Protein AF-A0AAE3DRM3-F1 (afdb_monomer)

Foldseek 3Di:
DDDDDDDDDDDDDDDDDDDDDDDDDDDDDDDDDDDDDDDDDDDDDDDDDDDDDDDDDDDDDDDDDDDDDDDDDDDDDDDDDDDDDDDDDDDDDDDDDDDDDDDDDDDDDDDDDDDDDDDDDDDDDDDDDDDDDDDDDDDDDDYDDDDDDDDDDDDDDDDDDDDDDDDDDDDDDDDDDPVVVLVVQQVVVLVVLVVVLVVCVVPFDDPVCLVVLVVSLVVLVVCVVVSRHDPVSSCVSNVSSVVSNVVVVVVVVVVPPDCVVVVVVVVVVVVPPVPPPDDDDDDDDDDDDDDPVVVVVVVVVVVVPDPAAQQVVFWDFQFAKDADPQRKIWAWGWHHHVFHQKIKIKTKIKHLDDVVLVQLAFQEEEEEQEEPFVQQQDDFANHGNVVLLLVLVLLLLVVQLVRHQDQARYWYFYWYAFLFIDGLDFIGGRNHPVSSVVSSCSSCPVSCCQRVPVCSVVDLRRHDQLLLSLVVLLVSQVPRPGPAAEYEYEDAAEQFWYDPDRRHTDRQQFQVQPQFADQVVRAHANPGARYELVSLVSSLVSLVVSVVVNYFYAYEHENLAPQFQVVQVVVQVPDDRHGRYRDDDCAGPLGHRRDSCSVQVCRQVSRGPNHYAYDRHSVSSSVSSVVVVVVSSVVSVVVCVQAQKKKWAFDCPPPFDRQKAFDAWQWLVRDGDNQAKFAAADASITWGWDQDPVRNMIITRNNGGYWHWDDDDSRIMTMGMIMTMMGGPLLTDPADAPDKDFRTDWIKHWHWDWDDDPNDTDIDDIDMDTTGTIITGFDFEKAKFAEAAPVRAGDWFWKKKKAFPCVPQQCNVPNSHHDGRDIDMWTQHPRRMTMDTGHGASTKIKMFGPDDDPQWAFQQKIWIWHHHPHDIAIWIAHNVRHTDADPVRHTDGDPSYGYIYGHDDPDPPPDPPVVVVVVVVVVVVVVVVVVVVVVVVVVPPPPDDDDDD

Secondary structure (DSSP, 8-state):
-----------------------------------------------------------------------------------------------------------PPP---------PPP-------------------------------------------------------HHHHHHHHHHHHHHHHHHHHHHHHHH---TTTHHHHHHHHHHHHHHHHTTSS-HHHHHHHHHHHHHHHHHHHHHHHTT--STHHHHHHHTSHHHHHTT-S--------------HHHHHHHHHHHHTT----GGGGGEEE-EEEEE-TTS-EEEEEEEE-SSTTEEEEEEEEEESS-TTHHHHS-SEEEEEEEE-SGGGGSEEBTEEHHHHHHHHHHHHHHHHHHH--SSSSSEEEEEEESSSEEEEEEEEE--SHHHHHHHHHHHHHHHHHHHSSTTTTTSTT-S--HHHHHHHHHHHHHT---SEEEEEEEESS-----EEETTEE--S-BTT-SSSEETTTTEEBBTB-SEEHHHHHHHHHHHHHHHTTT-EEEEEEES-TT--HHHHHHHHHHSSS--SEEBSSSSBTTB-TT-SHHHHHHIIIIISSSEEEEESSHHHHHHHHHHHHHHHHHHHHHTTTTTTEEEEE----TTS--SEEEEEEE-SSS-EESSPB---S-BT----EEEETTTTEEEEEGGGS-EEEES-GGG-EEEEEEEEEEEE-TTSTT--TT-EEESSS--EEEE--EE-SSS--EEPPPEEEE----EEE--EEEEEEEEE-TTS-B--S-EEEEEE-TTT-TTTTTTSS---PPPEEEE--TT-EEEEEEEESSEEEEEEEEEPPTTEEE---EEEEEEETTEEEEEEE-TTS-B-B-TTSPBPPP-SEEEEEEP-PPPS---TTHHHHHHHHHHHHHHHHHHHHHHHHHTTS--S-----

InterPro domains:
  IPR002035 von Willebrand factor, type A [PF13519] (366-493)
  IPR002035 von Willebrand factor, type A [PS50234] (365-628)
  IPR002035 von Willebrand factor, type A [SM00327] (363-595)
  IPR013783 Immunoglobulin-like fold [G3DSA:2.60.40.10] (780-883)
  IPR036465 von Willebrand factor A-like domain superfamily [G3DSA:3.40.50.410] (360-635)
  IPR036465 von Willebrand factor A-like domain superfamily [SSF53300] (362-632)
  IPR041033 SpaA-like, prealbumin fold domain subgroup 1 [PF17802] (782-875)
  IPR049319 Tip pilin GBS104-like, Ig-like domain [PF21426] (673-777)

Nearest PDB structures (foldseek):
  6to1-assembly1_A  TM=3.448E-01  e=4.062E-17  Porphyromonas gingivalis ATCC 33277
  6tnj-assembly1_A  TM=6.275E-01  e=2.218E-09  Porphyromonas gingivalis ATCC 33277
  6m7c-assembly1_A  TM=5.234E-01  e=5.253E-06  Lacticaseibacillus rhamnosus
  1tmx-assembly1_A  TM=4.367E-01  e=1.429E-03  Pimelobacter simplex
  1tmx-assembly1_B  TM=4.392E-01  e=2.488E-03  Pimelobacter simplex

Radius of gyration: 51.1 Å; Cα contacts (8 Å, |Δi|>4): 1518; chains: 1; bounding box: 189×120×124 Å

Structure (mmCIF, N/CA/C/O backbone):
data_AF-A0AAE3DRM3-F1
#
_entry.id   AF-A0AAE3DRM3-F1
#
loop_
_atom_site.group_PDB
_atom_site.id
_atom_site.type_symbol
_atom_site.label_atom_id
_atom_site.label_alt_id
_atom_site.label_comp_id
_atom_site.label_asym_id
_atom_site.label_entity_id
_atom_site.label_seq_id
_atom_site.pdbx_PDB_ins_code
_atom_site.Cartn_x
_atom_site.Cartn_y
_atom_site.Cartn_z
_atom_site.occupancy
_atom_site.B_iso_or_equiv
_atom_site.auth_seq_id
_atom_site.auth_comp_id
_atom_site.auth_asym_id
_atom_site.auth_atom_id
_atom_site.pdbx_PDB_model_num
ATOM 1 N N . MET A 1 1 ? -33.150 66.789 40.476 1.00 30.17 1 MET A N 1
ATOM 2 C CA . MET A 1 1 ? -33.824 67.990 39.914 1.00 30.17 1 MET A CA 1
ATOM 3 C C . MET A 1 1 ? -34.176 67.712 38.444 1.00 30.17 1 MET A C 1
ATOM 5 O O . MET A 1 1 ? -33.484 66.877 37.896 1.00 30.17 1 MET A O 1
ATOM 9 N N . PHE A 1 2 ? -35.211 68.355 37.863 1.00 29.39 2 PHE A N 1
ATOM 10 C CA . PHE A 1 2 ? -35.611 68.429 36.419 1.00 29.39 2 PHE A CA 1
ATOM 11 C C . PHE A 1 2 ? -35.510 67.148 35.521 1.00 29.39 2 PHE A C 1
ATOM 13 O O . PHE A 1 2 ? -34.443 66.590 35.353 1.00 29.39 2 PHE A O 1
ATOM 20 N N . HIS A 1 3 ? -36.606 66.558 34.991 1.00 32.28 3 HIS A N 1
ATOM 21 C CA . HIS A 1 3 ? -37.424 66.948 33.797 1.00 32.28 3 HIS A CA 1
ATOM 22 C C . HIS A 1 3 ? -36.731 66.703 32.428 1.00 32.28 3 HIS A C 1
ATOM 24 O O . HIS A 1 3 ? -35.584 67.090 32.288 1.00 32.28 3 HIS A O 1
ATOM 30 N N . LYS A 1 4 ? -37.346 66.144 31.357 1.00 31.05 4 LYS A N 1
ATOM 31 C CA . LYS A 1 4 ? -38.762 65.909 30.907 1.00 31.05 4 LYS A CA 1
ATOM 32 C C . LYS A 1 4 ? -38.913 64.473 30.305 1.00 31.05 4 LYS A C 1
ATOM 34 O O . LYS A 1 4 ? -37.903 63.913 29.916 1.00 31.05 4 LYS A O 1
ATOM 39 N N . ARG A 1 5 ? -40.057 63.749 30.349 1.00 35.56 5 ARG A N 1
ATOM 40 C CA . ARG A 1 5 ? -41.266 63.728 29.446 1.00 35.56 5 ARG A CA 1
ATOM 41 C C . ARG A 1 5 ? -40.954 63.709 27.934 1.00 35.56 5 ARG A C 1
ATOM 43 O O . ARG A 1 5 ? -40.105 64.488 27.524 1.00 35.56 5 ARG A O 1
ATOM 50 N N . LYS A 1 6 ? -41.648 62.945 27.060 1.00 33.47 6 LYS A N 1
ATOM 51 C CA . LYS A 1 6 ? -43.074 62.458 26.959 1.00 33.47 6 LYS A CA 1
ATOM 52 C C . LYS A 1 6 ? -43.108 61.220 25.989 1.00 33.47 6 LYS A C 1
ATOM 54 O O . LYS A 1 6 ? -42.136 61.101 25.260 1.00 33.47 6 LYS A O 1
ATOM 59 N N . GLU A 1 7 ? -44.083 60.310 25.783 1.00 29.91 7 GLU A N 1
ATOM 60 C CA . GLU A 1 7 ? -45.466 59.962 26.243 1.00 29.91 7 GLU A CA 1
ATOM 61 C C . GLU A 1 7 ? -45.438 58.628 27.076 1.00 29.91 7 GLU A C 1
ATOM 63 O O . GLU A 1 7 ? -44.536 58.561 27.905 1.00 29.91 7 GLU A O 1
ATOM 68 N N . ARG A 1 8 ? -46.312 57.582 27.132 1.00 31.69 8 ARG A N 1
ATOM 69 C CA . ARG A 1 8 ? -47.573 57.064 26.488 1.00 31.69 8 ARG A CA 1
ATOM 70 C C . ARG A 1 8 ? -47.487 56.497 25.043 1.00 31.69 8 ARG A C 1
ATOM 72 O O . ARG A 1 8 ? -46.603 56.909 24.308 1.00 31.69 8 ARG A O 1
ATOM 79 N N . LYS A 1 9 ? -48.363 55.573 24.581 1.00 28.69 9 LYS A N 1
ATOM 80 C CA . LYS A 1 9 ? -49.654 55.041 25.119 1.00 28.69 9 LYS A CA 1
ATOM 81 C C . LYS A 1 9 ? -49.762 53.494 25.178 1.00 28.69 9 LYS A C 1
ATOM 83 O O . LYS A 1 9 ? -49.332 52.830 24.250 1.00 28.69 9 LYS A O 1
ATOM 88 N N . ASP A 1 10 ? -50.422 53.003 26.239 1.00 28.94 10 ASP A N 1
ATOM 89 C CA . ASP A 1 10 ? -51.649 52.157 26.313 1.00 28.94 10 ASP A CA 1
ATOM 90 C C . ASP A 1 10 ? -51.921 51.049 25.242 1.00 28.94 10 ASP A C 1
ATOM 92 O O . ASP A 1 10 ? -51.769 51.300 24.056 1.00 28.94 10 ASP A O 1
ATOM 96 N N . CYS A 1 11 ? -52.471 49.853 25.552 1.00 27.66 11 CYS A N 1
ATOM 97 C CA . CYS A 1 11 ? -53.045 49.356 26.819 1.00 27.66 11 CYS A CA 1
ATOM 98 C C . CYS A 1 11 ? -53.114 47.805 26.966 1.00 27.66 11 CYS A C 1
ATOM 100 O O . CYS A 1 11 ? -52.682 47.051 26.104 1.00 27.66 11 CYS A O 1
ATOM 102 N N . ARG A 1 12 ? -53.663 47.358 28.109 1.00 28.03 12 ARG A N 1
ATOM 103 C CA . ARG A 1 12 ? -53.659 45.995 28.692 1.00 28.03 12 ARG A CA 1
ATOM 104 C C . ARG A 1 12 ? -54.643 44.969 28.086 1.00 28.03 12 ARG A C 1
ATOM 106 O O . ARG A 1 12 ? -55.773 45.327 27.779 1.00 28.03 12 ARG A O 1
ATOM 113 N N . GLY A 1 13 ? -54.286 43.688 28.261 1.00 27.08 13 GLY A N 1
ATOM 114 C CA . GLY A 1 13 ? -55.180 42.600 28.713 1.00 27.08 13 GLY A CA 1
ATOM 115 C C . GLY A 1 13 ? -55.797 41.697 27.630 1.00 27.08 13 GLY A C 1
ATOM 116 O O . GLY A 1 13 ? -56.045 42.158 26.529 1.00 27.08 13 GLY A O 1
ATOM 117 N N . SER A 1 14 ? -56.177 40.431 27.847 1.00 27.02 14 SER A N 1
ATOM 118 C CA . SER A 1 14 ? -55.900 39.367 28.843 1.00 27.02 14 SER A CA 1
ATOM 119 C C . SER A 1 14 ? -57.101 38.399 28.852 1.00 27.02 14 SER A C 1
ATOM 121 O O . SER A 1 14 ? -58.231 38.873 28.914 1.00 27.02 14 SER A O 1
ATOM 123 N N . PHE A 1 15 ? -56.840 37.093 29.008 1.00 25.52 15 PHE A N 1
ATOM 124 C CA . PHE A 1 15 ? -57.751 36.063 29.564 1.00 25.52 15 PHE A CA 1
ATOM 125 C C . PHE A 1 15 ? -58.851 35.386 28.693 1.00 25.52 15 PHE A C 1
ATOM 127 O O . PHE A 1 15 ? -59.611 36.025 27.981 1.00 25.52 15 PHE A O 1
ATOM 134 N N . TRP A 1 16 ? -58.965 34.062 28.934 1.00 24.61 16 TRP A N 1
ATOM 135 C CA . TRP A 1 16 ? -59.969 33.042 28.529 1.00 24.61 16 TRP A CA 1
ATOM 136 C C . TRP A 1 16 ? -60.011 32.620 27.042 1.00 24.61 16 TRP A C 1
ATOM 138 O O . TRP A 1 16 ? -59.824 33.454 26.170 1.00 24.61 16 TRP A O 1
ATOM 148 N N . ARG A 1 17 ? -60.101 31.336 26.625 1.00 27.09 17 ARG A N 1
ATOM 149 C CA . ARG A 1 17 ? -60.686 30.023 27.070 1.00 27.09 17 ARG A CA 1
ATOM 150 C C . ARG A 1 17 ? -62.143 29.739 26.641 1.00 27.09 17 ARG A C 1
ATOM 152 O O . ARG A 1 17 ? -63.040 30.442 27.087 1.00 27.09 17 ARG A O 1
ATOM 159 N N . ARG A 1 18 ? -62.329 28.537 26.041 1.00 28.06 18 ARG A N 1
ATOM 160 C CA . ARG A 1 18 ? -63.576 27.721 25.912 1.00 28.06 18 ARG A CA 1
ATOM 161 C C . ARG A 1 18 ? -64.639 28.258 24.917 1.00 28.06 18 ARG A C 1
ATOM 163 O O . ARG A 1 18 ? -64.668 29.453 24.684 1.00 28.06 18 ARG A O 1
ATOM 170 N N . SER A 1 19 ? -65.546 27.466 24.308 1.00 26.45 19 SER A N 1
ATOM 171 C CA . SER A 1 19 ? -65.759 25.992 24.202 1.00 26.45 19 SER A CA 1
ATOM 172 C C . SER A 1 19 ? -66.910 25.653 23.212 1.00 26.45 19 SER A C 1
ATOM 174 O O . SER A 1 19 ? -67.735 26.528 22.979 1.00 26.45 19 SER A O 1
ATOM 176 N N . LEU A 1 20 ? -67.066 24.360 22.829 1.00 24.08 20 LEU A N 1
ATOM 177 C CA . LEU A 1 20 ? -68.289 23.722 22.244 1.00 24.08 20 LEU A CA 1
ATOM 178 C C . LEU A 1 20 ? -68.690 24.216 20.820 1.00 24.08 20 LEU A C 1
ATOM 180 O O . LEU A 1 20 ? -68.191 25.247 20.390 1.00 24.08 20 LEU A O 1
ATOM 184 N N . SER A 1 21 ? -69.524 23.563 19.985 1.00 25.16 21 SER A N 1
ATOM 185 C CA . SER A 1 21 ? -70.269 22.268 19.950 1.00 25.16 21 SER A CA 1
ATOM 186 C C . SER A 1 21 ? -70.395 21.819 18.458 1.00 25.16 21 SER A C 1
ATOM 188 O O . SER A 1 21 ? -70.189 22.658 17.590 1.00 25.16 21 SER A O 1
ATOM 190 N N . PHE A 1 22 ? -70.560 20.550 18.036 1.00 24.52 22 PHE A N 1
ATOM 191 C CA . PHE A 1 22 ? -71.657 19.556 18.211 1.00 24.52 22 PHE A CA 1
ATOM 192 C C . PHE A 1 22 ? -72.980 19.872 17.444 1.00 24.52 22 PHE A C 1
ATOM 194 O O . PHE A 1 22 ? -73.391 21.026 17.444 1.00 24.52 22 PHE A O 1
ATOM 201 N N . LEU A 1 23 ? -73.664 18.826 16.908 1.00 23.38 23 LEU A N 1
ATOM 202 C CA . LEU A 1 23 ? -74.957 18.782 16.142 1.00 23.38 23 LEU A CA 1
ATOM 203 C C . LEU A 1 23 ? -74.926 19.151 14.620 1.00 23.38 23 LEU A C 1
ATOM 205 O O . LEU A 1 23 ? -74.074 19.935 14.228 1.00 23.38 23 LEU A O 1
ATOM 209 N N . LEU A 1 24 ? -75.838 18.707 13.710 1.00 23.39 24 LEU A N 1
ATOM 210 C CA . LEU A 1 24 ? -76.696 17.485 13.575 1.00 23.39 24 LEU A CA 1
ATOM 211 C C . LEU A 1 24 ? -77.479 17.444 12.205 1.00 23.39 24 LEU A C 1
ATOM 213 O O . LEU A 1 24 ? -77.917 18.489 11.747 1.00 23.39 24 LEU A O 1
ATOM 217 N N . VAL A 1 25 ? -77.812 16.238 11.686 1.00 25.19 25 VAL A N 1
ATOM 218 C CA . VAL A 1 25 ? -79.071 15.846 10.950 1.00 25.19 25 VAL A CA 1
ATOM 219 C C . VAL A 1 25 ? -79.353 16.193 9.443 1.00 25.19 25 VAL A C 1
ATOM 221 O O . VAL A 1 25 ? -79.275 17.332 9.012 1.00 25.19 25 VAL A O 1
ATOM 224 N N . LEU A 1 26 ? -79.769 15.135 8.702 1.00 23.11 26 LEU A N 1
ATOM 225 C CA . LEU A 1 26 ? -80.547 14.944 7.431 1.00 23.11 26 LEU A CA 1
ATOM 226 C C . LEU A 1 26 ? -80.833 16.089 6.411 1.00 23.11 26 LEU A C 1
ATOM 228 O O . LEU A 1 26 ? -81.405 17.104 6.790 1.00 23.11 26 LEU A O 1
ATOM 232 N N . LEU A 1 27 ? -80.791 15.765 5.091 1.00 24.23 27 LEU A N 1
ATOM 233 C CA . LEU A 1 27 ? -82.005 15.475 4.261 1.00 24.23 27 LEU A CA 1
ATOM 234 C C . LEU A 1 27 ? -81.737 14.910 2.828 1.00 24.23 27 LEU A C 1
ATOM 236 O O . LEU A 1 27 ? -80.606 14.591 2.482 1.00 24.23 27 LEU A O 1
ATOM 240 N N . LEU A 1 28 ? -82.815 14.674 2.056 1.00 24.73 28 LEU A N 1
ATOM 241 C CA . LEU A 1 28 ? -82.973 13.710 0.941 1.00 24.73 28 LEU A CA 1
ATOM 242 C C . LEU A 1 28 ? -82.880 14.265 -0.514 1.00 24.73 28 LEU A C 1
ATOM 244 O O . LEU A 1 28 ? -83.545 15.243 -0.828 1.00 24.73 28 LEU A O 1
ATOM 248 N N . VAL A 1 29 ? -82.258 13.463 -1.403 1.00 25.00 29 VAL A N 1
ATOM 249 C CA . VAL A 1 29 ? -82.731 13.018 -2.757 1.00 25.00 29 VAL A CA 1
ATOM 250 C C . VAL A 1 29 ? -82.787 13.973 -3.987 1.00 25.00 29 VAL A C 1
ATOM 252 O O . VAL A 1 29 ? -83.298 15.082 -3.935 1.00 25.00 29 VAL A O 1
ATOM 255 N N . ALA A 1 30 ? -82.414 13.371 -5.139 1.00 26.94 30 ALA A N 1
ATOM 256 C CA . ALA A 1 30 ? -82.604 13.737 -6.565 1.00 26.94 30 ALA A CA 1
ATOM 257 C C . ALA A 1 30 ? -81.666 14.793 -7.211 1.00 26.94 30 ALA A C 1
ATOM 259 O O . ALA A 1 30 ? -81.349 15.806 -6.604 1.00 26.94 30 ALA A O 1
ATOM 260 N N . GLY A 1 31 ? -81.229 14.629 -8.475 1.00 26.55 31 GLY A N 1
ATOM 261 C CA . GLY A 1 31 ? -81.297 13.435 -9.349 1.00 26.55 31 GLY A CA 1
ATOM 262 C C . GLY A 1 31 ? -81.227 13.718 -10.867 1.00 26.55 31 GLY A C 1
ATOM 263 O O . GLY A 1 31 ? -81.693 14.765 -11.300 1.00 26.55 31 GLY A O 1
ATOM 264 N N . CYS A 1 32 ? -80.764 12.725 -11.653 1.00 26.25 32 CYS A N 1
ATOM 265 C CA . CYS A 1 32 ? -80.670 12.699 -13.138 1.00 26.25 32 CYS A CA 1
ATOM 266 C C . CYS A 1 32 ? -79.638 13.672 -13.761 1.00 26.25 32 CYS A C 1
ATOM 268 O O . CYS A 1 32 ? -79.426 14.756 -13.237 1.00 26.25 32 CYS A O 1
ATOM 270 N N . VAL A 1 33 ? -78.949 13.389 -14.877 1.00 27.28 33 VAL A N 1
ATOM 271 C CA . VAL A 1 33 ? -78.782 12.212 -15.784 1.00 27.28 33 VAL A CA 1
ATOM 272 C C . VAL A 1 33 ? -77.310 12.245 -16.287 1.00 27.28 33 VAL A C 1
ATOM 274 O O . VAL A 1 33 ? -76.635 13.237 -16.040 1.00 27.28 33 VAL A O 1
ATOM 277 N N . GLN A 1 34 ? -76.687 11.272 -16.967 1.00 28.47 34 GLN A N 1
ATOM 278 C CA . GLN A 1 34 ? -77.061 10.041 -17.707 1.00 28.47 34 GLN A CA 1
ATOM 279 C C . GLN A 1 34 ? -75.846 9.055 -17.580 1.00 28.47 34 GLN A C 1
ATOM 281 O O . GLN A 1 34 ? -74.880 9.418 -16.919 1.00 28.47 34 GLN A O 1
ATOM 286 N N . VAL A 1 35 ? -75.732 7.823 -18.103 1.00 28.06 35 VAL A N 1
ATOM 287 C CA . VAL A 1 35 ? -76.438 6.986 -19.105 1.00 28.06 35 VAL A CA 1
ATOM 288 C C . VAL A 1 35 ? -76.628 5.565 -18.527 1.00 28.06 35 VAL A C 1
ATOM 290 O O . VAL A 1 35 ? -76.000 5.227 -17.527 1.00 28.06 35 VAL A O 1
ATOM 293 N N . VAL A 1 36 ? -77.489 4.725 -19.120 1.00 29.53 36 VAL A N 1
ATOM 294 C CA . VAL A 1 36 ? -77.817 3.377 -18.611 1.00 29.53 36 VAL A CA 1
ATOM 295 C C . VAL A 1 36 ? -77.888 2.314 -19.717 1.00 29.53 36 VAL A C 1
ATOM 297 O O . VAL A 1 36 ? -78.677 2.468 -20.643 1.00 29.53 36 VAL A O 1
ATOM 300 N N . GLY A 1 37 ? -77.177 1.196 -19.502 1.00 27.73 37 GLY A N 1
ATOM 301 C CA . GLY A 1 37 ? -77.639 -0.184 -19.758 1.00 27.73 37 GLY A CA 1
ATOM 302 C C . GLY A 1 37 ? -77.853 -0.667 -21.209 1.00 27.73 37 GLY A C 1
ATOM 303 O O . GLY A 1 37 ? -77.670 0.075 -22.163 1.00 27.73 37 GLY A O 1
ATOM 304 N N . ASN A 1 38 ? -78.251 -1.929 -21.431 1.00 29.45 38 ASN A N 1
ATOM 305 C CA . ASN A 1 38 ? -78.563 -3.005 -20.469 1.00 29.45 38 ASN A CA 1
ATOM 306 C C . ASN A 1 38 ? -78.582 -4.393 -21.160 1.00 29.45 38 ASN A C 1
ATOM 308 O O . ASN A 1 38 ? -79.165 -4.472 -22.236 1.00 29.45 38 ASN A O 1
ATOM 312 N N . GLN A 1 39 ? -78.070 -5.464 -20.528 1.00 26.58 39 GLN A N 1
ATOM 313 C CA . GLN A 1 39 ? -78.730 -6.789 -20.380 1.00 26.58 39 GLN A CA 1
ATOM 314 C C . GLN A 1 39 ? -77.852 -7.806 -19.609 1.00 26.58 39 GLN A C 1
ATOM 316 O O . GLN A 1 39 ? -76.686 -7.533 -19.337 1.00 26.58 39 GLN A O 1
ATOM 321 N N . ALA A 1 40 ? -78.439 -8.939 -19.195 1.00 28.53 40 ALA A N 1
ATOM 322 C CA . ALA A 1 40 ? -77.851 -9.944 -18.295 1.00 28.53 40 ALA A CA 1
ATOM 323 C C . ALA A 1 40 ? -78.490 -11.340 -18.489 1.00 28.53 40 ALA A C 1
ATOM 325 O O . ALA A 1 40 ? -79.609 -11.387 -18.986 1.00 28.53 40 ALA A O 1
ATOM 326 N N . GLU A 1 41 ? -77.791 -12.410 -18.065 1.00 30.09 41 GLU A N 1
ATOM 327 C CA . GLU A 1 41 ? -78.195 -13.816 -17.757 1.00 30.09 41 GLU A CA 1
ATOM 328 C C . GLU A 1 41 ? -76.887 -14.672 -17.674 1.00 30.09 41 GLU A C 1
ATOM 330 O O . GLU A 1 41 ? -75.872 -14.232 -18.207 1.00 30.09 41 GLU A O 1
ATOM 335 N N . ALA A 1 42 ? -76.762 -15.861 -17.055 1.00 30.02 42 ALA A N 1
ATOM 336 C CA . ALA A 1 42 ? -77.490 -16.520 -15.958 1.00 30.02 42 ALA A CA 1
ATOM 337 C C . ALA A 1 42 ? -76.650 -17.678 -15.330 1.00 30.02 42 ALA A C 1
ATOM 339 O O . ALA A 1 42 ? -75.890 -18.331 -16.029 1.00 30.02 42 ALA A O 1
ATOM 340 N N . ALA A 1 43 ? -76.848 -17.913 -14.023 1.00 29.16 43 ALA A N 1
ATOM 341 C CA . ALA A 1 43 ? -76.657 -19.119 -13.177 1.00 29.16 43 ALA A CA 1
ATOM 342 C C . ALA A 1 43 ? -75.687 -20.304 -13.499 1.00 29.16 43 ALA A C 1
ATOM 344 O O . ALA A 1 43 ? -75.649 -20.846 -14.597 1.00 29.16 43 ALA A O 1
ATOM 345 N N . SER A 1 44 ? -75.181 -20.883 -12.390 1.00 27.56 44 SER A N 1
ATOM 346 C CA . SER A 1 44 ? -74.747 -22.287 -12.134 1.00 27.56 44 SER A CA 1
ATOM 347 C C . SER A 1 44 ? -73.276 -22.721 -12.347 1.00 27.56 44 SER A C 1
ATOM 349 O O . SER A 1 44 ? -72.512 -22.108 -13.081 1.00 27.56 44 SER A O 1
ATOM 351 N N . GLU A 1 45 ? -72.892 -23.743 -11.567 1.00 29.17 45 GLU A N 1
ATOM 352 C CA . GLU A 1 45 ? -71.545 -24.295 -11.281 1.00 29.17 45 GLU A CA 1
ATOM 353 C C . GLU A 1 45 ? -71.306 -25.620 -12.074 1.00 29.17 45 GLU A C 1
ATOM 355 O O . GLU A 1 45 ? -72.223 -26.015 -12.800 1.00 29.17 45 GLU A O 1
ATOM 360 N N . PRO A 1 46 ? -70.220 -26.422 -11.886 1.00 50.09 46 PRO A N 1
ATOM 361 C CA . PRO A 1 46 ? -68.899 -26.207 -11.252 1.00 50.09 46 PRO A CA 1
ATOM 362 C C . PRO A 1 46 ? -67.705 -26.768 -12.106 1.00 50.09 46 PRO A C 1
ATOM 364 O O . PRO A 1 46 ? -67.886 -27.164 -13.250 1.00 50.09 46 PRO A O 1
ATOM 367 N N . LEU A 1 47 ? -66.522 -26.925 -11.476 1.00 23.48 47 LEU A N 1
ATOM 368 C CA . LEU A 1 47 ? -65.454 -27.929 -11.745 1.00 23.48 47 LEU A CA 1
ATOM 369 C C . LEU A 1 47 ? -64.500 -27.837 -12.974 1.00 23.48 47 LEU A C 1
ATOM 371 O O . LEU A 1 47 ? -64.914 -27.839 -14.122 1.00 23.48 47 LEU A O 1
ATOM 375 N N . SER A 1 48 ? -63.207 -28.008 -12.642 1.00 26.69 48 SER A N 1
ATOM 376 C CA . SER A 1 48 ? -62.105 -28.684 -13.373 1.00 26.69 48 SER A CA 1
ATOM 377 C C . SER A 1 48 ? -61.504 -28.119 -14.680 1.00 26.69 48 SER A C 1
ATOM 379 O O . SER A 1 48 ? -62.160 -28.051 -15.708 1.00 26.69 48 SER A O 1
ATOM 381 N N . GLU A 1 49 ? -60.180 -27.889 -14.616 1.00 27.45 49 GLU A N 1
ATOM 382 C CA . GLU A 1 49 ? -59.142 -28.384 -15.553 1.00 27.45 49 GLU A CA 1
ATOM 383 C C . GLU A 1 49 ? -59.226 -28.055 -17.064 1.00 27.45 49 GLU A C 1
ATOM 385 O O . GLU A 1 49 ? -60.077 -28.573 -17.774 1.00 27.45 49 GLU A O 1
ATOM 390 N N . PHE A 1 50 ? -58.239 -27.297 -17.581 1.00 24.89 50 PHE A N 1
ATOM 391 C CA . PHE A 1 50 ? -57.288 -27.750 -18.625 1.00 24.89 50 PHE A CA 1
ATOM 392 C C . PHE A 1 50 ? -56.104 -26.756 -18.790 1.00 24.89 50 PHE A C 1
ATOM 394 O O . PHE A 1 50 ? -56.086 -25.698 -18.163 1.00 24.89 50 PHE A O 1
ATOM 401 N N . GLN A 1 51 ? -55.082 -27.141 -19.567 1.00 38.34 51 GLN A N 1
ATOM 402 C CA . GLN A 1 51 ? -53.741 -26.515 -19.642 1.00 38.34 51 GLN A CA 1
ATOM 403 C C . GLN A 1 51 ? -53.649 -25.285 -20.590 1.00 38.34 51 GLN A C 1
ATOM 405 O O . GLN A 1 51 ? -54.641 -24.916 -21.222 1.00 38.34 51 GLN A O 1
ATOM 410 N N . PRO A 1 52 ? -52.458 -24.657 -20.726 1.00 34.62 52 PRO A N 1
ATOM 411 C CA . PRO A 1 52 ? -51.595 -25.077 -21.843 1.00 34.62 52 PRO A CA 1
ATOM 412 C C . PRO A 1 52 ? -50.137 -25.435 -21.475 1.00 34.62 52 PRO A C 1
ATOM 414 O O . PRO A 1 52 ? -49.666 -25.226 -20.365 1.00 34.62 52 PRO A O 1
ATOM 417 N N . GLU A 1 53 ? -49.485 -26.049 -22.458 1.00 28.28 53 GLU A N 1
ATOM 418 C CA . GLU A 1 53 ? -48.296 -26.911 -22.448 1.00 28.28 53 GLU A CA 1
ATOM 419 C C . GLU A 1 53 ? -46.935 -26.255 -22.125 1.00 28.28 53 GLU A C 1
ATOM 421 O O . GLU A 1 53 ? -46.754 -25.045 -22.253 1.00 28.28 53 GLU A O 1
ATOM 426 N N . THR A 1 54 ? -45.941 -27.107 -21.824 1.00 30.98 54 THR A N 1
ATOM 427 C CA . THR A 1 54 ? -44.515 -26.752 -21.690 1.00 30.98 54 THR A CA 1
ATOM 428 C C . THR A 1 54 ? -43.636 -27.752 -22.455 1.00 30.98 54 THR A C 1
ATOM 430 O O . THR A 1 54 ? -43.679 -28.947 -22.173 1.00 30.98 54 THR A O 1
ATOM 433 N N . GLN A 1 55 ? -42.797 -27.267 -23.374 1.00 31.89 55 GLN A N 1
ATOM 434 C CA . GLN A 1 55 ? -41.677 -27.969 -24.031 1.00 31.89 55 GLN A CA 1
ATOM 435 C C . GLN A 1 55 ? -40.725 -26.904 -24.606 1.00 31.89 55 GLN A C 1
ATOM 437 O O . GLN A 1 55 ? -41.192 -25.836 -24.988 1.00 31.89 55 GLN A O 1
ATOM 442 N N . ALA A 1 56 ? -39.413 -27.101 -24.749 1.00 28.62 56 ALA A N 1
ATOM 443 C CA . ALA A 1 56 ? -38.452 -28.100 -24.246 1.00 28.62 56 ALA A CA 1
ATOM 444 C C . ALA A 1 56 ? -37.064 -27.399 -24.265 1.00 28.62 56 ALA A C 1
ATOM 446 O O . ALA A 1 56 ? -36.943 -26.347 -24.888 1.00 28.62 56 ALA A O 1
ATOM 447 N N . GLY A 1 57 ? -35.967 -27.858 -23.663 1.00 27.92 57 GLY A N 1
ATOM 448 C CA . GLY A 1 57 ? -35.565 -29.069 -22.925 1.00 27.92 57 GLY A CA 1
ATOM 449 C C . GLY A 1 57 ? -34.020 -29.001 -22.807 1.00 27.92 57 GLY A C 1
ATOM 450 O O . GLY A 1 57 ? -33.445 -27.978 -23.164 1.00 27.92 57 GLY A O 1
ATOM 451 N N . MET A 1 58 ? -33.242 -30.007 -22.410 1.00 28.59 58 MET A N 1
ATOM 452 C CA . MET A 1 58 ? -33.449 -31.234 -21.633 1.00 28.59 58 MET A CA 1
ATOM 453 C C . MET A 1 58 ? -32.035 -31.700 -21.224 1.00 28.59 58 MET A C 1
ATOM 455 O O . MET A 1 58 ? -31.158 -31.797 -22.079 1.00 28.59 58 MET A O 1
ATOM 459 N N . GLU A 1 59 ? -31.820 -31.986 -19.945 1.00 36.06 59 GLU A N 1
ATOM 460 C CA . GLU A 1 59 ? -30.552 -32.459 -19.366 1.00 36.06 59 GLU A CA 1
ATOM 461 C C . GLU A 1 59 ? -30.497 -33.999 -19.299 1.00 36.06 59 GLU A C 1
ATOM 463 O O . GLU A 1 59 ? -31.522 -34.633 -19.049 1.00 36.06 59 GLU A O 1
ATOM 468 N N . VAL A 1 60 ? -29.307 -34.595 -19.482 1.00 27.81 60 VAL A N 1
ATOM 469 C CA . VAL A 1 60 ? -28.973 -36.004 -19.163 1.00 27.81 60 VAL A CA 1
ATOM 470 C C . VAL A 1 60 ? -27.445 -36.116 -18.946 1.00 27.81 60 VAL A C 1
ATOM 472 O O . VAL A 1 60 ? -26.720 -35.553 -19.761 1.00 27.81 60 VAL A O 1
ATOM 475 N N . LEU A 1 61 ? -26.848 -36.916 -18.044 1.00 31.48 61 LEU A N 1
ATOM 476 C CA . LEU A 1 61 ? -27.103 -37.344 -16.644 1.00 31.48 61 LEU A CA 1
ATOM 477 C C . LEU A 1 61 ? -25.944 -38.304 -16.217 1.00 31.48 61 LEU A C 1
ATOM 479 O O . LEU A 1 61 ? -25.091 -38.607 -17.049 1.00 31.48 61 LEU A O 1
ATOM 483 N N . LEU A 1 62 ? -26.025 -38.855 -14.988 1.00 27.22 62 LEU A N 1
ATOM 484 C CA . LEU A 1 62 ? -25.203 -39.878 -14.278 1.00 27.22 62 LEU A CA 1
ATOM 485 C C . LEU A 1 62 ? -24.270 -39.248 -13.214 1.00 27.22 62 LEU A C 1
ATOM 487 O O . LEU A 1 62 ? -23.413 -38.452 -13.573 1.00 27.22 62 LEU A O 1
ATOM 491 N N . SER A 1 63 ? -24.459 -39.393 -11.888 1.00 32.16 63 SER A N 1
ATOM 492 C CA . SER A 1 63 ? -24.576 -40.590 -11.004 1.00 32.16 63 SER A CA 1
ATOM 493 C C . SER A 1 63 ? -23.274 -41.418 -10.935 1.00 32.16 63 SER A C 1
ATOM 495 O O . SER A 1 63 ? -22.650 -41.620 -11.967 1.00 32.16 63 SER A O 1
ATOM 497 N N . GLU A 1 64 ? -22.797 -41.914 -9.780 1.00 31.14 64 GLU A N 1
ATOM 498 C CA . GLU A 1 64 ? -23.537 -42.639 -8.723 1.00 31.14 64 GLU A CA 1
ATOM 499 C C . GLU A 1 64 ? -23.063 -42.410 -7.255 1.00 31.14 64 GLU A C 1
ATOM 501 O O . GLU A 1 64 ? -21.885 -42.221 -6.984 1.00 31.14 64 GLU A O 1
ATOM 506 N N . THR A 1 65 ? -24.040 -42.483 -6.336 1.00 30.23 65 THR A N 1
ATOM 507 C CA . THR A 1 65 ? -24.062 -42.921 -4.907 1.00 30.23 65 THR A CA 1
ATOM 508 C C . THR A 1 65 ? -22.821 -42.949 -3.987 1.00 30.23 65 THR A C 1
ATOM 510 O O . THR A 1 65 ? -21.829 -43.617 -4.264 1.00 30.23 65 THR A O 1
ATOM 513 N N . GLU A 1 66 ? -23.017 -42.455 -2.754 1.00 36.28 66 GLU A N 1
ATOM 514 C CA . GLU A 1 66 ? -22.253 -42.831 -1.546 1.00 36.28 66 GLU A CA 1
ATOM 515 C C . GLU A 1 66 ? -22.576 -44.253 -1.029 1.00 36.28 66 GLU A C 1
ATOM 517 O O . GLU A 1 66 ? -23.694 -44.747 -1.200 1.00 36.28 66 GLU A O 1
ATOM 522 N N . LEU A 1 67 ? -21.658 -44.844 -0.247 1.00 25.91 67 LEU A N 1
ATOM 523 C CA . LEU A 1 67 ? -21.999 -45.755 0.858 1.00 25.91 67 LEU A CA 1
ATOM 524 C C . LEU A 1 67 ? -20.914 -45.724 1.956 1.00 25.91 67 LEU A C 1
ATOM 526 O O . LEU A 1 67 ? -19.727 -45.674 1.647 1.00 25.91 67 LEU A O 1
ATOM 530 N N . VAL A 1 68 ? -21.314 -45.800 3.231 1.00 34.78 68 VAL A N 1
ATOM 531 C CA . VAL A 1 68 ? -20.415 -45.758 4.403 1.00 34.78 68 VAL A CA 1
ATOM 532 C C . VAL A 1 68 ? -20.261 -47.140 5.046 1.00 34.78 68 VAL A C 1
ATOM 534 O O . VAL A 1 68 ? -21.263 -47.794 5.334 1.00 34.78 68 VAL A O 1
ATOM 537 N N . THR A 1 69 ? -19.025 -47.535 5.373 1.00 27.53 69 THR A N 1
ATOM 538 C CA . THR A 1 69 ? -18.715 -48.570 6.382 1.00 27.53 69 THR A CA 1
ATOM 539 C C . THR A 1 69 ? -17.405 -48.257 7.106 1.00 27.53 69 THR A C 1
ATOM 541 O O . THR A 1 69 ? -16.376 -48.085 6.457 1.00 27.53 69 THR A O 1
ATOM 544 N N . GLU A 1 70 ? -17.427 -48.248 8.438 1.00 35.62 70 GLU A N 1
ATOM 545 C CA . GLU A 1 70 ? -16.231 -48.184 9.291 1.00 35.62 70 GLU A CA 1
ATOM 546 C C . GLU A 1 70 ? -15.473 -49.525 9.309 1.00 35.62 70 GLU A C 1
ATOM 548 O O . GLU A 1 70 ? -16.095 -50.588 9.240 1.00 35.62 70 GLU A O 1
ATOM 553 N N . THR A 1 71 ? -14.150 -49.503 9.506 1.00 26.72 71 THR A N 1
ATOM 554 C CA . THR A 1 71 ? -13.443 -50.457 10.393 1.00 26.72 71 THR A CA 1
ATOM 555 C C . THR A 1 71 ? -12.008 -50.003 10.683 1.00 26.72 71 THR A C 1
ATOM 557 O O . THR A 1 71 ? -11.353 -49.403 9.836 1.00 26.72 71 THR A O 1
ATOM 560 N N . GLU A 1 72 ? -11.520 -50.299 11.888 1.00 33.16 72 GLU A N 1
ATOM 561 C CA . GLU A 1 72 ? -10.147 -50.022 12.335 1.00 33.16 72 GLU A CA 1
ATOM 562 C C . GLU A 1 72 ? -9.149 -51.083 11.829 1.00 33.16 72 GLU A C 1
ATOM 564 O O . GLU A 1 72 ? -9.477 -52.271 11.811 1.00 33.16 72 GLU A O 1
ATOM 569 N N . SER A 1 73 ? -7.892 -50.694 11.574 1.00 29.58 73 SER A N 1
ATOM 570 C CA . SER A 1 73 ? -6.724 -51.523 11.931 1.00 29.58 73 SER A CA 1
ATOM 571 C C . SER A 1 73 ? -5.416 -50.720 11.938 1.00 29.58 73 SER A C 1
ATOM 573 O O . SER A 1 73 ? -5.196 -49.866 11.085 1.00 29.58 73 SER A O 1
ATOM 575 N N . GLU A 1 74 ? -4.554 -51.034 12.901 1.00 31.16 74 GLU A N 1
ATOM 576 C CA . GLU A 1 74 ? -3.306 -50.342 13.258 1.00 31.16 74 GLU A CA 1
ATOM 577 C C . GLU A 1 74 ? -2.053 -50.969 12.572 1.00 31.16 74 GLU A C 1
ATOM 579 O O . GLU A 1 74 ? -2.171 -51.973 11.872 1.00 31.16 74 GLU A O 1
ATOM 584 N N . ILE A 1 75 ? -0.854 -50.438 12.881 1.00 30.81 75 ILE A N 1
ATOM 585 C CA . ILE A 1 75 ? 0.494 -51.070 12.793 1.00 30.81 75 ILE A CA 1
ATOM 586 C C . ILE A 1 75 ? 1.289 -50.969 11.459 1.00 30.81 75 ILE A C 1
ATOM 588 O O . ILE A 1 75 ? 1.094 -51.766 10.554 1.00 30.81 75 ILE A O 1
ATOM 592 N N . THR A 1 76 ? 2.272 -50.040 11.470 1.00 27.62 76 THR A N 1
ATOM 593 C CA . THR A 1 76 ? 3.716 -50.094 11.049 1.00 27.62 76 THR A CA 1
ATOM 594 C C . THR A 1 76 ? 4.141 -50.737 9.691 1.00 27.62 76 THR A C 1
ATOM 596 O O . THR A 1 76 ? 3.345 -51.354 9.006 1.00 27.62 76 THR A O 1
ATOM 599 N N . THR A 1 77 ? 5.379 -50.627 9.169 1.00 27.83 77 THR A N 1
ATOM 600 C CA . THR A 1 77 ? 6.721 -50.253 9.698 1.00 27.83 77 THR A CA 1
ATOM 601 C C . THR A 1 77 ? 7.664 -49.795 8.550 1.00 27.83 77 THR A C 1
ATOM 603 O O . THR A 1 77 ? 7.394 -50.134 7.406 1.00 27.83 77 THR A O 1
ATOM 606 N N . GLU A 1 78 ? 8.756 -49.077 8.884 1.00 31.28 78 GLU A N 1
ATOM 607 C CA . GLU A 1 78 ? 10.154 -49.103 8.341 1.00 31.28 78 GLU A CA 1
ATOM 608 C C . GLU A 1 78 ? 10.474 -49.518 6.869 1.00 31.28 78 GLU A C 1
ATOM 610 O O . GLU A 1 78 ? 9.897 -50.458 6.336 1.00 31.28 78 GLU A O 1
ATOM 615 N N . ALA A 1 79 ? 11.549 -49.070 6.194 1.00 32.09 79 ALA A N 1
ATOM 616 C CA . ALA A 1 79 ? 12.469 -47.915 6.288 1.00 32.09 79 ALA A CA 1
ATOM 617 C C . ALA A 1 79 ? 13.543 -48.025 5.163 1.00 32.09 79 ALA A C 1
ATOM 619 O O . ALA A 1 79 ? 13.976 -49.137 4.869 1.00 32.09 79 ALA A O 1
ATOM 620 N N . HIS A 1 80 ? 14.045 -46.886 4.645 1.00 28.81 80 HIS A N 1
ATOM 621 C CA . HIS A 1 80 ? 15.288 -46.723 3.835 1.00 28.81 80 HIS A CA 1
ATOM 622 C C . HIS A 1 80 ? 15.407 -47.573 2.520 1.00 28.81 80 HIS A C 1
ATOM 624 O O . HIS A 1 80 ? 14.562 -48.411 2.233 1.00 28.81 80 HIS A O 1
ATOM 630 N N . SER A 1 81 ? 16.352 -47.370 1.584 1.00 30.11 81 SER A N 1
ATOM 631 C CA . SER A 1 81 ? 17.580 -46.546 1.540 1.00 30.11 81 SER A CA 1
ATOM 632 C C . SER A 1 81 ? 17.901 -46.069 0.107 1.00 30.11 81 SER A C 1
ATOM 634 O O . SER A 1 81 ? 17.593 -46.769 -0.856 1.00 30.11 81 SER A O 1
ATOM 636 N N . GLU A 1 82 ? 18.644 -44.967 -0.027 1.00 31.78 82 GLU A N 1
ATOM 637 C CA . GLU A 1 82 ? 19.542 -44.706 -1.177 1.00 31.78 82 GLU A CA 1
ATOM 638 C C . GLU A 1 82 ? 20.963 -45.288 -0.877 1.00 31.78 82 GLU A C 1
ATOM 640 O O . GLU A 1 82 ? 21.085 -46.010 0.122 1.00 31.78 82 GLU A O 1
ATOM 645 N N . PRO A 1 83 ? 22.080 -44.960 -1.584 1.00 53.53 83 PRO A N 1
ATOM 646 C CA . PRO A 1 83 ? 22.279 -44.310 -2.899 1.00 53.53 83 PRO A CA 1
ATOM 647 C C . PRO A 1 83 ? 23.333 -45.048 -3.792 1.00 53.53 83 PRO A C 1
ATOM 649 O O . PRO A 1 83 ? 23.695 -46.192 -3.533 1.00 53.53 83 PRO A O 1
ATOM 652 N N . VAL A 1 84 ? 23.900 -44.324 -4.780 1.00 28.69 84 VAL A N 1
ATOM 653 C CA . VAL A 1 84 ? 25.227 -44.513 -5.435 1.00 28.69 84 VAL A CA 1
ATOM 654 C C . VAL A 1 84 ? 25.342 -45.509 -6.607 1.00 28.69 84 VAL A C 1
ATOM 656 O O . VAL A 1 84 ? 25.365 -46.719 -6.410 1.00 28.69 84 VAL A O 1
ATOM 659 N N . SER A 1 85 ? 25.636 -44.985 -7.813 1.00 29.14 85 SER A N 1
ATOM 660 C CA . SER A 1 85 ? 26.960 -45.147 -8.468 1.00 29.14 85 SER A CA 1
ATOM 661 C C . SER A 1 85 ? 27.087 -44.328 -9.767 1.00 29.14 85 SER A C 1
ATOM 663 O O . SER A 1 85 ? 26.178 -44.314 -10.593 1.00 29.14 85 SER A O 1
ATOM 665 N N . GLU A 1 86 ? 28.233 -43.668 -9.952 1.00 34.22 86 GLU A N 1
ATOM 666 C CA . GLU A 1 86 ? 28.649 -42.998 -11.195 1.00 34.22 86 GLU A CA 1
ATOM 667 C C . GLU A 1 86 ? 29.308 -43.981 -12.184 1.00 34.22 86 GLU A C 1
ATOM 669 O O . GLU A 1 86 ? 29.885 -44.985 -11.767 1.00 34.22 86 GLU A O 1
ATOM 674 N N . SER A 1 87 ? 29.357 -43.634 -13.478 1.00 31.03 87 SER A N 1
ATOM 675 C CA . SER A 1 87 ? 30.492 -44.007 -14.348 1.00 31.03 87 SER A CA 1
ATOM 676 C C . SER A 1 87 ? 30.544 -43.152 -15.622 1.00 31.03 87 SER A C 1
ATOM 678 O O . SER A 1 87 ? 29.554 -43.054 -16.345 1.00 31.03 87 SER A O 1
ATOM 680 N N . GLU A 1 88 ? 31.701 -42.558 -15.919 1.00 35.38 88 GLU A N 1
ATOM 681 C CA . GLU A 1 88 ? 31.964 -41.876 -17.194 1.00 35.38 88 GLU A CA 1
ATOM 682 C C . GLU A 1 88 ? 32.234 -42.871 -18.339 1.00 35.38 88 GLU A C 1
ATOM 684 O O . GLU A 1 88 ? 32.794 -43.948 -18.126 1.00 35.38 88 GLU A O 1
ATOM 689 N N . SER A 1 89 ? 31.979 -42.461 -19.587 1.00 31.14 89 SER A N 1
ATOM 690 C CA . SER A 1 89 ? 32.771 -42.929 -20.737 1.00 31.14 89 SER A CA 1
ATOM 691 C C . SER A 1 89 ? 32.725 -41.933 -21.903 1.00 31.14 89 SER A C 1
ATOM 693 O O . SER A 1 89 ? 31.740 -41.223 -22.087 1.00 31.14 89 SER A O 1
ATOM 695 N N . VAL A 1 90 ? 33.806 -41.869 -22.689 1.00 32.50 90 VAL A N 1
ATOM 696 C CA . VAL A 1 90 ? 34.007 -40.876 -23.761 1.00 32.50 90 VAL A CA 1
ATOM 697 C C . VAL A 1 90 ? 34.321 -41.576 -25.085 1.00 32.50 90 VAL A C 1
ATOM 699 O O . VAL A 1 90 ? 35.348 -42.248 -25.172 1.00 32.50 90 VAL A O 1
ATOM 702 N N . ALA A 1 91 ? 33.507 -41.368 -26.130 1.00 29.33 91 ALA A N 1
ATOM 703 C CA . ALA A 1 91 ? 33.927 -41.533 -27.533 1.00 29.33 91 ALA A CA 1
ATOM 704 C C . ALA A 1 91 ? 32.950 -40.900 -28.552 1.00 29.33 91 ALA A C 1
ATOM 706 O O . ALA A 1 91 ? 31.837 -41.370 -28.759 1.00 29.33 91 ALA A O 1
ATOM 707 N N . ASN A 1 92 ? 33.448 -39.872 -29.238 1.00 31.14 92 ASN A N 1
ATOM 708 C CA . ASN A 1 92 ? 32.917 -39.210 -30.435 1.00 31.14 92 ASN A CA 1
ATOM 709 C C . ASN A 1 92 ? 32.345 -40.137 -31.543 1.00 31.14 92 ASN A C 1
ATOM 711 O O . ASN A 1 92 ? 33.013 -41.091 -31.947 1.00 31.14 92 ASN A O 1
ATOM 715 N N . SER A 1 93 ? 31.208 -39.761 -32.150 1.00 28.62 93 SER A N 1
ATOM 716 C CA . SER A 1 93 ? 30.867 -40.122 -33.539 1.00 28.62 93 SER A CA 1
ATOM 717 C C . SER A 1 93 ? 29.865 -39.136 -34.163 1.00 28.62 93 SER A C 1
ATOM 719 O O . SER A 1 93 ? 28.882 -38.764 -33.528 1.00 28.62 93 SER A O 1
ATOM 721 N N . GLU A 1 94 ? 30.103 -38.731 -35.412 1.00 36.00 94 GLU A N 1
ATOM 722 C CA . GLU A 1 94 ? 29.237 -37.823 -36.175 1.00 36.00 94 GLU A CA 1
ATOM 723 C C . GLU A 1 94 ? 28.094 -38.586 -36.870 1.00 36.00 94 GLU A C 1
ATOM 725 O O . GLU A 1 94 ? 28.358 -39.465 -37.693 1.00 36.00 94 GLU A O 1
ATOM 730 N N . ASN A 1 95 ? 26.834 -38.202 -36.624 1.00 29.84 95 ASN A N 1
ATOM 731 C CA . ASN A 1 95 ? 25.871 -37.897 -37.697 1.00 29.84 95 ASN A CA 1
ATOM 732 C C . ASN A 1 95 ? 24.529 -37.370 -37.166 1.00 29.84 95 ASN A C 1
ATOM 734 O O . ASN A 1 95 ? 24.062 -37.773 -36.104 1.00 29.84 95 ASN A O 1
ATOM 738 N N . LEU A 1 96 ? 23.881 -36.527 -37.974 1.00 34.03 96 LEU A N 1
ATOM 739 C CA . LEU A 1 96 ? 22.464 -36.174 -37.829 1.00 34.03 96 LEU A CA 1
ATOM 740 C C . LEU A 1 96 ? 21.577 -37.393 -38.160 1.00 34.03 96 LEU A C 1
ATOM 742 O O . LEU A 1 96 ? 21.965 -38.250 -38.963 1.00 34.03 96 LEU A O 1
ATOM 746 N N . PRO A 1 97 ? 20.362 -37.451 -37.596 1.00 36.66 97 PRO A N 1
ATOM 747 C CA . PRO A 1 97 ? 19.226 -37.066 -38.436 1.00 36.66 97 PRO A CA 1
ATOM 748 C C . PRO A 1 97 ? 18.274 -36.058 -37.774 1.00 36.66 97 PRO A C 1
ATOM 750 O O . PRO A 1 97 ? 18.352 -35.769 -36.584 1.00 36.66 97 PRO A O 1
ATOM 753 N N . GLU A 1 98 ? 17.372 -35.529 -38.595 1.00 33.94 98 GLU A N 1
ATOM 754 C CA . GLU A 1 98 ? 16.321 -34.575 -38.235 1.00 33.94 98 GLU A CA 1
ATOM 755 C C . GLU A 1 98 ? 15.260 -35.209 -37.313 1.00 33.94 98 GLU A C 1
ATOM 757 O O . GLU A 1 98 ? 14.890 -36.373 -37.488 1.00 33.94 98 GLU A O 1
ATOM 762 N N . THR A 1 99 ? 14.720 -34.426 -36.375 1.00 30.27 99 THR A N 1
ATOM 763 C CA . THR A 1 99 ? 13.515 -34.760 -35.594 1.00 30.27 99 THR A CA 1
ATOM 764 C C . THR A 1 99 ? 12.573 -33.561 -35.550 1.00 30.27 99 THR A C 1
ATOM 766 O O . THR A 1 99 ? 13.022 -32.419 -35.477 1.00 30.27 99 THR A O 1
ATOM 769 N N . GLU A 1 100 ? 11.272 -33.828 -35.624 1.00 29.19 100 GLU A N 1
ATOM 770 C CA . GLU A 1 100 ? 10.227 -32.832 -35.884 1.00 29.19 100 GLU A CA 1
ATOM 771 C C . GLU A 1 100 ? 9.994 -31.878 -34.696 1.00 29.19 100 GLU A C 1
ATOM 773 O O . GLU A 1 100 ? 10.008 -32.288 -33.536 1.00 29.19 100 GLU A O 1
ATOM 778 N N . THR A 1 101 ? 9.748 -30.596 -34.981 1.00 30.53 101 THR A N 1
ATOM 779 C CA . THR A 1 101 ? 9.391 -29.587 -33.974 1.00 30.53 101 THR A CA 1
ATOM 780 C C . THR A 1 101 ? 7.883 -29.571 -33.720 1.00 30.53 101 THR A C 1
ATOM 782 O O . THR A 1 101 ? 7.115 -28.993 -34.494 1.00 30.53 101 THR A O 1
ATOM 785 N N . GLU A 1 102 ? 7.440 -30.162 -32.606 1.00 28.70 102 GLU A N 1
ATOM 786 C CA . GLU A 1 102 ? 6.046 -30.020 -32.171 1.00 28.70 102 GLU A CA 1
ATOM 787 C C . GLU A 1 102 ? 5.699 -28.553 -31.875 1.00 28.70 102 GLU A C 1
ATOM 789 O O . GLU A 1 102 ? 6.440 -27.815 -31.225 1.00 28.70 102 GLU A O 1
ATOM 794 N N . THR A 1 103 ? 4.543 -28.113 -32.376 1.00 28.59 103 THR A N 1
ATOM 795 C CA . THR A 1 103 ? 4.086 -26.723 -32.251 1.00 28.59 103 THR A CA 1
ATOM 796 C C . THR A 1 103 ? 3.232 -26.554 -30.997 1.00 28.59 103 THR A C 1
ATOM 798 O O . THR A 1 103 ? 2.011 -26.717 -31.044 1.00 28.59 103 THR A O 1
ATOM 801 N N . ILE A 1 104 ? 3.860 -26.188 -29.879 1.00 28.97 104 ILE A N 1
ATOM 802 C CA . ILE A 1 104 ? 3.135 -25.791 -28.666 1.00 28.97 104 ILE A CA 1
ATOM 803 C C . ILE A 1 104 ? 2.474 -24.429 -28.918 1.00 28.97 104 ILE A C 1
ATOM 805 O O . ILE A 1 104 ? 3.146 -23.405 -29.017 1.00 28.97 104 ILE A O 1
ATOM 809 N N . ARG A 1 105 ? 1.139 -24.410 -29.012 1.00 30.94 105 ARG A N 1
ATOM 810 C CA . ARG A 1 105 ? 0.360 -23.170 -28.914 1.00 30.94 105 ARG A CA 1
ATOM 811 C C . ARG A 1 105 ? 0.088 -22.875 -27.446 1.00 30.94 105 ARG A C 1
ATOM 813 O O . ARG A 1 105 ? -0.685 -23.600 -26.825 1.00 30.94 105 ARG A O 1
ATOM 820 N N . ALA A 1 106 ? 0.651 -21.790 -26.929 1.00 30.20 106 ALA A N 1
ATOM 821 C CA . ALA A 1 106 ? 0.075 -21.129 -25.768 1.00 30.20 106 ALA A CA 1
ATOM 822 C C . ALA A 1 106 ? -1.166 -20.341 -26.221 1.00 30.20 106 ALA A C 1
ATOM 824 O O . ALA A 1 106 ? -1.101 -19.570 -27.178 1.00 30.20 106 ALA A O 1
ATOM 825 N N . THR A 1 107 ? -2.297 -20.558 -25.554 1.00 27.94 107 THR A N 1
ATOM 826 C CA . THR A 1 107 ? -3.458 -19.661 -25.600 1.00 27.94 107 THR A CA 1
ATOM 827 C C . THR A 1 107 ? -3.563 -18.985 -24.246 1.00 27.94 107 THR A C 1
ATOM 829 O O . THR A 1 107 ? -4.108 -19.571 -23.311 1.00 27.94 107 THR A O 1
ATOM 832 N N . GLU A 1 108 ? -3.019 -17.779 -24.142 1.00 35.69 108 GLU A N 1
ATOM 833 C CA . GLU A 1 108 ? -3.300 -16.882 -23.022 1.00 35.69 108 GLU A CA 1
ATOM 834 C C . GLU A 1 108 ? -4.601 -16.117 -23.298 1.00 35.69 108 GLU A C 1
ATOM 836 O O . GLU A 1 108 ? -5.022 -15.982 -24.450 1.00 35.69 108 GLU A O 1
ATOM 841 N N . ALA A 1 109 ? -5.288 -15.700 -22.235 1.00 28.78 109 ALA A N 1
ATOM 842 C CA . ALA A 1 109 ? -6.610 -15.091 -22.324 1.00 28.78 109 ALA A CA 1
ATOM 843 C C . ALA A 1 109 ? -6.521 -13.560 -22.322 1.00 28.78 109 ALA A C 1
ATOM 845 O O . ALA A 1 109 ? -5.793 -12.983 -21.516 1.00 28.78 109 ALA A O 1
ATOM 846 N N . ASP A 1 110 ? -7.314 -12.909 -23.176 1.00 29.80 110 ASP A N 1
ATOM 847 C CA . ASP A 1 110 ? -7.534 -11.464 -23.117 1.00 29.80 110 ASP A CA 1
ATOM 848 C C . ASP A 1 110 ? -8.112 -11.053 -21.752 1.00 29.80 110 ASP A C 1
ATOM 850 O O . ASP A 1 110 ? -9.225 -11.442 -21.391 1.00 29.80 110 ASP A O 1
ATOM 854 N N . PHE A 1 111 ? -7.387 -10.195 -21.034 1.00 25.80 111 PHE A N 1
ATOM 855 C CA . PHE A 1 111 ? -7.950 -9.331 -20.000 1.00 25.80 111 PHE A CA 1
ATOM 856 C C . PHE A 1 111 ? -7.763 -7.882 -20.452 1.00 25.80 111 PHE A C 1
ATOM 858 O O . PHE A 1 111 ? -6.704 -7.287 -20.256 1.00 25.80 111 PHE A O 1
ATOM 865 N N . GLN A 1 112 ? -8.781 -7.335 -21.115 1.00 30.23 112 GLN A N 1
ATOM 866 C CA . GLN A 1 112 ? -8.799 -5.939 -21.545 1.00 30.23 112 GLN A CA 1
ATOM 867 C C . GLN A 1 112 ? -9.667 -5.119 -20.592 1.00 30.23 112 GLN A C 1
ATOM 869 O O . GLN A 1 112 ? -10.771 -5.528 -20.233 1.00 30.23 112 GLN A O 1
ATOM 874 N N . LEU A 1 113 ? -9.151 -3.960 -20.189 1.00 26.06 113 LEU A N 1
ATOM 875 C CA . LEU A 1 113 ? -9.841 -2.988 -19.350 1.00 26.06 113 LEU A CA 1
ATOM 876 C C . LEU A 1 113 ? -9.850 -1.664 -20.120 1.00 26.06 113 LEU A C 1
ATOM 878 O O . LEU A 1 113 ? -8.876 -0.914 -20.112 1.00 26.06 113 LEU A O 1
ATOM 882 N N . GLU A 1 114 ? -10.930 -1.440 -20.868 1.00 27.08 114 GLU A N 1
ATOM 883 C CA . GLU A 1 114 ? -11.129 -0.230 -21.665 1.00 27.08 114 GLU A CA 1
ATOM 884 C C . GLU A 1 114 ? -11.546 0.933 -20.753 1.00 27.08 114 GLU A C 1
ATOM 886 O O . GLU A 1 114 ? -12.623 0.913 -20.158 1.00 27.08 114 GLU A O 1
ATOM 891 N N . THR A 1 115 ? -10.698 1.960 -20.666 1.00 29.39 115 THR A N 1
ATOM 892 C CA . THR A 1 115 ? -11.009 3.224 -19.983 1.00 29.39 115 THR A CA 1
ATOM 893 C C . THR A 1 115 ? -11.014 4.351 -21.011 1.00 29.39 115 THR A C 1
ATOM 895 O O . THR A 1 115 ? -9.995 5.003 -21.246 1.00 29.39 115 THR A O 1
ATOM 898 N N . GLU A 1 116 ? -12.158 4.559 -21.661 1.00 27.12 116 GLU A N 1
ATOM 899 C CA . GLU A 1 116 ? -12.353 5.675 -22.590 1.00 27.12 116 GLU A CA 1
ATOM 900 C C . GLU A 1 116 ? -12.353 7.019 -21.840 1.00 27.12 116 GLU A C 1
ATOM 902 O O . GLU A 1 116 ? -13.006 7.173 -20.807 1.00 27.12 116 GLU A O 1
ATOM 907 N N . TRP A 1 117 ? -11.653 8.015 -22.387 1.00 35.19 117 TRP A N 1
ATOM 908 C CA . TRP A 1 117 ? -11.749 9.414 -21.969 1.00 35.19 117 TRP A CA 1
ATOM 909 C C . TRP A 1 117 ? -11.976 10.294 -23.201 1.00 35.19 117 TRP A C 1
ATOM 911 O O . TRP A 1 117 ? -11.177 10.289 -24.137 1.00 35.19 117 TRP A O 1
ATOM 921 N N . GLU A 1 118 ? -13.089 11.033 -23.228 1.00 28.08 118 GLU A N 1
ATOM 922 C CA . GLU A 1 118 ? -13.381 11.950 -24.335 1.00 28.08 118 GLU A CA 1
ATOM 923 C C . GLU A 1 118 ? -12.552 13.240 -24.241 1.00 28.08 118 GLU A C 1
ATOM 925 O O . GLU A 1 118 ? -12.211 13.724 -23.160 1.00 28.08 118 GLU A O 1
ATOM 930 N N . THR A 1 119 ? -12.233 13.813 -25.404 1.00 29.05 119 THR A N 1
ATOM 931 C CA . THR A 1 119 ? -11.426 15.032 -25.536 1.00 29.05 119 THR A CA 1
ATOM 932 C C . THR A 1 119 ? -12.304 16.258 -25.792 1.00 29.05 119 THR A C 1
ATOM 934 O O . THR A 1 119 ? -12.740 16.509 -26.914 1.00 29.05 119 THR A O 1
ATOM 937 N N . GLU A 1 120 ? -12.529 17.064 -24.753 1.00 31.22 120 GLU A N 1
ATOM 938 C CA . GLU A 1 120 ? -13.119 18.405 -24.889 1.00 31.22 120 GLU A CA 1
ATOM 939 C C . GLU A 1 120 ? -12.151 19.345 -25.637 1.00 31.22 120 GLU A C 1
ATOM 941 O O . GLU A 1 120 ? -10.964 19.444 -25.317 1.00 31.22 120 GLU A O 1
ATOM 946 N N . THR A 1 121 ? -12.645 20.032 -26.669 1.00 28.27 121 THR A N 1
ATOM 947 C CA . THR A 1 121 ? -11.805 20.797 -27.607 1.00 28.27 121 THR A CA 1
ATOM 948 C C . THR A 1 121 ? -11.455 22.197 -27.105 1.00 28.27 121 THR A C 1
ATOM 950 O O . THR A 1 121 ? -12.340 22.980 -26.757 1.00 28.27 121 THR A O 1
ATOM 953 N N . ALA A 1 122 ? -10.173 22.566 -27.188 1.00 30.05 122 ALA A N 1
ATOM 954 C CA . ALA A 1 122 ? -9.705 23.926 -26.919 1.00 30.05 122 ALA A CA 1
ATOM 955 C C . ALA A 1 122 ? -10.336 24.978 -27.859 1.00 30.05 122 ALA A C 1
ATOM 957 O O . ALA A 1 122 ? -10.697 24.689 -29.000 1.00 30.05 122 ALA A O 1
ATOM 958 N N . SER A 1 123 ? -10.431 26.224 -27.385 1.00 30.62 123 SER A N 1
ATOM 959 C CA . SER A 1 123 ? -10.890 27.382 -28.165 1.00 30.62 123 SER A CA 1
ATOM 960 C C . SER A 1 123 ? -9.935 28.565 -27.991 1.00 30.62 123 SER A C 1
ATOM 962 O O . SER A 1 123 ? -9.733 29.035 -26.873 1.00 30.62 123 SER A O 1
ATOM 964 N N . ASP A 1 124 ? -9.372 29.048 -29.100 1.00 35.00 124 ASP A N 1
ATOM 965 C CA . ASP A 1 124 ? -8.507 30.234 -29.165 1.00 35.00 124 ASP A CA 1
ATOM 966 C C . ASP A 1 124 ? -9.174 31.503 -28.615 1.00 35.00 124 ASP A C 1
ATOM 968 O O . ASP A 1 124 ? -10.296 31.817 -29.012 1.00 35.00 124 ASP A O 1
ATOM 972 N N . LEU A 1 125 ? -8.417 32.311 -27.858 1.00 28.44 125 LEU A N 1
ATOM 973 C CA . LEU A 1 125 ? -8.398 33.778 -27.994 1.00 28.44 125 LEU A CA 1
ATOM 974 C C . LEU A 1 125 ? -7.088 34.382 -27.441 1.00 28.44 125 LEU A C 1
ATOM 976 O O . LEU A 1 125 ? -6.896 34.486 -26.233 1.00 28.44 125 LEU A O 1
ATOM 980 N N . ASN A 1 126 ? -6.253 34.900 -28.343 1.00 34.62 126 ASN A N 1
ATOM 981 C CA . ASN A 1 126 ? -5.265 35.958 -28.086 1.00 34.62 126 ASN A CA 1
ATOM 982 C C . ASN A 1 126 ? -5.656 37.162 -28.971 1.00 34.62 126 ASN A C 1
ATOM 984 O O . ASN A 1 126 ? -6.139 36.934 -30.088 1.00 34.62 126 ASN A O 1
ATOM 988 N N . PRO A 1 127 ? -5.540 38.423 -28.507 1.00 43.19 127 PRO A N 1
ATOM 989 C CA . PRO A 1 127 ? -4.424 39.230 -29.026 1.00 43.19 127 PRO A CA 1
ATOM 990 C C . PRO A 1 127 ? -3.852 40.328 -28.090 1.00 43.19 127 PRO A C 1
ATOM 992 O O . PRO A 1 127 ? -4.597 41.114 -27.510 1.00 43.19 127 PRO A O 1
ATOM 995 N N . GLU A 1 128 ? -2.521 40.477 -28.152 1.00 29.25 128 GLU A N 1
ATOM 996 C CA . GLU A 1 128 ? -1.760 41.748 -28.241 1.00 29.25 128 GLU A CA 1
ATOM 997 C C . GLU A 1 128 ? -1.821 42.784 -27.089 1.00 29.25 128 GLU A C 1
ATOM 999 O O . GLU A 1 128 ? -2.843 43.425 -26.849 1.00 29.25 128 GLU A O 1
ATOM 1004 N N . THR A 1 129 ? -0.654 43.146 -26.529 1.00 28.41 129 THR A N 1
ATOM 1005 C CA . THR A 1 129 ? -0.070 44.506 -26.697 1.00 28.41 129 THR A CA 1
ATOM 1006 C C . THR A 1 129 ? 1.374 44.607 -26.170 1.00 28.41 129 THR A C 1
ATOM 1008 O O . THR A 1 129 ? 1.716 44.017 -25.151 1.00 28.41 129 THR A O 1
ATOM 1011 N N . GLU A 1 130 ? 2.218 45.382 -26.860 1.00 32.25 130 GLU A N 1
ATOM 1012 C CA . GLU A 1 130 ? 3.622 45.666 -26.501 1.00 32.25 130 GLU A CA 1
ATOM 1013 C C . GLU A 1 130 ? 3.782 47.001 -25.740 1.00 32.25 130 GLU A C 1
ATOM 1015 O O . GLU A 1 130 ? 2.948 47.890 -25.913 1.00 32.25 130 GLU A O 1
ATOM 1020 N N . SER A 1 131 ? 4.908 47.200 -25.024 1.00 28.28 131 SER A N 1
ATOM 1021 C CA . SER A 1 131 ? 5.825 48.335 -25.305 1.00 28.28 131 SER A CA 1
ATOM 1022 C C . SER A 1 131 ? 7.120 48.368 -24.456 1.00 28.28 131 SER A C 1
ATOM 1024 O O . SER A 1 131 ? 7.062 48.587 -23.250 1.00 28.28 131 SER A O 1
ATOM 1026 N N . GLU A 1 132 ? 8.263 48.329 -25.149 1.00 30.88 132 GLU A N 1
ATOM 1027 C CA . GLU A 1 132 ? 9.408 49.266 -25.041 1.00 30.88 132 GLU A CA 1
ATOM 1028 C C . GLU A 1 132 ? 10.353 49.392 -23.811 1.00 30.88 132 GLU A C 1
ATOM 1030 O O . GLU A 1 132 ? 9.961 49.667 -22.680 1.00 30.88 132 GLU A O 1
ATOM 1035 N N . SER A 1 133 ? 11.644 49.493 -24.182 1.00 30.66 133 SER A N 1
ATOM 1036 C CA . SER A 1 133 ? 12.755 50.295 -23.609 1.00 30.66 133 SER A CA 1
ATOM 1037 C C . SER A 1 133 ? 13.730 49.741 -22.538 1.00 30.66 133 SER A C 1
ATOM 1039 O O . SER A 1 133 ? 13.459 49.699 -21.342 1.00 30.66 133 SER A O 1
ATOM 1041 N N . GLU A 1 134 ? 14.966 49.487 -22.997 1.00 32.84 134 GLU A N 1
ATOM 1042 C CA . GLU A 1 134 ? 16.235 49.667 -22.254 1.00 32.84 134 GLU A CA 1
ATOM 1043 C C . GLU A 1 134 ? 16.796 51.111 -22.509 1.00 32.84 134 GLU A C 1
ATOM 1045 O O . GLU A 1 134 ? 16.057 51.920 -23.083 1.00 32.84 134 GLU A O 1
ATOM 1050 N N . PRO A 1 135 ? 18.082 51.491 -22.246 1.00 50.59 135 PRO A N 1
ATOM 1051 C CA . PRO A 1 135 ? 19.150 50.869 -21.438 1.00 50.59 135 PRO A CA 1
ATOM 1052 C C . PRO A 1 135 ? 19.947 51.824 -20.502 1.00 50.59 135 PRO A C 1
ATOM 1054 O O . PRO A 1 135 ? 19.979 53.036 -20.687 1.00 50.59 135 PRO A O 1
ATOM 1057 N N . GLY A 1 136 ? 20.744 51.225 -19.604 1.00 26.23 136 GLY A N 1
ATOM 1058 C CA . GLY A 1 136 ? 22.185 51.532 -19.483 1.00 26.23 136 GLY A CA 1
ATOM 1059 C C . GLY A 1 136 ? 22.696 52.721 -18.639 1.00 26.23 136 GLY A C 1
ATOM 1060 O O . GLY A 1 136 ? 22.350 53.871 -18.869 1.00 26.23 136 GLY A O 1
ATOM 1061 N N . THR A 1 137 ? 23.703 52.413 -17.803 1.00 27.00 137 THR A N 1
ATOM 1062 C CA . THR A 1 137 ? 24.848 53.265 -17.366 1.00 27.00 137 THR A CA 1
ATOM 1063 C C . THR A 1 137 ? 24.620 54.627 -16.688 1.00 27.00 137 THR A C 1
ATOM 1065 O O . THR A 1 137 ? 24.062 55.549 -17.264 1.00 27.00 137 THR A O 1
ATOM 1068 N N . GLU A 1 138 ? 25.276 54.820 -15.536 1.00 30.00 138 GLU A N 1
ATOM 1069 C CA . GLU A 1 138 ? 26.571 55.538 -15.426 1.00 30.00 138 GLU A CA 1
ATOM 1070 C C . GLU A 1 138 ? 27.299 55.072 -14.139 1.00 30.00 138 GLU A C 1
ATOM 1072 O O . GLU A 1 138 ? 26.675 54.492 -13.248 1.00 30.00 138 GLU A O 1
ATOM 1077 N N . THR A 1 139 ? 28.624 55.247 -14.054 1.00 25.61 139 THR A N 1
ATOM 1078 C CA . THR A 1 139 ? 29.498 54.574 -13.062 1.00 25.61 139 THR A CA 1
ATOM 1079 C C . THR A 1 139 ? 30.478 55.508 -12.348 1.00 25.61 139 THR A C 1
ATOM 1081 O O . THR A 1 139 ? 31.018 56.416 -12.968 1.00 25.61 139 THR A O 1
ATOM 1084 N N . GLU A 1 140 ? 30.822 55.145 -11.102 1.00 30.20 140 GLU A N 1
ATOM 1085 C CA . GLU A 1 140 ? 31.963 55.634 -10.294 1.00 30.20 140 GLU A CA 1
ATOM 1086 C C . GLU A 1 140 ? 31.961 57.119 -9.864 1.00 30.20 140 GLU A C 1
ATOM 1088 O O . GLU A 1 140 ? 31.648 58.046 -10.602 1.00 30.20 140 GLU A O 1
ATOM 1093 N N . THR A 1 141 ? 32.351 57.432 -8.626 1.00 27.33 141 THR A N 1
ATOM 1094 C CA . THR A 1 141 ? 33.768 57.628 -8.237 1.00 27.33 141 THR A CA 1
ATOM 1095 C C . THR A 1 141 ? 33.871 57.904 -6.711 1.00 27.33 141 THR A C 1
ATOM 1097 O O . THR A 1 141 ? 32.904 58.383 -6.130 1.00 27.33 141 THR A O 1
ATOM 1100 N N . LYS A 1 142 ? 34.986 57.711 -5.973 1.00 29.98 142 LYS A N 1
ATOM 1101 C CA . LYS A 1 142 ? 36.269 57.002 -6.217 1.00 29.98 142 LYS A CA 1
ATOM 1102 C C . LYS A 1 142 ? 37.152 57.009 -4.928 1.00 29.98 142 LYS A C 1
ATOM 1104 O O . LYS A 1 142 ? 37.517 58.104 -4.523 1.00 29.98 142 LYS A O 1
ATOM 1109 N N . VAL A 1 143 ? 37.565 55.822 -4.412 1.00 29.64 143 VAL A N 1
ATOM 1110 C CA . VAL A 1 143 ? 38.961 55.453 -3.953 1.00 29.64 143 VAL A CA 1
ATOM 1111 C C . VAL A 1 143 ? 39.605 56.205 -2.761 1.00 29.64 143 VAL A C 1
ATOM 1113 O O . VAL A 1 143 ? 39.256 57.345 -2.489 1.00 29.64 143 VAL A O 1
ATOM 1116 N N . GLU A 1 144 ? 40.626 55.728 -2.025 1.00 30.62 144 GLU A N 1
ATOM 1117 C CA . GLU A 1 144 ? 41.261 54.425 -1.648 1.00 30.62 144 GLU A CA 1
ATOM 1118 C C . GLU A 1 144 ? 42.247 54.779 -0.495 1.00 30.62 144 GLU A C 1
ATOM 1120 O O . GLU A 1 144 ? 42.623 55.942 -0.340 1.00 30.62 144 GLU A O 1
ATOM 1125 N N . THR A 1 145 ? 42.687 53.874 0.384 1.00 26.92 145 THR A N 1
ATOM 1126 C CA . THR A 1 145 ? 43.950 53.070 0.343 1.00 26.92 145 THR A CA 1
ATOM 1127 C C . THR A 1 145 ? 44.248 52.710 1.823 1.00 26.92 145 THR A C 1
ATOM 1129 O O . THR A 1 145 ? 43.834 53.478 2.690 1.00 26.92 145 THR A O 1
ATOM 1132 N N . GLN A 1 146 ? 44.940 51.652 2.271 1.00 30.91 146 GLN A N 1
ATOM 1133 C CA . GLN A 1 146 ? 45.576 50.422 1.738 1.00 30.91 146 GLN A CA 1
ATOM 1134 C C . GLN A 1 146 ? 45.885 49.517 2.982 1.00 30.91 146 GLN A C 1
ATOM 1136 O O . GLN A 1 146 ? 45.718 50.004 4.099 1.00 30.91 146 GLN A O 1
ATOM 1141 N N . ALA A 1 147 ? 46.339 48.255 2.954 1.00 29.75 147 ALA A N 1
ATOM 1142 C CA . ALA A 1 147 ? 46.774 47.300 1.918 1.00 29.75 147 ALA A CA 1
ATOM 1143 C C . ALA A 1 147 ? 46.843 45.862 2.524 1.00 29.75 147 ALA A C 1
ATOM 1145 O O . ALA A 1 147 ? 46.818 45.732 3.745 1.00 29.75 147 ALA A O 1
ATOM 1146 N N . GLU A 1 148 ? 46.948 44.830 1.672 1.00 28.92 148 GLU A N 1
ATOM 1147 C CA . GLU A 1 148 ? 47.938 43.714 1.659 1.00 28.92 148 GLU A CA 1
ATOM 1148 C C . GLU A 1 148 ? 48.700 43.321 2.966 1.00 28.92 148 GLU A C 1
ATOM 1150 O O . GLU A 1 148 ? 49.171 44.198 3.686 1.00 28.92 148 GLU A O 1
ATOM 1155 N N . THR A 1 149 ? 49.042 42.057 3.295 1.00 25.50 149 THR A N 1
ATOM 1156 C CA . THR A 1 149 ? 48.857 40.703 2.687 1.00 25.50 149 THR A CA 1
ATOM 1157 C C . THR A 1 149 ? 49.433 39.612 3.627 1.00 25.50 149 THR A C 1
ATOM 1159 O O . THR A 1 149 ? 50.386 39.909 4.340 1.00 25.50 149 THR A O 1
ATOM 1162 N N . GLU A 1 150 ? 48.950 38.364 3.495 1.00 28.41 150 GLU A N 1
ATOM 1163 C CA . GLU A 1 150 ? 49.662 37.054 3.591 1.00 28.41 150 GLU A CA 1
ATOM 1164 C C . GLU A 1 150 ? 50.548 36.620 4.795 1.00 28.41 150 GLU A C 1
ATOM 1166 O O . GLU A 1 150 ? 51.411 37.354 5.272 1.00 28.41 150 GLU A O 1
ATOM 1171 N N . SER A 1 151 ? 50.458 35.306 5.103 1.00 26.88 151 SER A N 1
ATOM 1172 C CA . SER A 1 151 ? 51.583 34.327 5.108 1.00 26.88 151 SER A CA 1
ATOM 1173 C C . SER A 1 151 ? 51.799 33.451 6.369 1.00 26.88 151 SER A C 1
ATOM 1175 O O . SER A 1 151 ? 52.363 33.918 7.351 1.00 26.88 151 SER A O 1
ATOM 1177 N N . GLU A 1 152 ? 51.529 32.142 6.214 1.00 30.95 152 GLU A N 1
ATOM 1178 C CA . GLU A 1 152 ? 52.320 30.951 6.643 1.00 30.95 152 GLU A CA 1
ATOM 1179 C C . GLU A 1 152 ? 52.786 30.713 8.111 1.00 30.95 152 GLU A C 1
ATOM 1181 O O . GLU A 1 152 ? 52.847 31.591 8.967 1.00 30.95 152 GLU A O 1
ATOM 1186 N N . SER A 1 153 ? 53.138 29.449 8.397 1.00 33.50 153 SER A N 1
ATOM 1187 C CA . SER A 1 153 ? 53.509 28.892 9.718 1.00 33.50 153 SER A CA 1
ATOM 1188 C C . SER A 1 153 ? 54.984 28.467 9.847 1.00 33.50 153 SER A C 1
ATOM 1190 O O . SER A 1 153 ? 55.618 28.263 8.820 1.00 33.50 153 SER A O 1
ATOM 1192 N N . GLU A 1 154 ? 55.486 28.215 11.077 1.00 31.16 154 GLU A N 1
ATOM 1193 C CA . GLU A 1 154 ? 56.123 26.926 11.495 1.00 31.16 154 GLU A CA 1
ATOM 1194 C C . GLU A 1 154 ? 56.886 26.961 12.857 1.00 31.16 154 GLU A C 1
ATOM 1196 O O . GLU A 1 154 ? 57.732 27.827 13.056 1.00 31.16 154 GLU A O 1
ATOM 1201 N N . THR A 1 155 ? 56.740 25.897 13.686 1.00 25.80 155 THR A N 1
ATOM 1202 C CA . THR A 1 155 ? 57.758 25.323 14.644 1.00 25.80 155 THR A CA 1
ATOM 1203 C C . THR A 1 155 ? 58.228 26.202 15.853 1.00 25.80 155 THR A C 1
ATOM 1205 O O . THR A 1 155 ? 57.946 27.392 15.867 1.00 25.80 155 THR A O 1
ATOM 1208 N N . VAL A 1 156 ? 58.928 25.801 16.947 1.00 28.19 156 VAL A N 1
ATOM 1209 C CA . VAL A 1 156 ? 59.349 24.561 17.695 1.00 28.19 156 VAL A CA 1
ATOM 1210 C C . VAL A 1 156 ? 60.011 25.034 19.030 1.00 28.19 156 VAL A C 1
ATOM 1212 O O . VAL A 1 156 ? 60.569 26.128 19.019 1.00 28.19 156 VAL A O 1
ATOM 1215 N N . SER A 1 157 ? 60.131 24.330 20.174 1.00 28.88 157 SER A N 1
ATOM 1216 C CA . SER A 1 157 ? 59.347 23.321 20.941 1.00 28.88 157 SER A CA 1
ATOM 1217 C C . SER A 1 157 ? 59.979 23.201 22.370 1.00 28.88 157 SER A C 1
ATOM 1219 O O . SER A 1 157 ? 60.701 24.118 22.747 1.00 28.88 157 SER A O 1
ATOM 1221 N N . GLU A 1 158 ? 59.783 22.088 23.116 1.00 29.95 158 GLU A N 1
ATOM 1222 C CA . GLU A 1 158 ? 60.463 21.712 24.404 1.00 29.95 158 GLU A CA 1
ATOM 1223 C C . GLU A 1 158 ? 60.035 22.520 25.679 1.00 29.95 158 GLU A C 1
ATOM 1225 O O . GLU A 1 158 ? 59.870 23.732 25.619 1.00 29.95 158 GLU A O 1
ATOM 1230 N N . GLN A 1 159 ? 59.537 21.896 26.774 1.00 27.81 159 GLN A N 1
ATOM 1231 C CA . GLN A 1 159 ? 60.201 21.178 27.911 1.00 27.81 159 GLN A CA 1
ATOM 1232 C C . GLN A 1 159 ? 60.850 22.133 28.967 1.00 27.81 159 GLN A C 1
ATOM 1234 O O . GLN A 1 159 ? 61.449 23.123 28.572 1.00 27.81 159 GLN A O 1
ATOM 1239 N N . GLU A 1 160 ? 60.774 21.974 30.309 1.00 25.81 160 GLU A N 1
ATOM 1240 C CA . GLU A 1 160 ? 60.265 20.920 31.234 1.00 25.81 160 GLU A CA 1
ATOM 1241 C C . GLU A 1 160 ? 59.592 21.495 32.532 1.00 25.81 160 GLU A C 1
ATOM 1243 O O . GLU A 1 160 ? 59.431 22.704 32.655 1.00 25.81 160 GLU A O 1
ATOM 1248 N N . THR A 1 161 ? 59.192 20.589 33.452 1.00 26.55 161 THR A N 1
ATOM 1249 C CA . THR A 1 161 ? 59.156 20.589 34.957 1.00 26.55 161 THR A CA 1
ATOM 1250 C C . THR A 1 161 ? 59.441 21.881 35.776 1.00 26.55 161 THR A C 1
ATOM 1252 O O . THR A 1 161 ? 60.188 22.747 35.347 1.00 26.55 161 THR A O 1
ATOM 1255 N N . GLU A 1 162 ? 58.944 22.073 37.013 1.00 27.59 162 GLU A N 1
ATOM 1256 C CA . GLU A 1 162 ? 59.037 21.189 38.209 1.00 27.59 162 GLU A CA 1
ATOM 1257 C C . GLU A 1 162 ? 57.856 21.287 39.215 1.00 27.59 162 GLU A C 1
ATOM 1259 O O . GLU A 1 162 ? 56.915 22.061 39.046 1.00 27.59 162 GLU A O 1
ATOM 1264 N N . SER A 1 163 ? 57.915 20.435 40.248 1.00 29.45 163 SER A N 1
ATOM 1265 C CA . SER A 1 163 ? 57.044 20.347 41.433 1.00 29.45 163 SER A CA 1
ATOM 1266 C C . SER A 1 163 ? 57.671 21.026 42.675 1.00 29.45 163 SER A C 1
ATOM 1268 O O . SER A 1 163 ? 58.684 21.702 42.544 1.00 29.45 163 SER A O 1
ATOM 1270 N N . GLU A 1 164 ? 57.122 20.765 43.878 1.00 27.86 164 GLU A N 1
ATOM 1271 C CA . GLU A 1 164 ? 57.604 21.235 45.204 1.00 27.86 164 GLU A CA 1
ATOM 1272 C C . GLU A 1 164 ? 57.403 22.754 45.479 1.00 27.86 164 GLU A C 1
ATOM 1274 O O . GLU A 1 164 ? 57.402 23.566 44.562 1.00 27.86 164 GLU A O 1
ATOM 1279 N N . ALA A 1 165 ? 57.266 23.258 46.714 1.00 29.80 165 ALA A N 1
ATOM 1280 C CA . ALA A 1 165 ? 56.729 22.704 47.969 1.00 29.80 165 ALA A CA 1
ATOM 1281 C C . ALA A 1 165 ? 56.502 23.853 48.993 1.00 29.80 165 ALA A C 1
ATOM 1283 O O . ALA A 1 165 ? 57.126 24.905 48.890 1.00 29.80 165 ALA A O 1
ATOM 1284 N N . GLU A 1 166 ? 55.645 23.612 49.993 1.00 38.31 166 GLU A N 1
ATOM 1285 C CA . GLU A 1 166 ? 55.723 24.116 51.385 1.00 38.31 166 GLU A CA 1
ATOM 1286 C C . GLU A 1 166 ? 56.362 25.502 51.672 1.00 38.31 166 GLU A C 1
ATOM 1288 O O . GLU A 1 166 ? 57.575 25.608 51.875 1.00 38.31 166 GLU A O 1
ATOM 1293 N N . THR A 1 167 ? 55.535 26.533 51.910 1.00 28.95 167 THR A N 1
ATOM 1294 C CA . THR A 1 167 ? 55.885 27.630 52.843 1.00 28.95 167 THR A CA 1
ATOM 1295 C C . THR A 1 167 ? 54.675 28.094 53.661 1.00 28.95 167 THR A C 1
ATOM 1297 O O . THR A 1 167 ? 53.846 28.859 53.166 1.00 28.95 167 THR A O 1
ATOM 1300 N N . GLU A 1 168 ? 54.604 27.701 54.934 1.00 40.62 168 GLU A N 1
ATOM 1301 C CA . GLU A 1 168 ? 53.732 28.353 55.919 1.00 40.62 168 GLU A CA 1
ATOM 1302 C C . GLU A 1 168 ? 54.283 29.732 56.328 1.00 40.62 168 GLU A C 1
ATOM 1304 O O . GLU A 1 168 ? 55.457 29.853 56.680 1.00 40.62 168 GLU A O 1
ATOM 1309 N N . THR A 1 169 ? 53.406 30.735 56.419 1.00 29.42 169 THR A N 1
ATOM 1310 C CA . THR A 1 169 ? 53.486 31.811 57.427 1.00 29.42 169 THR A CA 1
ATOM 1311 C C . THR A 1 169 ? 52.074 32.285 57.772 1.00 29.42 169 THR A C 1
ATOM 1313 O O . THR A 1 169 ? 51.268 32.497 56.870 1.00 29.42 169 THR A O 1
ATOM 1316 N N . GLU A 1 170 ? 51.783 32.450 59.065 1.00 30.59 170 GLU A N 1
ATOM 1317 C CA . GLU A 1 170 ? 50.475 32.883 59.586 1.00 30.59 170 GLU A CA 1
ATOM 1318 C C . GLU A 1 170 ? 50.203 34.399 59.398 1.00 30.59 170 GLU A C 1
ATOM 1320 O O . GLU A 1 170 ? 50.965 35.108 58.744 1.00 30.59 170 GLU A O 1
ATOM 1325 N N . THR A 1 171 ? 49.171 34.893 60.105 1.00 27.53 171 THR A N 1
ATOM 1326 C CA . THR A 1 171 ? 48.773 36.296 60.378 1.00 27.53 171 THR A CA 1
ATOM 1327 C C . THR A 1 171 ? 48.044 37.047 59.245 1.00 27.53 171 THR A C 1
ATOM 1329 O O . THR A 1 171 ? 48.513 37.073 58.116 1.00 27.53 171 THR A O 1
ATOM 1332 N N . GLU A 1 172 ? 46.882 37.689 59.463 1.00 31.41 172 GLU A N 1
ATOM 1333 C CA . GLU A 1 172 ? 46.036 37.850 60.675 1.00 31.41 172 GLU A CA 1
ATOM 1334 C C . GLU A 1 172 ? 44.552 37.527 60.395 1.00 31.41 172 GLU A C 1
ATOM 1336 O O . GLU A 1 172 ? 44.120 37.496 59.245 1.00 31.41 172 GLU A O 1
ATOM 1341 N N . SER A 1 173 ? 43.757 37.291 61.449 1.00 35.69 173 SER A N 1
ATOM 1342 C CA . SER A 1 173 ? 42.310 37.063 61.328 1.00 35.69 173 SER A CA 1
ATOM 1343 C C . SER A 1 173 ? 41.503 38.349 61.523 1.00 35.69 173 SER A C 1
ATOM 1345 O O . SER A 1 173 ? 41.469 38.887 62.632 1.00 35.69 173 SER A O 1
ATOM 1347 N N . GLU A 1 174 ? 40.736 38.755 60.514 1.00 37.56 174 GLU A N 1
ATOM 1348 C CA . GLU A 1 174 ? 39.523 39.547 60.738 1.00 37.56 174 GLU A CA 1
ATOM 1349 C C . GLU A 1 174 ? 38.324 38.595 60.794 1.00 37.56 174 GLU A C 1
ATOM 1351 O O . GLU A 1 174 ? 37.854 38.079 59.780 1.00 37.56 174 GLU A O 1
ATOM 1356 N N . THR A 1 175 ? 37.841 38.318 62.005 1.00 41.31 175 THR A N 1
ATOM 1357 C CA . THR A 1 175 ? 36.609 37.552 62.207 1.00 41.31 175 THR A CA 1
ATOM 1358 C C . THR A 1 175 ? 35.410 38.422 61.839 1.00 41.31 175 THR A C 1
ATOM 1360 O O . THR A 1 175 ? 34.910 39.157 62.696 1.00 41.31 175 THR A O 1
ATOM 1363 N N . LYS A 1 176 ? 34.932 38.328 60.589 1.00 41.53 176 LYS A N 1
ATOM 1364 C CA . LYS A 1 176 ? 33.562 38.754 60.264 1.00 41.53 176 LYS A CA 1
ATOM 1365 C C . LYS A 1 176 ? 32.600 38.049 61.216 1.00 41.53 176 LYS A C 1
ATOM 1367 O O . LYS A 1 176 ? 32.769 36.863 61.510 1.00 41.53 176 LYS A O 1
ATOM 1372 N N . THR A 1 177 ? 31.616 38.778 61.721 1.00 45.25 177 THR A N 1
ATOM 1373 C CA . THR A 1 177 ? 30.551 38.180 62.528 1.00 45.25 177 THR A CA 1
ATOM 1374 C C . THR A 1 177 ? 29.655 37.310 61.649 1.00 45.25 177 THR A C 1
ATOM 1376 O O . THR A 1 177 ? 29.520 37.576 60.456 1.00 45.25 177 THR A O 1
ATOM 1379 N N . GLU A 1 178 ? 29.029 36.277 62.223 1.00 57.44 178 GLU A N 1
ATOM 1380 C CA . GLU A 1 178 ? 28.124 35.372 61.485 1.00 57.44 178 GLU A CA 1
ATOM 1381 C C . GLU A 1 178 ? 27.056 36.176 60.715 1.00 57.44 178 GLU A C 1
ATOM 1383 O O . GLU A 1 178 ? 26.887 35.996 59.512 1.00 57.44 178 GLU A O 1
ATOM 1388 N N . SER A 1 179 ? 26.492 37.207 61.357 1.00 59.44 179 SER A N 1
ATOM 1389 C CA . SER A 1 179 ? 25.546 38.151 60.750 1.00 59.44 179 SER A CA 1
ATOM 1390 C C . SER A 1 179 ? 26.072 38.946 59.548 1.00 59.44 179 SER A C 1
ATOM 1392 O O . SER A 1 179 ? 25.279 39.313 58.688 1.00 59.44 179 SER A O 1
ATOM 1394 N N . GLU A 1 180 ? 27.372 39.248 59.464 1.00 60.22 180 GLU A N 1
ATOM 1395 C CA . GLU A 1 180 ? 27.937 39.935 58.289 1.00 60.22 180 GLU A CA 1
ATOM 1396 C C . GLU A 1 180 ? 28.070 38.967 57.106 1.00 60.22 180 GLU A C 1
ATOM 1398 O O . GLU A 1 180 ? 27.750 39.330 55.973 1.00 60.22 180 GLU A O 1
ATOM 1403 N N . ILE A 1 181 ? 28.469 37.720 57.377 1.00 61.31 181 ILE A N 1
ATOM 1404 C CA . ILE A 1 181 ? 28.593 36.658 56.368 1.00 61.31 181 ILE A CA 1
ATOM 1405 C C . ILE A 1 181 ? 27.218 36.324 55.772 1.00 61.31 181 ILE A C 1
ATOM 1407 O O . ILE A 1 181 ? 27.091 36.226 54.550 1.00 61.31 181 ILE A O 1
ATOM 1411 N N . ASP A 1 182 ? 26.177 36.228 56.605 1.00 70.81 182 ASP A N 1
ATOM 1412 C CA . ASP A 1 182 ? 24.809 35.994 56.133 1.00 70.81 182 ASP A CA 1
ATOM 1413 C C . ASP A 1 182 ? 24.292 37.150 55.262 1.00 70.81 182 ASP A C 1
ATOM 1415 O O . ASP A 1 182 ? 23.720 36.899 54.200 1.00 70.81 182 ASP A O 1
ATOM 1419 N N . THR A 1 183 ? 24.567 38.415 55.617 1.00 74.69 183 THR A N 1
ATOM 1420 C CA . THR A 1 183 ? 24.175 39.555 54.762 1.00 74.69 183 THR A CA 1
ATOM 1421 C C . THR A 1 183 ? 24.911 39.595 53.420 1.00 74.69 183 THR A C 1
ATOM 1423 O O . THR A 1 183 ? 24.309 39.951 52.407 1.00 74.69 183 THR A O 1
ATOM 1426 N N . GLU A 1 184 ? 26.185 39.190 53.365 1.00 80.38 184 GLU A N 1
ATOM 1427 C CA . GLU A 1 184 ? 26.917 39.074 52.094 1.00 80.38 184 GLU A CA 1
ATOM 1428 C C . GLU A 1 184 ? 26.365 37.936 51.224 1.00 80.38 184 GLU A C 1
ATOM 1430 O O . GLU A 1 184 ? 26.215 38.106 50.012 1.00 80.38 184 GLU A O 1
ATOM 1435 N N . LYS A 1 185 ? 25.991 36.804 51.834 1.00 80.81 185 LYS A N 1
ATOM 1436 C CA . LYS A 1 185 ? 25.359 35.664 51.153 1.00 80.81 185 LYS A CA 1
ATOM 1437 C C . LYS A 1 185 ? 23.975 36.025 50.595 1.00 80.81 185 LYS A C 1
ATOM 1439 O O . LYS A 1 185 ? 23.699 35.727 49.435 1.00 80.81 185 LYS A O 1
ATOM 1444 N N . GLN A 1 186 ? 23.133 36.698 51.383 1.00 87.69 186 GLN A N 1
ATOM 1445 C CA . GLN A 1 186 ? 21.815 37.179 50.946 1.00 87.69 186 GLN A CA 1
ATOM 1446 C C . GLN A 1 186 ? 21.934 38.156 49.769 1.00 87.69 186 GLN A C 1
ATOM 1448 O O . GLN A 1 186 ? 21.231 38.014 48.769 1.00 87.69 186 GLN A O 1
ATOM 1453 N N . HIS A 1 187 ? 22.880 39.099 49.838 1.00 86.50 187 HIS A N 1
ATOM 1454 C CA . HIS A 1 187 ? 23.112 40.048 48.752 1.00 86.50 187 HIS A CA 1
ATOM 1455 C C . HIS A 1 187 ? 23.629 39.367 47.471 1.00 86.50 187 HIS A C 1
ATOM 1457 O O . HIS A 1 187 ? 23.162 39.687 46.377 1.00 86.50 187 HIS A O 1
ATOM 1463 N N . ALA A 1 188 ? 24.540 38.394 47.590 1.00 86.88 188 ALA A N 1
ATOM 1464 C CA . ALA A 1 188 ? 25.035 37.622 46.449 1.00 86.88 188 ALA A CA 1
ATOM 1465 C C . ALA A 1 188 ? 23.922 36.807 45.764 1.00 86.88 188 ALA A C 1
ATOM 1467 O O . ALA A 1 188 ? 23.831 36.808 44.535 1.00 86.88 188 ALA A O 1
ATOM 1468 N N . ASN A 1 189 ? 23.041 36.170 46.544 1.00 90.06 189 ASN A N 1
ATOM 1469 C CA . ASN A 1 189 ? 21.873 35.458 46.021 1.00 90.06 189 ASN A CA 1
ATOM 1470 C C . ASN A 1 189 ? 20.915 36.403 45.280 1.00 90.06 189 ASN A C 1
ATOM 1472 O O . ASN A 1 189 ? 20.496 36.091 44.166 1.00 90.06 189 ASN A O 1
ATOM 1476 N N . PHE A 1 190 ? 20.598 37.569 45.859 1.00 92.56 190 PHE A N 1
ATOM 1477 C CA . PHE A 1 190 ? 19.733 38.563 45.214 1.00 92.56 190 PHE A CA 1
ATOM 1478 C C . PHE A 1 190 ? 20.281 38.995 43.849 1.00 92.56 190 PHE A C 1
ATOM 1480 O O . PHE A 1 190 ? 19.542 38.974 42.865 1.00 92.56 190 PHE A O 1
ATOM 1487 N N . VAL A 1 191 ? 21.579 39.309 43.761 1.00 89.62 191 VAL A N 1
ATOM 1488 C CA . VAL A 1 191 ? 22.228 39.679 42.492 1.00 89.62 191 VAL A CA 1
ATOM 1489 C C . VAL A 1 191 ? 22.162 38.532 41.477 1.00 89.62 191 VAL A C 1
ATOM 1491 O O . VAL A 1 191 ? 21.769 38.765 40.337 1.00 89.62 191 VAL A O 1
ATOM 1494 N N . ALA A 1 192 ? 22.451 37.291 41.881 1.00 89.94 192 ALA A N 1
ATOM 1495 C CA . ALA A 1 192 ? 22.398 36.134 40.983 1.00 89.94 192 ALA A CA 1
ATOM 1496 C C . ALA A 1 192 ? 20.984 35.872 40.421 1.00 89.94 192 ALA A C 1
ATOM 1498 O O . ALA A 1 192 ? 20.825 35.591 39.230 1.00 89.94 192 ALA A O 1
ATOM 1499 N N . PHE A 1 193 ? 19.936 36.008 41.242 1.00 94.81 193 PHE A N 1
ATOM 1500 C CA . PHE A 1 193 ? 18.554 35.919 40.760 1.00 94.81 193 PHE A CA 1
ATOM 1501 C C . PHE A 1 193 ? 18.147 37.124 39.909 1.00 94.81 193 PHE A C 1
ATOM 1503 O O . PHE A 1 193 ? 17.410 36.954 38.937 1.00 94.81 193 PHE A O 1
ATOM 1510 N N . GLN A 1 194 ? 18.643 38.325 40.220 1.00 92.62 194 GLN A N 1
ATOM 1511 C CA . GLN A 1 194 ? 18.400 39.520 39.417 1.00 92.62 194 GLN A CA 1
ATOM 1512 C C . GLN A 1 194 ? 19.027 39.398 38.018 1.00 92.62 194 GLN A C 1
ATOM 1514 O O . GLN A 1 194 ? 18.381 39.772 37.042 1.00 92.62 194 GLN A O 1
ATOM 1519 N N . GLU A 1 195 ? 20.228 38.824 37.893 1.00 91.31 195 GLU A N 1
ATOM 1520 C CA . GLU A 1 195 ? 20.866 38.544 36.599 1.00 91.31 195 GLU A CA 1
ATOM 1521 C C . GLU A 1 195 ? 20.067 37.526 35.769 1.00 91.31 195 GLU A C 1
ATOM 1523 O O . GLU A 1 195 ? 19.790 37.791 34.596 1.00 91.31 195 GLU A O 1
ATOM 1528 N N . LYS A 1 196 ? 19.607 36.415 36.373 1.00 92.56 196 LYS A N 1
ATOM 1529 C CA . LYS A 1 196 ? 18.695 35.464 35.702 1.00 92.56 196 LYS A CA 1
ATOM 1530 C C . LYS A 1 196 ? 17.396 36.147 35.246 1.00 92.56 196 LYS A C 1
ATOM 1532 O O . LYS A 1 196 ? 16.951 35.944 34.119 1.00 92.56 196 LYS A O 1
ATOM 1537 N N . LEU A 1 197 ? 16.790 36.972 36.103 1.00 92.94 197 LEU A N 1
ATOM 1538 C CA . LEU A 1 197 ? 15.523 37.656 35.829 1.00 92.94 197 LEU A CA 1
ATOM 1539 C C . LEU A 1 197 ? 15.629 38.677 34.685 1.00 92.94 197 LEU A C 1
ATOM 1541 O O . LEU A 1 197 ? 14.721 38.757 33.860 1.00 92.94 197 LEU A O 1
ATOM 1545 N N . VAL A 1 198 ? 16.744 39.408 34.582 1.00 90.62 198 VAL A N 1
ATOM 1546 C CA . VAL A 1 198 ? 16.972 40.397 33.510 1.00 90.62 198 VAL A CA 1
ATOM 1547 C C . VAL A 1 198 ? 16.934 39.761 32.112 1.00 90.62 198 VAL A C 1
ATOM 1549 O O . VAL A 1 198 ? 16.499 40.413 31.162 1.00 90.62 198 VAL A O 1
ATOM 1552 N N . LEU A 1 199 ? 17.302 38.481 31.967 1.00 88.44 199 LEU A N 1
ATOM 1553 C CA . LEU A 1 199 ? 17.173 37.757 30.696 1.00 88.44 199 LEU A CA 1
ATOM 1554 C C . LEU A 1 199 ? 15.702 37.598 30.277 1.00 88.44 199 LEU A C 1
ATOM 1556 O O . LEU A 1 199 ? 15.365 37.860 29.120 1.00 88.44 199 LEU A O 1
ATOM 1560 N N . PHE A 1 200 ? 14.812 37.250 31.213 1.00 90.75 200 PHE A N 1
ATOM 1561 C CA . PHE A 1 200 ? 13.367 37.160 30.966 1.00 90.75 200 PHE A CA 1
ATOM 1562 C C . PHE A 1 200 ? 12.710 38.540 30.802 1.00 90.75 200 PHE A C 1
ATOM 1564 O O . PHE A 1 200 ? 11.802 38.686 29.986 1.00 90.75 200 PHE A O 1
ATOM 1571 N N . GLU A 1 201 ? 13.185 39.574 31.505 1.00 89.62 201 GLU A N 1
ATOM 1572 C CA . GLU A 1 201 ? 12.725 40.960 31.310 1.00 89.62 201 GLU A CA 1
ATOM 1573 C C . GLU A 1 201 ? 13.117 41.520 29.928 1.00 89.62 201 GLU A C 1
ATOM 1575 O O . GLU A 1 201 ? 12.387 42.341 29.371 1.00 89.62 201 GLU A O 1
ATOM 1580 N N . ALA A 1 202 ? 14.239 41.069 29.353 1.00 85.69 202 ALA A N 1
ATOM 1581 C CA . ALA A 1 202 ? 14.717 41.496 28.037 1.00 85.69 202 ALA A CA 1
ATOM 1582 C C . ALA A 1 202 ? 14.118 40.701 26.860 1.00 85.69 202 ALA A C 1
ATOM 1584 O O . ALA A 1 202 ? 13.882 41.277 25.798 1.00 85.69 202 ALA A O 1
ATOM 1585 N N . SER A 1 203 ? 13.894 39.393 27.027 1.00 80.88 203 SER A N 1
ATOM 1586 C CA . SER A 1 203 ? 13.398 38.495 25.965 1.00 80.88 203 SER A CA 1
ATOM 1587 C C . SER A 1 203 ? 11.885 38.255 25.997 1.00 80.88 203 SER A C 1
ATOM 1589 O O . SER A 1 203 ? 11.286 37.958 24.961 1.00 80.88 203 SER A O 1
ATOM 1591 N N . GLY A 1 204 ? 11.255 38.416 27.163 1.00 84.50 204 GLY A N 1
ATOM 1592 C CA . GLY A 1 204 ? 9.896 37.952 27.422 1.00 84.50 204 GLY A CA 1
ATOM 1593 C C . GLY A 1 204 ? 9.814 36.430 27.589 1.00 84.50 204 GLY A C 1
ATOM 1594 O O . GLY A 1 204 ? 10.678 35.673 27.145 1.00 84.50 204 GLY A O 1
ATOM 1595 N N . ILE A 1 205 ? 8.737 35.976 28.231 1.00 87.19 205 ILE A N 1
ATOM 1596 C CA . ILE A 1 205 ? 8.465 34.545 28.393 1.00 87.19 205 ILE A CA 1
ATOM 1597 C C . ILE A 1 205 ? 7.735 34.013 27.153 1.00 87.19 205 ILE A C 1
ATOM 1599 O O . ILE A 1 205 ? 6.828 34.663 26.621 1.00 87.19 205 ILE A O 1
ATOM 1603 N N . GLN A 1 206 ? 8.171 32.846 26.688 1.00 82.81 206 GLN A N 1
ATOM 1604 C CA . GLN A 1 206 ? 7.741 32.157 25.474 1.00 82.81 206 GLN A CA 1
ATOM 1605 C C . GLN A 1 206 ? 7.642 30.644 25.744 1.00 82.81 206 GLN A C 1
ATOM 1607 O O . GLN A 1 206 ? 8.077 30.159 26.788 1.00 82.81 206 GLN A O 1
ATOM 1612 N N . ASP A 1 207 ? 7.017 29.910 24.826 1.00 71.19 207 ASP A N 1
ATOM 1613 C CA . ASP A 1 207 ? 6.638 28.500 24.990 1.00 71.19 207 ASP A CA 1
ATOM 1614 C C . ASP A 1 207 ? 7.843 27.575 25.282 1.00 71.19 207 ASP A C 1
ATOM 1616 O O . ASP A 1 207 ? 7.694 26.555 25.953 1.00 71.19 207 ASP A O 1
ATOM 1620 N N . ASP A 1 208 ? 9.037 27.955 24.818 1.00 77.62 208 ASP A N 1
ATOM 1621 C CA . ASP A 1 208 ? 10.316 27.259 25.000 1.00 77.62 208 ASP A CA 1
ATOM 1622 C C . ASP A 1 208 ? 10.993 27.540 26.357 1.00 77.62 208 ASP A C 1
ATOM 1624 O O . ASP A 1 208 ? 11.587 26.635 26.941 1.00 77.62 208 ASP A O 1
ATOM 1628 N N . ASN A 1 209 ? 10.876 28.762 26.891 1.00 79.69 209 ASN A N 1
ATOM 1629 C CA . ASN A 1 209 ? 11.545 29.195 28.128 1.00 79.69 209 ASN A CA 1
ATOM 1630 C C . ASN A 1 209 ? 10.618 29.298 29.363 1.00 79.69 209 ASN A C 1
ATOM 1632 O O . ASN A 1 209 ? 11.079 29.530 30.484 1.00 79.69 209 ASN A O 1
ATOM 1636 N N . TRP A 1 210 ? 9.307 29.087 29.200 1.00 82.19 210 TRP A N 1
ATOM 1637 C CA . TRP A 1 210 ? 8.310 29.189 30.275 1.00 82.19 210 TRP A CA 1
ATOM 1638 C C . TRP A 1 210 ? 8.588 28.278 31.478 1.00 82.19 210 TRP A C 1
ATOM 1640 O O . TRP A 1 210 ? 8.388 28.694 32.623 1.00 82.19 210 TRP A O 1
ATOM 1650 N N . LEU A 1 211 ? 9.074 27.055 31.245 1.00 77.44 211 LEU A N 1
ATOM 1651 C CA . LEU A 1 211 ? 9.383 26.118 32.329 1.00 77.44 211 LEU A CA 1
ATOM 1652 C C . LEU A 1 211 ? 10.603 26.580 33.144 1.00 77.44 211 LEU A C 1
ATOM 1654 O O . LEU A 1 211 ? 10.623 26.426 34.366 1.00 77.44 211 LEU A O 1
ATOM 1658 N N . GLU A 1 212 ? 11.586 27.214 32.501 1.00 87.31 212 GLU A N 1
ATOM 1659 C CA . GLU A 1 212 ? 12.730 27.833 33.181 1.00 87.31 212 GLU A CA 1
ATOM 1660 C C . GLU A 1 212 ? 12.282 29.024 34.039 1.00 87.31 212 GLU A C 1
ATOM 1662 O O . GLU A 1 212 ? 12.703 29.148 35.188 1.00 87.31 212 GLU A O 1
ATOM 1667 N N . ALA A 1 213 ? 11.355 29.848 33.538 1.00 82.00 213 ALA A N 1
ATOM 1668 C CA . ALA A 1 213 ? 10.767 30.950 34.299 1.00 82.00 213 ALA A CA 1
ATOM 1669 C C . ALA A 1 213 ? 9.927 30.473 35.504 1.00 82.00 213 ALA A C 1
ATOM 1671 O O . ALA A 1 213 ? 9.971 31.098 36.566 1.00 82.00 213 ALA A O 1
ATOM 1672 N N . GLN A 1 214 ? 9.197 29.355 35.387 1.00 82.00 214 GLN A N 1
ATOM 1673 C CA . GLN A 1 214 ? 8.558 28.717 36.547 1.00 82.00 214 GLN A CA 1
ATOM 1674 C C . GLN A 1 214 ? 9.589 28.181 37.549 1.00 82.00 214 GLN A C 1
ATOM 1676 O O . GLN A 1 214 ? 9.426 28.364 38.755 1.00 82.00 214 GLN A O 1
ATOM 1681 N N . THR A 1 215 ? 10.658 27.556 37.054 1.00 89.31 215 THR A N 1
ATOM 1682 C CA . THR A 1 215 ? 11.720 26.973 37.887 1.00 89.31 215 THR A CA 1
ATOM 1683 C C . THR A 1 215 ? 12.437 28.064 38.677 1.00 89.31 215 THR A C 1
ATOM 1685 O O . THR A 1 215 ? 12.583 27.946 39.890 1.00 89.31 215 THR A O 1
ATOM 1688 N N . LEU A 1 216 ? 12.780 29.180 38.026 1.00 89.25 216 LEU A N 1
ATOM 1689 C CA . LEU A 1 216 ? 13.361 30.364 38.656 1.00 89.25 216 LEU A CA 1
ATOM 1690 C C . LEU A 1 216 ? 12.461 30.943 39.760 1.00 89.25 216 LEU A C 1
ATOM 1692 O O . LEU A 1 216 ? 12.964 31.372 40.796 1.00 89.25 216 LEU A O 1
ATOM 1696 N N . LEU A 1 217 ? 11.136 30.935 39.579 1.00 89.31 217 LEU A N 1
ATOM 1697 C CA . LEU A 1 217 ? 10.209 31.431 40.599 1.00 89.31 217 LEU A CA 1
ATOM 1698 C C . LEU A 1 217 ? 10.232 30.570 41.872 1.00 89.31 217 LEU A C 1
ATOM 1700 O O . LEU A 1 217 ? 10.178 31.117 42.976 1.00 89.31 217 LEU A O 1
ATOM 1704 N N . GLU A 1 218 ? 10.358 29.249 41.727 1.00 87.81 218 GLU A N 1
ATOM 1705 C CA . GLU A 1 218 ? 10.463 28.329 42.862 1.00 87.81 218 GLU A CA 1
ATOM 1706 C C . GLU A 1 218 ? 11.886 28.296 43.457 1.00 87.81 218 GLU A C 1
ATOM 1708 O O . GLU A 1 218 ? 12.024 28.171 44.670 1.00 87.81 218 GLU A O 1
ATOM 1713 N N . GLU A 1 219 ? 12.948 28.517 42.665 1.00 90.69 219 GLU A N 1
ATOM 1714 C CA . GLU A 1 219 ? 14.305 28.769 43.187 1.00 90.69 219 GLU A CA 1
ATOM 1715 C C . GLU A 1 219 ? 14.342 30.024 44.078 1.00 90.69 219 GLU A C 1
ATOM 1717 O O . GLU A 1 219 ? 14.860 29.974 45.195 1.00 90.69 219 GLU A O 1
ATOM 1722 N N . ILE A 1 220 ? 13.761 31.139 43.609 1.00 89.31 220 ILE A N 1
ATOM 1723 C CA . ILE A 1 220 ? 13.649 32.404 44.356 1.00 89.31 220 ILE A CA 1
ATOM 1724 C C . ILE A 1 220 ? 12.872 32.186 45.660 1.00 89.31 220 ILE A C 1
ATOM 1726 O O . ILE A 1 220 ? 13.283 32.659 46.720 1.00 89.31 220 ILE A O 1
ATOM 1730 N N . ARG A 1 221 ? 11.765 31.434 45.605 1.00 88.00 221 ARG A N 1
ATOM 1731 C CA . ARG A 1 221 ? 10.974 31.078 46.788 1.00 88.00 221 ARG A CA 1
ATOM 1732 C C . ARG A 1 221 ? 11.765 30.210 47.765 1.00 88.00 221 ARG A C 1
ATOM 1734 O O . ARG A 1 221 ? 11.818 30.535 48.948 1.00 88.00 221 ARG A O 1
ATOM 1741 N N . LYS A 1 222 ? 12.403 29.140 47.290 1.00 90.62 222 LYS A N 1
ATOM 1742 C CA . LYS A 1 222 ? 13.202 28.245 48.130 1.00 90.62 222 LYS A CA 1
ATOM 1743 C C . LYS A 1 222 ? 14.368 28.989 48.785 1.00 90.62 222 LYS A C 1
ATOM 1745 O O . LYS A 1 222 ? 14.622 28.797 49.967 1.00 90.62 222 LYS A O 1
ATOM 1750 N N . SER A 1 223 ? 15.031 29.888 48.057 1.00 88.06 223 SER A N 1
ATOM 1751 C CA . SER A 1 223 ? 16.111 30.707 48.615 1.00 88.06 223 SER A CA 1
ATOM 1752 C C . SER A 1 223 ? 15.630 31.666 49.710 1.00 88.06 223 SER A C 1
ATOM 1754 O O . SER A 1 223 ? 16.390 31.947 50.629 1.00 88.06 223 SER A O 1
ATOM 1756 N N . TYR A 1 224 ? 14.372 32.115 49.680 1.00 89.31 224 TYR A N 1
ATOM 1757 C CA . TYR A 1 224 ? 13.758 32.843 50.796 1.00 89.31 224 TYR A CA 1
ATOM 1758 C C . TYR A 1 224 ? 13.409 31.925 51.982 1.00 89.31 224 TYR A C 1
ATOM 1760 O O . TYR A 1 224 ? 13.699 32.267 53.126 1.00 89.31 224 TYR A O 1
ATOM 1768 N N . GLU A 1 225 ? 12.848 30.738 51.723 1.00 88.12 225 GLU A N 1
ATOM 1769 C CA . GLU A 1 225 ? 12.524 29.744 52.764 1.00 88.12 225 GLU A CA 1
ATOM 1770 C C . GLU A 1 225 ? 13.780 29.188 53.479 1.00 88.12 225 GLU A C 1
ATOM 1772 O O . GLU A 1 225 ? 13.696 28.797 54.641 1.00 88.12 225 GLU A O 1
ATOM 1777 N N . GLU A 1 226 ? 14.953 29.223 52.835 1.00 89.50 226 GLU A N 1
ATOM 1778 C CA . GLU A 1 226 ? 16.271 28.870 53.400 1.00 89.50 226 GLU A CA 1
ATOM 1779 C C . GLU A 1 226 ? 17.059 30.085 53.969 1.00 89.50 226 GLU A C 1
ATOM 1781 O O . GLU A 1 226 ? 18.286 30.032 54.085 1.00 89.50 226 GLU A O 1
ATOM 1786 N N . GLU A 1 227 ? 16.378 31.197 54.293 1.00 86.62 227 GLU A N 1
ATOM 1787 C CA . GLU A 1 227 ? 16.940 32.474 54.804 1.00 86.62 227 GLU A CA 1
ATOM 1788 C C . GLU A 1 227 ? 18.034 33.114 53.907 1.00 86.62 227 GLU A C 1
ATOM 1790 O O . GLU A 1 227 ? 18.768 34.018 54.312 1.00 86.62 227 GLU A O 1
ATOM 1795 N N . GLY A 1 228 ? 18.133 32.679 52.650 1.00 86.00 228 GLY A N 1
ATOM 1796 C CA . GLY A 1 228 ? 19.087 33.139 51.640 1.00 86.00 228 GLY A CA 1
ATOM 1797 C C . GLY A 1 228 ? 18.664 34.384 50.851 1.00 86.00 228 GLY A C 1
ATOM 1798 O O . GLY A 1 228 ? 19.434 34.814 49.997 1.00 86.00 228 GLY A O 1
ATOM 1799 N N . LEU A 1 229 ? 17.500 34.971 51.134 1.00 90.50 229 LEU A N 1
ATOM 1800 C CA . LEU A 1 229 ? 17.024 36.268 50.630 1.00 90.50 229 LEU A CA 1
ATOM 1801 C C . LEU A 1 229 ? 16.275 37.002 51.750 1.00 90.50 229 LEU A C 1
ATOM 1803 O O . LEU A 1 229 ? 15.680 36.356 52.614 1.00 90.50 229 LEU A O 1
ATOM 1807 N N . THR A 1 230 ? 16.235 38.339 51.723 1.00 90.38 230 THR A N 1
ATOM 1808 C CA . THR A 1 230 ? 15.326 39.083 52.612 1.00 90.38 230 THR A CA 1
ATOM 1809 C C . THR A 1 230 ? 13.881 39.046 52.094 1.00 90.38 230 THR A C 1
ATOM 1811 O O . THR A 1 230 ? 13.627 38.744 50.927 1.00 90.38 230 THR A O 1
ATOM 1814 N N . GLU A 1 231 ? 12.906 39.381 52.949 1.00 90.25 231 GLU A N 1
ATOM 1815 C CA . GLU A 1 231 ? 11.490 39.482 52.548 1.00 90.25 231 GLU A CA 1
ATOM 1816 C C . GLU A 1 231 ? 11.259 40.568 51.477 1.00 90.25 231 GLU A C 1
ATOM 1818 O O . GLU A 1 231 ? 10.383 40.418 50.627 1.00 90.25 231 GLU A O 1
ATOM 1823 N N . GLU A 1 232 ? 12.060 41.640 51.481 1.00 90.62 232 GLU A N 1
ATOM 1824 C CA . GLU A 1 232 ? 11.979 42.724 50.493 1.00 90.62 232 GLU A CA 1
ATOM 1825 C C . GLU A 1 232 ? 12.572 42.286 49.138 1.00 90.62 232 GLU A C 1
ATOM 1827 O O . GLU A 1 232 ? 11.929 42.468 48.102 1.00 90.62 232 GLU A O 1
ATOM 1832 N N . ASP A 1 233 ? 13.717 41.593 49.157 1.00 91.94 233 ASP A N 1
ATOM 1833 C CA . ASP A 1 233 ? 14.383 41.025 47.972 1.00 91.94 233 ASP A CA 1
ATOM 1834 C C . ASP A 1 233 ? 13.538 39.938 47.284 1.00 91.94 233 ASP A C 1
ATOM 1836 O O . ASP A 1 233 ? 13.314 39.972 46.070 1.00 91.94 233 ASP A O 1
ATOM 1840 N N . TYR A 1 234 ? 13.021 38.982 48.067 1.00 92.25 234 TYR A N 1
ATOM 1841 C CA . TYR A 1 234 ? 12.116 37.929 47.591 1.00 92.25 234 TYR A CA 1
ATOM 1842 C C . TYR A 1 234 ? 10.853 38.516 46.951 1.00 92.25 234 TYR A C 1
ATOM 1844 O O . TYR A 1 234 ? 10.340 38.002 45.947 1.00 92.25 234 TYR A O 1
ATOM 1852 N N . LYS A 1 235 ? 10.341 39.609 47.522 1.00 89.12 235 LYS A N 1
ATOM 1853 C CA . LYS A 1 235 ? 9.155 40.273 47.002 1.00 89.12 235 LYS A CA 1
ATOM 1854 C C . LYS A 1 235 ? 9.427 40.955 45.663 1.00 89.12 235 LYS A C 1
ATOM 1856 O O . LYS A 1 235 ? 8.658 40.710 44.739 1.00 89.12 235 LYS A O 1
ATOM 1861 N N . ASP A 1 236 ? 10.496 41.744 45.531 1.00 93.06 236 ASP A N 1
ATOM 1862 C CA . ASP A 1 236 ? 10.838 42.408 44.262 1.00 93.06 236 ASP A CA 1
ATOM 1863 C C . ASP A 1 236 ? 11.016 41.387 43.127 1.00 93.06 236 ASP A C 1
ATOM 1865 O O . ASP A 1 236 ? 10.303 41.439 42.120 1.00 93.06 236 ASP A O 1
ATOM 1869 N N . LEU A 1 237 ? 11.892 40.398 43.333 1.00 93.25 237 LEU A N 1
ATOM 1870 C CA . LEU A 1 237 ? 12.190 39.366 42.339 1.00 93.25 237 LEU A CA 1
ATOM 1871 C C . LEU A 1 237 ? 10.937 38.572 41.945 1.00 93.25 237 LEU A C 1
ATOM 1873 O O . LEU A 1 237 ? 10.678 38.354 40.758 1.00 93.25 237 LEU A O 1
ATOM 1877 N N . SER A 1 238 ? 10.134 38.149 42.928 1.00 86.44 238 SER A N 1
ATOM 1878 C CA . SER A 1 238 ? 8.980 37.297 42.650 1.00 86.44 238 SER A CA 1
ATOM 1879 C C . SER A 1 238 ? 7.760 38.062 42.124 1.00 86.44 238 SER A C 1
ATOM 1881 O O . SER A 1 238 ? 7.004 37.475 41.357 1.00 86.44 238 SER A O 1
ATOM 1883 N N . GLU A 1 239 ? 7.545 39.341 42.463 1.00 91.44 239 GLU A N 1
ATOM 1884 C CA . GLU A 1 239 ? 6.488 40.162 41.842 1.00 91.44 239 GLU A CA 1
ATOM 1885 C C . GLU A 1 239 ? 6.834 40.502 40.381 1.00 91.44 239 GLU A C 1
ATOM 1887 O O . GLU A 1 239 ? 5.969 40.373 39.511 1.00 91.44 239 GLU A O 1
ATOM 1892 N N . ARG A 1 240 ? 8.102 40.825 40.078 1.00 94.50 240 ARG A N 1
ATOM 1893 C CA . ARG A 1 240 ? 8.584 41.067 38.703 1.00 94.50 240 ARG A CA 1
ATOM 1894 C C . ARG A 1 240 ? 8.436 39.830 37.810 1.00 94.50 240 ARG A C 1
ATOM 1896 O O . ARG A 1 240 ? 7.849 39.918 36.732 1.00 94.50 240 ARG A O 1
ATOM 1903 N N . LEU A 1 241 ? 8.880 38.659 38.276 1.00 91.31 241 LEU A N 1
ATOM 1904 C CA . LEU A 1 241 ? 8.775 37.410 37.510 1.00 91.31 241 LEU A CA 1
ATOM 1905 C C . LEU A 1 241 ? 7.319 36.941 37.327 1.00 91.31 241 LEU A C 1
ATOM 1907 O O . LEU A 1 241 ? 6.947 36.488 36.243 1.00 91.31 241 LEU A O 1
ATOM 1911 N N . LYS A 1 242 ? 6.459 37.114 38.344 1.00 90.31 242 LYS A N 1
ATOM 1912 C CA . LYS A 1 242 ? 5.013 36.841 38.225 1.00 90.31 242 LYS A CA 1
ATOM 1913 C C . LYS A 1 242 ? 4.345 37.736 37.178 1.00 90.31 242 LYS A C 1
ATOM 1915 O O . LYS A 1 242 ? 3.517 37.233 36.426 1.00 90.31 242 LYS A O 1
ATOM 1920 N N . ALA A 1 243 ? 4.728 39.011 37.072 1.00 88.06 243 ALA A N 1
ATOM 1921 C CA . ALA A 1 243 ? 4.187 39.914 36.055 1.00 88.06 243 ALA A CA 1
ATOM 1922 C C . ALA A 1 243 ? 4.545 39.477 34.619 1.00 88.06 243 ALA A C 1
ATOM 1924 O O . ALA A 1 243 ? 3.694 39.537 33.732 1.00 88.06 243 ALA A O 1
ATOM 1925 N N . LEU A 1 244 ? 5.765 38.974 34.386 1.00 87.81 244 LEU A N 1
ATOM 1926 C CA . LEU A 1 244 ? 6.152 38.398 33.089 1.00 87.81 244 LEU A CA 1
ATOM 1927 C C . LEU A 1 244 ? 5.346 37.130 32.764 1.00 87.81 244 LEU A C 1
ATOM 1929 O O . LEU A 1 244 ? 4.845 36.984 31.646 1.00 87.81 244 LEU A O 1
ATOM 1933 N N . LEU A 1 245 ? 5.179 36.236 33.745 1.00 84.56 245 LEU A N 1
ATOM 1934 C CA . LEU A 1 245 ? 4.373 35.020 33.598 1.00 84.56 245 LEU A CA 1
ATOM 1935 C C . LEU A 1 245 ? 2.900 35.354 33.315 1.00 84.56 245 LEU A C 1
ATOM 1937 O O . LEU A 1 245 ? 2.283 34.725 32.460 1.00 84.56 245 LEU A O 1
ATOM 1941 N N . GLU A 1 246 ? 2.340 36.374 33.968 1.00 82.75 246 GLU A N 1
ATOM 1942 C CA . GLU A 1 246 ? 0.973 36.844 33.723 1.00 82.75 246 GLU A CA 1
ATOM 1943 C C . GLU A 1 246 ? 0.802 37.421 32.305 1.00 82.75 246 GLU A C 1
ATOM 1945 O O . GLU A 1 246 ? -0.216 37.159 31.664 1.00 82.75 246 GLU A O 1
ATOM 1950 N N . VAL A 1 247 ? 1.798 38.120 31.748 1.00 79.38 247 VAL A N 1
ATOM 1951 C CA . VAL A 1 247 ? 1.778 38.544 30.332 1.00 79.38 247 VAL A CA 1
ATOM 1952 C C . VAL A 1 247 ? 1.774 37.336 29.384 1.00 79.38 247 VAL A C 1
ATOM 1954 O O . VAL A 1 247 ? 1.002 37.322 28.423 1.00 79.38 247 VAL A O 1
ATOM 1957 N N . TYR A 1 248 ? 2.569 36.299 29.666 1.00 77.50 248 TYR A N 1
ATOM 1958 C CA . TYR A 1 248 ? 2.574 35.057 28.884 1.00 77.50 248 TYR A CA 1
ATOM 1959 C C . TYR A 1 248 ? 1.235 34.300 28.968 1.00 77.50 248 TYR A C 1
ATOM 1961 O O . TYR A 1 248 ? 0.667 33.939 27.937 1.00 77.50 248 TYR A O 1
ATOM 1969 N N . TYR A 1 249 ? 0.663 34.130 30.166 1.00 72.69 249 TYR A N 1
ATOM 1970 C CA . TYR A 1 249 ? -0.644 33.480 30.324 1.00 72.69 249 TYR A CA 1
ATOM 1971 C C . TYR A 1 249 ? -1.779 34.261 29.645 1.00 72.69 249 TYR A C 1
ATOM 1973 O O . TYR A 1 249 ? -2.680 33.649 29.071 1.00 72.69 249 TYR A O 1
ATOM 1981 N N . ASN A 1 250 ? -1.729 35.597 29.639 1.00 66.94 250 ASN A N 1
ATOM 1982 C CA . ASN A 1 250 ? -2.698 36.407 28.898 1.00 66.94 250 ASN A CA 1
ATOM 1983 C C . ASN A 1 250 ? -2.522 36.270 27.371 1.00 66.94 250 ASN A C 1
ATOM 1985 O O . ASN A 1 250 ? -3.520 36.119 26.670 1.00 66.94 250 ASN A O 1
ATOM 1989 N N . ARG A 1 251 ? -1.285 36.199 26.848 1.00 61.47 251 ARG A N 1
ATOM 1990 C CA . ARG A 1 251 ? -1.028 35.868 25.428 1.00 61.47 251 ARG A CA 1
ATOM 1991 C C . ARG A 1 251 ? -1.592 34.490 25.053 1.00 61.47 251 ARG A C 1
ATOM 1993 O O . ARG A 1 251 ? -2.190 34.350 23.989 1.00 61.47 251 ARG A O 1
ATOM 2000 N N . MET A 1 252 ? -1.430 33.488 25.919 1.00 48.69 252 MET A N 1
ATOM 2001 C CA . MET A 1 252 ? -2.018 32.154 25.735 1.00 48.69 252 MET A CA 1
ATOM 2002 C C . MET A 1 252 ? -3.557 32.206 25.713 1.00 48.69 252 MET A C 1
ATOM 2004 O O . MET A 1 252 ? -4.188 31.552 24.883 1.00 48.69 252 MET A O 1
ATOM 2008 N N . ALA A 1 253 ? -4.171 33.025 26.574 1.00 45.16 253 ALA A N 1
ATOM 2009 C CA . ALA A 1 253 ? -5.621 33.215 26.618 1.00 45.16 253 ALA A CA 1
ATOM 2010 C C . ALA A 1 253 ? -6.194 33.944 25.382 1.00 45.16 253 ALA A C 1
ATOM 2012 O O . ALA A 1 253 ? -7.310 33.633 24.962 1.00 45.16 253 ALA A O 1
ATOM 2013 N N . GLU A 1 254 ? -5.453 34.862 24.752 1.00 39.88 254 GLU A N 1
ATOM 2014 C CA . GLU A 1 254 ? -5.923 35.614 23.572 1.00 39.88 254 GLU A CA 1
ATOM 2015 C C . GLU A 1 254 ? -6.102 34.760 22.297 1.00 39.88 254 GLU A C 1
ATOM 2017 O O . GLU A 1 254 ? -6.729 35.217 21.342 1.00 39.88 254 GLU A O 1
ATOM 2022 N N . ARG A 1 255 ? -5.663 33.491 22.276 1.00 38.06 255 ARG A N 1
ATOM 2023 C CA . ARG A 1 255 ? -6.015 32.537 21.199 1.00 38.06 255 ARG A CA 1
ATOM 2024 C C . ARG A 1 255 ? -7.411 31.903 21.336 1.00 38.06 255 ARG A C 1
ATOM 2026 O O . ARG A 1 255 ? -7.802 31.131 20.465 1.00 38.06 255 ARG A O 1
ATOM 2033 N N . ALA A 1 256 ? -8.180 32.223 22.381 1.00 37.03 256 ALA A N 1
ATOM 2034 C CA . ALA A 1 256 ? -9.448 31.561 22.706 1.00 37.03 256 ALA A CA 1
ATOM 2035 C C . ALA A 1 256 ? -10.733 32.338 22.318 1.00 37.03 256 ALA A C 1
ATOM 2037 O O . ALA A 1 256 ? -11.717 32.307 23.063 1.00 37.03 256 ALA A O 1
ATOM 2038 N N . GLU A 1 257 ? -10.794 32.983 21.143 1.00 36.00 257 GLU A N 1
ATOM 2039 C CA . GLU A 1 257 ? -12.080 33.445 20.576 1.00 36.00 257 GLU A CA 1
ATOM 2040 C C . GLU A 1 257 ? -12.938 32.256 20.090 1.00 36.00 257 GLU A C 1
ATOM 2042 O O . GLU A 1 257 ? -13.055 31.966 18.901 1.00 36.00 257 GLU A O 1
ATOM 2047 N N . GLY A 1 258 ? -13.571 31.542 21.025 1.00 42.56 258 GLY A N 1
ATOM 2048 C CA . GLY A 1 258 ? -14.484 30.450 20.696 1.00 42.56 258 GLY A CA 1
ATOM 2049 C C . GLY A 1 258 ? -15.093 29.738 21.903 1.00 42.56 258 GLY A C 1
ATOM 2050 O O . GLY A 1 258 ? -14.635 29.850 23.038 1.00 42.56 258 GLY A O 1
ATOM 2051 N N . ASN A 1 259 ? -16.120 28.923 21.648 1.00 44.22 259 ASN A N 1
ATOM 2052 C CA . ASN A 1 259 ? -16.804 28.115 22.671 1.00 44.22 259 ASN A CA 1
ATOM 2053 C C . ASN A 1 259 ? -15.985 26.882 23.132 1.00 44.22 259 ASN A C 1
ATOM 2055 O O . ASN A 1 259 ? -16.544 25.930 23.678 1.00 44.22 259 ASN A O 1
ATOM 2059 N N . ALA A 1 260 ? -14.665 26.883 22.923 1.00 42.22 260 ALA A N 1
ATOM 2060 C CA . ALA A 1 260 ? -13.768 25.792 23.300 1.00 42.22 260 ALA A CA 1
ATOM 2061 C C . ALA A 1 260 ? -13.756 25.568 24.822 1.00 42.22 260 ALA A C 1
ATOM 2063 O O . ALA A 1 260 ? -13.910 24.439 25.273 1.00 42.22 260 ALA A O 1
ATOM 2064 N N . TRP A 1 261 ? -13.705 26.637 25.627 1.00 40.31 261 TRP A N 1
ATOM 2065 C CA . TRP A 1 261 ? -13.756 26.534 27.094 1.00 40.31 261 TRP A CA 1
ATOM 2066 C C . TRP A 1 261 ? -15.094 25.968 27.609 1.00 40.31 261 TRP A C 1
ATOM 2068 O O . TRP A 1 261 ? -15.122 25.183 28.554 1.00 40.31 261 TRP A O 1
ATOM 2078 N N . LEU A 1 262 ? -16.207 26.298 26.942 1.00 41.56 262 LEU A N 1
ATOM 2079 C CA . LEU A 1 262 ? -17.522 25.700 27.199 1.00 41.56 262 LEU A CA 1
ATOM 2080 C C . LEU A 1 262 ? -17.560 24.215 26.814 1.00 41.56 262 LEU A C 1
ATOM 2082 O O . LEU A 1 262 ? -18.213 23.424 27.489 1.00 41.56 262 LEU A O 1
ATOM 2086 N N . SER A 1 263 ? -16.839 23.826 25.764 1.00 48.12 263 SER A N 1
ATOM 2087 C CA . SER A 1 263 ? -16.693 22.423 25.358 1.00 48.12 263 SER A CA 1
ATOM 2088 C C . SER A 1 263 ? -15.842 21.642 26.368 1.00 48.12 263 SER A C 1
ATOM 2090 O O . SER A 1 263 ? -16.222 20.541 26.751 1.00 48.12 263 SER A O 1
ATOM 2092 N N . LEU A 1 264 ? -14.776 22.253 26.899 1.00 43.41 264 LEU A N 1
ATOM 2093 C CA . LEU A 1 264 ? -13.918 21.690 27.948 1.00 43.41 264 LEU A CA 1
ATOM 2094 C C . LEU A 1 264 ? -14.654 21.482 29.286 1.00 43.41 264 LEU A C 1
ATOM 2096 O O . LEU A 1 264 ? -14.399 20.518 30.000 1.00 43.41 264 LEU A O 1
ATOM 2100 N N . ILE A 1 265 ? -15.595 22.367 29.632 1.00 40.91 265 ILE A N 1
ATOM 2101 C CA . ILE A 1 265 ? -16.463 22.189 30.810 1.00 40.91 265 ILE A CA 1
ATOM 2102 C C . ILE A 1 265 ? -17.493 21.074 30.573 1.00 40.91 265 ILE A C 1
ATOM 2104 O O . ILE A 1 265 ? -17.771 20.287 31.478 1.00 40.91 265 ILE A O 1
ATOM 2108 N N . ASN A 1 266 ? -18.048 20.982 29.361 1.00 43.09 266 ASN A N 1
ATOM 2109 C CA . ASN A 1 266 ? -19.044 19.967 29.011 1.00 43.09 266 ASN A CA 1
ATOM 2110 C C . ASN A 1 266 ? -18.442 18.571 28.742 1.00 43.09 266 ASN A C 1
ATOM 2112 O O . ASN A 1 266 ? -19.194 17.600 28.746 1.00 43.09 266 ASN A O 1
ATOM 2116 N N . SER A 1 267 ? -17.122 18.445 28.557 1.00 52.84 267 SER A N 1
ATOM 2117 C CA . SER A 1 267 ? -16.428 17.158 28.373 1.00 52.84 267 SER A CA 1
ATOM 2118 C C . SER A 1 267 ? -16.198 16.373 29.675 1.00 52.84 267 SER A C 1
ATOM 2120 O O . SER A 1 267 ? -15.621 15.292 29.645 1.00 52.84 267 SER A O 1
ATOM 2122 N N . GLY A 1 268 ? -16.616 16.903 30.831 1.00 38.09 268 GLY A N 1
ATOM 2123 C CA . GLY A 1 268 ? -16.542 16.230 32.136 1.00 38.09 268 GLY A CA 1
ATOM 2124 C C . GLY A 1 268 ? -15.177 16.288 32.836 1.00 38.09 268 GLY A C 1
ATOM 2125 O O . GLY A 1 268 ? -15.142 16.302 34.069 1.00 38.09 268 GLY A O 1
ATOM 2126 N N . TRP A 1 269 ? -14.079 16.423 32.081 1.00 41.56 269 TRP A N 1
ATOM 2127 C CA . TRP A 1 269 ? -12.684 16.407 32.559 1.00 41.56 269 TRP A CA 1
ATOM 2128 C C . TRP A 1 269 ? -12.429 17.232 33.833 1.00 41.56 269 TRP A C 1
ATOM 2130 O O . TRP A 1 269 ? -11.715 16.791 34.735 1.00 41.56 269 TRP A O 1
ATOM 2140 N N . PHE A 1 270 ? -13.037 18.416 33.950 1.00 33.72 270 PHE A N 1
ATOM 2141 C CA . PHE A 1 270 ? -12.766 19.327 35.066 1.00 33.72 270 PHE A CA 1
ATOM 2142 C C . PHE A 1 270 ? -13.338 18.869 36.424 1.00 33.72 270 PHE A C 1
ATOM 2144 O O . PHE A 1 270 ? -12.857 19.320 37.461 1.00 33.72 270 PHE A O 1
ATOM 2151 N N . GLN A 1 271 ? -14.338 17.974 36.464 1.00 40.00 271 GLN A N 1
ATOM 2152 C CA . GLN A 1 271 ? -14.894 17.492 37.743 1.00 40.00 271 GLN A CA 1
ATOM 2153 C C . GLN A 1 271 ? -14.084 16.356 38.382 1.00 40.00 271 GLN A C 1
ATOM 2155 O O . GLN A 1 271 ? -14.224 16.118 39.580 1.00 40.00 271 GLN A O 1
ATOM 2160 N N . GLN A 1 272 ? -13.222 15.672 37.623 1.00 41.72 272 GLN A N 1
ATOM 2161 C CA . GLN A 1 272 ? -12.483 14.508 38.121 1.00 41.72 272 GLN A CA 1
ATOM 2162 C C . GLN A 1 272 ? -11.231 14.889 38.932 1.00 41.72 272 GLN A C 1
ATOM 2164 O O . GLN A 1 272 ? -10.866 14.177 39.866 1.00 41.72 272 GLN A O 1
ATOM 2169 N N . TYR A 1 273 ? -10.609 16.037 38.636 1.00 35.16 273 TYR A N 1
ATOM 2170 C CA . TYR A 1 273 ? -9.321 16.434 39.227 1.00 35.16 273 TYR A CA 1
ATOM 2171 C C . TYR A 1 273 ? -9.405 17.433 40.392 1.00 35.16 273 TYR A C 1
ATOM 2173 O O . TYR A 1 273 ? -8.464 17.535 41.175 1.00 35.16 273 TYR A O 1
ATOM 2181 N N . SER A 1 274 ? -10.540 18.109 40.605 1.00 33.88 274 SER A N 1
ATOM 2182 C CA . SER A 1 274 ? -10.711 19.024 41.749 1.00 33.88 274 SER A CA 1
ATOM 2183 C C . SER A 1 274 ? -10.844 18.324 43.113 1.00 33.88 274 SER A C 1
ATOM 2185 O O . SER A 1 274 ? -10.890 18.998 44.138 1.00 33.88 274 SER A O 1
ATOM 2187 N N . GLY A 1 275 ? -10.943 16.989 43.143 1.00 37.75 275 GLY A N 1
ATOM 2188 C CA . GLY A 1 275 ? -11.146 16.199 44.365 1.00 37.75 275 GLY A CA 1
ATOM 2189 C C . GLY A 1 275 ? -9.877 15.683 45.056 1.00 37.75 275 GLY A C 1
ATOM 2190 O O . GLY A 1 275 ? -9.983 15.210 46.182 1.00 37.75 275 GLY A O 1
ATOM 2191 N N . TYR A 1 276 ? -8.704 15.759 44.413 1.00 34.88 276 TYR A N 1
ATOM 2192 C CA . TYR A 1 276 ? -7.467 15.112 44.896 1.00 34.88 276 TYR A CA 1
ATOM 2193 C C . TYR A 1 276 ? -6.380 16.065 45.420 1.00 34.88 276 TYR A C 1
ATOM 2195 O O . TYR A 1 276 ? -5.315 15.618 45.841 1.00 34.88 276 TYR A O 1
ATOM 2203 N N . ALA A 1 277 ? -6.652 17.370 45.477 1.00 32.50 277 ALA A N 1
ATOM 2204 C CA . ALA A 1 277 ? -5.775 18.354 46.114 1.00 32.50 277 ALA A CA 1
ATOM 2205 C C . ALA A 1 277 ? -5.904 18.320 47.656 1.00 32.50 277 ALA A C 1
ATOM 2207 O O . ALA A 1 277 ? -6.399 19.271 48.262 1.00 32.50 277 ALA A O 1
ATOM 2208 N N . GLY A 1 278 ? -5.505 17.210 48.294 1.00 34.25 278 GLY A N 1
ATOM 2209 C CA . GLY A 1 278 ? -5.547 17.080 49.758 1.00 34.25 278 GLY A CA 1
ATOM 2210 C C . GLY A 1 278 ? -5.466 15.658 50.326 1.00 34.25 278 GLY A C 1
ATOM 2211 O O . GLY A 1 278 ? -6.406 15.225 50.991 1.00 34.25 278 GLY A O 1
ATOM 2212 N N . ALA A 1 279 ? -4.353 14.952 50.108 1.00 27.05 279 ALA A N 1
ATOM 2213 C CA . ALA A 1 279 ? -3.948 13.791 50.911 1.00 27.05 279 ALA A CA 1
ATOM 2214 C C . ALA A 1 279 ? -2.416 13.633 50.880 1.00 27.05 279 ALA A C 1
ATOM 2216 O O . ALA A 1 279 ? -1.819 13.686 49.806 1.00 27.05 279 ALA A O 1
ATOM 2217 N N . ASP A 1 280 ? -1.795 13.467 52.047 1.00 29.48 280 ASP A N 1
ATOM 2218 C CA . ASP A 1 280 ? -0.340 13.554 52.229 1.00 29.48 280 ASP A CA 1
ATOM 2219 C C . ASP A 1 280 ? 0.411 12.277 51.802 1.00 29.48 280 ASP A C 1
ATOM 2221 O O . ASP A 1 280 ? -0.055 11.163 52.054 1.00 29.48 280 ASP A O 1
ATOM 2225 N N . ALA A 1 281 ? 1.613 12.435 51.232 1.00 27.61 281 ALA A N 1
ATOM 2226 C CA . ALA A 1 281 ? 2.602 11.361 51.081 1.00 27.61 281 ALA A CA 1
ATOM 2227 C C . ALA A 1 281 ? 4.030 11.929 50.925 1.00 27.61 281 ALA A C 1
ATOM 2229 O O . ALA A 1 281 ? 4.459 12.270 49.825 1.00 27.61 281 ALA A O 1
ATOM 2230 N N . GLU A 1 282 ? 4.775 12.018 52.029 1.00 32.56 282 GLU A N 1
ATOM 2231 C CA . GLU A 1 282 ? 6.215 12.309 52.016 1.00 32.56 282 GLU A CA 1
ATOM 2232 C C . GLU A 1 282 ? 7.006 11.067 51.563 1.00 32.56 282 GLU A C 1
ATOM 2234 O O . GLU A 1 282 ? 6.838 9.989 52.136 1.00 32.56 282 GLU A O 1
ATOM 2239 N N . VAL A 1 283 ? 7.908 11.215 50.586 1.00 29.61 283 VAL A N 1
ATOM 2240 C CA . VAL A 1 283 ? 9.017 10.273 50.342 1.00 29.61 283 VAL A CA 1
ATOM 2241 C C . VAL A 1 283 ? 10.256 11.077 49.944 1.00 29.61 283 VAL A C 1
ATOM 2243 O O . VAL A 1 283 ? 10.208 11.883 49.016 1.00 29.61 283 VAL A O 1
ATOM 2246 N N . GLU A 1 284 ? 11.359 10.866 50.658 1.00 28.83 284 GLU A N 1
ATOM 2247 C CA . GLU A 1 284 ? 12.637 11.551 50.436 1.00 28.83 284 GLU A CA 1
ATOM 2248 C C . GLU A 1 284 ? 13.364 11.019 49.186 1.00 28.83 284 GLU A C 1
ATOM 2250 O O . GLU A 1 284 ? 13.230 9.850 48.819 1.00 28.83 284 GLU A O 1
ATOM 2255 N N . ALA A 1 285 ? 14.163 11.872 48.537 1.00 29.02 285 ALA A N 1
ATOM 2256 C CA . ALA A 1 285 ? 14.904 11.527 47.325 1.00 29.02 285 ALA A CA 1
ATOM 2257 C C . ALA A 1 285 ? 16.415 11.403 47.594 1.00 29.02 285 ALA A C 1
ATOM 2259 O O . ALA A 1 285 ? 17.125 12.407 47.635 1.00 29.02 285 ALA A O 1
ATOM 2260 N N . GLU A 1 286 ? 16.926 10.172 47.702 1.00 27.31 286 GLU A N 1
ATOM 2261 C CA . GLU A 1 286 ? 18.366 9.900 47.584 1.00 27.31 286 GLU A CA 1
ATOM 2262 C C . GLU A 1 286 ? 18.733 9.553 46.133 1.00 27.31 286 GLU A C 1
ATOM 2264 O O . GLU A 1 286 ? 18.166 8.648 45.515 1.00 27.31 286 GLU A O 1
ATOM 2269 N N . GLY A 1 287 ? 19.692 10.290 45.570 1.00 34.81 287 GLY A N 1
ATOM 2270 C CA . GLY A 1 287 ? 20.090 10.151 44.172 1.00 34.81 287 GLY A CA 1
ATOM 2271 C C . GLY A 1 287 ? 21.002 8.950 43.916 1.00 34.81 287 GLY A C 1
ATOM 2272 O O . GLY A 1 287 ? 22.110 8.876 44.441 1.00 34.81 287 GLY A O 1
ATOM 2273 N N . THR A 1 288 ? 20.587 8.062 43.013 1.00 26.73 288 THR A N 1
ATOM 2274 C CA . THR A 1 288 ? 21.475 7.103 42.336 1.00 26.73 288 THR A CA 1
ATOM 2275 C C . THR A 1 288 ? 21.229 7.151 40.830 1.00 26.73 288 THR A C 1
ATOM 2277 O O . THR A 1 288 ? 20.097 7.329 40.386 1.00 26.73 288 THR A O 1
ATOM 2280 N N . ALA A 1 289 ? 22.293 7.038 40.030 1.00 30.91 289 ALA A N 1
ATOM 2281 C CA . ALA A 1 289 ? 22.178 6.983 38.574 1.00 30.91 289 ALA A CA 1
ATOM 2282 C C . ALA A 1 289 ? 21.667 5.602 38.141 1.00 30.91 289 ALA A C 1
ATOM 2284 O O . ALA A 1 289 ? 22.146 4.582 38.641 1.00 30.91 289 ALA A O 1
ATOM 2285 N N . VAL A 1 290 ? 20.710 5.564 37.213 1.00 24.80 290 VAL A N 1
ATOM 2286 C CA . VAL A 1 290 ? 19.961 4.345 36.880 1.00 24.80 290 VAL A CA 1
ATOM 2287 C C . VAL A 1 290 ? 20.025 4.055 35.377 1.00 24.80 290 VAL A C 1
ATOM 2289 O O . VAL A 1 290 ? 19.862 4.956 34.560 1.00 24.80 290 VAL A O 1
ATOM 2292 N N . SER A 1 291 ? 20.316 2.804 35.004 1.00 29.50 291 SER A N 1
ATOM 2293 C CA . SER A 1 291 ? 20.508 2.376 33.606 1.00 29.50 291 SER A CA 1
ATOM 2294 C C . SER A 1 291 ? 19.204 1.900 32.949 1.00 29.50 291 SER A C 1
ATOM 2296 O O . SER A 1 291 ? 18.192 1.734 33.628 1.00 29.50 291 SER A O 1
ATOM 2298 N N . PHE A 1 292 ? 19.219 1.649 31.634 1.00 32.31 292 PHE A N 1
ATOM 2299 C CA . PHE A 1 292 ? 18.029 1.375 30.805 1.00 32.31 292 PHE A CA 1
ATOM 2300 C C . PHE A 1 292 ? 17.025 0.341 31.359 1.00 32.31 292 PHE A C 1
ATOM 2302 O O . PHE A 1 292 ? 15.822 0.559 31.230 1.00 32.31 292 PHE A O 1
ATOM 2309 N N . GLN A 1 293 ? 17.467 -0.710 32.065 1.00 32.69 293 GLN A N 1
ATOM 2310 C CA . GLN A 1 293 ? 16.560 -1.680 32.718 1.00 32.69 293 GLN A CA 1
ATOM 2311 C C . GLN A 1 293 ? 15.604 -1.037 33.746 1.00 32.69 293 GLN A C 1
ATOM 2313 O O . GLN A 1 293 ? 14.549 -1.584 34.060 1.00 32.69 293 GLN A O 1
ATOM 2318 N N . SER A 1 294 ? 15.942 0.145 34.265 1.00 32.44 294 SER A N 1
ATOM 2319 C CA . SER A 1 294 ? 15.073 0.924 35.150 1.00 32.44 294 SER A CA 1
ATOM 2320 C C . SER A 1 294 ? 14.105 1.855 34.419 1.00 32.44 294 SER A C 1
ATOM 2322 O O . SER A 1 294 ? 13.054 2.151 34.976 1.00 32.44 294 SER A O 1
ATOM 2324 N N . MET A 1 295 ? 14.398 2.284 33.186 1.00 31.36 295 MET A N 1
ATOM 2325 C CA . MET A 1 295 ? 13.436 3.043 32.377 1.00 31.36 295 MET A CA 1
ATOM 2326 C C . MET A 1 295 ? 12.274 2.145 31.960 1.00 31.36 295 MET A C 1
ATOM 2328 O O . MET A 1 295 ? 11.125 2.566 32.036 1.00 31.36 295 MET A O 1
ATOM 2332 N N . GLU A 1 296 ? 12.549 0.881 31.638 1.00 34.66 296 GLU A N 1
ATOM 2333 C CA . GLU A 1 296 ? 11.522 -0.138 31.407 1.00 34.66 296 GLU 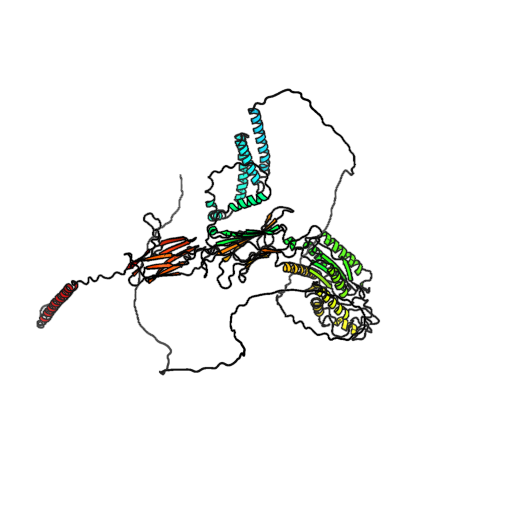A CA 1
ATOM 2334 C C . GLU A 1 296 ? 10.701 -0.422 32.682 1.00 34.66 296 GLU A C 1
ATOM 2336 O O . GLU A 1 296 ? 9.469 -0.466 32.643 1.00 34.66 296 GLU A O 1
ATOM 2341 N N . ALA A 1 297 ? 11.353 -0.507 33.850 1.00 29.72 297 ALA A N 1
ATOM 2342 C CA . ALA A 1 297 ? 10.663 -0.630 35.136 1.00 29.72 297 ALA A CA 1
ATOM 2343 C C . ALA A 1 297 ? 9.811 0.610 35.485 1.00 29.72 297 ALA A C 1
ATOM 2345 O O . ALA A 1 297 ? 8.687 0.464 35.964 1.00 29.72 297 ALA A O 1
ATOM 2346 N N . GLN A 1 298 ? 10.295 1.825 35.207 1.00 29.92 298 GLN A N 1
ATOM 2347 C CA . GLN A 1 298 ? 9.560 3.077 35.424 1.00 29.92 298 GLN A CA 1
ATOM 2348 C C . GLN A 1 298 ? 8.429 3.273 34.405 1.00 29.92 298 GLN A C 1
ATOM 2350 O O . GLN A 1 298 ? 7.368 3.777 34.768 1.00 29.92 298 GLN A O 1
ATOM 2355 N N . MET A 1 299 ? 8.591 2.828 33.156 1.00 30.91 299 MET A N 1
ATOM 2356 C CA . MET A 1 299 ? 7.501 2.770 32.178 1.00 30.91 299 MET A CA 1
ATOM 2357 C C . MET A 1 299 ? 6.440 1.746 32.588 1.00 30.91 299 MET A C 1
ATOM 2359 O O . MET A 1 299 ? 5.255 2.052 32.494 1.00 30.91 299 MET A O 1
ATOM 2363 N N . ASN A 1 300 ? 6.821 0.590 33.138 1.00 33.38 300 ASN A N 1
ATOM 2364 C CA . ASN A 1 300 ? 5.861 -0.356 33.713 1.00 33.38 300 ASN A CA 1
ATOM 2365 C C . ASN A 1 300 ? 5.192 0.183 34.998 1.00 33.38 300 ASN A C 1
ATOM 2367 O O . ASN A 1 300 ? 3.994 -0.024 35.184 1.00 33.38 300 ASN A O 1
ATOM 2371 N N . GLN A 1 301 ? 5.885 0.970 35.831 1.00 28.28 301 GLN A N 1
ATOM 2372 C CA . GLN A 1 301 ? 5.243 1.716 36.926 1.00 28.28 301 GLN A CA 1
ATOM 2373 C C . GLN A 1 301 ? 4.265 2.787 36.412 1.00 28.28 301 GLN A C 1
ATOM 2375 O O . GLN A 1 301 ? 3.183 2.930 36.975 1.00 28.28 301 GLN A O 1
ATOM 2380 N N . ARG A 1 302 ? 4.576 3.493 35.315 1.00 33.38 302 ARG A N 1
ATOM 2381 C CA . ARG A 1 302 ? 3.644 4.444 34.676 1.00 33.38 302 ARG A CA 1
ATOM 2382 C C . ARG A 1 302 ? 2.451 3.737 34.013 1.00 33.38 302 ARG A C 1
ATOM 2384 O O . ARG A 1 302 ? 1.328 4.212 34.152 1.00 33.38 302 ARG A O 1
ATOM 2391 N N . ARG A 1 303 ? 2.646 2.560 33.401 1.00 38.09 303 ARG A N 1
ATOM 2392 C CA . ARG A 1 303 ? 1.556 1.667 32.942 1.00 38.09 303 ARG A CA 1
ATOM 2393 C C . ARG A 1 303 ? 0.655 1.206 34.100 1.00 38.09 303 ARG A C 1
ATOM 2395 O O . ARG A 1 303 ? -0.536 0.998 33.892 1.00 38.09 303 ARG A O 1
ATOM 2402 N N . SER A 1 304 ? 1.177 1.129 35.327 1.00 32.94 304 SER A N 1
ATOM 2403 C CA . SER A 1 304 ? 0.403 0.805 36.537 1.00 32.94 304 SER A CA 1
ATOM 2404 C C . SER A 1 304 ? -0.490 1.950 37.059 1.00 32.94 304 SER A C 1
ATOM 2406 O O . SER A 1 304 ? -1.126 1.782 38.099 1.00 32.94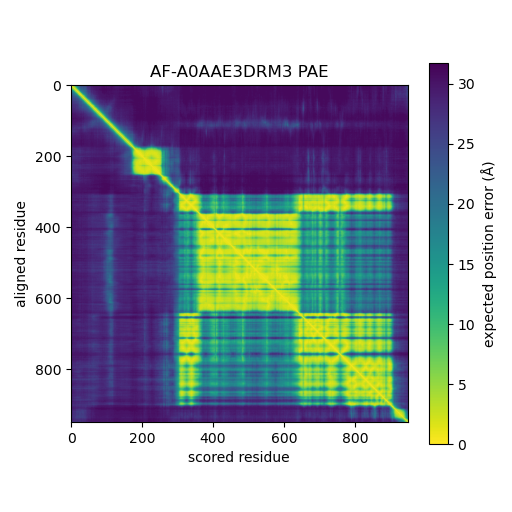 304 SER A O 1
ATOM 2408 N N . ALA A 1 305 ? -0.565 3.090 36.360 1.00 40.44 305 ALA A N 1
ATOM 2409 C CA . ALA A 1 305 ? -1.429 4.226 36.698 1.00 40.44 305 ALA A CA 1
ATOM 2410 C C . ALA A 1 305 ? -2.601 4.436 35.707 1.00 40.44 305 ALA A C 1
ATOM 2412 O O . ALA A 1 305 ? -3.125 5.547 35.605 1.00 40.44 305 ALA A O 1
ATOM 2413 N N . ARG A 1 306 ? -3.045 3.390 34.983 1.00 56.25 306 ARG A N 1
ATOM 2414 C CA . ARG A 1 306 ? -4.309 3.435 34.213 1.00 56.25 306 ARG A CA 1
ATOM 2415 C C . ARG A 1 306 ? -5.461 3.803 35.157 1.00 56.25 306 ARG A C 1
ATOM 2417 O O . ARG A 1 306 ? -5.665 3.128 36.163 1.00 56.25 306 ARG A O 1
ATOM 2424 N N . VAL A 1 307 ? -6.252 4.817 34.797 1.00 56.59 307 VAL A N 1
ATOM 2425 C CA . VAL A 1 307 ? -7.566 5.072 35.415 1.00 56.59 307 VAL A CA 1
ATOM 2426 C C . VAL A 1 307 ? -8.514 3.954 34.961 1.00 56.59 307 VAL A C 1
ATOM 2428 O O . VAL A 1 307 ? -8.845 3.936 33.771 1.00 56.59 307 VAL A O 1
ATOM 2431 N N . PRO A 1 308 ? -8.937 3.019 35.839 1.00 66.88 308 PRO A N 1
ATOM 2432 C CA . PRO A 1 308 ? -9.697 1.848 35.412 1.00 66.88 308 PRO A CA 1
ATOM 2433 C C . PRO A 1 308 ? -11.048 2.263 34.838 1.00 66.88 308 PRO A C 1
ATOM 2435 O O . PRO A 1 308 ? -11.808 2.989 35.483 1.00 66.88 308 PRO A O 1
ATOM 2438 N N . GLN A 1 309 ? -11.332 1.811 33.624 1.00 83.94 309 GLN A N 1
ATOM 2439 C CA . GLN A 1 309 ? -12.562 2.114 32.905 1.00 83.94 309 GLN A CA 1
ATOM 2440 C C . GLN A 1 309 ? -13.653 1.102 33.283 1.00 83.94 309 GLN A C 1
ATOM 2442 O O . GLN A 1 309 ? -13.328 -0.056 33.557 1.00 83.94 309 GLN A O 1
ATOM 2447 N N . PRO A 1 310 ? -14.945 1.481 33.293 1.00 88.69 310 PRO A N 1
ATOM 2448 C CA . PRO A 1 310 ? -16.032 0.586 33.691 1.00 88.69 310 PRO A CA 1
ATOM 2449 C C . PRO A 1 310 ? -16.005 -0.802 33.035 1.00 88.69 310 PRO A C 1
ATOM 2451 O O . PRO A 1 310 ? -16.188 -1.792 33.744 1.00 88.69 310 PRO A O 1
ATOM 2454 N N . SER A 1 311 ? -15.703 -0.906 31.734 1.00 93.88 311 SER A N 1
ATOM 2455 C CA . SER A 1 311 ? -15.609 -2.203 31.049 1.00 93.88 311 SER A CA 1
ATOM 2456 C C . SER A 1 311 ? -14.241 -2.900 31.116 1.00 93.88 311 SER A C 1
ATOM 2458 O O . SER A 1 311 ? -14.139 -4.032 30.649 1.00 93.88 311 SER A O 1
ATOM 2460 N N . ASP A 1 312 ? -13.213 -2.357 31.791 1.00 92.38 312 ASP A N 1
ATOM 2461 C CA . ASP A 1 312 ? -11.961 -3.105 32.047 1.00 92.38 312 ASP A CA 1
ATOM 2462 C C . ASP A 1 312 ? -12.230 -4.417 32.824 1.00 92.38 312 ASP A C 1
ATOM 2464 O O . ASP A 1 312 ? -11.502 -5.394 32.662 1.00 92.38 312 ASP A O 1
ATOM 2468 N N . VAL A 1 313 ? -13.324 -4.497 33.600 1.00 94.31 313 VAL A N 1
ATOM 2469 C CA . VAL A 1 313 ? -13.770 -5.721 34.311 1.00 94.31 313 VAL A CA 1
ATOM 2470 C C . VAL A 1 313 ? -14.209 -6.867 33.382 1.00 94.31 313 VAL A C 1
ATOM 2472 O O . VAL A 1 313 ? -14.483 -7.980 33.842 1.00 94.31 313 VAL A O 1
ATOM 2475 N N . GLN A 1 314 ? -14.328 -6.595 32.082 1.00 96.62 314 GLN A N 1
ATOM 2476 C CA . GLN A 1 314 ? -14.612 -7.575 31.037 1.00 96.62 314 GLN A CA 1
ATOM 2477 C C . GLN A 1 314 ? -13.359 -8.045 30.301 1.00 96.62 314 GLN A C 1
ATOM 2479 O O . GLN A 1 314 ? -13.435 -9.050 29.597 1.00 96.62 314 GLN A O 1
ATOM 2484 N N . VAL A 1 315 ? -12.226 -7.357 30.448 1.00 96.38 315 VAL A N 1
ATOM 2485 C CA . VAL A 1 315 ? -10.968 -7.764 29.818 1.00 96.38 315 VAL A CA 1
ATOM 2486 C C . VAL A 1 315 ? -10.407 -8.982 30.551 1.00 96.38 315 VAL A C 1
ATOM 2488 O O . VAL A 1 315 ? -10.351 -9.020 31.782 1.00 96.38 315 VAL A O 1
ATOM 2491 N N . VAL A 1 316 ? -10.007 -9.993 29.784 1.00 97.12 316 VAL A N 1
ATOM 2492 C CA . VAL A 1 316 ? -9.442 -11.256 30.274 1.00 97.12 316 VAL A CA 1
ATOM 2493 C C . VAL A 1 316 ? -7.961 -11.334 29.921 1.00 97.12 316 VAL A C 1
ATOM 2495 O O . VAL A 1 316 ? -7.140 -11.535 30.815 1.00 97.12 316 VAL A O 1
ATOM 2498 N N . ASN A 1 317 ? -7.611 -11.072 28.659 1.00 95.81 317 ASN A N 1
ATOM 2499 C CA . ASN A 1 317 ? -6.241 -10.792 28.239 1.00 95.81 317 ASN A CA 1
ATOM 2500 C C . ASN A 1 317 ? -6.115 -9.329 27.789 1.00 95.81 317 ASN A C 1
ATOM 2502 O O . ASN A 1 317 ? -6.887 -8.874 26.947 1.00 95.81 317 ASN A O 1
ATOM 2506 N N . GLN A 1 318 ? -5.120 -8.606 28.313 1.00 94.38 318 GLN A N 1
ATOM 2507 C CA . GLN A 1 318 ? -4.839 -7.215 27.925 1.00 94.38 318 GLN A CA 1
ATOM 2508 C C . GLN A 1 318 ? -4.126 -7.108 26.560 1.00 94.38 318 GLN A C 1
ATOM 2510 O O . GLN A 1 318 ? -3.986 -6.002 26.038 1.00 94.38 318 GLN A O 1
ATOM 2515 N N . GLY A 1 319 ? -3.682 -8.235 25.990 1.00 94.12 319 GLY A N 1
ATOM 2516 C CA . GLY A 1 319 ? -2.736 -8.268 24.874 1.00 94.12 319 GLY A CA 1
ATOM 2517 C C . GLY A 1 319 ? -1.300 -8.072 25.367 1.00 94.12 319 GLY A C 1
ATOM 2518 O O . GLY A 1 319 ? -1.003 -8.311 26.540 1.00 94.12 319 GLY A O 1
ATOM 2519 N N . GLY A 1 320 ? -0.406 -7.625 24.490 1.00 90.06 320 GLY A N 1
ATOM 2520 C CA . GLY A 1 320 ? 0.997 -7.410 24.830 1.00 90.06 320 GLY A CA 1
ATOM 2521 C C . GLY A 1 320 ? 1.865 -6.998 23.644 1.00 90.06 320 GLY A C 1
ATOM 2522 O O . GLY A 1 320 ? 1.364 -6.539 22.616 1.00 90.06 320 GLY A O 1
ATOM 2523 N N . SER A 1 321 ? 3.179 -7.132 23.812 1.00 92.12 321 SER A N 1
ATOM 2524 C CA . SER A 1 321 ? 4.196 -6.645 22.876 1.00 92.12 321 SER A CA 1
ATOM 2525 C C . SER A 1 321 ? 5.339 -7.639 22.690 1.00 92.12 321 SER A C 1
ATOM 2527 O O . SER A 1 321 ? 5.674 -8.382 23.614 1.00 92.12 321 SER A O 1
ATOM 2529 N N . GLU A 1 322 ? 5.965 -7.600 21.517 1.00 91.50 322 GLU A N 1
ATOM 2530 C CA . GLU A 1 322 ? 7.067 -8.475 21.117 1.00 91.50 322 GLU A CA 1
ATOM 2531 C C . GLU A 1 322 ? 8.102 -7.703 20.288 1.00 91.50 322 GLU A C 1
ATOM 2533 O O . GLU A 1 322 ? 7.741 -6.829 19.500 1.00 91.50 322 GLU A O 1
ATOM 2538 N N . THR A 1 323 ? 9.384 -8.031 20.456 1.00 93.56 323 THR A N 1
ATOM 2539 C CA . THR A 1 323 ? 10.512 -7.373 19.781 1.00 93.56 323 THR A CA 1
ATOM 2540 C C . THR A 1 323 ? 11.368 -8.420 19.078 1.00 93.56 323 THR A C 1
ATOM 2542 O O . THR A 1 323 ? 11.803 -9.389 19.696 1.00 93.56 323 THR A O 1
ATOM 2545 N N . SER A 1 324 ? 11.605 -8.211 17.785 1.00 92.00 324 SER A N 1
ATOM 2546 C CA . SER A 1 324 ? 12.500 -9.022 16.953 1.00 92.00 324 SER A CA 1
ATOM 2547 C C . SER A 1 324 ? 13.979 -8.774 17.275 1.00 92.00 324 SER A C 1
ATOM 2549 O O . SER A 1 324 ? 14.344 -7.738 17.834 1.00 92.00 324 SER A O 1
ATOM 2551 N N . GLU A 1 325 ? 14.857 -9.688 16.848 1.00 87.81 325 GLU A N 1
ATOM 2552 C CA . GLU A 1 325 ? 16.318 -9.496 16.920 1.00 87.81 325 GLU A CA 1
ATOM 2553 C C . GLU A 1 325 ? 16.790 -8.262 16.120 1.00 87.81 325 GLU A C 1
ATOM 2555 O O . GLU A 1 325 ? 17.799 -7.652 16.464 1.00 87.81 325 GLU A O 1
ATOM 2560 N N . ASP A 1 326 ? 16.010 -7.842 15.115 1.00 84.38 326 ASP A N 1
ATOM 2561 C CA . ASP A 1 326 ? 16.233 -6.643 14.294 1.00 84.38 326 ASP A CA 1
ATOM 2562 C C . ASP A 1 326 ? 15.874 -5.321 15.007 1.00 84.38 326 ASP A C 1
ATOM 2564 O O . ASP A 1 326 ? 16.015 -4.243 14.431 1.00 84.38 326 ASP A O 1
ATOM 2568 N N . GLY A 1 327 ? 15.329 -5.380 16.227 1.00 87.38 327 GLY A N 1
ATOM 2569 C CA . GLY A 1 327 ? 14.835 -4.219 16.976 1.00 87.38 327 GLY A CA 1
ATOM 2570 C C . GLY A 1 327 ? 13.437 -3.730 16.572 1.00 87.38 327 GLY A C 1
ATOM 2571 O O . GLY A 1 327 ? 12.876 -2.871 17.254 1.00 87.38 327 GLY A O 1
ATOM 2572 N N . VAL A 1 328 ? 12.829 -4.292 15.518 1.00 91.00 328 VAL A N 1
ATOM 2573 C CA . VAL A 1 328 ? 11.421 -4.027 15.176 1.00 91.00 328 VAL A CA 1
ATOM 2574 C C . VAL A 1 328 ? 10.536 -4.582 16.288 1.00 91.00 328 VAL A C 1
ATOM 2576 O O . VAL A 1 328 ? 10.621 -5.766 16.624 1.00 91.00 328 VAL A O 1
ATOM 2579 N N . THR A 1 329 ? 9.702 -3.720 16.864 1.00 94.00 329 THR A N 1
ATOM 2580 C CA . THR A 1 329 ? 8.800 -4.041 17.976 1.00 94.00 329 THR A CA 1
ATOM 2581 C C . THR A 1 329 ? 7.354 -3.881 17.536 1.00 94.00 329 THR A C 1
ATOM 2583 O O . THR A 1 329 ? 7.009 -2.886 16.906 1.00 94.00 329 THR A O 1
ATOM 2586 N N . ILE A 1 330 ? 6.499 -4.830 17.906 1.00 96.38 330 ILE A N 1
ATOM 2587 C CA . ILE A 1 330 ? 5.052 -4.782 17.683 1.00 96.38 330 ILE A CA 1
ATOM 2588 C C . ILE A 1 330 ? 4.302 -4.864 19.014 1.00 96.38 330 ILE A C 1
ATOM 2590 O O . ILE A 1 330 ? 4.788 -5.433 19.991 1.00 96.38 330 ILE A O 1
ATOM 2594 N N . SER A 1 331 ? 3.106 -4.287 19.070 1.00 95.62 331 SER A N 1
ATOM 2595 C CA . SER A 1 331 ? 2.267 -4.262 20.267 1.00 95.62 331 SER A CA 1
ATOM 2596 C C . SER A 1 331 ? 0.790 -4.204 19.893 1.00 95.62 331 SER A C 1
ATOM 2598 O O . SER A 1 331 ? 0.395 -3.445 19.006 1.00 95.62 331 SER A O 1
ATOM 2600 N N . LYS A 1 332 ? -0.035 -5.005 20.572 1.00 97.44 332 LYS A N 1
ATOM 2601 C CA . LYS A 1 332 ? -1.497 -4.970 20.475 1.00 97.44 332 LYS A CA 1
ATOM 2602 C C . LYS A 1 332 ? -2.085 -5.019 21.872 1.00 97.44 332 LYS A C 1
ATOM 2604 O O . LYS A 1 332 ? -1.816 -5.945 22.629 1.00 97.44 332 LYS A O 1
ATOM 2609 N N . THR A 1 333 ? -2.878 -4.012 22.221 1.00 94.69 333 THR A N 1
ATOM 2610 C CA . THR A 1 333 ? -3.441 -3.868 23.570 1.00 94.69 333 THR A CA 1
ATOM 2611 C C . THR A 1 333 ? -4.887 -3.390 23.537 1.00 94.69 333 THR A C 1
ATOM 2613 O O . THR A 1 333 ? -5.323 -2.783 22.560 1.00 94.69 333 THR A O 1
ATOM 2616 N N . ILE A 1 334 ? -5.632 -3.672 24.606 1.00 94.50 334 ILE A N 1
ATOM 2617 C CA . ILE A 1 334 ? -7.046 -3.302 24.770 1.00 94.50 334 ILE A CA 1
ATOM 2618 C C . ILE A 1 334 ? -7.250 -2.349 25.950 1.00 94.50 334 ILE A C 1
ATOM 2620 O O . ILE A 1 334 ? -6.558 -2.421 26.969 1.00 94.50 334 ILE A O 1
ATOM 2624 N N . GLN A 1 335 ? -8.245 -1.477 25.836 1.00 90.38 335 GLN A N 1
ATOM 2625 C CA . GLN A 1 335 ? -8.732 -0.605 26.894 1.00 90.38 335 GLN A CA 1
ATOM 2626 C C . GLN A 1 335 ? -10.260 -0.684 26.992 1.00 90.38 335 GLN A C 1
ATOM 2628 O O . GLN A 1 335 ? -10.956 -0.600 25.981 1.00 90.38 335 GLN A O 1
ATOM 2633 N N . GLY A 1 336 ? -10.790 -0.838 28.209 1.00 87.75 336 GLY A N 1
ATOM 2634 C CA . GLY A 1 336 ? -12.215 -0.632 28.464 1.00 87.75 336 GLY A CA 1
ATOM 2635 C C . GLY A 1 336 ? -12.647 0.820 28.234 1.00 87.75 336 GLY A C 1
ATOM 2636 O O . GLY A 1 336 ? -11.830 1.732 28.145 1.00 87.75 336 GLY A O 1
ATOM 2637 N N . THR A 1 337 ? -13.952 1.045 28.182 1.00 89.88 337 THR A N 1
ATOM 2638 C CA . THR A 1 337 ? -14.589 2.363 28.069 1.00 89.88 337 THR A CA 1
ATOM 2639 C C . THR A 1 337 ? -15.649 2.531 29.164 1.00 89.88 337 THR A C 1
ATOM 2641 O O . THR A 1 337 ? -15.927 1.605 29.931 1.00 89.88 337 THR A O 1
ATOM 2644 N N . ASP A 1 338 ? -16.295 3.699 29.222 1.00 89.00 338 ASP A N 1
ATOM 2645 C CA . ASP A 1 338 ? -17.489 3.932 30.051 1.00 89.00 338 ASP A CA 1
ATOM 2646 C C . ASP A 1 338 ? -18.689 3.026 29.701 1.00 89.00 338 ASP A C 1
ATOM 2648 O O . ASP A 1 338 ? -19.656 2.942 30.466 1.00 89.00 338 ASP A O 1
ATOM 2652 N N . LEU A 1 339 ? -18.659 2.355 28.545 1.00 91.38 339 LEU A N 1
ATOM 2653 C CA . LEU A 1 339 ? -19.738 1.513 28.042 1.00 91.38 339 LEU A CA 1
ATOM 2654 C C . LEU A 1 339 ? -19.384 0.026 28.179 1.00 91.38 339 LEU A C 1
ATOM 2656 O O . LEU A 1 339 ? -18.365 -0.451 27.677 1.00 91.38 339 LEU A O 1
ATOM 2660 N N . GLU A 1 340 ? -20.282 -0.729 28.812 1.00 94.62 340 GLU A N 1
ATOM 2661 C CA . GLU A 1 340 ? -20.181 -2.187 28.878 1.00 94.62 340 GLU A CA 1
ATOM 2662 C C . GLU A 1 340 ? -20.193 -2.791 27.465 1.00 94.62 340 GLU A C 1
ATOM 2664 O O . GLU A 1 340 ? -20.971 -2.385 26.598 1.00 94.62 340 GLU A O 1
ATOM 2669 N N . ASN A 1 341 ? -19.345 -3.795 27.259 1.00 96.25 341 ASN A N 1
ATOM 2670 C CA . ASN A 1 341 ? -19.073 -4.480 25.999 1.00 96.25 341 ASN A CA 1
ATOM 2671 C C . ASN A 1 341 ? -18.379 -3.637 24.914 1.00 96.25 341 ASN A C 1
ATOM 2673 O O . ASN A 1 341 ? -18.214 -4.151 23.810 1.00 96.25 341 ASN A O 1
ATOM 2677 N N . VAL A 1 342 ? -17.967 -2.393 25.180 1.00 96.56 342 VAL A N 1
ATOM 2678 C CA . VAL A 1 342 ? -17.277 -1.528 24.203 1.00 96.56 342 VAL A CA 1
ATOM 2679 C C . VAL A 1 342 ? -15.840 -1.268 24.654 1.00 96.56 342 VAL A C 1
ATOM 2681 O O . VAL A 1 342 ? -15.611 -0.864 25.798 1.00 96.56 342 VAL A O 1
ATOM 2684 N N . PHE A 1 343 ? -14.893 -1.481 23.739 1.00 96.88 343 PHE A N 1
ATOM 2685 C CA . PHE A 1 343 ? -13.453 -1.457 23.999 1.00 96.88 343 PHE A CA 1
ATOM 2686 C C . PHE A 1 343 ? -12.704 -0.732 22.882 1.00 96.88 343 PHE A C 1
ATOM 2688 O O . PHE A 1 343 ? -13.091 -0.821 21.718 1.00 96.88 343 PHE A O 1
ATOM 2695 N N . ASP A 1 344 ? -11.601 -0.079 23.228 1.00 96.19 344 ASP A N 1
ATOM 2696 C CA . ASP A 1 344 ? -10.675 0.529 22.277 1.00 96.19 344 ASP A CA 1
ATOM 2697 C C . ASP A 1 344 ? -9.397 -0.326 22.190 1.00 96.19 344 ASP A C 1
ATOM 2699 O O . ASP A 1 344 ? -8.771 -0.641 23.204 1.00 96.19 344 ASP A O 1
ATOM 2703 N N . ILE A 1 345 ? -9.031 -0.743 20.978 1.00 96.69 345 ILE A N 1
ATOM 2704 C CA . ILE A 1 345 ? -7.841 -1.535 20.650 1.00 96.69 345 ILE A CA 1
ATOM 2705 C C . ILE A 1 345 ? -6.771 -0.598 20.099 1.00 96.69 345 ILE A C 1
ATOM 2707 O O . ILE A 1 345 ? -7.051 0.226 19.232 1.00 96.69 345 ILE A O 1
ATOM 2711 N N . THR A 1 346 ? -5.536 -0.742 20.574 1.00 96.69 346 THR A N 1
ATOM 2712 C CA . THR A 1 346 ? -4.357 -0.061 20.026 1.00 96.69 346 THR A CA 1
ATOM 2713 C C . THR A 1 346 ? -3.428 -1.081 19.383 1.00 96.69 346 THR A C 1
ATOM 2715 O O . THR A 1 346 ? -2.944 -1.982 20.071 1.00 96.69 346 THR A O 1
ATOM 2718 N N . LEU A 1 347 ? -3.147 -0.902 18.091 1.00 96.12 347 LEU A N 1
ATOM 2719 C CA . LEU A 1 347 ? -1.978 -1.462 17.418 1.00 96.12 347 LEU A CA 1
ATOM 2720 C C . LEU A 1 347 ? -0.846 -0.433 17.454 1.00 96.12 347 LEU A C 1
ATOM 2722 O O . LEU A 1 347 ? -1.067 0.759 17.237 1.00 96.12 347 LEU A O 1
ATOM 2726 N N . GLN A 1 348 ? 0.374 -0.896 17.689 1.00 96.75 348 GLN A N 1
ATOM 2727 C CA . GLN A 1 348 ? 1.577 -0.076 17.636 1.00 96.75 348 GLN A CA 1
ATOM 2728 C C . GLN A 1 348 ? 2.731 -0.881 17.037 1.00 96.75 348 GLN A C 1
ATOM 2730 O O . GLN A 1 348 ? 2.865 -2.077 17.300 1.00 96.75 348 GLN A O 1
ATOM 2735 N N . VAL A 1 349 ? 3.557 -0.215 16.235 1.00 95.38 349 VAL A N 1
ATOM 2736 C CA . VAL A 1 349 ? 4.788 -0.762 15.655 1.00 95.38 349 VAL A CA 1
ATOM 2737 C C . VAL A 1 349 ? 5.886 0.282 15.815 1.00 95.38 349 VAL A C 1
ATOM 2739 O O . VAL A 1 349 ? 5.652 1.455 15.534 1.00 95.38 349 VAL A O 1
ATOM 2742 N N . SER A 1 350 ? 7.075 -0.131 16.245 1.00 93.19 350 SER A N 1
ATOM 2743 C CA . SER A 1 350 ? 8.246 0.737 16.384 1.00 93.19 350 SER A CA 1
ATOM 2744 C C . SER A 1 350 ? 9.432 0.166 15.609 1.00 93.19 350 SER A C 1
ATOM 2746 O O . SER A 1 350 ? 9.735 -1.023 15.736 1.00 93.19 350 SER A O 1
ATOM 2748 N N . THR A 1 351 ? 10.115 1.005 14.826 1.00 89.06 351 THR A N 1
ATOM 2749 C CA . THR A 1 351 ? 11.256 0.620 13.978 1.00 89.06 351 THR A CA 1
ATOM 2750 C C . THR A 1 351 ? 12.506 1.455 14.295 1.00 89.06 351 THR A C 1
ATOM 2752 O O . THR A 1 351 ? 12.381 2.644 14.594 1.00 89.06 351 THR A O 1
ATOM 2755 N N . PRO A 1 352 ? 13.723 0.874 14.224 1.00 83.38 352 PRO A N 1
ATOM 2756 C CA . PRO A 1 352 ? 14.986 1.578 14.500 1.00 83.38 352 PRO A CA 1
ATOM 2757 C C . PRO A 1 352 ? 15.560 2.342 13.288 1.00 83.38 352 PRO A C 1
ATOM 2759 O O . PRO A 1 352 ? 16.678 2.849 13.343 1.00 83.38 352 PRO A O 1
ATOM 2762 N N . ARG A 1 353 ? 14.831 2.368 12.166 1.00 77.81 353 ARG A N 1
ATOM 2763 C CA . ARG A 1 353 ? 15.117 3.120 10.934 1.00 77.81 353 ARG A CA 1
ATOM 2764 C C . ARG A 1 353 ? 13.795 3.582 10.323 1.00 77.81 353 ARG A C 1
ATOM 2766 O O . ARG A 1 353 ? 12.749 3.001 10.640 1.00 77.81 353 ARG A O 1
ATOM 2773 N N . ASP A 1 354 ? 13.852 4.578 9.445 1.00 79.25 354 ASP A N 1
ATOM 2774 C CA . ASP A 1 354 ? 12.707 4.971 8.627 1.00 79.25 354 ASP A CA 1
ATOM 2775 C C . ASP A 1 354 ? 12.339 3.815 7.679 1.00 79.25 354 ASP A C 1
ATOM 2777 O O . ASP A 1 354 ? 13.197 3.251 6.999 1.00 79.25 354 ASP A O 1
ATOM 2781 N N . ILE A 1 355 ? 11.058 3.450 7.611 1.00 78.38 355 ILE A N 1
ATOM 2782 C CA . ILE A 1 355 ? 10.593 2.455 6.639 1.00 78.38 355 ILE A CA 1
ATOM 2783 C C . ILE A 1 355 ? 10.608 3.001 5.205 1.00 78.38 355 ILE A C 1
ATOM 2785 O O . ILE A 1 355 ? 10.722 2.207 4.279 1.00 78.38 355 ILE A O 1
ATOM 2789 N N . LEU A 1 356 ? 10.529 4.319 4.975 1.00 68.56 356 LEU A N 1
ATOM 2790 C CA . LEU A 1 356 ? 10.642 4.885 3.626 1.00 68.56 356 LEU A CA 1
ATOM 2791 C C . LEU A 1 356 ? 12.056 4.786 3.056 1.00 68.56 356 LEU A C 1
ATOM 2793 O O . LEU A 1 356 ? 12.169 4.666 1.838 1.00 68.56 356 LEU A O 1
ATOM 2797 N N . GLU A 1 357 ? 13.112 4.764 3.874 1.00 60.66 357 GLU A N 1
ATOM 2798 C CA . GLU A 1 357 ? 14.462 4.429 3.389 1.00 60.66 357 GLU A CA 1
ATOM 2799 C C . GLU A 1 357 ? 14.469 3.043 2.720 1.00 60.66 357 GLU A C 1
ATOM 2801 O O . GLU A 1 357 ? 15.129 2.859 1.702 1.00 60.66 357 GLU A O 1
ATOM 2806 N N . VAL A 1 358 ? 13.660 2.099 3.224 1.00 54.69 358 VAL A N 1
ATOM 2807 C CA . VAL A 1 358 ? 13.542 0.720 2.711 1.00 54.69 358 VAL A CA 1
ATOM 2808 C C . VAL A 1 358 ? 12.791 0.628 1.367 1.00 54.69 358 VAL A C 1
ATOM 2810 O O . VAL A 1 358 ? 12.895 -0.394 0.691 1.00 54.69 358 VAL A O 1
ATOM 2813 N N . TYR A 1 359 ? 12.069 1.678 0.938 1.00 54.16 359 TYR A N 1
ATOM 2814 C CA . TYR A 1 359 ? 11.251 1.652 -0.295 1.00 54.16 359 TYR A CA 1
ATOM 2815 C C . TYR A 1 359 ? 11.490 2.791 -1.293 1.00 54.16 359 TYR A C 1
ATOM 2817 O O . TYR A 1 359 ? 11.127 2.638 -2.459 1.00 54.16 359 TYR A O 1
ATOM 2825 N N . LYS A 1 360 ? 12.087 3.919 -0.884 1.00 53.66 360 LYS A N 1
ATOM 2826 C CA . LYS A 1 360 ? 12.404 5.042 -1.789 1.00 53.66 360 LYS A CA 1
ATOM 2827 C C . LYS A 1 360 ? 13.552 4.736 -2.742 1.00 53.66 360 LYS A C 1
ATOM 2829 O O . LYS A 1 360 ? 13.496 5.186 -3.882 1.00 53.66 360 LYS A O 1
ATOM 2834 N N . ASP A 1 361 ? 14.527 3.949 -2.291 1.00 59.66 361 ASP A N 1
ATOM 2835 C CA . ASP A 1 361 ? 15.587 3.384 -3.124 1.00 59.66 361 ASP A CA 1
ATOM 2836 C C . ASP A 1 361 ? 15.271 1.906 -3.419 1.00 59.66 361 ASP A C 1
ATOM 2838 O O . ASP A 1 361 ? 15.688 1.009 -2.679 1.00 59.66 361 ASP A O 1
ATOM 2842 N N . PRO A 1 362 ? 14.442 1.623 -4.438 1.00 61.66 362 PRO A N 1
ATOM 2843 C CA . PRO A 1 362 ? 14.075 0.260 -4.769 1.00 61.66 362 PRO A CA 1
ATOM 2844 C C . PRO A 1 362 ? 15.244 -0.484 -5.410 1.00 61.66 362 PRO A C 1
ATOM 2846 O O . PRO A 1 362 ? 15.975 0.062 -6.229 1.00 61.66 362 PRO A O 1
ATOM 2849 N N . ASP A 1 363 ? 15.358 -1.782 -5.133 1.00 72.94 363 ASP A N 1
ATOM 2850 C CA . ASP A 1 363 ? 16.426 -2.614 -5.688 1.00 72.94 363 ASP A CA 1
ATOM 2851 C C . ASP A 1 363 ? 16.318 -2.794 -7.216 1.00 72.94 363 ASP A C 1
ATOM 2853 O O . ASP A 1 363 ? 15.690 -3.741 -7.706 1.00 72.94 363 ASP A O 1
ATOM 2857 N N . MET A 1 364 ? 16.921 -1.867 -7.972 1.00 82.31 364 MET A N 1
ATOM 2858 C CA . MET A 1 364 ? 16.860 -1.821 -9.430 1.00 82.31 364 MET A CA 1
ATOM 2859 C C . MET A 1 364 ? 18.189 -1.507 -10.132 1.00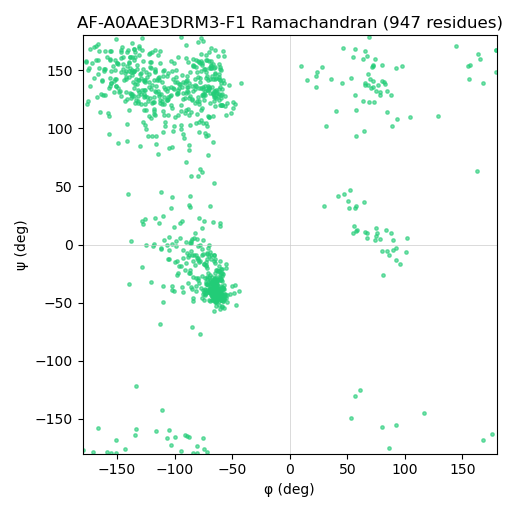 82.31 364 MET A C 1
ATOM 2861 O O . MET A 1 364 ? 18.986 -0.680 -9.693 1.00 82.31 364 MET A O 1
ATOM 2865 N N . ALA A 1 365 ? 18.378 -2.116 -11.304 1.00 90.88 365 ALA A N 1
ATOM 2866 C CA . ALA A 1 365 ? 19.377 -1.696 -12.284 1.00 90.88 365 ALA A CA 1
ATOM 2867 C C . ALA A 1 365 ? 18.702 -1.259 -13.593 1.00 90.88 365 ALA A C 1
ATOM 2869 O O . ALA A 1 365 ? 17.928 -2.022 -14.177 1.00 90.88 365 ALA A O 1
ATOM 2870 N N . VAL A 1 366 ? 19.015 -0.052 -14.072 1.00 94.19 366 VAL A N 1
ATOM 2871 C CA . VAL A 1 366 ? 18.474 0.528 -15.312 1.00 94.19 366 VAL A CA 1
ATOM 2872 C C . VAL A 1 366 ? 19.600 0.768 -16.316 1.00 94.19 366 VAL A C 1
ATOM 2874 O O . VAL A 1 366 ? 20.611 1.381 -15.983 1.00 94.19 366 VAL A O 1
ATOM 2877 N N . VAL A 1 367 ? 19.423 0.346 -17.569 1.00 98.12 367 VAL A N 1
ATOM 2878 C CA . VAL A 1 367 ? 20.323 0.727 -18.671 1.00 98.12 367 VAL A CA 1
ATOM 2879 C C . VAL A 1 367 ? 19.555 1.480 -19.751 1.00 98.12 367 VAL A C 1
ATOM 2881 O O . VAL A 1 367 ? 18.605 0.959 -20.338 1.00 98.12 367 VAL A O 1
ATOM 2884 N N . ILE A 1 368 ? 19.982 2.708 -20.040 1.00 98.56 368 ILE A N 1
ATOM 2885 C CA . ILE A 1 368 ? 19.488 3.472 -21.189 1.00 98.56 368 ILE A CA 1
ATOM 2886 C C . ILE A 1 368 ? 20.212 2.962 -22.440 1.00 98.56 368 ILE A C 1
ATOM 2888 O O . ILE A 1 368 ? 21.440 2.909 -22.469 1.00 98.56 368 ILE A O 1
ATOM 2892 N N . VAL A 1 369 ? 19.456 2.580 -23.469 1.00 98.75 369 VAL A N 1
ATOM 2893 C CA . VAL A 1 369 ? 19.965 2.093 -24.760 1.00 98.75 369 VAL A CA 1
ATOM 2894 C C . VAL A 1 369 ? 19.458 3.037 -25.850 1.00 98.75 369 VAL A C 1
ATOM 2896 O O . VAL A 1 369 ? 18.335 2.895 -26.339 1.00 98.75 369 VAL A O 1
ATOM 2899 N N . MET A 1 370 ? 20.279 4.031 -26.191 1.00 98.50 370 MET A N 1
ATOM 2900 C CA . MET A 1 370 ? 19.915 5.152 -27.060 1.00 98.50 370 MET A CA 1
ATOM 2901 C C . MET A 1 370 ? 20.478 5.001 -28.476 1.00 98.50 370 MET A C 1
ATOM 2903 O O . MET A 1 370 ? 21.679 4.818 -28.678 1.00 98.50 370 MET A O 1
ATOM 2907 N N . ASP A 1 371 ? 19.599 5.139 -29.463 1.00 98.19 371 ASP A N 1
ATOM 2908 C CA . ASP A 1 371 ? 19.953 5.282 -30.872 1.00 98.19 371 ASP A CA 1
ATOM 2909 C C . ASP A 1 371 ? 20.686 6.611 -31.105 1.00 98.19 371 ASP A C 1
ATOM 2911 O O . ASP A 1 371 ? 20.233 7.677 -30.685 1.00 98.19 371 ASP A O 1
ATOM 2915 N N . ILE A 1 372 ? 21.826 6.548 -31.786 1.00 96.81 372 ILE A N 1
ATOM 2916 C CA . ILE A 1 372 ? 22.628 7.707 -32.198 1.00 96.81 372 ILE A CA 1
ATOM 2917 C C . ILE A 1 372 ? 22.931 7.681 -33.704 1.00 96.81 372 ILE A C 1
ATOM 2919 O O . ILE A 1 372 ? 23.856 8.351 -34.174 1.00 96.81 372 ILE A O 1
ATOM 2923 N N . SER A 1 373 ? 22.176 6.895 -34.476 1.00 95.75 373 SER A N 1
ATOM 2924 C CA . SER A 1 373 ? 22.259 6.828 -35.938 1.00 95.75 373 SER A CA 1
ATOM 2925 C C . SER A 1 373 ? 22.037 8.200 -36.592 1.00 95.75 373 SER A C 1
ATOM 2927 O O . SER A 1 373 ? 21.519 9.140 -35.987 1.00 95.75 373 SER A O 1
ATOM 2929 N N . ASN A 1 374 ? 22.440 8.372 -37.855 1.00 93.81 374 ASN A N 1
ATOM 2930 C CA . ASN A 1 374 ? 22.395 9.697 -38.490 1.00 93.81 374 ASN A CA 1
ATOM 2931 C C . ASN A 1 374 ? 20.970 10.291 -38.587 1.00 93.81 374 ASN A C 1
ATOM 2933 O O . ASN A 1 374 ? 20.844 11.515 -38.662 1.00 93.81 374 ASN A O 1
ATOM 2937 N N . THR A 1 375 ? 19.902 9.485 -38.558 1.00 93.31 375 THR A N 1
ATOM 2938 C CA . THR A 1 375 ? 18.522 10.000 -38.502 1.00 93.31 375 THR A CA 1
ATOM 2939 C C . THR A 1 375 ? 18.246 10.792 -37.225 1.00 93.31 375 THR A C 1
ATOM 2941 O O . THR A 1 375 ? 17.583 11.829 -37.309 1.00 93.31 375 THR A O 1
ATOM 2944 N N . MET A 1 376 ? 18.885 10.445 -36.104 1.00 94.50 376 MET A N 1
ATOM 2945 C CA . MET A 1 376 ? 18.771 11.195 -34.849 1.00 94.50 376 MET A CA 1
ATOM 2946 C C . MET A 1 376 ? 19.349 12.622 -34.950 1.00 94.50 376 MET A C 1
ATOM 2948 O O . MET A 1 376 ? 19.022 13.495 -34.149 1.00 94.50 376 MET A O 1
ATOM 2952 N N . THR A 1 377 ? 20.147 12.922 -35.982 1.00 91.56 377 THR A N 1
ATOM 2953 C CA . THR A 1 377 ? 20.641 14.285 -36.268 1.00 91.56 377 THR A CA 1
ATOM 2954 C C . THR A 1 377 ? 19.649 15.159 -37.059 1.00 91.56 377 THR A C 1
ATOM 2956 O O . THR A 1 377 ? 19.998 16.269 -37.474 1.00 91.56 377 THR A O 1
ATOM 2959 N N . ASN A 1 378 ? 18.429 14.669 -37.314 1.00 92.06 378 ASN A N 1
ATOM 2960 C CA . ASN A 1 378 ? 17.349 15.429 -37.948 1.00 92.06 378 ASN A CA 1
ATOM 2961 C C . ASN A 1 378 ? 16.650 16.371 -36.953 1.00 92.06 378 ASN A C 1
ATOM 2963 O O . ASN A 1 378 ? 16.677 16.152 -35.742 1.00 92.06 378 ASN A O 1
ATOM 2967 N N . GLY A 1 379 ? 16.014 17.422 -37.484 1.00 92.12 379 GLY A N 1
ATOM 2968 C CA . GLY A 1 379 ? 15.308 18.433 -36.693 1.00 92.12 379 GLY A CA 1
ATOM 2969 C C . GLY A 1 379 ? 14.034 17.906 -36.022 1.00 92.12 379 GLY A C 1
ATOM 2970 O O . GLY A 1 379 ? 13.310 17.108 -36.610 1.00 92.12 379 GLY A O 1
ATOM 2971 N N . PHE A 1 380 ? 13.775 18.372 -34.801 1.00 92.69 380 PHE A N 1
ATOM 2972 C CA . PHE A 1 380 ? 12.750 17.863 -33.886 1.00 92.69 380 PHE A CA 1
ATOM 2973 C C . PHE A 1 380 ? 12.401 18.957 -32.865 1.00 92.69 380 PHE A C 1
ATOM 2975 O O . PHE A 1 380 ? 13.269 19.387 -32.108 1.00 92.69 380 PHE A O 1
ATOM 2982 N N . GLY A 1 381 ? 11.179 19.497 -32.893 1.00 79.00 381 GLY A N 1
ATOM 2983 C CA . GLY A 1 381 ? 10.730 20.549 -31.958 1.00 79.00 381 GLY A CA 1
ATOM 2984 C C . GLY A 1 381 ? 11.548 21.859 -31.919 1.00 79.00 381 GLY A C 1
ATOM 2985 O O . GLY A 1 381 ? 11.365 22.654 -31.005 1.00 79.00 381 GLY A O 1
ATOM 2986 N N . GLY A 1 382 ? 12.461 22.100 -32.871 1.00 83.81 382 GLY A N 1
ATOM 2987 C CA . GLY A 1 382 ? 13.407 23.233 -32.856 1.00 83.81 382 GLY A CA 1
ATOM 2988 C C . GLY A 1 382 ? 14.837 22.883 -32.410 1.00 83.81 382 GLY A C 1
ATOM 2989 O O . GLY A 1 382 ? 15.731 23.716 -32.535 1.00 83.81 382 GLY A O 1
ATOM 2990 N N . THR A 1 383 ? 15.068 21.647 -31.966 1.00 92.31 383 THR A N 1
ATOM 2991 C CA . THR A 1 383 ? 16.386 21.045 -31.700 1.00 92.31 383 THR A CA 1
ATOM 2992 C C . THR A 1 383 ? 16.613 19.855 -32.658 1.00 92.31 383 THR A C 1
ATOM 2994 O O . THR A 1 383 ? 15.958 19.790 -33.702 1.00 92.31 383 THR A O 1
ATOM 2997 N N . THR A 1 384 ? 17.527 18.923 -32.369 1.00 93.69 384 THR A N 1
ATOM 2998 C CA . THR A 1 384 ? 17.602 17.613 -33.055 1.00 93.69 384 THR A CA 1
ATOM 2999 C C . THR A 1 384 ? 17.036 16.481 -32.197 1.00 93.69 384 THR A C 1
ATOM 3001 O O . THR A 1 384 ? 16.994 16.598 -30.972 1.00 93.69 384 THR A O 1
ATOM 3004 N N . ARG A 1 385 ? 16.621 15.368 -32.823 1.00 95.56 385 ARG A N 1
ATOM 3005 C CA . ARG A 1 385 ? 16.096 14.177 -32.116 1.00 95.56 385 ARG A CA 1
ATOM 3006 C C . ARG A 1 385 ? 17.093 13.669 -31.060 1.00 95.56 385 ARG A C 1
ATOM 3008 O O . ARG A 1 385 ? 16.701 13.417 -29.926 1.00 95.56 385 ARG A O 1
ATOM 3015 N N . TYR A 1 386 ? 18.383 13.622 -31.407 1.00 94.62 386 TYR A N 1
ATOM 3016 C CA . TYR A 1 386 ? 19.496 13.311 -30.502 1.00 94.62 386 TYR A CA 1
ATOM 3017 C C . TYR A 1 386 ? 19.586 14.285 -29.324 1.00 94.62 386 TYR A C 1
ATOM 3019 O O . TYR A 1 386 ? 19.591 13.851 -28.179 1.00 94.62 386 TYR A O 1
ATOM 3027 N N . GLN A 1 387 ? 19.633 15.597 -29.582 1.00 94.19 387 GLN A N 1
ATOM 3028 C CA . GLN A 1 387 ? 19.761 16.596 -28.513 1.00 94.19 387 GLN A CA 1
ATOM 3029 C C . GLN A 1 387 ? 18.559 16.565 -27.560 1.00 94.19 387 GLN A C 1
ATOM 3031 O O . GLN A 1 387 ? 18.737 16.684 -26.353 1.00 94.19 387 GLN A O 1
ATOM 3036 N N . ALA A 1 388 ? 17.347 16.345 -28.079 1.00 96.31 388 ALA A N 1
ATOM 3037 C CA . ALA A 1 388 ? 16.161 16.190 -27.246 1.00 96.31 388 ALA A CA 1
ATOM 3038 C C . ALA A 1 388 ? 16.191 14.901 -26.408 1.00 96.31 388 ALA A C 1
ATOM 3040 O O . ALA A 1 388 ? 15.895 14.943 -25.217 1.00 96.31 388 ALA A O 1
ATOM 3041 N N . ALA A 1 389 ? 16.582 13.769 -27.003 1.00 95.44 389 ALA A N 1
ATOM 3042 C CA . ALA A 1 389 ? 16.735 12.506 -26.285 1.00 95.44 389 ALA A CA 1
ATOM 3043 C C . ALA A 1 389 ? 17.826 12.586 -25.207 1.00 95.44 389 ALA A C 1
ATOM 3045 O O . ALA A 1 389 ? 17.628 12.083 -24.104 1.00 95.44 389 ALA A O 1
ATOM 3046 N N . MET A 1 390 ? 18.930 13.282 -25.493 1.00 95.44 390 MET A N 1
ATOM 3047 C CA . MET A 1 390 ? 20.001 13.562 -24.540 1.00 95.44 390 MET A CA 1
ATOM 3048 C C . MET A 1 390 ? 19.473 14.369 -23.346 1.00 95.44 390 MET A C 1
ATOM 3050 O O . MET A 1 390 ? 19.553 13.884 -22.225 1.00 95.44 390 MET A O 1
ATOM 3054 N N . THR A 1 391 ? 18.835 15.526 -23.560 1.00 95.94 391 THR A N 1
ATOM 3055 C CA . THR A 1 391 ? 18.267 16.343 -22.466 1.00 95.94 391 THR A CA 1
ATOM 3056 C C . THR A 1 391 ? 17.147 15.631 -21.691 1.00 95.94 391 THR A C 1
ATOM 3058 O O . THR A 1 391 ? 17.005 15.827 -20.483 1.00 95.94 391 THR A O 1
ATOM 3061 N N . ALA A 1 392 ? 16.375 14.750 -22.333 1.00 96.00 392 ALA A N 1
ATOM 3062 C CA . ALA A 1 392 ? 15.400 13.915 -21.633 1.00 96.00 392 ALA A CA 1
ATOM 3063 C C . ALA A 1 392 ? 16.072 12.832 -20.760 1.00 96.00 392 ALA A C 1
ATOM 3065 O O . ALA A 1 392 ? 15.677 12.647 -19.612 1.00 96.00 392 ALA A O 1
ATOM 3066 N N . ALA A 1 393 ? 17.145 12.193 -21.241 1.00 96.00 393 ALA A N 1
ATOM 3067 C CA . ALA A 1 393 ? 17.963 11.280 -20.438 1.00 96.00 393 ALA A CA 1
ATOM 3068 C C . ALA A 1 393 ? 18.724 12.002 -19.305 1.00 96.00 393 ALA A C 1
ATOM 3070 O O . ALA A 1 393 ? 18.910 11.432 -18.234 1.00 96.00 393 ALA A O 1
ATOM 3071 N N . GLU A 1 394 ? 19.121 13.264 -19.501 1.00 95.69 394 GLU A N 1
ATOM 3072 C CA . GLU A 1 394 ? 19.655 14.120 -18.433 1.00 95.69 394 GLU A CA 1
ATOM 3073 C C . GLU A 1 394 ? 18.601 14.371 -17.345 1.00 95.69 394 GLU A C 1
ATOM 3075 O O . GLU A 1 394 ? 18.901 14.204 -16.167 1.00 95.69 394 GLU A O 1
ATOM 3080 N N . THR A 1 395 ? 17.360 14.675 -17.743 1.00 93.25 395 THR A N 1
ATOM 3081 C CA . THR A 1 395 ? 16.221 14.846 -16.818 1.00 93.25 395 THR A CA 1
ATOM 3082 C C . THR A 1 395 ? 15.958 13.560 -16.020 1.00 93.25 395 THR A C 1
ATOM 3084 O O . THR A 1 395 ? 15.745 13.612 -14.812 1.00 93.25 395 THR A O 1
ATOM 3087 N N . PHE A 1 396 ? 16.039 12.393 -16.671 1.00 93.06 396 PHE A N 1
ATOM 3088 C CA . PHE A 1 396 ? 15.922 11.092 -16.004 1.00 93.06 396 PHE A CA 1
ATOM 3089 C C . PHE A 1 396 ? 17.051 10.834 -14.996 1.00 93.06 396 PHE A C 1
ATOM 3091 O O . PHE A 1 396 ? 16.780 10.320 -13.917 1.00 93.06 396 PHE A O 1
ATOM 3098 N N . LEU A 1 397 ? 18.307 11.183 -15.308 1.00 94.12 397 LEU A N 1
ATOM 3099 C CA . LEU A 1 397 ? 19.429 11.006 -14.373 1.00 94.12 397 LEU A CA 1
ATOM 3100 C C . LEU A 1 397 ? 19.287 11.870 -13.112 1.00 94.12 397 LEU A C 1
ATOM 3102 O O . LEU A 1 397 ? 19.694 11.434 -12.036 1.00 94.12 397 LEU A O 1
ATOM 3106 N N . ASP A 1 398 ? 18.682 13.053 -13.231 1.00 92.75 398 ASP A N 1
ATOM 3107 C CA . ASP A 1 398 ? 18.364 13.899 -12.079 1.00 92.75 398 ASP A CA 1
ATOM 3108 C C . ASP A 1 398 ? 17.232 13.286 -11.235 1.00 92.75 398 ASP A C 1
ATOM 3110 O O . ASP A 1 398 ? 17.415 13.079 -10.038 1.00 92.75 398 ASP A O 1
ATOM 3114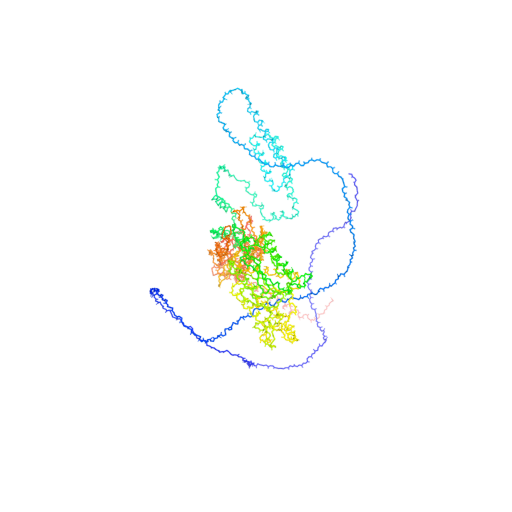 N N . GLN A 1 399 ? 16.126 12.851 -11.853 1.00 87.25 399 GLN A N 1
ATOM 3115 C CA . GLN A 1 399 ? 15.037 12.137 -11.157 1.00 87.25 399 GLN A CA 1
ATOM 3116 C C . GLN A 1 399 ? 15.518 10.843 -10.470 1.00 87.25 399 GLN A C 1
ATOM 3118 O O . GLN A 1 399 ? 15.114 10.530 -9.348 1.00 87.25 399 GLN A O 1
ATOM 3123 N N . PHE A 1 400 ? 16.423 10.102 -11.115 1.00 86.88 400 PHE A N 1
ATOM 3124 C CA . PHE A 1 400 ? 17.042 8.896 -10.567 1.00 86.88 400 PHE A CA 1
ATOM 3125 C C . PHE A 1 400 ? 17.868 9.214 -9.309 1.00 86.88 400 PHE A C 1
ATOM 3127 O O . PHE A 1 400 ? 17.737 8.509 -8.305 1.00 86.88 400 PHE A O 1
ATOM 3134 N N . ALA A 1 401 ? 18.639 10.308 -9.326 1.00 87.75 401 ALA A N 1
ATOM 3135 C CA . ALA A 1 401 ? 19.396 10.792 -8.171 1.00 87.75 401 ALA A CA 1
ATOM 3136 C C . ALA A 1 401 ? 18.522 11.359 -7.043 1.00 87.75 401 ALA A C 1
ATOM 3138 O O . ALA A 1 401 ? 18.899 11.233 -5.882 1.00 87.75 401 ALA A O 1
ATOM 3139 N N . GLU A 1 402 ? 17.363 11.941 -7.358 1.00 81.50 402 GLU A N 1
ATOM 3140 C CA . GLU A 1 402 ? 16.384 12.392 -6.359 1.00 81.50 402 GLU A CA 1
ATOM 3141 C C . GLU A 1 402 ? 15.657 11.225 -5.665 1.00 81.50 402 GLU A C 1
ATOM 3143 O O . GLU A 1 402 ? 15.247 11.363 -4.513 1.00 81.50 402 GLU A O 1
ATOM 3148 N N . SER A 1 403 ? 15.506 10.070 -6.329 1.00 70.69 403 SER A N 1
ATOM 3149 C CA . SER A 1 403 ? 14.917 8.866 -5.712 1.00 70.69 403 SER A CA 1
ATOM 3150 C C . SER A 1 403 ? 15.908 8.005 -4.929 1.00 70.69 403 SER A C 1
ATOM 3152 O O . SER A 1 403 ? 15.551 7.453 -3.890 1.00 70.69 403 SER A O 1
ATOM 3154 N N . SER A 1 404 ? 17.141 7.874 -5.423 1.00 69.31 404 SER A N 1
ATOM 3155 C CA . SER A 1 404 ? 18.114 6.916 -4.896 1.00 69.31 404 SER A CA 1
ATOM 3156 C C . SER A 1 404 ? 18.732 7.469 -3.614 1.00 69.31 404 SER A C 1
ATOM 3158 O O . SER A 1 404 ? 19.654 8.278 -3.667 1.00 69.31 404 SER A O 1
ATOM 3160 N N . THR A 1 405 ? 18.215 7.066 -2.453 1.00 58.59 405 THR A N 1
ATOM 3161 C CA . THR A 1 405 ? 18.702 7.541 -1.148 1.00 58.59 405 THR A CA 1
ATOM 3162 C C . THR A 1 405 ? 19.966 6.825 -0.654 1.00 58.59 405 THR A C 1
ATOM 3164 O O . THR A 1 405 ? 20.588 7.304 0.292 1.00 58.59 405 THR A O 1
ATOM 3167 N N . SER A 1 406 ? 20.387 5.717 -1.280 1.00 57.59 406 SER A N 1
ATOM 3168 C CA . SER A 1 406 ? 21.649 5.014 -0.998 1.00 57.59 406 SER A CA 1
ATOM 3169 C C . SER A 1 406 ? 22.640 5.109 -2.164 1.00 57.59 406 SER A C 1
ATOM 3171 O O . SER A 1 406 ? 22.253 5.236 -3.323 1.00 57.59 406 SER A O 1
ATOM 3173 N N . GLN A 1 407 ? 23.936 4.961 -1.880 1.00 55.28 407 GLN A N 1
ATOM 3174 C CA . GLN A 1 407 ? 24.992 4.931 -2.905 1.00 55.28 407 GLN A CA 1
ATOM 3175 C C . GLN A 1 407 ? 25.166 3.553 -3.575 1.00 55.28 407 GLN A C 1
ATOM 3177 O O . GLN A 1 407 ? 26.142 3.349 -4.299 1.00 55.28 407 GLN A O 1
ATOM 3182 N N . GLU A 1 408 ? 24.270 2.590 -3.341 1.00 59.25 408 GLU A N 1
ATOM 3183 C CA . GLU A 1 408 ? 24.568 1.165 -3.564 1.00 59.25 408 GLU A CA 1
ATOM 3184 C C . GLU A 1 408 ? 23.435 0.357 -4.188 1.00 59.25 408 GLU A C 1
ATOM 3186 O O . GLU A 1 408 ? 23.717 -0.577 -4.944 1.00 59.25 408 GLU A O 1
ATOM 3191 N N . ILE A 1 409 ? 22.178 0.677 -3.872 1.00 68.94 409 ILE A N 1
ATOM 3192 C CA . ILE A 1 409 ? 21.015 -0.111 -4.281 1.00 68.94 409 ILE A CA 1
ATOM 3193 C C . ILE A 1 409 ? 20.698 0.197 -5.750 1.00 68.94 409 ILE A C 1
ATOM 3195 O O . ILE A 1 409 ? 21.099 -0.583 -6.624 1.00 68.94 409 ILE A O 1
ATOM 3199 N N . SER A 1 410 ? 20.076 1.340 -6.052 1.00 82.06 410 SER A N 1
ATOM 3200 C CA . SER A 1 410 ? 19.765 1.752 -7.427 1.00 82.06 410 SER A CA 1
ATOM 3201 C C . SER A 1 410 ? 21.017 2.019 -8.277 1.00 82.06 410 SER A C 1
ATOM 3203 O O . SER A 1 410 ? 21.898 2.807 -7.920 1.00 82.06 410 SER A O 1
ATOM 3205 N N . LYS A 1 411 ? 21.096 1.375 -9.452 1.00 89.25 411 LYS A N 1
ATOM 3206 C CA . LYS A 1 411 ? 22.218 1.505 -10.405 1.00 89.25 411 LYS A CA 1
ATOM 3207 C C . LYS A 1 411 ? 21.756 1.898 -11.808 1.00 89.25 411 LYS A C 1
ATOM 3209 O O . LYS A 1 411 ? 20.774 1.362 -12.317 1.00 89.25 411 LYS A O 1
ATOM 3214 N N . VAL A 1 412 ? 22.510 2.781 -12.463 1.00 94.19 412 VAL A N 1
ATOM 3215 C CA . VAL A 1 412 ? 22.252 3.268 -13.825 1.00 94.19 412 VAL A CA 1
ATOM 3216 C C . VAL A 1 412 ? 23.470 3.079 -14.738 1.00 94.19 412 VAL A C 1
ATOM 3218 O O . VAL A 1 412 ? 24.616 3.231 -14.315 1.00 94.19 412 VAL A O 1
ATOM 3221 N N . GLY A 1 413 ? 23.222 2.714 -15.997 1.00 97.06 413 GLY A N 1
ATOM 3222 C CA . GLY A 1 413 ? 24.222 2.565 -17.060 1.00 97.06 413 GLY A CA 1
ATOM 3223 C C . GLY A 1 413 ? 23.717 3.127 -18.393 1.00 97.06 413 GLY A C 1
ATOM 3224 O O . GLY A 1 413 ? 22.509 3.305 -18.577 1.00 97.06 413 GLY A O 1
ATOM 3225 N N . TYR A 1 414 ? 24.621 3.402 -19.337 1.00 98.56 414 TYR A N 1
ATOM 3226 C CA . TYR A 1 414 ? 24.260 3.994 -20.630 1.00 98.56 414 TYR A CA 1
ATOM 3227 C C . TYR A 1 414 ? 25.024 3.373 -21.807 1.00 98.56 414 TYR A C 1
ATOM 3229 O O . TYR A 1 414 ? 26.258 3.301 -21.831 1.00 98.56 414 TYR A O 1
ATOM 3237 N N . VAL A 1 415 ? 24.255 2.995 -22.827 1.00 98.69 415 VAL A N 1
ATOM 3238 C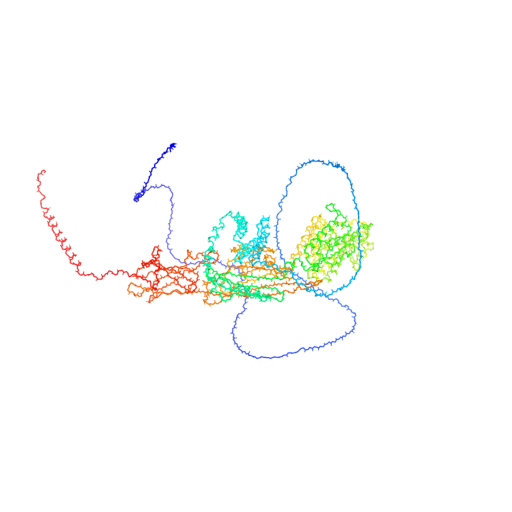 CA . VAL A 1 415 ? 24.699 2.441 -24.107 1.00 98.69 415 VAL A CA 1
ATOM 3239 C C . VAL A 1 415 ? 24.199 3.338 -25.238 1.00 98.69 415 VAL A C 1
ATOM 3241 O O . VAL A 1 415 ? 22.996 3.559 -25.374 1.00 98.69 415 VAL A O 1
ATOM 3244 N N . ALA A 1 416 ? 25.111 3.790 -26.096 1.00 98.31 416 ALA A N 1
ATOM 3245 C CA . ALA A 1 416 ? 24.773 4.413 -27.375 1.00 98.31 416 ALA A CA 1
ATOM 3246 C C . ALA A 1 416 ? 24.915 3.384 -28.508 1.00 98.31 416 ALA A C 1
ATOM 3248 O O . ALA A 1 416 ? 25.842 2.572 -28.475 1.00 98.31 416 ALA A O 1
ATOM 3249 N N . PHE A 1 417 ? 24.060 3.407 -29.534 1.00 98.38 417 PHE A N 1
ATOM 3250 C CA . PHE A 1 417 ? 24.226 2.526 -30.699 1.00 98.38 417 PHE A CA 1
ATOM 3251 C C . PHE A 1 417 ? 23.932 3.197 -32.049 1.00 98.38 417 PHE A C 1
ATOM 3253 O O . PHE A 1 417 ? 23.035 4.023 -32.187 1.00 98.38 417 PHE A O 1
ATOM 3260 N N . ASN A 1 418 ? 24.699 2.806 -33.064 1.00 96.62 418 ASN A N 1
ATOM 3261 C CA . ASN A 1 418 ? 24.508 3.133 -34.474 1.00 96.62 418 ASN A CA 1
ATOM 3262 C C . ASN A 1 418 ? 24.658 1.840 -35.311 1.00 96.62 418 ASN A C 1
ATOM 3264 O O . ASN A 1 418 ? 23.916 0.892 -35.062 1.00 96.62 418 ASN A O 1
ATOM 3268 N N . THR A 1 419 ? 25.580 1.750 -36.280 1.00 97.00 419 THR A N 1
ATOM 3269 C CA . THR A 1 419 ? 26.026 0.461 -36.849 1.00 97.00 419 THR A CA 1
ATOM 3270 C C . THR A 1 419 ? 26.610 -0.449 -35.763 1.00 97.00 419 THR A C 1
ATOM 3272 O O . THR A 1 419 ? 26.385 -1.659 -35.798 1.00 97.00 419 THR A O 1
ATOM 3275 N N . ASP A 1 420 ? 27.319 0.125 -34.792 1.00 97.62 420 ASP A N 1
ATOM 3276 C CA . ASP A 1 420 ? 27.956 -0.560 -33.665 1.00 97.62 420 ASP A CA 1
ATOM 3277 C C . ASP A 1 420 ? 27.289 -0.129 -32.342 1.00 97.62 420 ASP A C 1
ATOM 3279 O O . ASP A 1 420 ? 26.591 0.884 -32.306 1.00 97.62 420 ASP A O 1
ATOM 3283 N N . ALA A 1 421 ? 27.479 -0.871 -31.248 1.00 98.38 421 ALA A N 1
ATOM 3284 C CA . ALA A 1 421 ? 27.091 -0.417 -29.905 1.00 98.38 421 ALA A CA 1
ATOM 3285 C C . ALA A 1 421 ? 28.312 -0.036 -29.056 1.00 98.38 421 ALA A C 1
ATOM 3287 O O . ALA A 1 421 ? 29.381 -0.646 -29.151 1.00 98.38 421 ALA A O 1
ATOM 3288 N N . HIS A 1 422 ? 28.129 0.984 -28.220 1.00 98.06 422 HIS A N 1
ATOM 3289 C CA . HIS A 1 422 ? 29.171 1.674 -27.472 1.00 98.06 422 HIS A CA 1
ATOM 3290 C C . HIS A 1 422 ? 28.764 1.814 -26.002 1.00 98.06 422 HIS A C 1
ATOM 3292 O O . HIS A 1 422 ? 27.729 2.406 -25.690 1.00 98.06 422 HIS A O 1
ATOM 3298 N N . GLU A 1 423 ? 29.601 1.304 -25.099 1.00 97.81 423 GLU A N 1
ATOM 3299 C CA . GLU A 1 423 ? 29.459 1.559 -23.667 1.00 97.81 423 GLU A CA 1
ATOM 3300 C C . GLU A 1 423 ? 29.958 2.978 -23.398 1.00 97.81 423 GLU A C 1
ATOM 3302 O O . GLU A 1 423 ? 31.124 3.285 -23.654 1.00 97.81 423 GLU A O 1
ATOM 3307 N N . ILE A 1 424 ? 29.064 3.846 -22.928 1.00 98.31 424 ILE A N 1
ATOM 3308 C CA . ILE A 1 424 ? 29.392 5.229 -22.562 1.00 98.31 424 ILE A CA 1
ATOM 3309 C C . ILE A 1 424 ? 29.742 5.293 -21.075 1.00 98.31 424 ILE A C 1
ATOM 3311 O O . ILE A 1 424 ? 30.722 5.929 -20.693 1.00 98.31 424 ILE A O 1
ATOM 3315 N N . PHE A 1 425 ? 28.982 4.567 -20.252 1.00 97.69 425 PHE A N 1
ATOM 3316 C CA . PHE A 1 425 ? 29.396 4.147 -18.918 1.00 97.69 425 PHE A CA 1
ATOM 3317 C C . PHE A 1 425 ? 28.642 2.879 -18.486 1.00 97.69 425 PHE A C 1
ATOM 3319 O O . PHE A 1 425 ? 27.436 2.749 -18.714 1.00 97.69 425 PHE A O 1
ATOM 3326 N N . GLY A 1 426 ? 29.356 1.950 -17.847 1.00 95.94 426 GLY A N 1
ATOM 3327 C CA . GLY A 1 426 ? 28.771 0.780 -17.191 1.00 95.94 426 GLY A CA 1
ATOM 3328 C C . GLY A 1 426 ? 27.940 1.129 -15.948 1.00 95.94 426 GLY A C 1
ATOM 3329 O O . GLY A 1 426 ? 27.987 2.256 -15.449 1.00 95.94 426 GLY A O 1
ATOM 3330 N N . LEU A 1 427 ? 27.193 0.141 -15.442 1.00 93.31 427 LEU A N 1
ATOM 3331 C CA . LEU A 1 427 ? 26.341 0.274 -14.253 1.00 93.31 427 LEU A CA 1
ATOM 3332 C C . LEU A 1 427 ? 27.116 0.791 -13.033 1.00 93.31 427 LEU A C 1
ATOM 3334 O O . LEU A 1 427 ? 28.054 0.149 -12.562 1.00 93.31 427 LEU A O 1
ATOM 3338 N N . GLN A 1 428 ? 26.657 1.913 -12.490 1.00 91.50 428 GLN A N 1
ATOM 3339 C CA . GLN A 1 428 ? 27.133 2.511 -11.243 1.00 91.50 428 GLN A CA 1
ATOM 3340 C C . GLN A 1 428 ? 25.977 3.213 -10.521 1.00 91.50 428 GLN A C 1
ATOM 3342 O O . GLN A 1 428 ? 24.901 3.386 -11.095 1.00 91.50 428 GLN A O 1
ATOM 3347 N N . SER A 1 429 ? 26.169 3.590 -9.262 1.00 87.69 429 SER A N 1
ATOM 3348 C CA . SER A 1 429 ? 25.159 4.328 -8.506 1.00 87.69 429 SER A CA 1
ATOM 3349 C C . SER A 1 429 ? 25.084 5.800 -8.909 1.00 87.69 429 SER A C 1
ATOM 3351 O O . SER A 1 429 ? 26.030 6.388 -9.438 1.00 87.69 429 SER A O 1
ATOM 3353 N N . CYS A 1 430 ? 23.919 6.392 -8.665 1.00 87.94 430 CYS A N 1
ATOM 3354 C CA . CYS A 1 430 ? 23.639 7.797 -8.916 1.00 87.94 430 CYS A CA 1
ATOM 3355 C C . CYS A 1 430 ? 22.613 8.261 -7.878 1.00 87.94 430 CYS A C 1
ATOM 3357 O O . CYS A 1 430 ? 21.416 8.165 -8.110 1.00 87.94 430 CYS A O 1
ATOM 3359 N N . SER A 1 431 ? 23.104 8.706 -6.721 1.00 84.81 431 SER A N 1
ATOM 3360 C CA . SER A 1 431 ? 22.334 9.009 -5.502 1.00 84.81 431 SER A CA 1
ATOM 3361 C C . SER A 1 431 ? 22.599 10.431 -4.990 1.00 84.81 431 SER A C 1
ATOM 3363 O O . SER A 1 431 ? 22.527 10.725 -3.797 1.00 84.81 431 SER A O 1
ATOM 3365 N N . SER A 1 432 ? 23.075 11.299 -5.882 1.00 86.94 432 SER A N 1
ATOM 3366 C CA . SER A 1 432 ? 23.424 12.682 -5.584 1.00 86.94 432 SER A CA 1
ATOM 3367 C C . SER A 1 432 ? 23.489 13.501 -6.867 1.00 86.94 432 SER A C 1
ATOM 3369 O O . SER A 1 432 ? 23.841 12.995 -7.937 1.00 86.94 432 SER A O 1
ATOM 3371 N N . GLN A 1 433 ? 23.202 14.797 -6.751 1.00 90.31 433 GLN A N 1
ATOM 3372 C CA . GLN A 1 433 ? 23.212 15.706 -7.895 1.00 90.31 433 GLN A CA 1
ATOM 3373 C C . GLN A 1 433 ? 24.600 15.818 -8.551 1.00 90.31 433 GLN A C 1
ATOM 3375 O O . GLN A 1 433 ? 24.683 16.014 -9.764 1.00 90.31 433 GLN A O 1
ATOM 3380 N N . ASP A 1 434 ? 25.686 15.649 -7.789 1.00 93.12 434 ASP A N 1
ATOM 3381 C CA . ASP A 1 434 ? 27.052 15.668 -8.322 1.00 93.12 434 ASP A CA 1
ATOM 3382 C C . ASP A 1 434 ? 27.387 14.398 -9.115 1.00 93.12 434 ASP A C 1
ATOM 3384 O O . ASP A 1 434 ? 27.964 14.504 -10.197 1.00 93.12 434 ASP A O 1
ATOM 3388 N N . GLN A 1 435 ? 26.949 13.213 -8.666 1.00 92.69 435 GLN A N 1
ATOM 3389 C CA . GLN A 1 435 ? 27.034 11.992 -9.480 1.00 92.69 435 GLN A CA 1
ATOM 3390 C C . GLN A 1 435 ? 26.207 12.133 -10.762 1.00 92.69 435 GLN A C 1
ATOM 3392 O O . GLN A 1 435 ? 26.738 11.884 -11.844 1.00 92.69 435 GLN A O 1
ATOM 3397 N N . ALA A 1 436 ? 24.960 12.611 -10.673 1.00 94.62 436 ALA A N 1
ATOM 3398 C CA . ALA A 1 436 ? 24.127 12.869 -11.848 1.00 94.62 436 ALA A CA 1
ATOM 3399 C C . ALA A 1 436 ? 24.815 13.846 -12.813 1.00 94.62 436 ALA A C 1
ATOM 3401 O O . ALA A 1 436 ? 24.924 13.570 -14.005 1.00 94.62 436 ALA A O 1
ATOM 3402 N N . ASN A 1 437 ? 25.371 14.955 -12.317 1.00 96.62 437 ASN A N 1
ATOM 3403 C CA . ASN A 1 437 ? 26.130 15.911 -13.127 1.00 96.62 437 ASN A CA 1
ATOM 3404 C C . ASN A 1 437 ? 27.354 15.264 -13.798 1.00 96.62 437 ASN A C 1
ATOM 3406 O O . ASN A 1 437 ? 27.598 15.508 -14.982 1.00 96.62 437 ASN A O 1
ATOM 3410 N N . THR A 1 438 ? 28.095 14.404 -13.097 1.00 96.94 438 THR A N 1
ATOM 3411 C CA . THR A 1 438 ? 29.217 13.645 -13.667 1.00 96.94 438 THR A CA 1
ATOM 3412 C C . THR A 1 438 ? 28.764 12.661 -14.746 1.00 96.94 438 THR A C 1
ATOM 3414 O O . THR A 1 438 ? 29.375 12.624 -15.815 1.00 96.94 438 THR A O 1
ATOM 3417 N N . LEU A 1 439 ? 27.673 11.921 -14.529 1.00 97.25 439 LEU A N 1
ATOM 3418 C CA . LEU A 1 439 ? 27.115 11.007 -15.527 1.00 97.25 439 LEU A CA 1
ATOM 3419 C C . LEU A 1 439 ? 26.604 11.758 -16.757 1.00 97.25 439 LEU A C 1
ATOM 3421 O O . LEU A 1 439 ? 26.994 11.405 -17.865 1.00 97.25 439 LEU A O 1
ATOM 3425 N N . LYS A 1 440 ? 25.836 12.842 -16.586 1.00 97.88 440 LYS A N 1
ATOM 3426 C CA . LYS A 1 440 ? 25.379 13.719 -17.680 1.00 97.88 440 LYS A CA 1
ATOM 3427 C C . LYS A 1 440 ? 26.556 14.268 -18.496 1.00 97.88 440 LYS A C 1
ATOM 3429 O O . LYS A 1 440 ? 26.533 14.237 -19.725 1.00 97.88 440 LYS A O 1
ATOM 3434 N N . ASN A 1 441 ? 27.629 14.707 -17.830 1.00 97.31 441 ASN A N 1
ATOM 3435 C CA . ASN A 1 441 ? 28.846 15.176 -18.497 1.00 97.31 441 ASN A CA 1
ATOM 3436 C C . ASN A 1 441 ? 29.513 14.077 -19.344 1.00 97.31 441 ASN A C 1
ATOM 3438 O O . ASN A 1 441 ? 29.865 14.342 -20.494 1.00 97.31 441 ASN A O 1
ATOM 3442 N N . THR A 1 442 ? 29.652 12.857 -18.818 1.00 97.94 442 THR A N 1
ATOM 3443 C CA . THR A 1 442 ? 30.186 11.697 -19.559 1.00 97.94 442 THR A CA 1
ATOM 3444 C C . THR A 1 442 ? 29.270 11.306 -20.722 1.00 97.94 442 THR A C 1
ATOM 3446 O O . THR A 1 442 ? 29.740 11.138 -21.847 1.00 97.94 442 THR A O 1
ATOM 3449 N N . MET A 1 443 ? 27.957 11.248 -20.471 1.00 96.88 443 MET A N 1
ATOM 3450 C CA . MET A 1 443 ? 26.904 10.898 -21.427 1.00 96.88 443 MET A CA 1
ATOM 3451 C C . MET A 1 443 ? 26.960 11.775 -22.679 1.00 96.88 443 MET A C 1
ATOM 3453 O O . MET A 1 443 ? 27.014 11.246 -23.788 1.00 96.88 443 MET A O 1
ATOM 3457 N N . ARG A 1 444 ? 27.035 13.103 -22.511 1.00 94.94 444 ARG A N 1
ATOM 3458 C CA . ARG A 1 444 ? 27.243 14.033 -23.631 1.00 94.94 444 ARG A CA 1
ATOM 3459 C C . ARG A 1 444 ? 28.622 13.842 -24.265 1.00 94.94 444 ARG A C 1
ATOM 3461 O O . ARG A 1 444 ? 28.712 13.535 -25.449 1.00 94.94 444 ARG A O 1
ATOM 3468 N N . THR A 1 445 ? 29.692 13.972 -23.475 1.00 95.31 445 THR A N 1
ATOM 3469 C CA . THR A 1 445 ? 31.067 14.119 -23.990 1.00 95.31 445 THR A CA 1
ATOM 3470 C C . THR A 1 445 ? 31.563 12.899 -24.766 1.00 95.31 445 THR A C 1
ATOM 3472 O O . THR A 1 445 ? 32.242 13.056 -25.780 1.00 95.31 445 THR A O 1
ATOM 3475 N N . GLU A 1 446 ? 31.264 11.678 -24.319 1.00 96.88 446 GLU A N 1
ATOM 3476 C CA . GLU A 1 446 ? 31.703 10.467 -25.025 1.00 96.88 446 GLU A CA 1
ATOM 3477 C C . GLU A 1 446 ? 30.819 10.159 -26.241 1.00 96.88 446 GLU A C 1
ATOM 3479 O O . GLU A 1 446 ? 31.329 9.707 -27.266 1.00 96.88 446 GLU A O 1
ATOM 3484 N N . THR A 1 447 ? 29.521 10.476 -26.181 1.00 95.12 447 THR A N 1
ATOM 3485 C CA . THR A 1 447 ? 28.594 10.258 -27.304 1.00 95.12 447 THR A CA 1
ATOM 3486 C C . THR A 1 447 ? 28.810 11.275 -28.432 1.00 95.12 447 THR A C 1
ATOM 3488 O O . THR A 1 447 ? 28.827 10.909 -29.609 1.00 95.12 447 THR A O 1
ATOM 3491 N N . GLU A 1 448 ? 29.095 12.538 -28.098 1.00 90.81 448 GLU A N 1
ATOM 3492 C CA . GLU A 1 448 ? 29.461 13.594 -29.054 1.00 90.81 448 GLU A CA 1
ATOM 3493 C C . GLU A 1 448 ? 30.701 13.217 -29.884 1.00 90.81 448 GLU A C 1
ATOM 3495 O O . GLU A 1 448 ? 30.708 13.421 -31.099 1.00 90.81 448 GLU A O 1
ATOM 3500 N N . LYS A 1 449 ? 31.714 12.561 -29.292 1.00 92.44 449 LYS A N 1
ATOM 3501 C CA . LYS A 1 449 ? 32.900 12.064 -30.031 1.00 92.44 449 LYS A CA 1
ATOM 3502 C C . LYS A 1 449 ? 32.554 11.086 -31.158 1.00 92.44 449 LYS A C 1
ATOM 3504 O O . LYS A 1 449 ? 33.348 10.938 -32.090 1.00 92.44 449 LYS A O 1
ATOM 3509 N N . ILE A 1 450 ? 31.409 10.408 -31.068 1.00 92.00 450 ILE A N 1
ATOM 3510 C CA . ILE A 1 450 ? 30.936 9.454 -32.073 1.00 92.00 450 ILE A CA 1
ATOM 3511 C C . ILE A 1 450 ? 30.202 10.200 -33.195 1.00 92.00 450 ILE A C 1
ATOM 3513 O O . ILE A 1 450 ? 30.509 9.976 -34.368 1.00 92.00 450 ILE A O 1
ATOM 3517 N N . ILE A 1 451 ? 29.273 11.103 -32.851 1.00 89.00 451 ILE A N 1
ATOM 3518 C CA . ILE A 1 451 ? 28.364 11.737 -33.823 1.00 89.00 451 ILE A CA 1
ATOM 3519 C C . ILE A 1 451 ? 28.901 13.023 -34.479 1.00 89.00 451 ILE A C 1
ATOM 3521 O O . ILE A 1 451 ? 28.642 13.246 -35.661 1.00 89.00 451 ILE A O 1
ATOM 3525 N N . ASP A 1 452 ? 29.694 13.835 -33.771 1.00 83.75 452 ASP A N 1
ATOM 3526 C CA . ASP A 1 452 ? 30.279 15.086 -34.296 1.00 83.75 452 ASP A CA 1
ATOM 3527 C C . ASP A 1 452 ? 31.599 14.840 -35.050 1.00 83.75 452 ASP A C 1
ATOM 3529 O O . ASP A 1 452 ? 32.248 15.758 -35.564 1.00 83.75 452 ASP A O 1
ATOM 3533 N N . LYS A 1 453 ? 31.983 13.565 -35.184 1.00 85.00 453 LYS A N 1
ATOM 3534 C CA . LYS A 1 453 ? 33.053 13.095 -36.061 1.00 85.00 453 LYS A CA 1
ATOM 3535 C C . LYS A 1 453 ? 32.860 13.671 -37.469 1.00 85.00 453 LYS A C 1
ATOM 3537 O O . LYS A 1 453 ? 31.883 13.377 -38.157 1.00 85.00 453 LYS A O 1
ATOM 3542 N N . ALA A 1 454 ? 33.821 14.475 -37.924 1.00 84.19 454 ALA A N 1
ATOM 3543 C CA . ALA A 1 454 ? 33.741 15.163 -39.210 1.00 84.19 454 ALA A CA 1
ATOM 3544 C C . ALA A 1 454 ? 33.495 14.179 -40.373 1.00 84.19 454 ALA A C 1
ATOM 3546 O O . ALA A 1 454 ? 34.370 13.387 -40.723 1.00 84.19 454 ALA A O 1
ATOM 3547 N N . GLY A 1 455 ? 32.300 14.253 -40.972 1.00 83.38 455 GLY A N 1
ATOM 3548 C CA . GLY A 1 455 ? 31.846 13.340 -42.027 1.00 83.38 455 GLY A CA 1
ATOM 3549 C C . GLY A 1 455 ? 30.878 12.234 -41.583 1.00 83.38 455 GLY A C 1
ATOM 3550 O O . GLY A 1 455 ? 30.525 11.414 -42.422 1.00 83.38 455 GLY A O 1
ATOM 3551 N N . TYR A 1 456 ? 30.398 12.206 -40.330 1.00 88.00 456 TYR A N 1
ATOM 3552 C CA . TYR A 1 456 ? 29.495 11.156 -39.817 1.00 88.00 456 TYR A CA 1
ATOM 3553 C C . TYR A 1 456 ? 28.275 10.871 -40.717 1.00 88.00 456 TYR A C 1
ATOM 3555 O O . TYR A 1 456 ? 27.896 9.718 -40.903 1.00 88.00 456 TYR A O 1
ATOM 3563 N N . LYS A 1 457 ? 27.712 11.901 -41.366 1.00 84.38 457 LYS A N 1
ATOM 3564 C CA . LYS A 1 457 ? 26.564 11.759 -42.285 1.00 84.38 457 LYS A CA 1
ATOM 3565 C C . LYS A 1 457 ? 26.860 10.919 -43.540 1.00 84.38 457 LYS A C 1
ATOM 3567 O O . LYS A 1 457 ? 25.931 10.365 -44.124 1.00 84.38 457 LYS A O 1
ATOM 3572 N N . ASP A 1 458 ? 28.132 10.799 -43.918 1.00 87.62 458 ASP A N 1
ATOM 3573 C CA . ASP A 1 458 ? 28.628 9.974 -45.026 1.00 87.62 458 ASP A CA 1
ATOM 3574 C C . ASP A 1 458 ? 29.319 8.678 -44.539 1.00 87.62 458 ASP A C 1
ATOM 3576 O O . ASP A 1 458 ? 29.568 7.771 -45.335 1.00 87.62 458 ASP A O 1
ATOM 3580 N N . ASP A 1 459 ? 29.613 8.561 -43.239 1.00 89.69 459 ASP A N 1
ATOM 3581 C CA . ASP A 1 459 ? 30.318 7.421 -42.637 1.00 89.69 459 ASP A CA 1
ATOM 3582 C C . ASP A 1 459 ? 29.468 6.138 -42.665 1.00 89.69 459 ASP A C 1
ATOM 3584 O O . ASP A 1 459 ? 28.237 6.177 -42.659 1.00 89.69 459 ASP A O 1
ATOM 3588 N N . HIS A 1 460 ? 30.111 4.974 -42.699 1.00 90.62 460 HIS A N 1
ATOM 3589 C CA . HIS A 1 460 ? 29.441 3.673 -42.704 1.00 90.62 460 HIS A CA 1
ATOM 3590 C C . HIS A 1 460 ? 29.049 3.212 -41.283 1.00 90.62 460 HIS A C 1
ATOM 3592 O O . HIS A 1 460 ? 28.276 2.264 -41.142 1.00 90.62 460 HIS A O 1
ATOM 3598 N N . SER A 1 461 ? 29.495 3.906 -40.226 1.00 89.94 461 SER A N 1
ATOM 3599 C CA . SER A 1 461 ? 29.021 3.671 -38.852 1.00 89.94 461 SER A CA 1
ATOM 3600 C C . SER A 1 461 ? 27.614 4.220 -38.566 1.00 89.94 461 SER A C 1
ATOM 3602 O O . SER A 1 461 ? 27.064 3.962 -37.507 1.00 89.94 461 SER A O 1
ATOM 3604 N N . ARG A 1 462 ? 27.005 4.984 -39.479 1.00 92.69 462 ARG A N 1
ATOM 3605 C CA . ARG A 1 462 ? 25.834 5.837 -39.192 1.00 92.69 462 ARG A CA 1
ATOM 3606 C C . ARG A 1 462 ? 24.450 5.162 -39.147 1.00 92.69 462 ARG A C 1
ATOM 3608 O O . ARG A 1 462 ? 23.450 5.883 -39.106 1.00 92.69 462 ARG A O 1
ATOM 3615 N N . PHE A 1 463 ? 24.374 3.836 -39.274 1.00 96.19 463 PHE A N 1
ATOM 3616 C CA . PHE A 1 463 ? 23.114 3.084 -39.410 1.00 96.19 463 PHE A CA 1
ATOM 3617 C C . PHE A 1 463 ? 22.518 2.707 -38.042 1.00 96.19 463 PHE A C 1
ATOM 3619 O O . PHE A 1 463 ? 22.920 3.271 -37.034 1.00 96.19 463 PHE A O 1
ATOM 3626 N N . THR A 1 464 ? 21.545 1.793 -38.006 1.00 97.81 464 THR A N 1
ATOM 3627 C CA . THR A 1 464 ? 20.728 1.469 -36.824 1.00 97.81 464 THR A CA 1
ATOM 3628 C C . THR A 1 464 ? 20.757 -0.041 -36.547 1.00 97.81 464 THR A C 1
ATOM 3630 O O . THR A 1 464 ? 20.128 -0.833 -37.261 1.00 97.81 464 THR A O 1
ATOM 3633 N N . ASN A 1 465 ? 21.502 -0.444 -35.513 1.00 98.50 465 ASN A N 1
ATOM 3634 C CA . ASN A 1 465 ? 21.735 -1.828 -35.090 1.00 98.50 465 ASN A CA 1
ATOM 3635 C C . ASN A 1 465 ? 21.117 -2.114 -33.710 1.00 98.50 465 ASN A C 1
ATOM 3637 O O . ASN A 1 465 ? 21.803 -2.184 -32.688 1.00 98.50 465 ASN A O 1
ATOM 3641 N N . ILE A 1 466 ? 19.797 -2.315 -33.692 1.00 98.75 466 ILE A N 1
ATOM 3642 C CA . ILE A 1 466 ? 19.044 -2.614 -32.462 1.00 98.75 466 ILE A CA 1
ATOM 3643 C C . ILE A 1 466 ? 19.532 -3.923 -31.798 1.00 98.75 466 ILE A C 1
ATOM 3645 O O . ILE A 1 466 ? 19.516 -4.033 -30.574 1.00 98.75 466 ILE A O 1
ATOM 3649 N N . GLU A 1 467 ? 20.029 -4.902 -32.571 1.00 98.75 467 GLU A N 1
ATOM 3650 C CA . GLU A 1 467 ? 20.602 -6.145 -32.023 1.00 98.75 467 GLU A CA 1
ATOM 3651 C C . GLU A 1 467 ? 21.849 -5.867 -31.163 1.00 98.75 467 GLU A C 1
ATOM 3653 O O . GLU A 1 467 ? 21.969 -6.427 -30.072 1.00 98.75 467 GLU A O 1
ATOM 3658 N N . ALA A 1 468 ? 22.752 -4.982 -31.603 1.00 98.69 468 ALA A N 1
ATOM 3659 C CA . ALA A 1 468 ? 23.952 -4.619 -30.846 1.00 98.69 468 ALA A CA 1
ATOM 3660 C C . ALA A 1 468 ? 23.624 -3.838 -29.565 1.00 98.69 468 ALA A C 1
ATOM 3662 O O . ALA A 1 468 ? 24.111 -4.208 -28.496 1.00 98.69 468 ALA A O 1
ATOM 3663 N N . GLY A 1 469 ? 22.764 -2.814 -29.654 1.00 98.62 469 GLY A N 1
ATOM 3664 C CA . GLY A 1 469 ? 22.367 -2.003 -28.497 1.00 98.62 469 GLY A CA 1
ATOM 3665 C C . GLY A 1 469 ? 21.707 -2.840 -27.396 1.00 98.62 469 GLY A C 1
ATOM 3666 O O . GLY A 1 469 ? 22.116 -2.782 -26.235 1.00 98.62 469 GLY A O 1
ATOM 3667 N N . LEU A 1 470 ? 20.746 -3.697 -27.766 1.00 98.75 470 LEU A N 1
ATOM 3668 C CA . LEU A 1 470 ? 20.091 -4.605 -26.818 1.00 98.75 470 LEU A CA 1
ATOM 3669 C C . LEU A 1 470 ? 21.037 -5.682 -26.270 1.00 98.75 470 LEU A C 1
ATOM 3671 O O . LEU A 1 470 ? 20.889 -6.068 -25.113 1.00 98.75 470 LEU A O 1
ATOM 3675 N N . SER A 1 471 ? 22.008 -6.162 -27.058 1.00 98.50 471 SER A N 1
ATOM 3676 C CA . SER A 1 471 ? 23.005 -7.127 -26.567 1.00 98.50 471 SER A CA 1
ATOM 3677 C C . SER A 1 471 ? 23.884 -6.511 -25.483 1.00 98.50 471 SER A C 1
ATOM 3679 O O . SER A 1 471 ? 23.989 -7.075 -24.400 1.00 98.50 471 SER A O 1
ATOM 3681 N N . MET A 1 472 ? 24.434 -5.317 -25.721 1.00 98.62 472 MET A N 1
ATOM 3682 C CA . MET A 1 472 ? 25.270 -4.637 -24.731 1.00 98.62 472 MET A CA 1
ATOM 3683 C C . MET A 1 472 ? 24.487 -4.278 -23.457 1.00 98.62 472 MET A C 1
ATOM 3685 O O . MET A 1 472 ? 24.982 -4.512 -22.358 1.00 98.62 472 MET A O 1
ATOM 3689 N N . GLY A 1 473 ? 23.243 -3.796 -23.578 1.00 98.25 473 GLY A N 1
ATOM 3690 C CA . GLY A 1 473 ? 22.385 -3.541 -22.413 1.00 98.25 473 GLY A CA 1
ATOM 3691 C C . GLY A 1 473 ? 22.073 -4.808 -21.600 1.00 98.25 473 GLY A C 1
ATOM 3692 O O . GLY A 1 473 ? 22.110 -4.784 -20.370 1.00 98.25 473 GLY A O 1
ATOM 3693 N N . LYS A 1 474 ? 21.838 -5.943 -22.275 1.00 98.00 474 LYS A N 1
ATOM 3694 C CA . LYS A 1 474 ? 21.643 -7.257 -21.638 1.00 98.00 474 LYS A CA 1
ATOM 3695 C C . LYS A 1 474 ? 22.902 -7.741 -20.918 1.00 98.00 474 LYS A C 1
ATOM 3697 O O . LYS A 1 474 ? 22.807 -8.282 -19.818 1.00 98.00 474 LYS A O 1
ATOM 3702 N N . ASP A 1 475 ? 24.065 -7.603 -21.546 1.00 97.50 475 ASP A N 1
ATOM 3703 C CA . ASP A 1 475 ? 25.339 -8.096 -21.017 1.00 97.50 475 ASP A CA 1
ATOM 3704 C C . ASP A 1 475 ? 25.818 -7.236 -19.833 1.00 97.50 475 ASP A C 1
ATOM 3706 O O . ASP A 1 475 ? 26.327 -7.775 -18.851 1.00 97.50 475 ASP A O 1
ATOM 3710 N N . MET A 1 476 ? 25.517 -5.933 -19.840 1.00 96.94 476 MET A N 1
ATOM 3711 C CA . MET A 1 476 ? 25.702 -5.042 -18.690 1.00 96.94 476 MET A CA 1
ATOM 3712 C C . MET A 1 476 ? 24.814 -5.452 -17.493 1.00 96.94 476 MET A C 1
ATOM 3714 O O . MET A 1 476 ? 25.306 -5.586 -16.373 1.00 96.94 476 MET A O 1
ATOM 3718 N N . LEU A 1 477 ? 23.523 -5.734 -17.717 1.00 96.19 477 LEU A N 1
ATOM 3719 C CA . LEU A 1 477 ? 22.572 -6.134 -16.660 1.00 96.19 477 LEU A CA 1
ATOM 3720 C C . LEU A 1 477 ? 22.776 -7.560 -16.113 1.00 96.19 477 LEU A C 1
ATOM 3722 O O . LEU A 1 477 ? 22.287 -7.873 -15.022 1.00 96.19 477 LEU A O 1
ATOM 3726 N N . GLN A 1 478 ? 23.501 -8.433 -16.820 1.00 89.31 478 GLN A N 1
ATOM 3727 C CA . GLN A 1 478 ? 23.822 -9.783 -16.334 1.00 89.31 478 GLN A CA 1
ATOM 3728 C C . GLN A 1 478 ? 24.685 -9.759 -15.064 1.00 89.31 478 GLN A C 1
ATOM 3730 O O . GLN A 1 478 ? 24.484 -10.600 -14.192 1.00 89.31 478 GLN A O 1
ATOM 3735 N N . GLY A 1 479 ? 25.588 -8.780 -14.927 1.00 73.94 479 GLY A N 1
ATOM 3736 C CA . GLY A 1 479 ? 26.437 -8.617 -13.740 1.00 73.94 479 GLY A CA 1
ATOM 3737 C C . GLY A 1 479 ? 25.756 -7.953 -12.535 1.00 73.94 479 GLY A C 1
ATOM 3738 O O . GLY A 1 479 ? 26.322 -7.962 -11.446 1.00 73.94 479 GLY A O 1
ATOM 3739 N N . ALA A 1 480 ? 24.562 -7.376 -12.704 1.00 86.12 480 ALA A N 1
ATOM 3740 C CA . ALA A 1 480 ? 23.857 -6.692 -11.621 1.00 86.12 480 ALA A CA 1
ATOM 3741 C C . ALA A 1 480 ? 23.333 -7.684 -10.568 1.00 86.12 480 ALA A C 1
ATOM 3743 O O . ALA A 1 480 ? 22.672 -8.666 -10.916 1.00 86.12 480 ALA A O 1
ATOM 3744 N N . THR A 1 481 ? 23.556 -7.396 -9.286 1.00 81.31 481 THR A N 1
ATOM 3745 C CA . THR A 1 481 ? 22.948 -8.130 -8.159 1.00 81.31 481 THR A CA 1
ATOM 3746 C C . THR A 1 481 ? 21.464 -7.817 -7.979 1.00 81.31 481 THR A C 1
ATOM 3748 O O . THR A 1 481 ? 20.758 -8.593 -7.346 1.00 81.31 481 THR A O 1
ATOM 3751 N N . ASN A 1 482 ? 21.002 -6.701 -8.548 1.00 83.00 482 ASN A N 1
ATOM 3752 C CA . ASN A 1 482 ? 19.675 -6.144 -8.325 1.00 83.00 482 ASN A CA 1
ATOM 3753 C C . ASN A 1 482 ? 18.535 -7.086 -8.743 1.00 83.00 482 ASN A C 1
ATOM 3755 O O . ASN A 1 482 ? 18.553 -7.645 -9.847 1.00 83.00 482 ASN A O 1
ATOM 3759 N N . LYS A 1 483 ? 17.516 -7.199 -7.885 1.00 76.62 483 LYS A N 1
ATOM 3760 C CA . LYS A 1 483 ? 16.285 -7.978 -8.084 1.00 76.62 483 LYS A CA 1
ATOM 3761 C C . LYS A 1 483 ? 15.504 -7.526 -9.315 1.00 76.62 483 LYS A C 1
ATOM 3763 O O . LYS A 1 483 ? 15.054 -8.371 -10.088 1.00 76.62 483 LYS A O 1
ATOM 3768 N N . ASN A 1 484 ? 15.356 -6.215 -9.512 1.00 84.44 484 ASN A N 1
ATOM 3769 C CA . ASN A 1 484 ? 14.615 -5.646 -10.636 1.00 84.44 484 ASN A CA 1
ATOM 3770 C C . ASN A 1 484 ? 15.585 -5.109 -11.700 1.00 84.44 484 ASN A C 1
ATOM 3772 O O . ASN A 1 484 ? 16.580 -4.455 -11.384 1.00 84.44 484 ASN A O 1
ATOM 3776 N N . LYS A 1 485 ? 15.322 -5.393 -12.981 1.00 92.69 485 LYS A N 1
ATOM 3777 C CA . LYS A 1 485 ? 16.241 -5.058 -14.080 1.00 92.69 485 LYS A CA 1
ATOM 3778 C C . LYS A 1 485 ? 15.491 -4.490 -15.277 1.00 92.69 485 LYS A C 1
ATOM 3780 O O . LYS A 1 485 ? 14.533 -5.093 -15.763 1.00 92.69 485 LYS A O 1
ATOM 3785 N N . TYR A 1 486 ? 15.954 -3.347 -15.769 1.00 95.38 486 TYR A N 1
ATOM 3786 C CA . TYR A 1 486 ? 15.224 -2.525 -16.727 1.00 95.38 486 TYR A CA 1
ATOM 3787 C C . TYR A 1 486 ? 16.123 -2.022 -17.862 1.00 95.38 486 TYR A C 1
ATOM 3789 O O . TYR A 1 486 ? 17.253 -1.591 -17.636 1.00 95.38 486 TYR A O 1
ATOM 3797 N N . ILE A 1 487 ? 15.599 -2.016 -19.087 1.00 98.44 487 ILE A N 1
ATOM 3798 C CA . ILE A 1 487 ? 16.180 -1.297 -20.226 1.00 98.44 487 ILE A CA 1
ATOM 3799 C C . ILE A 1 487 ? 15.204 -0.215 -20.679 1.00 98.44 487 ILE A C 1
ATOM 3801 O O . ILE A 1 487 ? 14.031 -0.501 -20.922 1.00 98.44 487 ILE A O 1
ATOM 3805 N N . ILE A 1 488 ? 15.703 1.008 -20.857 1.00 98.44 488 ILE A N 1
ATOM 3806 C CA . ILE A 1 488 ? 14.985 2.084 -21.547 1.00 98.44 488 ILE A CA 1
ATOM 3807 C C . ILE A 1 488 ? 15.559 2.174 -22.961 1.00 98.44 488 ILE A C 1
ATOM 3809 O O . ILE A 1 488 ? 16.627 2.744 -23.176 1.00 98.44 488 ILE A O 1
ATOM 3813 N N . PHE A 1 489 ? 14.874 1.550 -23.917 1.00 98.69 489 PHE A N 1
ATOM 3814 C CA . PHE A 1 489 ? 15.263 1.526 -25.323 1.00 98.69 489 PHE A CA 1
ATOM 3815 C C . PHE A 1 489 ? 14.638 2.708 -26.076 1.00 98.69 489 PHE A C 1
ATOM 3817 O O . PHE A 1 489 ? 13.428 2.916 -25.990 1.00 98.69 489 PHE A O 1
ATOM 3824 N N . LEU A 1 490 ? 15.428 3.465 -26.839 1.00 97.94 490 LEU A N 1
ATOM 3825 C CA . LEU A 1 490 ? 14.969 4.674 -27.535 1.00 97.94 490 LEU A CA 1
ATOM 3826 C C . LEU A 1 490 ? 15.545 4.738 -28.959 1.00 97.94 490 LEU A C 1
ATOM 3828 O O . LEU A 1 490 ? 16.758 4.642 -29.125 1.00 97.94 490 LEU A O 1
ATOM 3832 N N . SER A 1 491 ? 14.687 4.892 -29.980 1.00 97.06 491 SER A N 1
ATOM 3833 C CA . SER A 1 491 ? 15.081 4.914 -31.405 1.00 97.06 491 SER A CA 1
ATOM 3834 C C . SER A 1 491 ? 14.116 5.707 -32.297 1.00 97.06 491 SER A C 1
ATOM 3836 O O . SER A 1 491 ? 12.927 5.825 -31.987 1.00 97.06 491 SER A O 1
ATOM 3838 N N . ASP A 1 492 ? 14.623 6.235 -33.419 1.00 94.81 492 ASP A N 1
ATOM 3839 C CA . ASP A 1 492 ? 13.858 7.003 -34.414 1.00 94.81 492 ASP A CA 1
ATOM 3840 C C . ASP A 1 492 ? 13.683 6.322 -35.780 1.00 94.81 492 ASP A C 1
ATOM 3842 O O . ASP A 1 492 ? 13.022 6.880 -36.661 1.00 94.81 492 ASP A O 1
ATOM 3846 N N . GLY A 1 493 ? 14.282 5.147 -35.987 1.00 90.56 493 GLY A N 1
ATOM 3847 C CA . GLY A 1 493 ? 14.473 4.583 -37.322 1.00 90.56 493 GLY A CA 1
ATOM 3848 C C . GLY A 1 493 ? 14.480 3.059 -37.349 1.00 90.56 493 GLY A C 1
ATOM 3849 O O . GLY A 1 493 ? 14.739 2.394 -36.351 1.00 90.56 493 GLY A O 1
ATOM 3850 N N . PHE A 1 494 ? 14.157 2.485 -38.509 1.00 96.62 494 PHE A N 1
ATOM 3851 C CA . PHE A 1 494 ? 14.065 1.035 -38.669 1.00 96.62 494 PHE A CA 1
ATOM 3852 C C . PHE A 1 494 ? 15.421 0.313 -38.502 1.00 96.62 494 PHE A C 1
ATOM 3854 O O . PHE A 1 494 ? 16.458 0.845 -38.907 1.00 96.62 494 PHE A O 1
ATOM 3861 N N . PRO A 1 495 ? 15.419 -0.964 -38.058 1.00 97.81 495 PRO A N 1
ATOM 3862 C CA . PRO A 1 495 ? 16.573 -1.853 -38.172 1.00 97.81 495 PRO A CA 1
ATOM 3863 C C . PRO A 1 495 ? 17.147 -1.860 -39.593 1.00 97.81 495 PRO A C 1
ATOM 3865 O O . PRO A 1 495 ? 16.456 -2.186 -40.565 1.00 97.81 495 PRO A O 1
ATOM 3868 N N . THR A 1 496 ? 18.427 -1.520 -39.715 1.00 97.75 496 THR A N 1
ATOM 3869 C CA . THR A 1 496 ? 19.135 -1.426 -41.002 1.00 97.75 496 THR A CA 1
ATOM 3870 C C . THR A 1 496 ? 20.330 -2.366 -41.074 1.00 97.75 496 THR A C 1
ATOM 3872 O O . THR A 1 496 ? 20.590 -2.916 -42.147 1.00 97.75 496 THR A O 1
ATOM 3875 N N . THR A 1 497 ? 20.999 -2.622 -39.949 1.00 97.94 497 THR A N 1
ATOM 3876 C CA . THR A 1 497 ? 22.089 -3.598 -39.844 1.00 97.94 497 THR A CA 1
ATOM 3877 C C . THR A 1 497 ? 21.980 -4.440 -38.574 1.00 97.94 497 THR A C 1
ATOM 3879 O O . THR A 1 497 ? 21.100 -4.228 -37.742 1.00 97.94 497 THR A O 1
ATOM 3882 N N . TYR A 1 498 ? 22.845 -5.442 -38.476 1.00 98.19 498 TYR A N 1
ATOM 3883 C CA . TYR A 1 498 ? 22.877 -6.448 -37.423 1.00 98.19 498 TYR A CA 1
ATOM 3884 C C . TYR A 1 498 ? 24.323 -6.870 -37.126 1.00 98.19 498 TYR A C 1
ATOM 3886 O O . TYR A 1 498 ? 25.237 -6.551 -37.895 1.00 98.19 498 TYR A O 1
ATOM 3894 N N . ILE A 1 499 ? 24.545 -7.561 -36.005 1.00 98.31 499 ILE A N 1
ATOM 3895 C CA . ILE A 1 499 ? 25.875 -7.898 -35.480 1.00 98.31 499 ILE A CA 1
ATOM 3896 C C . ILE A 1 499 ? 26.686 -8.728 -36.485 1.00 98.31 499 ILE A C 1
ATOM 3898 O O . ILE A 1 499 ? 26.218 -9.732 -37.029 1.00 98.31 499 ILE A O 1
ATOM 3902 N N . SER A 1 500 ? 27.947 -8.331 -36.669 1.00 96.75 500 SER A N 1
ATOM 3903 C CA . SER A 1 500 ? 28.974 -9.100 -37.373 1.00 96.75 500 SER A CA 1
ATOM 3904 C C . SER A 1 500 ? 29.927 -9.831 -36.424 1.00 96.75 500 SER A C 1
ATOM 3906 O O . SER A 1 500 ? 30.306 -10.969 -36.705 1.00 96.75 500 SER A O 1
ATOM 3908 N N . SER A 1 501 ? 30.319 -9.195 -35.313 1.00 96.56 501 SER A N 1
ATOM 3909 C CA . SER A 1 501 ? 31.188 -9.767 -34.276 1.00 96.56 501 SER A CA 1
ATOM 3910 C C . SER A 1 501 ? 31.189 -8.900 -33.012 1.00 96.56 501 SER A C 1
ATOM 3912 O O . SER A 1 501 ? 31.515 -7.712 -33.073 1.00 96.56 501 SER A O 1
ATOM 3914 N N . GLY A 1 502 ? 30.909 -9.495 -31.848 1.00 96.44 502 GLY A N 1
ATOM 3915 C CA . GLY A 1 502 ? 30.789 -8.754 -30.586 1.00 96.44 502 GLY A CA 1
ATOM 3916 C C . GLY A 1 502 ? 29.659 -7.727 -30.670 1.00 96.44 502 GLY A C 1
ATOM 3917 O O . GLY A 1 502 ? 28.549 -8.076 -31.050 1.00 96.44 502 GLY A O 1
ATOM 3918 N N . TYR A 1 503 ? 29.961 -6.461 -30.387 1.00 97.25 503 TYR A N 1
ATOM 3919 C CA . TYR A 1 503 ? 29.006 -5.349 -30.489 1.00 97.25 503 TYR A CA 1
ATOM 3920 C C . TYR A 1 503 ? 29.077 -4.579 -31.822 1.00 97.25 503 TYR A C 1
ATOM 3922 O O . TYR A 1 503 ? 28.405 -3.563 -31.979 1.00 97.25 503 TYR A O 1
ATOM 3930 N N . ASN A 1 504 ? 29.887 -5.043 -32.782 1.00 97.75 504 ASN A N 1
ATOM 3931 C CA . ASN A 1 504 ? 30.077 -4.373 -34.072 1.00 97.75 504 ASN A CA 1
ATOM 3932 C C . ASN A 1 504 ? 29.069 -4.897 -35.106 1.00 97.75 504 ASN A C 1
ATOM 3934 O O . ASN A 1 504 ? 28.841 -6.110 -35.189 1.00 97.75 504 ASN A O 1
ATOM 3938 N N . GLY A 1 505 ? 28.503 -4.017 -35.927 1.00 97.25 505 GLY A N 1
ATOM 3939 C CA . GLY A 1 505 ? 27.586 -4.367 -37.011 1.00 97.25 505 GLY A CA 1
ATOM 3940 C C . GLY A 1 505 ? 28.285 -4.866 -38.275 1.00 97.25 505 GLY A C 1
ATOM 3941 O O . GLY A 1 505 ? 29.512 -4.961 -38.358 1.00 97.25 505 GLY A O 1
ATOM 3942 N N . TYR A 1 506 ? 27.499 -5.189 -39.300 1.00 97.00 506 TYR A N 1
ATOM 3943 C CA . TYR A 1 506 ? 27.993 -5.246 -40.676 1.00 97.00 506 TYR A CA 1
ATOM 3944 C C . TYR A 1 506 ? 27.867 -3.879 -41.358 1.00 97.00 506 TYR A C 1
ATOM 3946 O O . TYR A 1 506 ? 26.864 -3.189 -41.187 1.00 97.00 506 TYR A O 1
ATOM 3954 N N . ASP A 1 507 ? 28.830 -3.546 -42.219 1.00 95.31 507 ASP A N 1
ATOM 3955 C CA . ASP A 1 507 ? 28.689 -2.469 -43.207 1.00 95.31 507 ASP A CA 1
ATOM 3956 C C . ASP A 1 507 ? 27.508 -2.770 -44.161 1.00 95.31 507 ASP A C 1
ATOM 3958 O O . ASP A 1 507 ? 27.548 -3.798 -44.854 1.00 95.31 507 ASP A O 1
ATOM 3962 N N . PRO A 1 508 ? 26.469 -1.911 -44.231 1.00 94.19 508 PRO A N 1
ATOM 3963 C CA . PRO A 1 508 ? 25.310 -2.147 -45.091 1.00 94.19 508 PRO A CA 1
ATOM 3964 C C . PRO A 1 508 ? 25.554 -1.989 -46.596 1.00 94.19 508 PRO A C 1
ATOM 3966 O O . PRO A 1 508 ? 24.694 -2.385 -47.385 1.00 94.19 508 PRO A O 1
ATOM 3969 N N . TYR A 1 509 ? 26.688 -1.418 -47.020 1.00 93.88 509 TYR A N 1
ATOM 3970 C CA . TYR A 1 509 ? 27.021 -1.167 -48.430 1.00 93.88 509 TYR A CA 1
ATOM 3971 C C . TYR A 1 509 ? 27.453 -2.444 -49.182 1.00 93.88 509 TYR A C 1
ATOM 3973 O O . TYR A 1 509 ? 28.566 -2.566 -49.703 1.00 93.88 509 TYR A O 1
ATOM 3981 N N . ASP A 1 510 ? 26.552 -3.422 -49.295 1.00 90.44 510 ASP A N 1
ATOM 3982 C CA . ASP A 1 510 ? 26.827 -4.681 -49.988 1.00 90.44 510 ASP A CA 1
ATOM 3983 C C . ASP A 1 510 ? 26.531 -4.604 -51.495 1.00 90.44 510 ASP A C 1
ATOM 3985 O O . ASP A 1 510 ? 25.508 -5.078 -51.995 1.00 90.44 510 ASP A O 1
ATOM 3989 N N . SER A 1 511 ? 27.488 -4.051 -52.242 1.00 88.50 511 SER A N 1
ATOM 3990 C CA . SER A 1 511 ? 27.477 -4.029 -53.716 1.00 88.50 511 SER A CA 1
ATOM 3991 C C . SER A 1 511 ? 27.494 -5.418 -54.381 1.00 88.50 511 SER A C 1
ATOM 3993 O O . SER A 1 511 ? 27.128 -5.536 -55.552 1.00 88.50 511 SER A O 1
ATOM 3995 N N . ALA A 1 512 ? 27.882 -6.477 -53.660 1.00 89.56 512 ALA A N 1
ATOM 3996 C CA . ALA A 1 512 ? 27.850 -7.855 -54.151 1.00 89.56 512 ALA A CA 1
ATOM 3997 C C . ALA A 1 512 ? 26.509 -8.560 -53.853 1.00 89.56 512 ALA A C 1
ATOM 3999 O O . ALA A 1 512 ? 26.201 -9.585 -54.464 1.00 89.56 512 ALA A O 1
ATOM 4000 N N . GLY A 1 513 ? 25.696 -8.015 -52.940 1.00 89.00 513 GLY A N 1
ATOM 4001 C CA . GLY A 1 513 ? 24.422 -8.586 -52.508 1.00 89.00 513 GLY A CA 1
ATOM 4002 C C . GLY A 1 513 ? 24.574 -9.934 -51.796 1.00 89.00 513 GLY A C 1
ATOM 4003 O O . GLY A 1 513 ? 23.758 -10.833 -52.010 1.00 89.00 513 GLY A O 1
ATOM 4004 N N . THR A 1 514 ? 25.639 -10.103 -51.007 1.00 91.31 514 THR A N 1
ATOM 4005 C CA . THR A 1 514 ? 25.946 -11.342 -50.266 1.00 91.31 514 THR A CA 1
ATOM 4006 C C . THR A 1 514 ? 25.165 -11.474 -48.958 1.00 91.31 514 THR A C 1
ATOM 4008 O O . THR A 1 514 ? 24.702 -12.563 -48.626 1.00 91.31 514 THR A O 1
ATOM 4011 N N . ARG A 1 515 ? 25.009 -10.361 -48.238 1.00 94.19 515 ARG A N 1
ATOM 4012 C CA . ARG A 1 515 ? 24.298 -10.209 -46.965 1.00 94.19 515 ARG A CA 1
ATOM 4013 C C . ARG A 1 515 ? 23.058 -9.353 -47.188 1.00 94.19 515 ARG A C 1
ATOM 4015 O O . ARG A 1 515 ? 21.955 -9.893 -47.207 1.00 94.19 515 ARG A O 1
ATOM 4022 N N . PHE A 1 516 ? 23.250 -8.066 -47.477 1.00 96.81 516 PHE A N 1
ATOM 4023 C CA . PHE A 1 516 ? 22.162 -7.117 -47.710 1.00 96.81 516 PHE A CA 1
ATOM 4024 C C . PHE A 1 516 ? 21.729 -7.123 -49.179 1.00 96.81 516 PHE A C 1
ATOM 4026 O O . PHE A 1 516 ? 22.482 -6.731 -50.077 1.00 96.81 516 PHE A O 1
ATOM 4033 N N . LYS A 1 517 ? 20.516 -7.615 -49.441 1.00 96.12 517 LYS A N 1
ATOM 4034 C CA . LYS A 1 517 ? 19.983 -7.777 -50.795 1.00 96.12 517 LYS A CA 1
ATOM 4035 C C . LYS A 1 517 ? 18.458 -7.809 -50.820 1.00 96.12 517 LYS A C 1
ATOM 4037 O O . LYS A 1 517 ? 17.820 -8.593 -50.117 1.00 96.12 517 LYS A O 1
ATOM 4042 N N . ASP A 1 518 ? 17.867 -7.081 -51.760 1.00 96.12 518 ASP A N 1
ATOM 4043 C CA . ASP A 1 518 ? 16.491 -7.349 -52.162 1.00 96.12 518 ASP A CA 1
ATOM 4044 C C . ASP A 1 518 ? 16.459 -8.642 -52.980 1.00 96.12 518 ASP A C 1
ATOM 4046 O O . ASP A 1 518 ? 16.880 -8.678 -54.140 1.00 96.12 518 ASP A O 1
ATOM 4050 N N . ARG A 1 519 ? 15.988 -9.732 -52.373 1.00 95.56 519 ARG A N 1
ATOM 4051 C CA . ARG A 1 519 ? 15.875 -11.039 -53.033 1.00 95.56 519 ARG A CA 1
ATOM 4052 C C . ARG A 1 519 ? 14.576 -11.160 -53.842 1.00 95.56 519 ARG A C 1
ATOM 4054 O O . ARG A 1 519 ? 14.512 -12.024 -54.709 1.00 95.56 519 ARG A O 1
ATOM 4061 N N . VAL A 1 520 ? 13.607 -10.257 -53.642 1.00 95.25 520 VAL A N 1
ATOM 4062 C CA . VAL A 1 520 ? 12.375 -10.145 -54.446 1.00 95.25 520 VAL A CA 1
ATOM 4063 C C . VAL A 1 520 ? 12.675 -9.480 -55.792 1.00 95.25 520 VAL A C 1
ATOM 4065 O O . VAL A 1 520 ? 12.275 -9.986 -56.837 1.00 95.25 520 VAL A O 1
ATOM 4068 N N . LEU A 1 521 ? 13.435 -8.379 -55.785 1.00 94.25 521 LEU A N 1
ATOM 4069 C CA . LEU A 1 521 ? 13.887 -7.684 -57.001 1.00 94.25 521 LEU A CA 1
ATOM 4070 C C . LEU A 1 521 ? 15.233 -8.199 -57.542 1.00 94.25 521 LEU A C 1
ATOM 4072 O O . LEU A 1 521 ? 15.661 -7.783 -58.618 1.00 94.25 521 LEU A O 1
ATOM 4076 N N . ASN A 1 522 ? 15.912 -9.081 -56.802 1.00 93.88 522 ASN A N 1
ATOM 4077 C CA . ASN A 1 522 ? 17.272 -9.567 -57.070 1.00 93.88 522 ASN A CA 1
ATOM 4078 C C . ASN A 1 522 ? 18.336 -8.438 -57.165 1.00 93.88 522 ASN A C 1
ATOM 4080 O O . ASN A 1 522 ? 19.324 -8.580 -57.888 1.00 93.88 522 ASN A O 1
ATOM 4084 N N . LYS A 1 523 ? 18.164 -7.331 -56.423 1.00 94.31 523 LYS A N 1
ATOM 4085 C CA . LYS A 1 523 ? 19.047 -6.145 -56.445 1.00 94.31 523 LYS A CA 1
ATOM 4086 C C . LYS A 1 523 ? 19.924 -6.047 -55.174 1.00 94.31 523 LYS A C 1
ATOM 4088 O O . LYS A 1 523 ? 19.377 -6.160 -54.077 1.00 94.31 523 LYS A O 1
ATOM 4093 N N . PRO A 1 524 ? 21.248 -5.818 -55.283 1.00 95.19 524 PRO A N 1
ATOM 4094 C CA . PRO A 1 524 ? 22.138 -5.596 -54.133 1.00 95.19 524 PRO A CA 1
ATOM 4095 C C . PRO A 1 524 ? 21.859 -4.259 -53.421 1.00 95.19 524 PRO A C 1
ATOM 4097 O O . PRO A 1 524 ? 21.396 -3.304 -54.052 1.00 95.19 524 PRO A O 1
ATOM 4100 N N . CYS A 1 525 ? 22.183 -4.163 -52.129 1.00 94.31 525 CYS A N 1
ATOM 4101 C CA . CYS A 1 525 ? 22.060 -2.927 -51.342 1.00 94.31 525 CYS A CA 1
ATOM 4102 C C . CYS A 1 525 ? 23.309 -2.032 -51.488 1.00 94.31 525 CYS A C 1
ATOM 4104 O O . CYS A 1 525 ? 24.005 -1.712 -50.528 1.00 94.31 525 CYS A O 1
ATOM 4106 N N . THR A 1 526 ? 23.611 -1.633 -52.727 1.00 91.81 526 THR A N 1
ATOM 4107 C CA . THR A 1 526 ? 24.854 -0.932 -53.117 1.00 91.81 526 THR A CA 1
ATOM 4108 C C . THR A 1 526 ? 25.087 0.413 -52.417 1.00 91.81 526 THR A C 1
ATOM 4110 O O . THR A 1 526 ? 26.225 0.871 -52.372 1.00 91.81 526 THR A O 1
ATOM 4113 N N . TYR A 1 527 ? 24.040 1.049 -51.881 1.00 88.56 527 TYR A N 1
ATOM 4114 C CA . TYR A 1 527 ? 24.109 2.356 -51.209 1.00 88.56 527 TYR A CA 1
ATOM 4115 C C . TYR A 1 527 ? 23.707 2.290 -49.724 1.00 88.56 527 TYR A C 1
ATOM 4117 O O . TYR A 1 527 ? 23.294 3.295 -49.146 1.00 88.56 527 TYR A O 1
ATOM 4125 N N . GLY A 1 528 ? 23.814 1.103 -49.120 1.00 91.88 528 GLY A N 1
ATOM 4126 C CA . GLY A 1 528 ? 23.336 0.826 -47.770 1.00 91.88 528 GLY A CA 1
ATOM 4127 C C . GLY A 1 528 ? 21.860 0.425 -47.725 1.00 91.88 528 GLY A C 1
ATOM 4128 O O . GLY A 1 528 ? 21.200 0.257 -48.755 1.00 91.88 528 GLY A O 1
ATOM 4129 N N . THR A 1 529 ? 21.343 0.261 -46.509 1.00 95.06 529 THR A N 1
ATOM 4130 C CA . THR A 1 529 ? 19.956 -0.122 -46.222 1.00 95.06 529 THR A CA 1
ATOM 4131 C C . THR A 1 529 ? 19.197 1.014 -45.535 1.00 95.06 529 THR A C 1
ATOM 4133 O O . THR A 1 529 ? 19.736 1.736 -44.704 1.00 95.06 529 THR A O 1
ATOM 4136 N N . SER A 1 530 ? 17.915 1.152 -45.865 1.00 95.12 530 SER A N 1
ATOM 4137 C CA . SER A 1 530 ? 16.911 1.914 -45.105 1.00 95.12 530 SER A CA 1
ATOM 4138 C C . SER A 1 530 ? 15.943 0.991 -44.352 1.00 95.12 530 SER A C 1
ATOM 4140 O O . SER A 1 530 ? 15.210 1.445 -43.482 1.00 95.12 530 SER A O 1
ATOM 4142 N N . TYR A 1 531 ? 15.956 -0.309 -44.668 1.00 97.06 531 TYR A N 1
ATOM 4143 C CA . TYR A 1 531 ? 15.367 -1.372 -43.855 1.00 97.06 531 TYR A CA 1
ATOM 4144 C C . TYR A 1 531 ? 16.057 -2.714 -44.151 1.00 97.06 531 TYR A C 1
ATOM 4146 O O . TYR A 1 531 ? 16.316 -3.029 -45.317 1.00 97.06 531 TYR A O 1
ATOM 4154 N N . SER A 1 532 ? 16.315 -3.522 -43.121 1.00 97.94 532 SER A N 1
ATOM 4155 C CA . SER A 1 532 ? 16.644 -4.946 -43.248 1.00 97.94 532 SER A CA 1
ATOM 4156 C C . SER A 1 532 ? 15.664 -5.790 -42.437 1.00 97.94 532 SER A C 1
ATOM 4158 O O . SER A 1 532 ? 15.526 -5.645 -41.221 1.00 97.94 532 SER A O 1
ATOM 4160 N N . ASN A 1 533 ? 15.001 -6.725 -43.118 1.00 97.56 533 ASN A N 1
ATOM 4161 C CA . ASN A 1 533 ? 14.101 -7.671 -42.470 1.00 97.56 533 ASN A CA 1
ATOM 4162 C C . ASN A 1 533 ? 14.861 -8.680 -41.587 1.00 97.56 533 ASN A C 1
ATOM 4164 O O . ASN A 1 533 ? 14.339 -9.113 -40.566 1.00 97.56 533 ASN A O 1
ATOM 4168 N N . GLU A 1 534 ? 16.096 -9.034 -41.959 1.00 97.50 534 GLU A N 1
ATOM 4169 C CA . GLU A 1 534 ? 16.993 -9.864 -41.140 1.00 97.50 534 GLU A CA 1
ATOM 4170 C C . GLU A 1 534 ? 17.400 -9.123 -39.854 1.00 97.50 534 GLU A C 1
ATOM 4172 O O . GLU A 1 534 ? 17.337 -9.701 -38.770 1.00 97.50 534 GLU A O 1
ATOM 4177 N N . ALA A 1 535 ? 17.724 -7.825 -39.946 1.00 98.44 535 ALA A N 1
ATOM 4178 C CA . ALA A 1 535 ? 18.015 -6.992 -38.776 1.00 98.44 535 ALA A CA 1
ATOM 4179 C C . ALA A 1 535 ? 16.826 -6.907 -37.806 1.00 98.44 535 ALA A C 1
ATOM 4181 O O . ALA A 1 535 ? 17.010 -7.013 -36.596 1.00 98.44 535 ALA A O 1
ATOM 4182 N N . ALA A 1 536 ? 15.600 -6.777 -38.323 1.00 98.56 536 ALA A N 1
ATOM 4183 C CA . ALA A 1 536 ? 14.399 -6.783 -37.491 1.00 98.56 536 ALA A CA 1
ATOM 4184 C C . ALA A 1 536 ? 14.174 -8.145 -36.801 1.00 98.56 536 ALA A C 1
ATOM 4186 O O . ALA A 1 536 ? 13.948 -8.185 -35.592 1.00 98.56 536 ALA A O 1
ATOM 4187 N N . ILE A 1 537 ? 14.309 -9.267 -37.524 1.00 98.56 537 ILE A N 1
ATOM 4188 C CA . ILE A 1 537 ? 14.164 -10.617 -36.943 1.00 98.56 537 ILE A CA 1
ATOM 4189 C C . ILE A 1 537 ? 15.158 -10.810 -35.790 1.00 98.56 537 ILE A C 1
ATOM 4191 O O . ILE A 1 537 ? 14.803 -11.327 -34.729 1.00 98.56 537 ILE A O 1
ATOM 4195 N N . ARG A 1 538 ? 16.400 -10.357 -35.983 1.00 98.62 538 ARG A N 1
ATOM 4196 C CA . ARG A 1 538 ? 17.471 -10.401 -34.983 1.00 98.62 538 ARG A CA 1
ATOM 4197 C C . ARG A 1 538 ? 17.202 -9.515 -33.778 1.00 98.62 538 ARG A C 1
ATOM 4199 O O . ARG A 1 538 ? 17.337 -9.984 -32.653 1.00 98.62 538 ARG A O 1
ATOM 4206 N N . ALA A 1 539 ? 16.755 -8.282 -34.000 1.00 98.81 539 ALA A N 1
ATOM 4207 C CA . ALA A 1 539 ? 16.380 -7.364 -32.933 1.00 98.81 539 ALA A CA 1
ATOM 4208 C C . ALA A 1 539 ? 15.259 -7.941 -32.047 1.00 98.81 539 ALA A C 1
ATOM 4210 O O . ALA A 1 539 ? 15.408 -7.952 -30.825 1.00 98.81 539 ALA A O 1
ATOM 4211 N N . ARG A 1 540 ? 14.195 -8.523 -32.632 1.00 98.69 540 ARG A N 1
ATOM 4212 C CA . ARG A 1 540 ? 13.160 -9.234 -31.854 1.00 98.69 540 ARG A CA 1
ATOM 4213 C C . ARG A 1 540 ? 13.729 -10.456 -31.132 1.00 98.69 540 ARG A C 1
ATOM 4215 O O . ARG A 1 540 ? 13.411 -10.658 -29.964 1.00 98.69 540 ARG A O 1
ATOM 4222 N N . ASN A 1 541 ? 14.555 -11.276 -31.786 1.00 98.69 541 ASN A N 1
ATOM 4223 C CA . ASN A 1 541 ? 15.164 -12.445 -31.140 1.00 98.69 541 ASN A CA 1
ATOM 4224 C C . ASN A 1 541 ? 16.018 -12.032 -29.924 1.00 98.69 541 ASN A C 1
ATOM 4226 O O . ASN A 1 541 ? 15.887 -12.628 -28.858 1.00 98.69 541 ASN A O 1
ATOM 4230 N N . LYS A 1 542 ? 16.825 -10.969 -30.046 1.00 98.75 542 LYS A N 1
ATOM 4231 C CA . LYS A 1 542 ? 17.625 -10.437 -28.937 1.00 98.75 542 LYS A CA 1
ATOM 4232 C C . LYS A 1 542 ? 16.746 -9.863 -27.826 1.00 98.75 542 LYS A C 1
ATOM 4234 O O . LYS A 1 542 ? 16.970 -10.183 -26.665 1.00 98.75 542 LYS A O 1
ATOM 4239 N N . ALA A 1 543 ? 15.709 -9.095 -28.164 1.00 98.69 543 ALA A N 1
ATOM 4240 C CA . ALA A 1 543 ? 14.733 -8.603 -27.191 1.00 98.69 543 ALA A CA 1
ATOM 4241 C C . ALA A 1 543 ? 14.010 -9.743 -26.448 1.00 98.69 543 ALA A C 1
ATOM 4243 O O . ALA A 1 543 ? 13.745 -9.629 -25.253 1.00 98.69 543 ALA A O 1
ATOM 4244 N N . ALA A 1 544 ? 13.728 -10.863 -27.120 1.00 98.62 544 ALA A N 1
ATOM 4245 C CA . ALA A 1 544 ? 13.175 -12.056 -26.486 1.00 98.62 544 ALA A CA 1
ATOM 4246 C C . ALA A 1 544 ? 14.171 -12.709 -25.507 1.00 98.62 544 ALA A C 1
ATOM 4248 O O . ALA A 1 544 ? 13.761 -13.088 -24.414 1.00 98.62 544 ALA A O 1
ATOM 4249 N N . GLU A 1 545 ? 15.471 -12.776 -25.828 1.00 98.31 545 GLU A N 1
ATOM 4250 C CA . GLU A 1 545 ? 16.496 -13.209 -24.860 1.00 98.31 545 GLU A CA 1
ATOM 4251 C C . GLU A 1 545 ? 16.589 -12.285 -23.637 1.00 98.31 545 GLU A C 1
ATOM 4253 O O . GLU A 1 545 ? 16.785 -12.768 -22.524 1.00 98.31 545 GLU A O 1
ATOM 4258 N N . VAL A 1 546 ? 16.495 -10.964 -23.835 1.00 98.19 546 VAL A N 1
ATOM 4259 C CA . VAL A 1 546 ? 16.506 -9.976 -22.743 1.00 98.19 546 VAL A CA 1
ATOM 4260 C C . VAL A 1 546 ? 15.313 -10.214 -21.817 1.00 98.19 546 VAL A C 1
ATOM 4262 O O . VAL A 1 546 ? 15.500 -10.422 -20.621 1.00 98.19 546 VAL A O 1
ATOM 4265 N N . LYS A 1 547 ? 14.101 -10.296 -22.379 1.00 97.00 547 LYS A N 1
ATOM 4266 C CA . LYS A 1 547 ? 12.865 -10.557 -21.626 1.00 97.00 547 LYS A CA 1
ATOM 4267 C C . LYS A 1 547 ? 12.893 -11.914 -20.909 1.00 97.00 547 LYS A C 1
ATOM 4269 O O . LYS A 1 547 ? 12.496 -12.000 -19.753 1.00 97.00 547 LYS A O 1
ATOM 4274 N N . ALA A 1 548 ? 13.460 -12.948 -21.534 1.00 96.69 548 ALA A N 1
ATOM 4275 C CA . ALA A 1 548 ? 13.689 -14.257 -20.911 1.00 96.69 548 ALA A CA 1
ATOM 4276 C C . ALA A 1 548 ? 14.779 -14.261 -19.814 1.00 96.69 548 ALA A C 1
ATOM 4278 O O . ALA A 1 548 ? 14.912 -15.250 -19.100 1.00 96.69 548 ALA A O 1
ATOM 4279 N N . SER A 1 549 ? 15.544 -13.174 -19.664 1.00 94.12 549 SER A N 1
ATOM 4280 C CA . SER A 1 549 ? 16.535 -12.974 -18.592 1.00 94.12 549 SER A CA 1
ATOM 4281 C C . SER A 1 549 ? 15.967 -12.175 -17.402 1.00 94.12 549 SER A C 1
ATOM 4283 O O . SER A 1 549 ? 16.736 -11.609 -16.628 1.00 94.12 549 SER A O 1
ATOM 4285 N N . SER A 1 550 ? 14.635 -12.084 -17.281 1.00 92.06 550 SER A N 1
ATOM 4286 C CA . SER A 1 550 ? 13.914 -11.255 -16.297 1.00 92.06 550 SER A CA 1
ATOM 4287 C C . SER A 1 550 ? 14.244 -9.755 -16.367 1.00 92.06 550 SER A C 1
ATOM 4289 O O . SER A 1 550 ? 14.236 -9.063 -15.352 1.00 92.06 550 SER A O 1
ATOM 4291 N N . ILE A 1 551 ? 14.530 -9.242 -17.570 1.00 94.88 551 ILE A N 1
ATOM 4292 C CA . ILE A 1 551 ? 14.769 -7.815 -17.822 1.00 94.88 551 ILE A CA 1
ATOM 4293 C C . ILE A 1 551 ? 13.558 -7.218 -18.551 1.00 94.88 551 ILE A C 1
ATOM 4295 O O . ILE A 1 551 ? 13.188 -7.670 -19.638 1.00 94.88 551 ILE A O 1
ATOM 4299 N N . THR A 1 552 ? 12.967 -6.167 -17.986 1.00 95.81 552 THR A N 1
ATOM 4300 C CA . THR A 1 552 ? 11.842 -5.438 -18.591 1.00 95.81 552 THR A CA 1
ATOM 4301 C C . THR A 1 552 ? 12.349 -4.350 -19.535 1.00 95.81 552 THR A C 1
ATOM 4303 O O . THR A 1 552 ? 13.167 -3.520 -19.146 1.00 95.81 552 THR A O 1
ATOM 4306 N N . ILE A 1 553 ? 11.854 -4.324 -20.777 1.00 98.25 553 ILE A N 1
ATOM 4307 C CA . ILE A 1 553 ? 12.195 -3.290 -21.764 1.00 98.25 553 ILE A CA 1
ATOM 4308 C C . ILE A 1 553 ? 11.035 -2.293 -21.879 1.00 98.25 553 ILE A C 1
ATOM 4310 O O . ILE A 1 553 ? 9.936 -2.659 -22.302 1.00 98.25 553 ILE A O 1
ATOM 4314 N N . PHE A 1 554 ? 11.298 -1.022 -21.592 1.00 98.25 554 PHE A N 1
ATOM 4315 C CA . PHE A 1 554 ? 10.466 0.102 -22.024 1.00 98.25 554 PHE A CA 1
ATOM 4316 C C . PHE A 1 554 ? 10.968 0.595 -23.385 1.00 98.25 554 PHE A C 1
ATOM 4318 O O . PHE A 1 554 ? 12.174 0.605 -23.626 1.00 98.25 554 PHE A O 1
ATOM 4325 N N . SER A 1 555 ? 10.071 0.965 -24.303 1.00 98.00 555 SER A N 1
ATOM 4326 C CA . SER A 1 555 ? 10.448 1.433 -25.647 1.00 98.00 555 SER A CA 1
ATOM 4327 C C . SER A 1 555 ? 9.891 2.821 -25.962 1.00 98.00 555 SER A C 1
ATOM 4329 O O . SER A 1 555 ? 8.686 3.041 -25.874 1.00 98.00 555 SER A O 1
ATOM 4331 N N . ILE A 1 556 ? 10.761 3.740 -26.378 1.00 97.88 556 ILE A N 1
ATOM 4332 C CA . ILE A 1 556 ? 10.414 5.097 -26.814 1.00 97.88 556 ILE A CA 1
ATOM 4333 C C . ILE A 1 556 ? 10.655 5.213 -28.326 1.00 97.88 556 ILE A C 1
ATOM 4335 O O . ILE A 1 556 ? 11.764 4.977 -28.809 1.00 97.88 556 ILE A O 1
ATOM 4339 N N . GLY A 1 557 ? 9.618 5.586 -29.079 1.00 96.69 557 GLY A N 1
ATOM 4340 C CA . GLY A 1 557 ? 9.710 5.905 -30.504 1.00 96.69 557 GLY A CA 1
ATOM 4341 C C . GLY A 1 557 ? 9.819 7.411 -30.742 1.00 96.69 557 GLY A C 1
ATOM 4342 O O . GLY A 1 557 ? 8.848 8.140 -30.540 1.00 96.69 557 GLY A O 1
ATOM 4343 N N . VAL A 1 558 ? 10.974 7.880 -31.216 1.00 96.69 558 VAL A N 1
ATOM 4344 C CA . VAL A 1 558 ? 11.223 9.306 -31.481 1.00 96.69 558 VAL A CA 1
ATOM 4345 C C . VAL A 1 558 ? 10.829 9.651 -32.916 1.00 96.69 558 VAL A C 1
ATOM 4347 O O . VAL A 1 558 ? 11.422 9.139 -33.858 1.00 96.69 558 VAL A O 1
ATOM 4350 N N . ASP A 1 559 ? 9.831 10.515 -33.107 1.00 93.94 559 ASP A N 1
ATOM 4351 C CA . ASP A 1 559 ? 9.380 10.987 -34.430 1.00 93.94 559 ASP A CA 1
ATOM 4352 C C . ASP A 1 559 ? 9.104 9.843 -35.439 1.00 93.94 559 ASP A C 1
ATOM 4354 O O . ASP A 1 559 ? 9.415 9.900 -36.635 1.00 93.94 559 ASP A O 1
ATOM 4358 N N . VAL A 1 560 ? 8.541 8.743 -34.925 1.00 91.25 560 VAL A N 1
ATOM 4359 C CA . VAL A 1 560 ? 8.195 7.539 -35.704 1.00 91.25 560 VAL A CA 1
ATOM 4360 C C . VAL A 1 560 ? 6.814 7.617 -36.364 1.00 91.25 560 VAL A C 1
ATOM 4362 O O . VAL A 1 560 ? 6.451 6.749 -37.160 1.00 91.25 560 VAL A O 1
ATOM 4365 N N . GLY A 1 561 ? 6.043 8.670 -36.076 1.00 81.62 561 GLY A N 1
ATOM 4366 C CA . GLY A 1 561 ? 4.740 8.918 -36.689 1.00 81.62 561 GLY A CA 1
ATOM 4367 C C . GLY A 1 561 ? 4.839 9.052 -38.212 1.00 81.62 561 GLY A C 1
ATOM 4368 O O . GLY A 1 561 ? 5.608 9.852 -38.734 1.00 81.62 561 GLY A O 1
ATOM 4369 N N . GLY A 1 562 ? 4.053 8.263 -38.949 1.00 82.69 562 GLY A N 1
ATOM 4370 C CA . GLY A 1 562 ? 4.025 8.319 -40.417 1.00 82.69 562 GLY A CA 1
ATOM 4371 C C . GLY A 1 562 ? 5.107 7.503 -41.144 1.00 82.69 562 GLY A C 1
ATOM 4372 O O . GLY A 1 562 ? 5.063 7.409 -42.377 1.00 82.69 562 GLY A O 1
ATOM 4373 N N . GLN A 1 563 ? 6.058 6.886 -40.435 1.00 88.69 563 GLN A N 1
ATOM 4374 C CA . GLN A 1 563 ? 7.103 6.068 -41.064 1.00 88.69 563 GLN A CA 1
ATOM 4375 C C . GLN A 1 563 ? 6.531 4.755 -41.629 1.00 88.69 563 GLN A C 1
ATOM 4377 O O . GLN A 1 563 ? 5.723 4.088 -40.991 1.00 88.69 563 GLN A O 1
ATOM 4382 N N . THR A 1 564 ? 6.932 4.381 -42.852 1.00 94.06 564 THR A N 1
ATOM 4383 C CA . THR A 1 564 ? 6.378 3.223 -43.586 1.00 94.06 564 THR A CA 1
ATOM 4384 C C . THR A 1 564 ? 7.424 2.554 -44.486 1.00 94.06 564 THR A C 1
ATOM 4386 O O . THR A 1 564 ? 8.070 3.205 -45.310 1.00 94.06 564 THR A O 1
ATOM 4389 N N . ILE A 1 565 ? 7.550 1.222 -44.409 1.00 94.44 565 ILE A N 1
ATOM 4390 C CA . ILE A 1 565 ? 8.474 0.428 -45.253 1.00 94.44 565 ILE A CA 1
ATOM 4391 C C . ILE A 1 565 ? 8.098 0.527 -46.748 1.00 94.44 565 ILE A C 1
ATOM 4393 O O . ILE A 1 565 ? 8.944 0.354 -47.634 1.00 94.44 565 ILE A O 1
ATOM 4397 N N . GLN A 1 566 ? 6.843 0.868 -47.063 1.00 95.25 566 GLN A N 1
ATOM 4398 C CA . GLN A 1 566 ? 6.367 1.060 -48.432 1.00 95.25 566 GLN A CA 1
ATOM 4399 C C . GLN A 1 566 ? 7.119 2.183 -49.165 1.00 95.25 566 GLN A C 1
ATOM 4401 O O . GLN A 1 566 ? 7.295 2.093 -50.382 1.00 95.25 566 GLN A O 1
ATOM 4406 N N . GLN A 1 567 ? 7.622 3.204 -48.462 1.00 91.81 567 GLN A N 1
ATOM 4407 C CA . GLN A 1 567 ? 8.421 4.275 -49.071 1.00 91.81 567 GLN A CA 1
ATOM 4408 C C . GLN A 1 567 ? 9.737 3.718 -49.640 1.00 91.81 567 GLN A C 1
ATOM 4410 O O . GLN A 1 567 ? 9.997 3.841 -50.841 1.00 91.81 567 GLN A O 1
ATOM 4415 N N . TYR A 1 568 ? 10.504 2.999 -48.816 1.00 93.19 568 TYR A N 1
ATOM 4416 C CA . TYR A 1 568 ? 11.773 2.369 -49.203 1.00 93.19 568 TYR A CA 1
ATOM 4417 C C . TYR A 1 568 ? 11.589 1.222 -50.207 1.00 93.19 568 TYR A C 1
ATOM 4419 O O . TYR A 1 568 ? 12.411 1.042 -51.109 1.00 93.19 568 TYR A O 1
ATOM 4427 N N . THR A 1 569 ? 10.474 0.491 -50.116 1.00 93.44 569 THR A N 1
ATOM 4428 C CA . THR A 1 569 ? 10.045 -0.498 -51.121 1.00 93.44 569 THR A CA 1
ATOM 4429 C C . THR A 1 569 ? 9.869 0.170 -52.487 1.00 93.44 569 THR A C 1
ATOM 4431 O O . THR A 1 569 ? 10.509 -0.216 -53.465 1.00 93.44 569 THR A O 1
ATOM 4434 N N . THR A 1 570 ? 9.079 1.245 -52.537 1.00 92.75 570 THR A N 1
ATOM 4435 C CA . THR A 1 570 ? 8.782 2.004 -53.763 1.00 92.75 570 THR A CA 1
ATOM 4436 C C . THR A 1 570 ? 10.038 2.663 -54.353 1.00 92.75 570 THR A C 1
ATOM 4438 O O . THR A 1 570 ? 10.177 2.764 -55.574 1.00 92.75 570 THR A O 1
ATOM 4441 N N . GLN A 1 571 ? 10.971 3.111 -53.507 1.00 90.38 571 GLN A N 1
ATOM 4442 C CA . GLN A 1 571 ? 12.288 3.606 -53.918 1.00 90.38 571 GLN A CA 1
ATOM 4443 C C . GLN A 1 571 ? 13.131 2.490 -54.553 1.00 90.38 571 GLN A C 1
ATOM 4445 O O . GLN A 1 571 ? 13.666 2.670 -55.647 1.00 90.38 571 GLN A O 1
ATOM 4450 N N . SER A 1 572 ? 13.201 1.326 -53.904 1.00 89.56 572 SER A N 1
ATOM 4451 C CA . SER A 1 572 ? 13.981 0.166 -54.360 1.00 89.56 572 SER A CA 1
ATOM 4452 C C . SER A 1 572 ? 13.450 -0.422 -55.668 1.00 89.56 572 SER A C 1
ATOM 4454 O O . SER A 1 572 ? 14.226 -0.887 -56.500 1.00 89.56 572 SER A O 1
ATOM 4456 N N . GLU A 1 573 ? 12.142 -0.349 -55.914 1.00 89.25 573 GLU A N 1
ATOM 4457 C CA . GLU A 1 573 ? 11.527 -0.719 -57.195 1.00 89.25 573 GLU A CA 1
ATOM 4458 C C . GLU A 1 573 ? 11.970 0.215 -58.329 1.00 89.25 573 GLU A C 1
ATOM 4460 O O . GLU A 1 573 ? 12.427 -0.266 -59.370 1.00 89.25 573 GLU A O 1
ATOM 4465 N N . LYS A 1 574 ? 11.921 1.534 -58.092 1.00 86.38 574 LYS A N 1
ATOM 4466 C CA . LYS A 1 574 ? 12.263 2.593 -59.061 1.00 86.38 574 LYS A CA 1
ATOM 4467 C C . LYS A 1 574 ? 13.766 2.769 -59.321 1.00 86.38 574 LYS A C 1
ATOM 4469 O O . LYS A 1 574 ? 14.121 3.418 -60.298 1.00 86.38 574 LYS A O 1
ATOM 4474 N N . ALA A 1 575 ? 14.636 2.241 -58.462 1.00 78.12 575 ALA A N 1
ATOM 4475 C CA . ALA A 1 575 ? 16.085 2.410 -58.562 1.00 78.12 575 ALA A CA 1
ATOM 4476 C C . ALA A 1 575 ? 16.731 1.550 -59.669 1.00 78.12 575 ALA A C 1
ATOM 4478 O O . ALA A 1 575 ? 16.500 0.338 -59.753 1.00 78.12 575 ALA A O 1
ATOM 4479 N N . ASP A 1 576 ? 17.609 2.149 -60.476 1.00 82.62 576 ASP A N 1
ATOM 4480 C CA . ASP A 1 576 ? 18.385 1.439 -61.498 1.00 82.62 576 ASP A CA 1
ATOM 4481 C C . ASP A 1 576 ? 19.533 0.632 -60.865 1.00 82.62 576 ASP A C 1
ATOM 4483 O O . ASP A 1 576 ? 20.564 1.171 -60.471 1.00 82.62 576 ASP A O 1
ATOM 4487 N N . GLY A 1 577 ? 19.364 -0.691 -60.791 1.00 84.56 577 GLY A N 1
ATOM 4488 C CA . GLY A 1 577 ? 20.429 -1.647 -60.452 1.00 84.56 577 GLY A CA 1
ATOM 4489 C C . GLY A 1 577 ? 20.684 -1.928 -58.964 1.00 84.56 577 GLY A C 1
ATOM 4490 O O . GLY A 1 577 ? 21.412 -2.873 -58.670 1.00 84.56 577 GLY A O 1
ATOM 4491 N N . PHE A 1 578 ? 20.074 -1.190 -58.031 1.00 91.88 578 PHE A N 1
ATOM 4492 C CA . PHE A 1 578 ? 20.271 -1.359 -56.580 1.00 91.88 578 PHE A CA 1
ATOM 4493 C C . PHE A 1 578 ? 18.958 -1.326 -55.779 1.00 91.88 578 PHE A C 1
ATOM 4495 O O . PHE A 1 578 ? 17.906 -0.962 -56.303 1.00 91.88 578 PHE A O 1
ATOM 4502 N N . SER A 1 579 ? 19.032 -1.711 -54.505 1.00 94.50 579 SER A N 1
ATOM 4503 C CA . SER A 1 579 ? 17.970 -1.592 -53.498 1.00 94.50 579 SER A CA 1
ATOM 4504 C C . SER A 1 579 ? 18.439 -0.756 -52.299 1.00 94.50 579 SER A C 1
ATOM 4506 O O . SER A 1 579 ? 19.640 -0.563 -52.120 1.00 94.50 579 SER A O 1
ATOM 4508 N N . VAL A 1 580 ? 17.494 -0.308 -51.469 1.00 94.38 580 VAL A N 1
ATOM 4509 C CA . VAL A 1 580 ? 17.733 0.098 -50.068 1.00 94.38 580 VAL A CA 1
ATOM 4510 C C . VAL A 1 580 ? 16.959 -0.771 -49.062 1.00 94.38 580 VAL A C 1
ATOM 4512 O O . VAL A 1 580 ? 17.061 -0.565 -47.857 1.00 94.38 580 VAL A O 1
ATOM 4515 N N . VAL A 1 581 ? 16.190 -1.759 -49.527 1.00 96.06 581 VAL A N 1
ATOM 4516 C CA . VAL A 1 581 ? 15.496 -2.744 -48.682 1.00 96.06 581 VAL A CA 1
ATOM 4517 C C . VAL A 1 581 ? 16.159 -4.111 -48.828 1.00 96.06 581 VAL A C 1
ATOM 4519 O O . VAL A 1 581 ? 16.193 -4.678 -49.922 1.00 96.06 581 VAL A O 1
ATOM 4522 N N . ASP A 1 582 ? 16.646 -4.656 -47.717 1.00 96.94 582 ASP A N 1
ATOM 4523 C CA . ASP A 1 582 ? 17.109 -6.038 -47.602 1.00 96.94 582 ASP A CA 1
ATOM 4524 C C . ASP A 1 582 ? 15.944 -6.939 -47.151 1.00 96.94 582 ASP A C 1
ATOM 4526 O O . ASP A 1 582 ? 15.409 -6.797 -46.049 1.00 96.94 582 ASP A O 1
ATOM 4530 N N . ARG A 1 583 ? 15.504 -7.837 -48.042 1.00 95.19 583 ARG A N 1
ATOM 4531 C CA . ARG A 1 583 ? 14.297 -8.661 -47.857 1.00 95.19 583 ARG A CA 1
ATOM 4532 C C . ARG A 1 583 ? 14.371 -9.996 -48.593 1.00 95.19 583 ARG A C 1
ATOM 4534 O O . ARG A 1 583 ? 14.983 -10.101 -49.657 1.00 95.19 583 ARG A O 1
ATOM 4541 N N . THR A 1 584 ? 13.696 -11.002 -48.043 1.00 94.31 584 THR A N 1
ATOM 4542 C CA . THR A 1 584 ? 13.490 -12.339 -48.636 1.00 94.31 584 THR A CA 1
ATOM 4543 C C . THR A 1 584 ? 12.134 -12.485 -49.335 1.00 94.31 584 THR A C 1
ATOM 4545 O O . THR A 1 584 ? 12.022 -13.274 -50.269 1.00 94.31 584 THR A O 1
ATOM 4548 N N . GLY A 1 585 ? 11.127 -11.710 -48.921 1.00 93.38 585 GLY A N 1
ATOM 4549 C CA . GLY A 1 585 ? 9.760 -11.727 -49.448 1.00 93.38 585 GLY A CA 1
ATOM 4550 C C . GLY A 1 585 ? 9.079 -10.358 -49.337 1.00 93.38 585 GLY A C 1
ATOM 4551 O O . GLY A 1 585 ? 9.735 -9.353 -49.073 1.00 93.38 585 GLY A O 1
ATOM 4552 N N . THR A 1 586 ? 7.763 -10.316 -49.559 1.00 91.81 586 THR A N 1
ATOM 4553 C CA . THR A 1 586 ? 6.934 -9.092 -49.476 1.00 91.81 586 THR A CA 1
ATOM 4554 C C . THR A 1 586 ? 6.172 -8.946 -48.155 1.00 91.81 586 THR A C 1
ATOM 4556 O O . THR A 1 586 ? 5.442 -7.978 -47.977 1.00 91.81 586 THR A O 1
ATOM 4559 N N . THR A 1 587 ? 6.311 -9.914 -47.250 1.00 93.44 587 THR A N 1
ATOM 4560 C CA . THR A 1 587 ? 5.863 -9.858 -45.852 1.00 93.44 587 THR A CA 1
ATOM 4561 C C . THR A 1 587 ? 7.032 -9.430 -44.977 1.00 93.44 587 THR A C 1
ATOM 4563 O O . THR A 1 587 ? 8.137 -9.942 -45.180 1.00 93.44 587 THR A O 1
ATOM 4566 N N . TYR A 1 588 ? 6.794 -8.557 -43.999 1.00 96.06 588 TYR A N 1
ATOM 4567 C CA . TYR A 1 588 ? 7.856 -7.991 -43.171 1.00 96.06 588 TYR A CA 1
ATOM 4568 C C . TYR A 1 588 ? 7.649 -8.276 -41.685 1.00 96.06 588 TYR A C 1
ATOM 4570 O O . TYR A 1 588 ? 6.522 -8.304 -41.201 1.00 96.06 588 TYR A O 1
ATOM 4578 N N . GLU A 1 589 ? 8.754 -8.448 -40.964 1.00 96.88 589 GLU A N 1
ATOM 4579 C CA . GLU A 1 589 ? 8.799 -8.701 -39.514 1.00 96.88 589 GLU A CA 1
ATOM 4580 C C . GLU A 1 589 ? 8.126 -7.584 -38.694 1.00 96.88 589 GLU A C 1
ATOM 4582 O O . GLU A 1 589 ? 7.520 -7.855 -37.664 1.00 96.88 589 GLU A O 1
ATOM 4587 N N . ILE A 1 590 ? 8.170 -6.340 -39.181 1.00 95.00 590 ILE A N 1
ATOM 4588 C CA . ILE A 1 590 ? 7.534 -5.181 -38.531 1.00 95.00 590 ILE A CA 1
ATOM 4589 C C . ILE A 1 590 ? 6.012 -5.122 -38.795 1.00 95.00 590 ILE A C 1
ATOM 4591 O O . ILE A 1 590 ? 5.291 -4.424 -38.088 1.00 95.00 590 ILE A O 1
ATOM 4595 N N . GLY A 1 591 ? 5.496 -5.876 -39.774 1.00 95.31 591 GLY A N 1
ATOM 4596 C CA . GLY A 1 591 ? 4.074 -5.923 -40.134 1.00 95.31 591 GLY A CA 1
ATOM 4597 C C . GLY A 1 591 ? 3.784 -5.426 -41.554 1.00 95.31 591 GLY A C 1
ATOM 4598 O O . GLY A 1 591 ? 4.562 -5.654 -42.484 1.00 95.31 591 GLY A O 1
ATOM 4599 N N . ASP A 1 592 ? 2.635 -4.770 -41.740 1.00 95.88 592 ASP A N 1
ATOM 4600 C CA . ASP A 1 592 ? 2.251 -4.180 -43.028 1.00 95.88 592 ASP A CA 1
ATOM 4601 C C . ASP A 1 592 ? 3.140 -2.971 -43.360 1.00 95.88 592 ASP A C 1
ATOM 4603 O O . ASP A 1 592 ? 3.176 -1.983 -42.628 1.00 95.88 592 ASP A O 1
ATOM 4607 N N . ALA A 1 593 ? 3.821 -3.027 -44.506 1.00 94.62 593 ALA A N 1
ATOM 4608 C CA . ALA A 1 593 ? 4.691 -1.959 -44.980 1.00 94.62 593 ALA A CA 1
ATOM 4609 C C . ALA A 1 593 ? 3.976 -0.629 -45.254 1.00 94.62 593 ALA A C 1
ATOM 4611 O O . ALA A 1 593 ? 4.646 0.408 -45.273 1.00 94.62 593 ALA A O 1
ATOM 4612 N N . ALA A 1 594 ? 2.664 -0.646 -45.497 1.00 95.88 594 ALA A N 1
ATOM 4613 C CA . ALA A 1 594 ? 1.858 0.552 -45.717 1.00 95.88 594 ALA A CA 1
ATOM 4614 C C . ALA A 1 594 ? 1.292 1.161 -44.419 1.00 95.88 594 ALA A C 1
ATOM 4616 O O . ALA A 1 594 ? 0.775 2.276 -44.464 1.00 95.88 594 ALA A O 1
ATOM 4617 N N . SER A 1 595 ? 1.388 0.464 -43.281 1.00 96.06 595 SER A N 1
ATOM 4618 C CA . SER A 1 595 ? 0.849 0.922 -41.997 1.00 96.06 595 SER A CA 1
ATOM 4619 C C . SER A 1 595 ? 1.864 1.756 -41.214 1.00 96.06 595 SER A C 1
ATOM 4621 O O . SER A 1 595 ? 3.011 1.350 -41.031 1.00 96.06 595 SER A O 1
ATOM 4623 N N . THR A 1 596 ? 1.420 2.907 -40.711 1.00 92.25 596 THR A N 1
ATOM 4624 C CA . THR A 1 596 ? 2.197 3.792 -39.827 1.00 92.25 596 THR A CA 1
ATOM 4625 C C . THR A 1 596 ? 2.327 3.224 -38.412 1.00 92.25 596 THR A C 1
ATOM 4627 O O . THR A 1 596 ? 3.338 3.429 -37.744 1.00 92.25 596 THR A O 1
ATOM 4630 N N . GLU A 1 597 ? 1.342 2.438 -37.971 1.00 94.56 597 GLU A N 1
ATOM 4631 C CA . GLU A 1 597 ? 1.299 1.873 -36.617 1.00 94.56 597 GLU A CA 1
ATOM 4632 C C . GLU A 1 597 ? 2.040 0.534 -36.509 1.00 94.56 597 GLU A C 1
ATOM 4634 O O . GLU A 1 597 ? 2.272 0.040 -35.403 1.00 94.56 597 GLU A O 1
ATOM 4639 N N . ALA A 1 598 ? 2.460 -0.044 -37.641 1.00 95.88 598 ALA A N 1
ATOM 4640 C CA . ALA A 1 598 ? 3.275 -1.256 -37.681 1.00 95.88 598 ALA A CA 1
ATOM 4641 C C . ALA A 1 598 ? 4.560 -1.092 -36.851 1.00 95.88 598 ALA A C 1
ATOM 4643 O O . ALA A 1 598 ? 4.857 -1.936 -36.005 1.00 95.88 598 ALA A O 1
ATOM 4644 N N . TYR A 1 599 ? 5.275 0.034 -37.003 1.00 95.56 599 TYR A N 1
ATOM 4645 C CA . TYR A 1 599 ? 6.513 0.239 -36.249 1.00 95.56 599 TYR A CA 1
ATOM 4646 C C . TYR A 1 599 ? 6.268 0.435 -34.751 1.00 95.56 599 TYR A C 1
ATOM 4648 O O . TYR A 1 599 ? 6.954 -0.187 -33.944 1.00 95.56 599 TYR A O 1
ATOM 4656 N N . LYS A 1 600 ? 5.240 1.206 -34.372 1.00 95.12 600 LYS A N 1
ATOM 4657 C CA . LYS A 1 600 ? 4.851 1.388 -32.963 1.00 95.12 600 LYS A CA 1
ATOM 4658 C C . LYS A 1 600 ? 4.473 0.059 -32.302 1.00 95.12 600 LYS A C 1
ATOM 4660 O O . LYS A 1 600 ? 4.921 -0.244 -31.201 1.00 95.12 600 LYS A O 1
ATOM 4665 N N . THR A 1 601 ? 3.700 -0.770 -33.007 1.00 95.62 601 THR A N 1
ATOM 4666 C CA . THR A 1 601 ? 3.267 -2.099 -32.541 1.00 95.62 601 THR A CA 1
ATOM 4667 C C . THR A 1 601 ? 4.455 -3.048 -32.371 1.00 95.62 601 THR A C 1
ATOM 4669 O O . THR A 1 601 ? 4.543 -3.774 -31.379 1.00 95.62 601 THR A O 1
ATOM 4672 N N . TRP A 1 602 ? 5.402 -3.028 -33.312 1.00 97.56 602 TRP A N 1
ATOM 4673 C CA . TRP A 1 602 ? 6.617 -3.837 -33.237 1.00 97.56 602 TRP A CA 1
ATOM 4674 C C . TRP A 1 602 ? 7.552 -3.368 -32.110 1.00 97.56 602 TRP A C 1
ATOM 4676 O O . TRP A 1 602 ? 8.018 -4.198 -31.329 1.00 97.56 602 TRP A O 1
ATOM 4686 N N . LEU A 1 603 ? 7.750 -2.055 -31.940 1.00 97.06 603 LEU A N 1
ATOM 4687 C CA . LEU A 1 603 ? 8.493 -1.502 -30.803 1.00 97.06 603 LEU A CA 1
ATOM 4688 C C . LEU A 1 603 ? 7.837 -1.860 -29.462 1.00 97.06 603 LEU A C 1
ATOM 4690 O O . LEU A 1 603 ? 8.549 -2.261 -28.551 1.00 97.06 603 LEU A O 1
ATOM 4694 N N . ARG A 1 604 ? 6.504 -1.805 -29.345 1.00 96.69 604 ARG A N 1
ATOM 4695 C CA . ARG A 1 604 ? 5.778 -2.178 -28.117 1.00 96.69 604 ARG A CA 1
ATOM 4696 C C . ARG A 1 604 ? 5.919 -3.655 -27.748 1.00 96.69 604 ARG A C 1
ATOM 4698 O O . ARG A 1 604 ? 6.204 -3.970 -26.595 1.00 96.69 604 ARG A O 1
ATOM 4705 N N . ASN A 1 605 ? 5.687 -4.547 -28.711 1.00 96.19 605 ASN A N 1
ATOM 4706 C CA . ASN A 1 605 ? 5.457 -5.970 -28.435 1.00 96.19 605 ASN A CA 1
ATOM 4707 C C . ASN A 1 605 ? 6.689 -6.843 -28.730 1.00 96.19 605 ASN A C 1
ATOM 4709 O O . ASN A 1 605 ? 6.987 -7.791 -28.003 1.00 96.19 605 ASN A O 1
ATOM 4713 N N . SER A 1 606 ? 7.409 -6.543 -29.816 1.00 97.62 606 SER A N 1
ATOM 4714 C CA . SER A 1 606 ? 8.564 -7.338 -30.250 1.00 97.62 606 SER A CA 1
ATOM 4715 C C . SER A 1 606 ? 9.831 -6.915 -29.517 1.00 97.62 606 SER A C 1
ATOM 4717 O O . SER A 1 606 ? 10.528 -7.780 -28.983 1.00 97.62 606 SER A O 1
ATOM 4719 N N . ILE A 1 607 ? 10.084 -5.605 -29.410 1.00 98.38 607 ILE A N 1
ATOM 4720 C CA . ILE A 1 607 ? 11.202 -5.056 -28.628 1.00 98.38 607 ILE A CA 1
ATOM 4721 C C . ILE A 1 607 ? 10.809 -4.904 -27.155 1.00 98.38 607 ILE A C 1
ATOM 4723 O O . ILE A 1 607 ? 11.239 -5.712 -26.335 1.00 98.38 607 ILE A O 1
ATOM 4727 N N . GLY A 1 608 ? 9.932 -3.958 -26.826 1.00 96.94 608 GLY A N 1
ATOM 4728 C CA . GLY A 1 608 ? 9.430 -3.706 -25.475 1.00 96.94 608 GLY A CA 1
ATOM 4729 C C . GLY A 1 608 ? 8.744 -4.905 -24.810 1.00 96.94 608 GLY A C 1
ATOM 4730 O O . GLY A 1 608 ? 8.393 -5.899 -25.450 1.00 96.94 608 GLY A O 1
ATOM 4731 N N . SER A 1 609 ? 8.536 -4.805 -23.499 1.00 96.38 609 SER A N 1
ATOM 4732 C CA . SER A 1 609 ? 7.751 -5.747 -22.686 1.00 96.38 609 SER A CA 1
ATOM 4733 C C . SER A 1 609 ? 6.258 -5.377 -22.658 1.00 96.38 609 SER A C 1
ATOM 4735 O O . SER A 1 609 ? 5.606 -5.531 -21.632 1.00 96.38 609 SER A O 1
ATOM 4737 N N . GLY A 1 610 ? 5.721 -4.829 -23.754 1.00 94.88 610 GLY A N 1
ATOM 4738 C CA . GLY A 1 610 ? 4.365 -4.265 -23.825 1.00 94.88 610 GLY A CA 1
ATOM 4739 C C . GLY A 1 610 ? 4.286 -2.759 -23.533 1.00 94.88 610 GLY A C 1
ATOM 4740 O O . GLY A 1 610 ? 3.279 -2.133 -23.861 1.00 94.88 610 GLY A O 1
ATOM 4741 N N . TYR A 1 611 ? 5.348 -2.153 -22.992 1.00 93.94 611 TYR A N 1
ATOM 4742 C CA . TYR A 1 611 ? 5.417 -0.716 -22.696 1.00 93.94 611 TYR A CA 1
ATOM 4743 C C . TYR A 1 611 ? 5.981 0.073 -23.878 1.00 93.94 611 TYR A C 1
ATOM 4745 O O . TYR A 1 611 ? 7.071 -0.228 -24.375 1.00 93.94 611 TYR A O 1
ATOM 4753 N N . TYR A 1 612 ? 5.242 1.090 -24.323 1.00 94.94 612 TYR A N 1
ATOM 4754 C CA . TYR A 1 612 ? 5.624 1.924 -25.457 1.00 94.94 612 TYR A CA 1
ATOM 4755 C C . TYR A 1 612 ? 5.084 3.346 -25.356 1.00 94.94 612 TYR A C 1
ATOM 4757 O O . TYR A 1 612 ? 3.891 3.529 -25.108 1.00 94.94 612 TYR A O 1
ATOM 4765 N N . TYR A 1 613 ? 5.952 4.301 -25.679 1.00 95.69 613 TYR A N 1
ATOM 4766 C CA . TYR A 1 613 ? 5.708 5.739 -25.666 1.00 95.69 613 TYR A CA 1
ATOM 4767 C C . TYR A 1 613 ? 6.204 6.338 -26.990 1.00 95.69 613 TYR A C 1
ATOM 4769 O O . TYR A 1 613 ? 7.250 5.926 -27.499 1.00 95.69 613 TYR A O 1
ATOM 4777 N N . ASP A 1 614 ? 5.492 7.309 -27.557 1.00 91.00 614 ASP A N 1
ATOM 4778 C CA . ASP A 1 614 ? 5.946 8.095 -28.707 1.00 91.00 614 ASP A CA 1
ATOM 4779 C C . ASP A 1 614 ? 6.098 9.583 -28.374 1.00 91.00 614 ASP A C 1
ATOM 4781 O O . ASP A 1 614 ? 5.416 10.120 -27.505 1.00 91.00 614 ASP A O 1
ATOM 4785 N N . SER A 1 615 ? 7.016 10.258 -29.074 1.00 92.88 615 SER A N 1
ATOM 4786 C CA . SER A 1 615 ? 7.182 11.711 -28.973 1.00 92.88 615 SER A CA 1
ATOM 4787 C C . SER A 1 615 ? 7.532 12.364 -30.309 1.00 92.88 615 SER A C 1
ATOM 4789 O O . SER A 1 615 ? 8.248 11.790 -31.133 1.00 92.88 615 SER A O 1
ATOM 4791 N N . THR A 1 616 ? 7.068 13.602 -30.482 1.00 91.56 616 THR A N 1
ATOM 4792 C CA . THR A 1 616 ? 7.365 14.510 -31.603 1.00 91.56 616 THR A CA 1
ATOM 4793 C C . THR A 1 616 ? 8.203 15.736 -31.204 1.00 91.56 616 THR A C 1
ATOM 4795 O O . THR A 1 616 ? 8.566 16.533 -32.070 1.00 91.56 616 THR A O 1
ATOM 4798 N N . ASP A 1 617 ? 8.526 15.899 -29.915 1.00 93.12 617 ASP A N 1
ATOM 4799 C CA . ASP A 1 617 ? 9.345 16.999 -29.384 1.00 93.12 617 ASP A CA 1
ATOM 4800 C C . ASP A 1 617 ? 10.059 16.636 -28.057 1.00 93.12 617 ASP A C 1
ATOM 4802 O O . ASP A 1 617 ? 9.988 15.507 -27.563 1.00 93.12 617 ASP A O 1
ATOM 4806 N N . LEU A 1 618 ? 10.813 17.586 -27.489 1.00 93.75 618 LEU A N 1
ATOM 4807 C CA . LEU A 1 618 ? 11.529 17.405 -26.219 1.00 93.75 618 LEU A CA 1
ATOM 4808 C C . LEU A 1 618 ? 10.575 17.162 -25.038 1.00 93.75 618 LEU A C 1
ATOM 4810 O O . LEU A 1 618 ? 10.843 16.288 -24.218 1.00 93.75 618 LEU A O 1
ATOM 4814 N N . THR A 1 619 ? 9.458 17.887 -24.961 1.00 93.56 619 THR A N 1
ATOM 4815 C CA . THR A 1 619 ? 8.513 17.791 -23.840 1.00 93.56 619 THR A CA 1
ATOM 4816 C C . THR A 1 619 ? 7.845 16.419 -23.798 1.00 93.56 619 THR A C 1
ATOM 4818 O O . THR A 1 619 ? 7.748 15.818 -22.730 1.00 93.56 619 THR A O 1
ATOM 4821 N N . GLY A 1 620 ? 7.469 15.863 -24.954 1.00 93.50 620 GLY A N 1
ATOM 4822 C CA . GLY A 1 620 ? 6.979 14.487 -25.040 1.00 93.50 620 GLY A CA 1
ATOM 4823 C C . GLY A 1 620 ? 8.033 13.432 -24.673 1.00 93.50 620 GLY A C 1
ATOM 4824 O O . GLY A 1 620 ? 7.675 12.392 -24.127 1.00 93.50 620 GLY A O 1
ATOM 4825 N N . LEU A 1 621 ? 9.332 13.690 -24.901 1.00 94.88 621 LEU A N 1
ATOM 4826 C CA . LEU A 1 621 ? 10.397 12.777 -24.460 1.00 94.88 621 LEU A CA 1
ATOM 4827 C C . LEU A 1 621 ? 10.617 12.843 -22.947 1.00 94.88 621 LEU A C 1
ATOM 4829 O O . LEU A 1 621 ? 10.726 11.794 -22.320 1.00 94.88 621 LEU A O 1
ATOM 4833 N N . GLN A 1 622 ? 10.639 14.039 -22.353 1.00 93.88 622 GLN A N 1
ATOM 4834 C CA . GLN A 1 622 ? 10.724 14.196 -20.895 1.00 93.88 622 GLN A CA 1
ATOM 4835 C C . GLN A 1 622 ? 9.537 13.509 -20.207 1.00 93.88 622 GLN A C 1
ATOM 4837 O O . GLN A 1 622 ? 9.748 12.670 -19.335 1.00 93.88 622 GLN A O 1
ATOM 4842 N N . LYS A 1 623 ? 8.313 13.728 -20.706 1.00 94.06 623 LYS A N 1
ATOM 4843 C CA . LYS A 1 623 ? 7.099 13.049 -20.229 1.00 94.06 623 LYS A CA 1
ATOM 4844 C C . LYS A 1 623 ? 7.154 11.523 -20.382 1.00 94.06 623 LYS A C 1
ATOM 4846 O O . LYS A 1 623 ? 6.686 10.808 -19.504 1.00 94.06 623 LYS A O 1
ATOM 4851 N N . ALA A 1 624 ? 7.744 11.002 -21.461 1.00 95.12 624 ALA A N 1
ATOM 4852 C CA . ALA A 1 624 ? 7.936 9.559 -21.623 1.00 95.12 624 ALA A CA 1
ATOM 4853 C C . ALA A 1 624 ? 8.916 8.983 -20.583 1.00 95.12 624 ALA A C 1
ATOM 4855 O O . ALA A 1 624 ? 8.663 7.909 -20.041 1.00 95.12 624 ALA A O 1
ATOM 4856 N N . TYR A 1 625 ? 10.006 9.691 -20.265 1.00 92.81 625 TYR A N 1
ATOM 4857 C CA . TYR A 1 625 ? 10.917 9.290 -19.186 1.00 92.81 625 TYR A CA 1
ATOM 4858 C C . TYR A 1 625 ? 10.256 9.389 -17.801 1.00 92.81 625 TYR A C 1
ATOM 4860 O O . TYR A 1 625 ? 10.402 8.455 -17.018 1.00 92.81 625 TYR A O 1
ATOM 4868 N N . GLU A 1 626 ? 9.478 10.441 -17.527 1.00 88.44 626 GLU A N 1
ATOM 4869 C CA . GLU A 1 626 ? 8.682 10.594 -16.296 1.00 88.44 626 GLU A CA 1
ATOM 4870 C C . GLU A 1 626 ? 7.691 9.434 -16.108 1.00 88.44 626 GLU A C 1
ATOM 4872 O O . GLU A 1 626 ? 7.654 8.811 -15.047 1.00 88.44 626 GLU A O 1
ATOM 4877 N N . GLU A 1 627 ? 6.920 9.090 -17.145 1.00 90.81 627 GLU A N 1
ATOM 4878 C CA . GLU A 1 627 ? 5.956 7.984 -17.099 1.00 90.81 627 GLU A CA 1
ATOM 4879 C C . GLU A 1 627 ? 6.632 6.614 -16.960 1.00 90.81 627 GLU A C 1
ATOM 4881 O O . GLU A 1 627 ? 6.109 5.746 -16.262 1.00 90.81 627 GLU A O 1
ATOM 4886 N N . ILE A 1 628 ? 7.799 6.405 -17.580 1.00 89.69 628 ILE A N 1
ATOM 4887 C CA . ILE A 1 628 ? 8.602 5.187 -17.388 1.00 89.69 628 ILE A CA 1
ATOM 4888 C C . ILE A 1 628 ? 9.146 5.115 -15.963 1.00 89.69 628 ILE A C 1
ATOM 4890 O O . ILE A 1 628 ? 9.083 4.057 -15.344 1.00 89.69 628 ILE A O 1
ATOM 4894 N N . PHE A 1 629 ? 9.672 6.215 -15.431 1.00 83.94 629 PHE A N 1
ATOM 4895 C CA . PHE A 1 629 ? 10.275 6.259 -14.103 1.00 83.94 629 PHE A CA 1
ATOM 4896 C C . PHE A 1 629 ? 9.232 6.054 -12.999 1.00 83.94 629 PHE A C 1
ATOM 4898 O O . PHE A 1 629 ? 9.424 5.214 -12.118 1.00 83.94 629 PHE A O 1
ATOM 4905 N N . ALA A 1 630 ? 8.075 6.713 -13.119 1.00 81.31 630 ALA A N 1
ATOM 4906 C CA . ALA A 1 630 ? 6.901 6.418 -12.307 1.00 81.31 630 ALA A CA 1
ATOM 4907 C C . ALA A 1 630 ? 6.493 4.941 -12.437 1.00 81.31 630 ALA A C 1
ATOM 4909 O O . ALA A 1 630 ? 6.242 4.290 -11.427 1.00 81.31 630 ALA A O 1
ATOM 4910 N N . LYS A 1 631 ? 6.509 4.362 -13.650 1.00 83.94 631 LYS A N 1
ATOM 4911 C CA . LYS A 1 631 ? 6.114 2.959 -13.834 1.00 83.94 631 LYS A CA 1
ATOM 4912 C C . LYS A 1 631 ? 7.126 1.941 -13.299 1.00 83.94 631 LYS A C 1
ATOM 4914 O O . LYS A 1 631 ? 6.734 0.858 -12.873 1.00 83.94 631 LYS A O 1
ATOM 4919 N N . ILE A 1 632 ? 8.412 2.279 -13.287 1.00 79.75 632 ILE A N 1
ATOM 4920 C CA . ILE A 1 632 ? 9.453 1.498 -12.613 1.00 79.75 632 ILE A CA 1
ATOM 4921 C C . ILE A 1 632 ? 9.228 1.536 -11.098 1.00 79.75 632 ILE A C 1
ATOM 4923 O O . ILE A 1 632 ? 9.239 0.483 -10.459 1.00 79.75 632 ILE A O 1
ATOM 4927 N N . ARG A 1 633 ? 8.954 2.720 -10.533 1.00 73.44 633 ARG A N 1
ATOM 4928 C CA . ARG A 1 633 ? 8.586 2.865 -9.119 1.00 73.44 633 ARG A CA 1
ATOM 4929 C C . ARG A 1 633 ? 7.345 2.054 -8.757 1.00 73.44 633 ARG A C 1
ATOM 4931 O O . ARG A 1 633 ? 7.439 1.264 -7.824 1.00 73.44 633 ARG A O 1
ATOM 4938 N N . ASP A 1 634 ? 6.259 2.147 -9.531 1.00 70.50 634 ASP A N 1
ATOM 4939 C CA . ASP A 1 634 ? 5.051 1.322 -9.358 1.00 70.50 634 ASP A CA 1
ATOM 4940 C C . ASP A 1 634 ? 5.406 -0.161 -9.174 1.00 70.50 634 ASP A C 1
ATOM 4942 O O . ASP A 1 634 ? 4.962 -0.779 -8.217 1.00 70.50 634 ASP A O 1
ATOM 4946 N N . PHE A 1 635 ? 6.205 -0.766 -10.065 1.00 68.50 635 PHE A N 1
ATOM 4947 C CA . PHE A 1 635 ? 6.518 -2.200 -9.968 1.00 68.50 635 PHE A CA 1
ATOM 4948 C C . PHE A 1 635 ? 7.290 -2.558 -8.696 1.00 68.50 635 PHE A C 1
ATOM 4950 O O . PHE A 1 635 ? 7.070 -3.623 -8.108 1.00 68.50 635 PHE A O 1
ATOM 4957 N N . ASN A 1 636 ? 8.168 -1.667 -8.248 1.00 64.44 636 ASN A N 1
ATOM 4958 C CA . ASN A 1 636 ? 8.960 -1.882 -7.048 1.00 64.44 636 ASN A CA 1
ATOM 4959 C C . ASN A 1 636 ? 8.114 -1.656 -5.769 1.00 64.44 636 ASN A C 1
ATOM 4961 O O . ASN A 1 636 ? 8.227 -2.427 -4.819 1.00 64.44 636 ASN A O 1
ATOM 4965 N N . GLU A 1 637 ? 7.202 -0.677 -5.770 1.00 58.06 637 GLU A N 1
ATOM 4966 C CA . GLU A 1 637 ? 6.245 -0.421 -4.681 1.00 58.06 637 GLU A CA 1
ATOM 4967 C C . GLU A 1 637 ? 5.161 -1.521 -4.594 1.00 58.06 637 GLU A C 1
ATOM 4969 O O . GLU A 1 637 ? 4.856 -2.000 -3.500 1.00 58.06 637 GLU A O 1
ATOM 4974 N N . ILE A 1 638 ? 4.651 -2.004 -5.737 1.00 55.62 638 ILE A N 1
ATOM 4975 C CA . ILE A 1 638 ? 3.682 -3.113 -5.843 1.00 55.62 638 ILE A CA 1
ATOM 4976 C C . ILE A 1 638 ? 4.304 -4.430 -5.364 1.00 55.62 638 ILE A C 1
ATOM 4978 O O . ILE A 1 638 ? 3.685 -5.169 -4.600 1.00 55.62 638 ILE A O 1
ATOM 4982 N N . THR A 1 639 ? 5.552 -4.735 -5.737 1.00 52.56 639 THR A N 1
ATOM 4983 C CA . THR A 1 639 ? 6.234 -5.942 -5.224 1.00 52.56 639 THR A CA 1
ATOM 4984 C C . THR A 1 639 ? 6.590 -5.861 -3.732 1.00 52.56 639 THR A C 1
ATOM 4986 O O . THR A 1 639 ? 6.963 -6.879 -3.146 1.00 52.56 639 THR A O 1
ATOM 4989 N N . ALA A 1 640 ? 6.388 -4.698 -3.101 1.00 55.59 640 ALA A N 1
ATOM 4990 C CA . ALA A 1 640 ? 6.445 -4.475 -1.659 1.00 55.59 640 ALA A CA 1
ATOM 4991 C C . ALA A 1 640 ? 5.057 -4.310 -0.989 1.00 55.59 640 ALA A C 1
ATOM 4993 O O . ALA A 1 640 ? 4.989 -4.023 0.207 1.00 55.59 640 ALA A O 1
ATOM 4994 N N . GLU A 1 641 ? 3.926 -4.494 -1.688 1.00 53.53 641 GLU A N 1
ATOM 4995 C CA . GLU A 1 641 ? 2.577 -4.224 -1.141 1.00 53.53 641 GLU A CA 1
ATOM 4996 C C . GLU A 1 641 ? 2.200 -5.050 0.096 1.00 53.53 641 GLU A C 1
ATOM 4998 O O . GLU A 1 641 ? 1.404 -4.591 0.912 1.00 53.53 641 GLU A O 1
ATOM 5003 N N . ALA A 1 642 ? 2.774 -6.242 0.273 1.00 57.19 642 ALA A N 1
ATOM 5004 C CA . ALA A 1 642 ? 2.545 -7.070 1.461 1.00 57.19 642 ALA A CA 1
ATOM 5005 C C . ALA A 1 642 ? 3.369 -6.628 2.690 1.00 57.19 642 ALA A C 1
ATOM 5007 O O . ALA A 1 642 ? 3.111 -7.088 3.800 1.00 57.19 642 ALA A O 1
ATOM 5008 N N . GLN A 1 643 ? 4.373 -5.770 2.497 1.00 76.50 643 GLN A N 1
ATOM 5009 C CA . GLN A 1 643 ? 5.363 -5.416 3.512 1.00 76.50 643 GLN A CA 1
ATOM 5010 C C . GLN A 1 643 ? 5.011 -4.100 4.200 1.00 76.50 643 GLN A C 1
ATOM 5012 O O . GLN A 1 643 ? 4.549 -3.156 3.555 1.00 76.50 643 GLN A O 1
ATOM 5017 N N . TRP A 1 644 ? 5.230 -4.064 5.514 1.00 87.62 644 TRP A N 1
ATOM 5018 C CA . TRP A 1 644 ? 4.766 -3.028 6.438 1.00 87.62 644 TRP A CA 1
ATOM 5019 C C . TRP A 1 644 ? 3.262 -2.745 6.330 1.00 87.62 644 TRP A C 1
ATOM 5021 O O . TRP A 1 644 ? 2.801 -1.633 6.579 1.00 87.62 644 TRP A O 1
ATOM 5031 N N . VAL A 1 645 ? 2.490 -3.781 5.990 1.00 91.12 645 VAL A N 1
ATOM 5032 C CA . VAL A 1 645 ? 1.034 -3.785 6.119 1.00 91.12 645 VAL A CA 1
ATOM 5033 C C . VAL A 1 645 ? 0.659 -4.736 7.247 1.00 91.12 645 VAL A C 1
ATOM 5035 O O . VAL A 1 645 ? 0.816 -5.953 7.121 1.00 91.12 645 VAL A O 1
ATOM 5038 N N . ALA A 1 646 ? 0.154 -4.193 8.352 1.00 94.81 646 ALA A N 1
ATOM 5039 C CA . ALA A 1 646 ? -0.441 -5.012 9.397 1.00 94.81 646 ALA A CA 1
ATOM 5040 C C . ALA A 1 646 ? -1.833 -5.473 8.938 1.00 94.81 646 ALA A C 1
ATOM 5042 O O . ALA A 1 646 ? -2.654 -4.668 8.489 1.00 94.81 646 ALA A O 1
ATOM 5043 N N . ASN A 1 647 ? -2.084 -6.778 9.029 1.00 95.00 647 ASN A N 1
ATOM 5044 C CA . ASN A 1 647 ? -3.370 -7.390 8.705 1.00 95.00 647 ASN A CA 1
ATOM 5045 C C . ASN A 1 647 ? -3.998 -7.884 10.009 1.00 95.00 647 ASN A C 1
ATOM 5047 O O . ASN A 1 647 ? -3.392 -8.679 10.728 1.00 95.00 647 ASN A O 1
ATOM 5051 N N . ASP A 1 648 ? -5.189 -7.379 10.316 1.00 97.00 648 ASP A N 1
ATOM 5052 C CA . ASP A 1 648 ? -5.873 -7.565 11.593 1.00 97.00 648 ASP A CA 1
ATOM 5053 C C . ASP A 1 648 ? -7.329 -8.037 11.361 1.00 97.00 648 ASP A C 1
ATOM 5055 O O . ASP A 1 648 ? -8.251 -7.218 11.255 1.00 97.00 648 ASP A O 1
ATOM 5059 N N . PRO A 1 649 ? -7.541 -9.356 11.186 1.00 95.56 649 PRO A N 1
ATOM 5060 C CA . PRO A 1 649 ? -8.865 -9.951 11.008 1.00 95.56 649 PRO A CA 1
ATOM 5061 C C . PRO A 1 649 ? -9.683 -9.932 12.308 1.00 95.56 649 PRO A C 1
ATOM 5063 O O . PRO A 1 649 ? -9.181 -10.281 13.375 1.00 95.56 649 PRO A O 1
ATOM 5066 N N . LEU A 1 650 ? -10.969 -9.581 12.235 1.00 92.81 650 LEU A N 1
ATOM 5067 C CA . LEU A 1 650 ? -11.914 -9.795 13.339 1.00 92.81 650 LEU A CA 1
ATOM 5068 C C . LEU A 1 650 ? -12.473 -11.234 13.316 1.00 92.81 650 LEU A C 1
ATOM 5070 O O . LEU A 1 650 ? -12.557 -11.820 12.236 1.00 92.81 650 LEU A O 1
ATOM 5074 N N . PRO A 1 651 ? -12.900 -11.803 14.466 1.00 88.94 651 PRO A N 1
ATOM 5075 C CA . PRO A 1 651 ? -13.102 -13.245 14.605 1.00 88.94 651 PRO A CA 1
ATOM 5076 C C . PRO A 1 651 ? -14.255 -13.780 13.749 1.00 88.94 651 PRO A C 1
ATOM 5078 O O . PRO A 1 651 ? -15.433 -13.537 14.054 1.00 88.94 651 PRO A O 1
ATOM 5081 N N . PHE A 1 652 ? -13.939 -14.554 12.705 1.00 75.44 652 PHE A N 1
ATOM 5082 C CA . PHE A 1 652 ? -14.939 -15.065 11.761 1.00 75.44 652 PHE A CA 1
ATOM 5083 C C . PHE A 1 652 ? -15.251 -16.554 11.963 1.00 75.44 652 PHE A C 1
ATOM 5085 O O . PHE A 1 652 ? -14.784 -17.448 11.252 1.00 75.44 652 PHE A O 1
ATOM 5092 N N . SER A 1 653 ? -16.145 -16.846 12.910 1.00 56.41 653 SER A N 1
ATOM 5093 C CA . SER A 1 653 ? -16.725 -18.184 13.055 1.00 56.41 653 SER A CA 1
ATOM 5094 C C . SER A 1 653 ? -17.686 -18.488 11.895 1.00 56.41 653 SER A C 1
ATOM 5096 O O . SER A 1 653 ? -18.870 -18.169 11.985 1.00 56.41 653 SER A O 1
ATOM 5098 N N . GLY A 1 654 ? -17.207 -19.138 10.828 1.00 54.47 654 GLY A N 1
ATOM 5099 C CA . GLY A 1 654 ? -17.894 -19.307 9.528 1.00 54.47 654 GLY A CA 1
ATOM 5100 C C . GLY A 1 654 ? -19.252 -20.040 9.472 1.00 54.47 654 GLY A C 1
ATOM 5101 O O . GLY A 1 654 ? -19.679 -20.445 8.395 1.00 54.47 654 GLY A O 1
ATOM 5102 N N . THR A 1 655 ? -19.944 -20.228 10.599 1.00 48.25 655 THR A N 1
ATOM 5103 C CA . THR A 1 655 ? -21.345 -20.696 10.687 1.00 48.25 655 THR A CA 1
ATOM 5104 C C . THR A 1 655 ? -22.194 -19.945 11.731 1.00 48.25 655 THR A C 1
ATOM 5106 O O . THR A 1 655 ? -23.360 -20.288 11.925 1.00 48.25 655 THR A O 1
ATOM 5109 N N . ALA A 1 656 ? -21.652 -18.923 12.404 1.00 51.69 656 ALA A N 1
ATOM 5110 C CA . ALA A 1 656 ? -22.319 -18.180 13.477 1.00 51.69 656 ALA A CA 1
ATOM 5111 C C . ALA A 1 656 ? -22.055 -16.668 13.373 1.00 51.69 656 ALA A C 1
ATOM 5113 O O . ALA A 1 656 ? -21.120 -16.234 12.706 1.00 51.69 656 ALA A O 1
ATOM 5114 N N . SER A 1 657 ? -22.891 -15.855 14.026 1.00 61.84 657 SER A N 1
ATOM 5115 C CA . SER A 1 657 ? -22.730 -14.397 14.025 1.00 61.84 657 SER A CA 1
ATOM 5116 C C . SER A 1 657 ? -21.396 -13.983 14.650 1.00 61.84 657 SER A C 1
ATOM 5118 O O . SER A 1 657 ? -21.101 -14.385 15.774 1.00 61.84 657 SER A O 1
ATOM 5120 N N . GLN A 1 658 ? -20.639 -13.140 13.942 1.00 78.38 658 GLN A N 1
ATOM 5121 C CA . GLN A 1 658 ? -19.431 -12.476 14.439 1.00 78.38 658 GLN A CA 1
ATOM 5122 C C . GLN A 1 658 ? -19.697 -11.856 15.821 1.00 78.38 658 GLN A C 1
ATOM 5124 O O . GLN A 1 658 ? -20.607 -11.041 15.974 1.00 78.38 658 GLN A O 1
ATOM 5129 N N . MET A 1 659 ? -18.931 -12.278 16.831 1.00 91.38 659 MET A N 1
ATOM 5130 C CA . MET A 1 659 ? -19.166 -11.901 18.233 1.00 91.38 659 MET A CA 1
ATOM 5131 C C . MET A 1 659 ? -18.486 -10.585 18.621 1.00 91.38 659 MET A C 1
ATOM 5133 O O . MET A 1 659 ? -18.957 -9.922 19.542 1.00 91.38 659 MET A O 1
ATOM 5137 N N . VAL A 1 660 ? -17.412 -10.199 17.926 1.00 94.06 660 VAL A N 1
ATOM 5138 C CA . VAL A 1 660 ? -16.694 -8.932 18.131 1.00 94.06 660 VAL A CA 1
ATOM 5139 C C . VAL A 1 660 ? -16.776 -8.112 16.849 1.00 94.06 660 VAL A C 1
ATOM 5141 O O . VAL A 1 660 ? -16.308 -8.533 15.794 1.00 94.06 660 VAL A O 1
ATOM 5144 N N . GLU A 1 661 ? -17.430 -6.961 16.940 1.00 94.06 661 GLU A N 1
ATOM 5145 C CA . GLU A 1 661 ? -17.811 -6.097 15.824 1.00 94.06 661 GLU A CA 1
ATOM 5146 C C . GLU A 1 661 ? -16.964 -4.827 15.800 1.00 94.06 661 GLU A C 1
ATOM 5148 O O . GLU A 1 661 ? -16.778 -4.179 16.830 1.00 94.06 661 GLU A O 1
ATOM 5153 N N . PHE A 1 662 ? -16.465 -4.472 14.616 1.00 95.94 662 PHE A N 1
ATOM 5154 C CA . PHE A 1 662 ? -15.753 -3.221 14.376 1.00 95.94 662 PHE A CA 1
ATOM 5155 C C . PHE A 1 662 ? -16.726 -2.035 14.405 1.00 95.94 662 PHE A C 1
ATOM 5157 O O . PHE A 1 662 ? -17.787 -2.075 13.781 1.00 95.94 662 PHE A O 1
ATOM 5164 N N . ILE A 1 663 ? -16.357 -0.973 15.124 1.00 95.94 663 ILE A N 1
ATOM 5165 C CA . ILE A 1 663 ? -17.201 0.211 15.336 1.00 95.94 663 ILE A CA 1
ATOM 5166 C C . ILE A 1 663 ? -16.671 1.441 14.586 1.00 95.94 663 ILE A C 1
ATOM 5168 O O . ILE A 1 663 ? -17.480 2.234 14.099 1.00 95.94 663 ILE A O 1
ATOM 5172 N N . GLY A 1 664 ? -15.348 1.593 14.482 1.00 95.31 664 GLY A N 1
ATOM 5173 C CA . GLY A 1 664 ? -14.684 2.706 13.796 1.00 95.31 664 GLY A CA 1
ATOM 5174 C C . GLY A 1 664 ? -13.205 2.848 14.172 1.00 95.31 664 GLY A C 1
ATOM 5175 O O . GLY A 1 664 ? -12.764 2.295 15.181 1.00 95.31 664 GLY A O 1
ATOM 5176 N N . PHE A 1 665 ? -12.449 3.603 13.377 1.00 96.88 665 PHE A N 1
ATOM 5177 C CA . PHE A 1 665 ? -11.080 4.034 13.680 1.00 96.88 665 PHE A CA 1
ATOM 5178 C C . PHE A 1 665 ? -11.084 5.348 14.469 1.00 96.88 665 PHE A C 1
ATOM 5180 O O . PHE A 1 665 ? -12.033 6.122 14.361 1.00 96.88 665 PHE A O 1
ATOM 5187 N N . TYR A 1 666 ? -10.015 5.644 15.206 1.00 92.69 666 TYR A N 1
ATOM 5188 C CA . TYR A 1 666 ? -9.734 7.013 15.648 1.00 92.69 666 TYR A CA 1
ATOM 5189 C C . TYR A 1 666 ? -8.826 7.704 14.641 1.00 92.69 666 TYR A C 1
ATOM 5191 O O . TYR A 1 666 ? -7.792 7.153 14.267 1.00 92.69 666 TYR A O 1
ATOM 5199 N N . ASN A 1 667 ? -9.215 8.909 14.233 1.00 88.38 667 ASN A N 1
ATOM 5200 C CA . ASN A 1 667 ? -8.389 9.782 13.407 1.00 88.38 667 ASN A CA 1
ATOM 5201 C C . ASN A 1 667 ? -7.316 10.511 14.251 1.00 88.38 667 ASN A C 1
ATOM 5203 O O . ASN A 1 667 ? -7.316 10.445 15.484 1.00 88.38 667 ASN A O 1
ATOM 5207 N N . GLN A 1 668 ? -6.429 11.252 13.586 1.00 84.06 668 GLN A N 1
ATOM 5208 C CA . GLN A 1 668 ? -5.353 12.076 14.161 1.00 84.06 668 GLN A CA 1
ATOM 5209 C C . GLN A 1 668 ? -5.841 13.120 15.195 1.00 84.06 668 GLN A C 1
ATOM 5211 O O . GLN A 1 668 ? -5.062 13.608 16.014 1.00 84.06 668 GLN A O 1
ATOM 5216 N N . THR A 1 669 ? -7.132 13.466 15.180 1.00 82.12 669 THR A N 1
ATOM 5217 C CA . THR A 1 669 ? -7.798 14.421 16.089 1.00 82.12 669 THR A CA 1
ATOM 5218 C C . THR A 1 669 ? -8.638 13.735 17.189 1.00 82.12 669 THR A C 1
ATOM 5220 O O . THR A 1 669 ? -9.629 14.299 17.654 1.00 82.12 669 THR A O 1
ATOM 5223 N N . PRO A 1 670 ? -8.234 12.533 17.642 1.00 83.69 670 PRO A N 1
ATOM 5224 C CA . PRO A 1 670 ? -9.034 11.554 18.380 1.00 83.69 670 PRO A CA 1
ATOM 5225 C C . PRO A 1 670 ? -10.554 11.472 18.145 1.00 83.69 670 PRO A C 1
ATOM 5227 O O . PRO A 1 670 ? -11.292 11.115 19.066 1.00 83.69 670 PRO A O 1
ATOM 5230 N N . GLU A 1 671 ? -11.048 11.740 16.934 1.00 87.50 671 GLU A N 1
ATOM 5231 C CA . GLU A 1 671 ? -12.458 11.533 16.586 1.00 87.50 671 GLU A CA 1
ATOM 5232 C C . GLU A 1 671 ? -12.687 10.110 16.059 1.00 87.50 671 GLU A C 1
ATOM 5234 O O . GLU A 1 671 ? -11.929 9.607 15.227 1.00 87.50 671 GLU A O 1
ATOM 5239 N N . LEU A 1 672 ? -13.756 9.463 16.531 1.00 91.00 672 LEU A N 1
ATOM 5240 C CA . LEU A 1 672 ? -14.150 8.119 16.105 1.00 91.00 672 LEU A CA 1
ATOM 5241 C C . LEU A 1 672 ? -14.905 8.180 14.765 1.00 91.00 672 LEU A C 1
ATOM 5243 O O . LEU A 1 672 ? -16.040 8.661 14.708 1.00 91.00 672 LEU A O 1
ATOM 5247 N N . VAL A 1 673 ? -14.298 7.651 13.704 1.00 93.25 673 VAL A N 1
ATOM 5248 C CA . VAL A 1 673 ? -14.808 7.663 12.325 1.00 93.25 673 VAL A CA 1
ATOM 5249 C C . VAL A 1 673 ? -15.071 6.250 11.799 1.00 93.25 673 VAL A C 1
ATOM 5251 O O . VAL A 1 673 ? -14.406 5.290 12.181 1.00 93.25 673 VAL A O 1
ATOM 5254 N N . LYS A 1 674 ? -16.059 6.109 10.906 1.00 91.88 674 LYS A N 1
ATOM 5255 C CA . LYS A 1 674 ? -16.367 4.834 10.222 1.00 91.88 674 LYS A CA 1
ATOM 5256 C C . LYS A 1 674 ? -15.743 4.705 8.838 1.00 91.88 674 LYS A C 1
ATOM 5258 O O . LYS A 1 674 ? -15.670 3.599 8.313 1.00 91.88 674 LYS A O 1
ATOM 5263 N N . GLU A 1 675 ? -15.339 5.829 8.262 1.00 91.94 675 GLU A N 1
ATOM 5264 C CA . GLU A 1 675 ? -14.637 5.866 6.986 1.00 91.94 675 GLU A CA 1
ATOM 5265 C C . GLU A 1 675 ? -13.196 5.368 7.160 1.00 91.94 675 GLU A C 1
ATOM 5267 O O . GLU A 1 675 ? -12.642 5.394 8.262 1.00 91.94 675 GLU A O 1
ATOM 5272 N N . ASN A 1 676 ? -12.580 4.934 6.062 1.00 96.69 676 ASN A N 1
ATOM 5273 C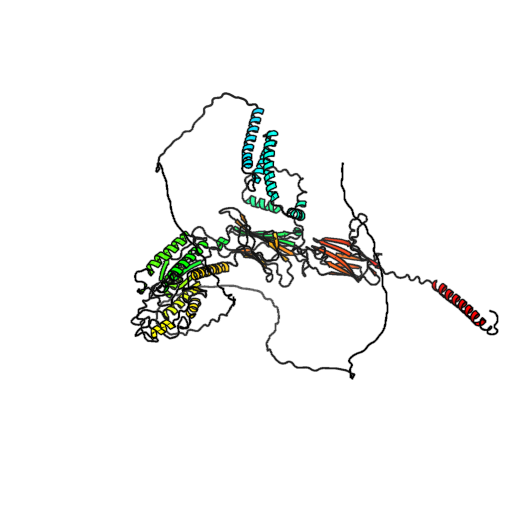 CA . ASN A 1 676 ? -11.169 4.553 6.052 1.00 96.69 676 ASN A CA 1
ATOM 5274 C C . ASN A 1 676 ? -10.277 5.770 6.348 1.00 96.69 676 ASN A C 1
ATOM 5276 O O . ASN A 1 676 ? -10.536 6.867 5.849 1.00 96.69 676 ASN A O 1
ATOM 5280 N N . LEU A 1 677 ? -9.196 5.562 7.101 1.00 97.06 677 LEU A N 1
ATOM 5281 C CA . LEU A 1 677 ? -8.156 6.573 7.278 1.00 97.06 677 LEU A CA 1
ATOM 5282 C C . LEU A 1 677 ? -7.253 6.601 6.037 1.00 97.06 677 LEU A C 1
ATOM 5284 O O . LEU A 1 677 ? -6.926 5.552 5.475 1.00 97.06 677 LEU A O 1
ATOM 5288 N N . SER A 1 678 ? -6.857 7.800 5.613 1.00 96.06 678 SER A N 1
ATOM 5289 C CA . SER A 1 678 ? -6.039 8.041 4.421 1.00 96.06 678 SER A CA 1
ATOM 5290 C C . SER A 1 678 ? -5.042 9.156 4.716 1.00 96.06 678 SER A C 1
ATOM 5292 O O . SER A 1 678 ? -5.334 10.332 4.496 1.00 96.06 678 SER A O 1
ATOM 5294 N N . GLY A 1 679 ? -3.882 8.773 5.233 1.00 92.75 679 GLY A N 1
ATOM 5295 C CA . GLY A 1 679 ? -2.800 9.676 5.594 1.00 92.75 679 GLY A CA 1
ATOM 5296 C C . GLY A 1 679 ? -1.632 9.654 4.613 1.00 92.75 679 GLY A C 1
ATOM 5297 O O . GLY A 1 679 ? -1.742 9.230 3.461 1.00 92.75 679 GLY A O 1
ATOM 5298 N N . ALA A 1 680 ? -0.492 10.110 5.114 1.00 86.94 680 ALA A N 1
ATOM 5299 C CA . ALA A 1 680 ? 0.809 10.013 4.477 1.00 86.94 680 ALA A CA 1
ATOM 5300 C C . ALA A 1 680 ? 1.837 9.613 5.541 1.00 86.94 680 ALA A C 1
ATOM 5302 O O . ALA A 1 680 ? 1.597 9.763 6.740 1.00 86.94 680 ALA A O 1
ATOM 5303 N N . HIS A 1 681 ? 2.988 9.102 5.113 1.00 87.38 681 HIS A N 1
ATOM 5304 C CA . HIS A 1 681 ? 4.107 8.900 6.025 1.00 87.38 681 HIS A CA 1
ATOM 5305 C C . HIS A 1 681 ? 4.724 10.267 6.356 1.00 87.38 681 HIS A C 1
ATOM 5307 O O . HIS A 1 681 ? 5.515 10.813 5.589 1.00 87.38 681 HIS A O 1
ATOM 5313 N N . GLU A 1 682 ? 4.303 10.831 7.486 1.00 88.12 682 GLU A N 1
ATOM 5314 C CA . GLU A 1 682 ? 4.722 12.135 8.004 1.00 88.12 682 GLU A CA 1
ATOM 5315 C C . GLU A 1 682 ? 4.815 12.078 9.539 1.00 88.12 682 GLU A C 1
ATOM 5317 O O . GLU A 1 682 ? 3.982 11.450 10.201 1.00 88.12 682 GLU A O 1
ATOM 5322 N N . ASN A 1 683 ? 5.816 12.743 10.122 1.00 89.50 683 ASN A N 1
ATOM 5323 C CA . ASN A 1 683 ? 5.993 12.789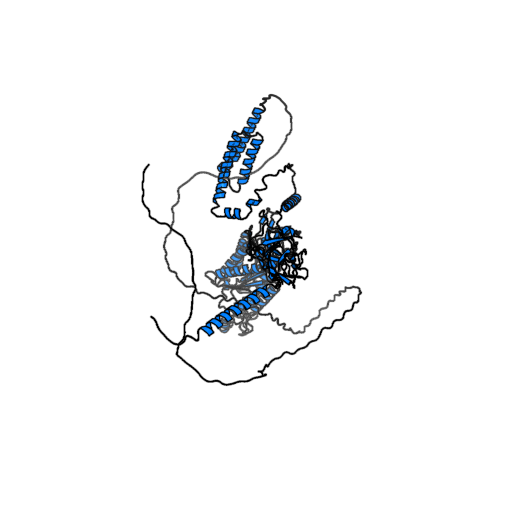 11.574 1.00 89.50 683 ASN A CA 1
ATOM 5324 C C . ASN A 1 683 ? 4.811 13.533 12.233 1.00 89.50 683 ASN A C 1
ATOM 5326 O O . ASN A 1 683 ? 4.539 14.695 11.931 1.00 89.50 683 ASN A O 1
ATOM 5330 N N . GLY A 1 684 ? 4.084 12.838 13.107 1.00 87.12 684 GLY A N 1
ATOM 5331 C CA . GLY A 1 684 ? 2.829 13.271 13.721 1.00 87.12 684 GLY A CA 1
ATOM 5332 C C . GLY A 1 684 ? 1.583 13.155 12.831 1.00 87.12 684 GLY A C 1
ATOM 5333 O O . GLY A 1 684 ? 0.524 13.605 13.263 1.00 87.12 684 GLY A O 1
ATOM 5334 N N . GLY A 1 685 ? 1.686 12.599 11.616 1.00 87.12 685 GLY A N 1
ATOM 5335 C CA . GLY A 1 685 ? 0.614 12.544 10.610 1.00 87.12 685 GLY A CA 1
ATOM 5336 C C . GLY A 1 685 ? -0.547 11.575 10.898 1.00 87.12 685 GLY A C 1
ATOM 5337 O O . GLY A 1 685 ? -0.589 10.891 11.918 1.00 87.12 685 GLY A O 1
ATOM 5338 N N . GLU A 1 686 ? -1.495 11.504 9.961 1.00 94.56 686 GLU A N 1
ATOM 5339 C CA . GLU A 1 686 ? -2.634 10.570 9.983 1.00 94.56 686 GLU A CA 1
ATOM 5340 C C . GLU A 1 686 ? -2.248 9.164 9.474 1.00 94.56 686 GLU A C 1
ATOM 5342 O O . GLU A 1 686 ? -1.340 9.009 8.659 1.00 94.56 686 GLU A O 1
ATOM 5347 N N . ASN A 1 687 ? -2.947 8.122 9.925 1.00 96.00 687 ASN A N 1
ATOM 5348 C CA . ASN A 1 687 ? -2.768 6.744 9.465 1.00 96.00 687 ASN A CA 1
ATOM 5349 C C . ASN A 1 687 ? -3.419 6.477 8.092 1.00 96.00 687 ASN A C 1
ATOM 5351 O O . ASN A 1 687 ? -4.397 7.111 7.709 1.00 96.00 687 ASN A O 1
ATOM 5355 N N . THR A 1 688 ? -2.956 5.443 7.386 1.00 96.44 688 THR A N 1
ATOM 5356 C CA . THR A 1 688 ? -3.696 4.824 6.274 1.00 96.44 688 THR A CA 1
ATOM 5357 C C . THR A 1 688 ? -4.205 3.453 6.704 1.00 96.44 688 THR A C 1
ATOM 5359 O O . THR A 1 688 ? -3.437 2.495 6.815 1.00 96.44 688 THR A O 1
ATOM 5362 N N . ALA A 1 689 ? -5.509 3.356 6.969 1.00 97.75 689 ALA A N 1
ATOM 5363 C CA . ALA A 1 689 ? -6.149 2.158 7.506 1.00 97.75 689 ALA A CA 1
ATOM 5364 C C . ALA A 1 689 ? -7.537 1.932 6.890 1.00 97.75 689 ALA A C 1
ATOM 5366 O O . ALA A 1 689 ? -8.367 2.839 6.838 1.00 97.75 689 ALA A O 1
ATOM 5367 N N . VAL A 1 690 ? -7.792 0.704 6.441 1.00 97.44 690 VAL A N 1
ATOM 5368 C CA . VAL A 1 690 ? -9.023 0.292 5.753 1.00 97.44 690 VAL A CA 1
ATOM 5369 C C . VAL A 1 690 ? -9.681 -0.853 6.511 1.00 97.44 690 VAL A C 1
ATOM 5371 O O . VAL A 1 690 ? -8.994 -1.807 6.872 1.00 97.44 690 VAL A O 1
ATOM 5374 N N . TYR A 1 691 ? -11.002 -0.804 6.705 1.00 96.31 691 TYR A N 1
ATOM 5375 C CA . TYR A 1 691 ? -11.775 -1.973 7.136 1.00 96.31 691 TYR A CA 1
ATOM 5376 C C . TYR A 1 691 ? -12.468 -2.625 5.934 1.00 96.31 691 TYR A C 1
ATOM 5378 O O . TYR A 1 691 ? -13.403 -2.075 5.354 1.00 96.31 691 TYR A O 1
ATOM 5386 N N . ASP A 1 692 ? -12.001 -3.812 5.558 1.00 91.88 692 ASP A N 1
ATOM 5387 C CA . ASP A 1 692 ? -12.607 -4.645 4.525 1.00 91.88 692 ASP A CA 1
ATOM 5388 C C . ASP A 1 692 ? -13.779 -5.425 5.136 1.00 91.88 692 ASP A C 1
ATOM 5390 O O . ASP A 1 692 ? -13.579 -6.384 5.887 1.00 91.88 692 ASP A O 1
ATOM 5394 N N . SER A 1 693 ? -15.011 -4.998 4.838 1.00 87.25 693 SER A N 1
ATOM 5395 C CA . SER A 1 693 ? -16.230 -5.613 5.380 1.00 87.25 693 SER A CA 1
ATOM 5396 C C . SER A 1 693 ? -16.480 -7.029 4.869 1.00 87.25 693 SER A C 1
ATOM 5398 O O . SER A 1 693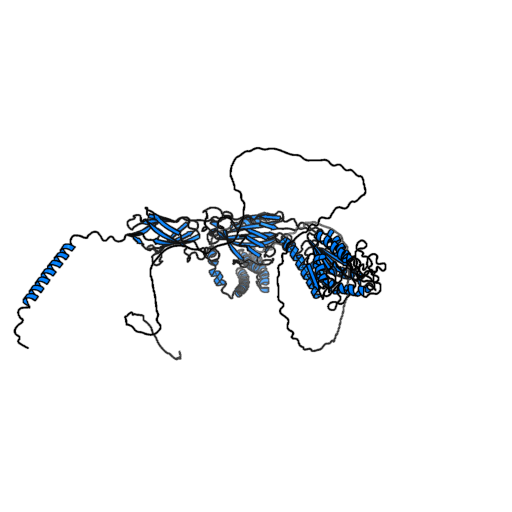 ? -17.101 -7.822 5.574 1.00 87.25 693 SER A O 1
ATOM 5400 N N . ASP A 1 694 ? -16.002 -7.350 3.666 1.00 85.19 694 ASP A N 1
ATOM 5401 C CA . ASP A 1 694 ? -16.259 -8.632 3.006 1.00 85.19 694 ASP A CA 1
ATOM 5402 C C . ASP A 1 694 ? -15.276 -9.708 3.492 1.00 85.19 694 ASP A C 1
ATOM 5404 O O . ASP A 1 694 ? -15.615 -10.891 3.533 1.00 85.19 694 ASP A O 1
ATOM 5408 N N . LYS A 1 695 ? -14.070 -9.294 3.906 1.00 84.81 695 LYS A N 1
ATOM 5409 C CA . LYS A 1 695 ? -13.057 -10.135 4.569 1.00 84.81 695 LYS A CA 1
ATOM 5410 C C . LYS A 1 695 ? -13.036 -9.978 6.096 1.00 84.81 695 LYS A C 1
ATOM 5412 O O . LYS A 1 695 ? -12.137 -10.523 6.732 1.00 84.81 695 LYS A O 1
ATOM 5417 N N . THR A 1 696 ? -13.937 -9.173 6.666 1.00 90.94 696 THR A N 1
ATOM 5418 C CA . THR A 1 696 ? -13.966 -8.769 8.090 1.00 90.94 696 THR A CA 1
ATOM 5419 C C . THR A 1 696 ? -12.582 -8.422 8.664 1.00 90.94 696 THR A C 1
ATOM 5421 O O . THR A 1 696 ? -12.243 -8.827 9.773 1.00 90.94 696 THR A O 1
ATOM 5424 N N . THR A 1 697 ? -11.756 -7.699 7.899 1.00 93.88 697 THR A N 1
ATOM 5425 C CA . THR A 1 697 ? -10.320 -7.506 8.186 1.00 93.88 697 THR A CA 1
ATOM 5426 C C . THR A 1 697 ? -9.913 -6.040 8.106 1.00 93.88 697 THR A C 1
ATOM 5428 O O . THR A 1 697 ? -10.188 -5.363 7.118 1.00 93.88 697 THR A O 1
ATOM 5431 N N . ILE A 1 698 ? -9.200 -5.556 9.122 1.00 97.44 698 ILE A N 1
ATOM 5432 C CA . ILE A 1 698 ? -8.501 -4.270 9.081 1.00 97.44 698 ILE A CA 1
ATOM 5433 C C . ILE A 1 698 ? -7.155 -4.461 8.364 1.00 97.44 698 ILE A C 1
ATOM 5435 O O . ILE A 1 698 ? -6.402 -5.389 8.662 1.00 97.44 698 ILE A O 1
ATOM 5439 N N . ARG A 1 699 ? -6.829 -3.562 7.432 1.00 96.25 699 ARG A N 1
ATOM 5440 C CA . ARG A 1 699 ? -5.508 -3.441 6.798 1.00 96.25 699 ARG A CA 1
ATOM 5441 C C . ARG A 1 699 ? -4.931 -2.066 7.104 1.00 96.25 699 ARG A C 1
ATOM 5443 O O . ARG A 1 699 ? -5.556 -1.062 6.774 1.00 96.25 699 ARG A O 1
ATOM 5450 N N . TRP A 1 700 ? -3.748 -2.026 7.706 1.00 97.25 700 TRP A N 1
ATOM 5451 C CA . TRP A 1 700 ? -3.048 -0.802 8.103 1.00 97.25 700 TRP A CA 1
ATOM 5452 C C . TRP A 1 700 ? -1.713 -0.714 7.353 1.00 97.25 700 TRP A C 1
ATOM 5454 O O . TRP A 1 700 ? -0.846 -1.558 7.564 1.00 97.25 700 TRP A O 1
ATOM 5464 N N . ASP A 1 701 ? -1.572 0.257 6.443 1.00 93.31 701 ASP A N 1
ATOM 5465 C CA . ASP A 1 701 ? -0.378 0.464 5.603 1.00 93.31 701 ASP A CA 1
ATOM 5466 C C . ASP A 1 701 ? 0.544 1.497 6.265 1.00 93.31 701 ASP A C 1
ATOM 5468 O O . ASP A 1 701 ? 0.314 2.709 6.182 1.00 93.31 701 ASP A O 1
ATOM 5472 N N . LEU A 1 702 ? 1.593 1.029 6.948 1.00 92.44 702 LEU A N 1
ATOM 5473 C CA . LEU A 1 702 ? 2.504 1.898 7.698 1.00 92.44 702 LEU A CA 1
ATOM 5474 C C . LEU A 1 702 ? 3.292 2.825 6.758 1.00 92.44 702 LEU A C 1
ATOM 5476 O O . LEU A 1 702 ? 3.588 3.960 7.122 1.00 92.44 702 LEU A O 1
ATOM 5480 N N . LYS A 1 703 ? 3.554 2.398 5.511 1.00 87.06 703 LYS A N 1
ATOM 5481 C CA . LYS A 1 703 ? 4.269 3.187 4.482 1.00 87.06 703 LYS A CA 1
ATOM 5482 C C . LYS A 1 703 ? 3.505 4.446 4.057 1.00 87.06 703 LYS A C 1
ATOM 5484 O O . LYS A 1 703 ? 4.061 5.301 3.374 1.00 87.06 703 LYS A O 1
ATOM 5489 N N . LYS A 1 704 ? 2.230 4.553 4.445 1.00 88.88 704 LYS A N 1
ATOM 5490 C CA . LYS A 1 704 ? 1.343 5.704 4.221 1.00 88.88 704 LYS A CA 1
ATOM 5491 C C . LYS A 1 704 ? 0.686 6.171 5.524 1.00 88.88 704 LYS A C 1
ATOM 5493 O O . LYS A 1 704 ? -0.358 6.815 5.485 1.00 88.88 704 LYS A O 1
ATOM 5498 N N . SER A 1 705 ? 1.264 5.822 6.672 1.00 93.44 705 SER A N 1
ATOM 5499 C CA . SER A 1 705 ? 0.764 6.213 7.989 1.00 93.44 705 SER A CA 1
ATOM 5500 C C . SER A 1 705 ? 1.750 7.118 8.708 1.00 93.44 705 SER A C 1
ATOM 5502 O O . SER A 1 705 ? 2.959 6.887 8.676 1.00 93.44 705 SER A O 1
ATOM 5504 N N . GLY A 1 706 ? 1.210 8.106 9.413 1.00 91.44 706 GLY A N 1
ATOM 5505 C CA . GLY A 1 706 ? 1.963 8.934 10.332 1.00 91.44 706 GLY A CA 1
ATOM 5506 C C . GLY A 1 706 ? 2.572 8.136 11.482 1.00 91.44 706 GLY A C 1
ATOM 5507 O O . GLY A 1 706 ? 2.117 7.052 11.859 1.00 91.44 706 GLY A O 1
ATOM 5508 N N . TYR A 1 707 ? 3.643 8.695 12.024 1.00 91.69 707 TYR A N 1
ATOM 5509 C CA . TYR A 1 707 ? 4.500 8.071 13.024 1.00 91.69 707 TYR A CA 1
ATOM 5510 C C . TYR A 1 707 ? 5.049 9.137 13.969 1.00 91.69 707 TYR A C 1
ATOM 5512 O O . TYR A 1 707 ? 5.064 10.313 13.627 1.00 91.69 707 TYR A O 1
ATOM 5520 N N . VAL A 1 708 ? 5.513 8.753 15.154 1.00 90.75 708 VAL A N 1
ATOM 5521 C CA . VAL A 1 708 ? 6.191 9.665 16.084 1.00 90.75 708 VAL A CA 1
ATOM 5522 C C . VAL A 1 708 ? 7.669 9.312 16.153 1.00 90.75 708 VAL A C 1
ATOM 5524 O O . VAL A 1 708 ? 8.028 8.162 16.416 1.00 90.75 708 VAL A O 1
ATOM 5527 N N . GLU A 1 709 ? 8.520 10.311 15.933 1.00 88.81 709 GLU A N 1
ATOM 5528 C CA . GLU A 1 709 ? 9.971 10.201 16.097 1.00 88.81 709 GLU A CA 1
ATOM 5529 C C . GLU A 1 709 ? 10.394 10.375 17.554 1.00 88.81 709 GLU A C 1
ATOM 5531 O O . GLU A 1 709 ? 9.935 11.278 18.256 1.00 88.81 709 GLU A O 1
ATOM 5536 N N . THR A 1 710 ? 11.325 9.537 18.002 1.00 85.56 710 THR A N 1
ATOM 5537 C CA . THR A 1 710 ? 11.979 9.667 19.308 1.00 85.56 710 THR A CA 1
ATOM 5538 C C . THR A 1 710 ? 13.458 9.298 19.214 1.00 85.56 710 THR A C 1
ATOM 5540 O O . THR A 1 710 ? 13.837 8.447 18.414 1.00 85.56 710 THR A O 1
ATOM 5543 N N . GLY A 1 711 ? 14.294 9.916 20.051 1.00 77.94 711 GLY A N 1
ATOM 5544 C CA . GLY A 1 711 ? 15.739 9.674 20.069 1.00 77.94 711 GLY A CA 1
ATOM 5545 C C . GLY A 1 711 ? 16.533 10.634 19.179 1.00 77.94 711 GLY A C 1
ATOM 5546 O O . GLY A 1 711 ? 16.137 11.780 18.982 1.00 77.94 711 GLY A O 1
ATOM 5547 N N . SER A 1 712 ? 17.717 10.192 18.748 1.00 64.62 712 SER A N 1
ATOM 5548 C CA . SER A 1 712 ? 18.547 10.859 17.733 1.00 64.62 712 SER A CA 1
ATOM 5549 C C . SER A 1 712 ? 19.650 9.915 17.236 1.00 64.62 712 SER A C 1
ATOM 5551 O O . SER A 1 712 ? 20.106 9.036 17.977 1.00 64.62 712 SER A O 1
ATOM 5553 N N . GLY A 1 713 ? 20.101 10.103 15.992 1.00 65.06 713 GLY A N 1
ATOM 5554 C CA . GLY A 1 713 ? 21.194 9.326 15.397 1.00 65.06 713 GLY A CA 1
ATOM 5555 C C . GLY A 1 713 ? 20.922 7.818 15.406 1.00 65.06 713 GLY A C 1
ATOM 5556 O O . GLY A 1 713 ? 19.841 7.373 15.042 1.00 65.06 713 GLY A O 1
ATOM 5557 N N . THR A 1 714 ? 21.882 7.020 15.877 1.00 60.59 714 THR A N 1
ATOM 5558 C CA . THR A 1 714 ? 21.760 5.550 15.967 1.00 60.59 714 THR A CA 1
ATOM 5559 C C . THR A 1 714 ? 20.772 5.049 17.030 1.00 60.59 714 THR A C 1
ATOM 5561 O O . THR A 1 714 ? 20.606 3.842 17.175 1.00 60.59 714 THR A O 1
ATOM 5564 N N . SER A 1 715 ? 20.125 5.954 17.772 1.00 72.44 715 SER A N 1
ATOM 5565 C CA . SER A 1 715 ? 19.061 5.653 18.741 1.00 72.44 715 SER A CA 1
ATOM 5566 C C . SER A 1 715 ? 17.703 6.223 18.307 1.00 72.44 715 SER A C 1
ATOM 5568 O O . SER A 1 715 ? 16.834 6.432 19.153 1.00 72.44 715 SER A O 1
ATOM 5570 N N . GLN A 1 716 ? 17.536 6.548 17.022 1.00 82.69 716 GLN A N 1
ATOM 5571 C CA . GLN A 1 716 ? 16.272 7.010 16.450 1.00 82.69 716 GLN A CA 1
ATOM 5572 C C . GLN A 1 716 ? 15.248 5.862 16.403 1.00 82.69 716 GLN A C 1
ATOM 5574 O O . GLN A 1 716 ? 15.567 4.755 15.974 1.00 82.69 716 GLN A O 1
ATOM 5579 N N . ILE A 1 717 ? 14.013 6.126 16.831 1.00 88.25 717 ILE A N 1
ATOM 5580 C CA . ILE A 1 717 ? 12.896 5.177 16.783 1.00 88.25 717 ILE A CA 1
ATOM 5581 C C . ILE A 1 717 ? 11.668 5.864 16.182 1.00 88.25 717 ILE A C 1
ATOM 5583 O O . ILE A 1 717 ? 11.232 6.913 16.663 1.00 88.25 717 ILE A O 1
ATOM 5587 N N . TYR A 1 718 ? 11.090 5.221 15.170 1.00 89.56 718 TYR A N 1
ATOM 5588 C CA . TYR A 1 718 ? 9.892 5.635 14.444 1.00 89.56 718 TYR A CA 1
ATOM 5589 C C . TYR A 1 718 ? 8.723 4.793 14.954 1.00 89.56 718 TYR A C 1
ATOM 5591 O O . TYR A 1 718 ? 8.765 3.570 14.842 1.00 89.56 718 TYR A O 1
ATOM 5599 N N . THR A 1 719 ? 7.706 5.407 15.565 1.00 93.25 719 THR A N 1
ATOM 5600 C CA . THR A 1 719 ? 6.583 4.674 16.181 1.00 93.25 719 THR A CA 1
ATOM 5601 C C . THR A 1 719 ? 5.251 4.993 15.513 1.00 93.25 719 THR A C 1
ATOM 5603 O O . THR A 1 719 ? 4.721 6.091 15.660 1.00 93.25 719 THR A O 1
ATOM 5606 N N . TYR A 1 720 ? 4.691 4.004 14.824 1.00 94.75 720 TYR A N 1
ATOM 5607 C CA . TYR A 1 720 ? 3.368 4.020 14.202 1.00 94.75 720 TYR A CA 1
ATOM 5608 C C . TYR A 1 720 ? 2.325 3.567 15.229 1.00 94.75 720 TYR A C 1
ATOM 5610 O O . TYR A 1 720 ? 2.565 2.610 15.972 1.00 94.75 720 TYR A O 1
ATOM 5618 N N . GLN A 1 721 ? 1.154 4.207 15.270 1.00 95.44 721 GLN A N 1
ATOM 5619 C CA . GLN A 1 721 ? 0.067 3.816 16.171 1.00 95.44 721 GLN A CA 1
ATOM 5620 C C . GLN A 1 721 ? -1.306 3.992 15.513 1.00 95.44 721 GLN A C 1
ATOM 5622 O O . GLN A 1 721 ? -1.679 5.103 15.141 1.00 95.44 721 GLN A O 1
ATOM 5627 N N . LEU A 1 722 ? -2.082 2.907 15.462 1.00 96.81 722 LEU A N 1
ATOM 5628 C CA . LEU A 1 722 ? -3.484 2.899 15.047 1.00 96.81 722 LEU A CA 1
ATOM 5629 C C . LEU A 1 722 ? -4.363 2.511 16.237 1.00 96.81 722 LEU A C 1
ATOM 5631 O O . LEU A 1 722 ? -4.104 1.515 16.914 1.00 96.81 722 LEU A O 1
ATOM 5635 N N . VAL A 1 723 ? -5.434 3.269 16.470 1.00 97.12 723 VAL A N 1
ATOM 5636 C CA . VAL A 1 723 ? -6.431 2.967 17.506 1.00 97.12 723 VAL A CA 1
ATOM 5637 C C . VAL A 1 723 ? -7.794 2.779 16.846 1.00 97.12 723 VAL A C 1
ATOM 5639 O O . VAL A 1 723 ? -8.173 3.548 15.963 1.00 97.12 723 VAL A O 1
ATOM 5642 N N . TYR A 1 724 ? -8.549 1.765 17.264 1.00 97.38 724 TYR A N 1
ATOM 5643 C CA . TYR A 1 724 ? -9.896 1.493 16.760 1.00 97.38 724 TYR A CA 1
ATOM 5644 C C . TYR A 1 724 ? -10.823 0.946 17.846 1.00 97.38 724 TYR A C 1
ATOM 5646 O O . TYR A 1 724 ? -10.373 0.357 18.824 1.00 97.38 724 TYR A O 1
ATOM 5654 N N . ARG A 1 725 ? -12.135 1.124 17.677 1.00 97.69 725 ARG A N 1
ATOM 5655 C CA . ARG A 1 725 ? -13.156 0.664 18.626 1.00 97.69 725 ARG A CA 1
ATOM 5656 C C . ARG A 1 725 ? -13.805 -0.640 18.171 1.00 97.69 725 ARG A C 1
ATOM 5658 O O . ARG A 1 725 ? -14.148 -0.798 16.997 1.00 97.69 725 ARG A O 1
ATOM 5665 N N . VAL A 1 726 ? -14.052 -1.535 19.125 1.00 97.19 726 VAL A N 1
ATOM 5666 C CA . VAL A 1 726 ? -14.816 -2.777 18.944 1.00 97.19 726 VAL A CA 1
ATOM 5667 C C . VAL A 1 726 ? -15.938 -2.917 19.973 1.00 97.19 726 VAL A C 1
ATOM 5669 O O . VAL A 1 726 ? -15.887 -2.336 21.062 1.00 97.19 726 VAL A O 1
ATOM 5672 N N . ARG A 1 727 ? -16.949 -3.727 19.644 1.00 96.12 727 ARG A N 1
ATOM 5673 C CA . ARG A 1 727 ? -18.045 -4.104 20.546 1.00 96.12 727 ARG A CA 1
ATOM 5674 C C . ARG A 1 727 ? -18.231 -5.620 20.610 1.00 96.12 727 ARG A C 1
ATOM 5676 O O . ARG A 1 727 ? -18.337 -6.279 19.580 1.00 96.12 727 ARG A O 1
ATOM 5683 N N . LEU A 1 728 ? -18.352 -6.163 21.821 1.00 96.31 728 LEU A N 1
ATOM 5684 C CA . LEU A 1 728 ? -18.763 -7.547 22.068 1.00 96.31 728 LEU A CA 1
ATOM 5685 C C . LEU A 1 728 ? -20.300 -7.657 22.008 1.00 96.31 728 LEU A C 1
ATOM 5687 O O . LEU A 1 728 ? -21.021 -7.000 22.758 1.00 96.31 728 LEU A O 1
ATOM 5691 N N . LYS A 1 729 ? -20.817 -8.502 21.117 1.00 94.81 729 LYS A N 1
ATOM 5692 C CA . LYS A 1 729 ? -22.252 -8.631 20.825 1.00 94.81 729 LYS A CA 1
ATOM 5693 C C . LYS A 1 729 ? -22.927 -9.672 21.717 1.00 94.81 729 LYS A C 1
ATOM 5695 O O . LYS A 1 729 ? -23.321 -10.742 21.255 1.00 94.81 729 LYS A O 1
ATOM 5700 N N . ASN A 1 730 ? -23.085 -9.377 23.006 1.00 94.44 730 ASN A N 1
ATOM 5701 C CA . ASN A 1 730 ? -23.760 -10.288 23.941 1.00 94.44 730 ASN A CA 1
ATOM 5702 C C . ASN A 1 730 ? -25.267 -10.494 23.653 1.00 94.44 730 ASN A C 1
ATOM 5704 O O . ASN A 1 730 ? -25.890 -11.390 24.222 1.00 94.44 730 ASN A O 1
ATOM 5708 N N . GLU A 1 731 ? -25.859 -9.717 22.742 1.00 92.88 731 GLU A N 1
ATOM 5709 C CA . GLU A 1 731 ? -27.189 -9.948 22.171 1.00 92.88 731 GLU A CA 1
ATOM 5710 C C . GLU A 1 731 ? -27.233 -10.973 21.020 1.00 92.88 731 GLU A C 1
ATOM 5712 O O . GLU A 1 731 ? -28.327 -11.345 20.585 1.00 92.88 731 GLU A O 1
ATOM 5717 N N . ALA A 1 732 ? -26.082 -11.424 20.509 1.00 91.06 732 ALA A N 1
ATOM 5718 C CA . ALA A 1 732 ? -26.002 -12.316 19.356 1.00 91.06 732 ALA A CA 1
ATOM 5719 C C . ALA A 1 732 ? -26.445 -13.757 19.670 1.00 91.06 732 ALA A C 1
ATOM 5721 O O . ALA A 1 732 ? -26.248 -14.296 20.763 1.00 91.06 732 ALA A O 1
ATOM 5722 N N . ALA A 1 733 ? -27.024 -14.425 18.669 1.00 87.19 733 ALA A N 1
ATOM 5723 C CA . ALA A 1 733 ? -27.407 -15.828 18.786 1.00 87.19 733 ALA A CA 1
ATOM 5724 C C . ALA A 1 733 ? -26.159 -16.718 18.928 1.00 87.19 733 ALA A C 1
ATOM 5726 O O . ALA A 1 733 ? -25.253 -16.662 18.101 1.00 87.19 733 ALA A O 1
ATOM 5727 N N . GLY A 1 734 ? -26.128 -17.550 19.973 1.00 87.62 734 GLY A N 1
ATOM 5728 C CA . GLY A 1 734 ? -24.967 -18.381 20.315 1.00 87.62 734 GLY A CA 1
ATOM 5729 C C . GLY A 1 734 ? -23.997 -17.743 21.315 1.00 87.62 734 GLY A C 1
ATOM 5730 O O . GLY A 1 734 ? -23.059 -18.418 21.740 1.00 87.62 734 GLY A O 1
ATOM 5731 N N . PHE A 1 735 ? -24.224 -16.494 21.743 1.00 92.69 735 PHE A N 1
ATOM 5732 C CA . PHE A 1 735 ? -23.426 -15.893 22.807 1.00 92.69 735 PHE A CA 1
ATOM 5733 C C . PHE A 1 735 ? -23.517 -16.714 24.107 1.00 92.69 735 PHE A C 1
ATOM 5735 O O . PHE A 1 735 ? -24.600 -17.054 24.588 1.00 92.69 735 PHE A O 1
ATOM 5742 N N . THR A 1 736 ? -22.352 -17.021 24.670 1.00 93.06 736 THR A N 1
ATOM 5743 C CA . THR A 1 736 ? -22.154 -17.755 25.926 1.00 93.06 736 THR A CA 1
ATOM 5744 C C . THR A 1 736 ? -21.562 -16.818 26.980 1.00 93.06 736 THR A C 1
ATOM 5746 O O . THR A 1 736 ? -20.505 -16.225 26.761 1.00 93.06 736 THR A O 1
ATOM 5749 N N . GLU A 1 737 ? -22.237 -16.698 28.124 1.00 94.00 737 GLU A N 1
ATOM 5750 C CA . GLU A 1 737 ? -21.815 -15.873 29.263 1.00 94.00 737 GLU A CA 1
ATOM 5751 C C . GLU A 1 737 ? -20.499 -16.367 29.883 1.00 94.00 737 GLU A C 1
ATOM 5753 O O . GLU A 1 737 ? -20.283 -17.574 29.985 1.00 94.00 737 GLU A O 1
ATOM 5758 N N . ASN A 1 738 ? -19.634 -15.448 30.330 1.00 93.31 738 ASN A N 1
ATOM 5759 C CA . ASN A 1 738 ? -18.328 -15.740 30.952 1.00 93.31 738 ASN A CA 1
ATOM 5760 C C . ASN A 1 738 ? -17.374 -16.617 30.114 1.00 93.31 738 ASN A C 1
ATOM 5762 O O . ASN A 1 738 ? -16.340 -17.037 30.629 1.00 93.31 738 ASN A O 1
ATOM 5766 N N . LYS A 1 739 ? -17.691 -16.884 28.841 1.00 94.69 739 LYS A N 1
ATOM 5767 C CA . LYS A 1 739 ? -16.723 -17.385 27.865 1.00 94.69 739 LYS A CA 1
ATOM 5768 C C . LYS A 1 739 ? -15.781 -16.238 27.485 1.00 94.69 739 LYS A C 1
ATOM 5770 O O . LYS A 1 739 ? -16.234 -15.105 27.317 1.00 94.69 739 LYS A O 1
ATOM 5775 N N . ASP A 1 740 ? -14.513 -16.571 27.283 1.00 95.44 740 ASP A N 1
ATOM 5776 C CA . ASP A 1 740 ? -13.520 -15.676 26.700 1.00 95.44 740 ASP A CA 1
ATOM 5777 C C . ASP A 1 740 ? -13.673 -15.625 25.162 1.00 95.44 740 ASP A C 1
ATOM 5779 O O . ASP A 1 740 ? -13.853 -16.646 24.481 1.00 95.44 740 ASP A O 1
ATOM 5783 N N . TYR A 1 741 ? -13.639 -14.416 24.612 1.00 95.50 741 TYR A N 1
ATOM 5784 C CA . TYR A 1 741 ? -13.666 -14.119 23.184 1.00 95.50 741 TYR A CA 1
ATOM 5785 C C . TYR A 1 741 ? -12.448 -13.266 22.867 1.00 95.50 741 TYR A C 1
ATOM 5787 O O . TYR A 1 741 ? -12.335 -12.139 23.352 1.00 95.50 741 TYR A O 1
ATOM 5795 N N . ASP A 1 742 ? -11.551 -13.801 22.055 1.00 96.38 742 ASP A N 1
ATOM 5796 C CA . ASP A 1 742 ? -10.456 -13.037 21.471 1.00 96.38 742 ASP A CA 1
ATOM 5797 C C . ASP A 1 742 ? -11.040 -11.901 20.619 1.00 96.38 742 ASP A C 1
ATOM 5799 O O . ASP A 1 742 ? -12.091 -12.063 19.991 1.00 96.38 742 ASP A O 1
ATOM 5803 N N . THR A 1 743 ? -10.427 -10.715 20.640 1.00 96.31 743 THR A N 1
ATOM 5804 C CA . THR A 1 743 ? -10.992 -9.555 19.925 1.00 96.31 743 THR A CA 1
ATOM 5805 C C . THR A 1 743 ? -10.808 -9.636 18.416 1.00 96.31 743 THR A C 1
ATOM 5807 O O . THR A 1 743 ? -11.479 -8.911 17.684 1.00 96.31 743 THR A O 1
ATOM 5810 N N . ASN A 1 744 ? -9.903 -10.507 17.967 1.00 95.69 744 ASN A N 1
ATOM 5811 C CA . ASN A 1 744 ? -9.410 -10.653 16.603 1.00 95.69 744 ASN A CA 1
ATOM 5812 C C . ASN A 1 744 ? -8.976 -12.110 16.368 1.00 95.69 744 ASN A C 1
ATOM 5814 O O . ASN A 1 744 ? -8.672 -12.816 17.329 1.00 95.69 744 ASN A O 1
ATOM 5818 N N . ASP A 1 745 ? -8.912 -12.537 15.109 1.00 94.81 745 ASP A N 1
ATOM 5819 C CA . ASP A 1 745 ? -8.140 -13.724 14.719 1.00 94.81 745 ASP A CA 1
ATOM 5820 C C . ASP A 1 745 ? -6.638 -13.338 14.594 1.00 94.81 745 ASP A C 1
ATOM 5822 O O . ASP A 1 745 ? -6.238 -12.218 14.944 1.00 94.81 745 ASP A O 1
ATOM 5826 N N . THR A 1 746 ? -5.774 -14.250 14.123 1.00 94.62 746 THR A N 1
ATOM 5827 C CA . THR A 1 746 ? -4.318 -14.021 14.012 1.00 94.62 746 THR A CA 1
ATOM 5828 C C . THR A 1 746 ? -3.994 -12.715 13.286 1.00 94.62 746 THR A C 1
ATOM 5830 O O . THR A 1 746 ? -4.232 -12.561 12.090 1.00 94.62 746 THR A O 1
ATOM 5833 N N . THR A 1 747 ? -3.423 -11.772 14.033 1.00 96.06 747 THR A N 1
ATOM 5834 C CA . THR A 1 747 ? -3.010 -10.451 13.557 1.00 96.06 747 THR A CA 1
ATOM 5835 C C . THR A 1 747 ? -1.516 -10.481 13.258 1.00 96.06 747 THR A C 1
ATOM 5837 O O . THR A 1 747 ? -0.747 -10.887 14.128 1.00 96.06 747 THR A O 1
ATOM 5840 N N . SER A 1 748 ? -1.078 -10.030 12.081 1.00 94.69 748 SER A N 1
ATOM 5841 C CA . SER A 1 748 ? 0.325 -10.167 11.655 1.00 94.69 748 SER A CA 1
ATOM 5842 C C . SER A 1 748 ? 0.888 -8.939 10.941 1.00 94.69 748 SER A C 1
ATOM 5844 O O . SER A 1 748 ? 0.173 -8.256 10.203 1.00 94.69 748 SER A O 1
ATOM 5846 N N . LEU A 1 749 ? 2.196 -8.720 11.092 1.00 94.50 749 LEU A N 1
ATOM 5847 C CA . LEU A 1 749 ? 3.004 -7.771 10.323 1.00 94.50 749 LEU A CA 1
ATOM 5848 C C . LEU A 1 749 ? 4.086 -8.539 9.554 1.00 94.50 749 LEU A C 1
ATOM 5850 O O . LEU A 1 749 ? 4.918 -9.200 10.172 1.00 94.50 749 LEU A O 1
ATOM 5854 N N . THR A 1 750 ? 4.122 -8.399 8.229 1.00 89.38 750 THR A N 1
ATOM 5855 C CA . THR A 1 750 ? 5.280 -8.797 7.411 1.00 89.38 750 THR A CA 1
ATOM 5856 C C . THR A 1 750 ? 6.140 -7.564 7.140 1.00 89.38 750 THR A C 1
ATOM 5858 O O . THR A 1 750 ? 5.609 -6.514 6.780 1.00 89.38 750 THR A O 1
ATOM 5861 N N . TYR A 1 751 ? 7.455 -7.667 7.316 1.00 85.75 751 TYR A N 1
ATOM 5862 C CA . TYR A 1 751 ? 8.406 -6.559 7.211 1.00 85.75 751 TYR A CA 1
ATOM 5863 C C . TYR A 1 751 ? 9.719 -6.990 6.532 1.00 85.75 751 TYR A C 1
ATOM 5865 O O . TYR A 1 751 ? 9.999 -8.180 6.379 1.00 85.75 751 TYR A O 1
ATOM 5873 N N . GLN A 1 752 ? 10.523 -6.012 6.116 1.00 78.06 752 GLN A N 1
ATOM 5874 C CA . GLN A 1 752 ? 11.916 -6.193 5.691 1.00 78.06 752 GLN A CA 1
ATOM 5875 C C . GLN A 1 752 ? 12.776 -5.097 6.322 1.00 78.06 752 GLN A C 1
ATOM 5877 O O . GLN A 1 752 ? 12.302 -3.982 6.531 1.00 78.06 752 GLN A O 1
ATOM 5882 N N . ILE A 1 753 ? 14.039 -5.418 6.596 1.00 74.44 753 ILE A N 1
ATOM 5883 C CA . ILE A 1 753 ? 15.071 -4.453 6.999 1.00 74.44 753 ILE A CA 1
ATOM 5884 C C . ILE A 1 753 ? 16.249 -4.513 6.026 1.00 74.44 753 ILE A C 1
ATOM 5886 O O . ILE A 1 753 ? 16.416 -5.497 5.305 1.00 74.44 753 ILE A O 1
ATOM 5890 N N . PHE A 1 754 ? 17.104 -3.495 6.052 1.00 66.38 754 PHE A N 1
ATOM 5891 C CA . PHE A 1 754 ? 18.407 -3.561 5.401 1.00 66.38 754 PHE A CA 1
ATOM 5892 C C . PHE A 1 754 ? 19.473 -4.149 6.333 1.00 66.38 754 PHE A C 1
ATOM 5894 O O . PHE A 1 754 ? 19.700 -3.637 7.430 1.00 66.38 754 PHE A O 1
ATOM 5901 N N . GLU A 1 755 ? 20.162 -5.183 5.858 1.00 63.47 755 GLU A N 1
ATOM 5902 C CA . GLU A 1 755 ? 21.297 -5.835 6.506 1.00 63.47 755 GLU A CA 1
ATOM 5903 C C . GLU A 1 755 ? 22.591 -5.457 5.759 1.00 63.47 755 GLU A C 1
ATOM 5905 O O . GLU A 1 755 ? 22.689 -5.613 4.540 1.00 63.47 755 GLU A O 1
ATOM 5910 N N . GLY A 1 756 ? 23.568 -4.909 6.491 1.00 57.06 756 GLY A N 1
ATOM 5911 C CA . GLY A 1 756 ? 24.831 -4.392 5.949 1.00 57.06 756 GLY A CA 1
ATOM 5912 C C . GLY A 1 756 ? 25.345 -3.149 6.690 1.00 57.06 756 GLY A C 1
ATOM 5913 O O . GLY A 1 756 ? 24.643 -2.582 7.532 1.00 57.06 756 GLY A O 1
ATOM 5914 N N . ASP A 1 757 ? 26.579 -2.753 6.370 1.00 49.16 757 ASP A N 1
ATOM 5915 C CA . ASP A 1 757 ? 27.257 -1.519 6.800 1.00 49.16 757 ASP A CA 1
ATOM 5916 C C . ASP A 1 757 ? 28.295 -1.129 5.729 1.00 49.16 757 ASP A C 1
ATOM 5918 O O . ASP A 1 757 ? 28.944 -2.010 5.153 1.00 49.16 757 ASP A O 1
ATOM 5922 N N . GLY A 1 758 ? 28.439 0.169 5.443 1.00 47.91 758 GLY A N 1
ATOM 5923 C CA . GLY A 1 758 ? 29.169 0.666 4.267 1.00 47.91 758 GLY A CA 1
ATOM 5924 C C . GLY A 1 758 ? 28.678 0.045 2.950 1.00 47.91 758 GLY A C 1
ATOM 5925 O O . GLY A 1 758 ? 27.521 -0.347 2.871 1.00 47.91 758 GLY A O 1
ATOM 5926 N N . ASP A 1 759 ? 29.587 -0.101 1.972 1.00 36.47 759 ASP A N 1
ATOM 5927 C CA . ASP A 1 759 ? 29.359 -0.448 0.546 1.00 36.47 759 ASP A CA 1
ATOM 5928 C C . ASP A 1 759 ? 28.672 -1.816 0.234 1.00 36.47 759 ASP A C 1
ATOM 5930 O O . ASP A 1 759 ? 28.863 -2.375 -0.852 1.00 36.47 759 ASP A O 1
ATOM 5934 N N . ASN A 1 760 ? 27.982 -2.445 1.192 1.00 46.28 760 ASN A N 1
ATOM 5935 C CA . ASN A 1 760 ? 27.320 -3.749 1.055 1.00 46.28 760 ASN A CA 1
ATOM 5936 C C . ASN A 1 760 ? 25.951 -3.796 1.773 1.00 46.28 760 ASN A C 1
ATOM 5938 O O . ASN A 1 760 ? 25.641 -4.778 2.453 1.00 46.28 760 ASN A O 1
ATOM 5942 N N . VAL A 1 761 ? 25.121 -2.759 1.647 1.00 51.00 761 VAL A N 1
ATOM 5943 C CA . VAL A 1 761 ? 23.734 -2.778 2.140 1.00 51.00 761 VAL A CA 1
ATOM 5944 C C . VAL A 1 761 ? 22.851 -3.658 1.244 1.00 51.00 761 VAL A C 1
ATOM 5946 O O . VAL A 1 761 ? 22.799 -3.487 0.027 1.00 51.00 761 VAL A O 1
ATOM 5949 N N . THR A 1 762 ? 22.116 -4.601 1.843 1.00 56.25 762 THR A N 1
ATOM 5950 C CA . THR A 1 762 ? 21.182 -5.496 1.133 1.00 56.25 762 THR A CA 1
ATOM 5951 C C . THR A 1 762 ? 19.849 -5.634 1.867 1.00 56.25 762 THR A C 1
ATOM 5953 O O . THR A 1 762 ? 19.795 -5.542 3.091 1.00 56.25 762 THR A O 1
ATOM 5956 N N . ALA A 1 763 ? 18.749 -5.842 1.139 1.00 64.25 763 ALA A N 1
ATOM 5957 C CA . ALA A 1 763 ? 17.450 -6.131 1.752 1.00 64.25 763 ALA A CA 1
ATOM 5958 C C . ALA A 1 763 ? 17.414 -7.574 2.281 1.00 64.25 763 ALA A C 1
ATOM 5960 O O . ALA A 1 763 ? 17.728 -8.511 1.546 1.00 64.25 763 ALA A O 1
ATOM 5961 N N . SER A 1 764 ? 17.004 -7.752 3.538 1.00 70.19 764 SER A N 1
ATOM 5962 C CA . SER A 1 764 ? 16.783 -9.075 4.128 1.00 70.19 764 SER A CA 1
ATOM 5963 C C . SER A 1 764 ? 15.580 -9.783 3.506 1.00 70.19 764 SER A C 1
ATOM 5965 O O . SER A 1 764 ? 14.692 -9.139 2.954 1.00 70.19 764 SER A O 1
ATOM 5967 N N . GLU A 1 765 ? 15.505 -11.112 3.596 1.00 74.62 765 GLU A N 1
ATOM 5968 C CA . GLU A 1 765 ? 14.288 -11.844 3.204 1.00 74.62 765 GLU A CA 1
ATOM 5969 C C . GLU A 1 765 ? 13.075 -11.414 4.062 1.00 74.62 765 GLU A C 1
ATOM 5971 O O . GLU A 1 765 ? 13.266 -11.017 5.213 1.00 74.62 765 GLU A O 1
ATOM 5976 N N . PRO A 1 766 ? 11.824 -11.475 3.557 1.00 79.12 766 PRO A N 1
ATOM 5977 C CA . PRO A 1 766 ? 10.649 -11.025 4.305 1.00 79.12 766 PRO A CA 1
ATOM 5978 C C . PRO A 1 766 ? 10.462 -11.769 5.634 1.00 79.12 766 PRO A C 1
ATOM 5980 O O . PRO A 1 766 ? 10.255 -12.984 5.668 1.00 79.12 766 PRO A O 1
ATOM 5983 N N . LYS A 1 767 ? 10.470 -11.017 6.735 1.00 87.19 767 LYS A N 1
ATOM 5984 C CA . LYS A 1 767 ? 10.253 -11.503 8.105 1.00 87.19 767 LYS A CA 1
ATOM 5985 C C . LYS A 1 767 ? 8.799 -11.239 8.506 1.00 87.19 767 LYS A C 1
ATOM 5987 O O . LYS A 1 767 ? 8.175 -10.308 8.003 1.00 87.19 767 LYS A O 1
ATOM 5992 N N . THR A 1 768 ? 8.219 -12.064 9.376 1.00 92.38 768 THR A N 1
ATOM 5993 C CA . THR A 1 768 ? 6.824 -11.905 9.837 1.00 92.38 768 THR A CA 1
ATOM 5994 C C . THR A 1 768 ? 6.738 -12.080 11.348 1.00 92.38 768 THR A C 1
ATOM 5996 O O . THR A 1 768 ? 7.376 -12.975 11.895 1.00 92.38 768 THR A O 1
ATOM 5999 N N . MET A 1 769 ? 5.944 -11.234 12.006 1.00 94.56 769 MET A N 1
ATOM 6000 C CA . MET A 1 769 ? 5.625 -11.306 13.436 1.00 94.56 769 MET A CA 1
ATOM 6001 C C . MET A 1 769 ? 4.104 -11.341 13.637 1.00 94.56 769 MET A C 1
ATOM 6003 O O . MET A 1 769 ? 3.358 -10.733 12.863 1.00 94.56 769 MET A O 1
ATOM 6007 N N . GLU A 1 770 ? 3.649 -12.013 14.695 1.00 97.31 770 GLU A N 1
ATOM 6008 C CA . GLU A 1 770 ? 2.237 -12.089 15.090 1.00 97.31 770 GLU A CA 1
ATOM 6009 C C . GLU A 1 770 ? 1.995 -11.281 16.374 1.00 97.31 770 GLU A C 1
ATOM 6011 O O . GLU A 1 770 ? 2.776 -11.341 17.321 1.00 97.31 770 GLU A O 1
ATOM 6016 N N . PHE A 1 771 ? 0.918 -10.496 16.420 1.00 97.44 771 PHE A N 1
ATOM 6017 C CA . PHE A 1 771 ? 0.600 -9.665 17.581 1.00 97.44 771 PHE A CA 1
ATOM 6018 C C . PHE A 1 771 ? -0.111 -10.484 18.669 1.00 97.44 771 PHE A C 1
ATOM 6020 O O . PHE A 1 771 ? -0.998 -11.288 18.385 1.00 97.44 771 PHE A O 1
ATOM 6027 N N . GLN A 1 772 ? 0.201 -10.209 19.937 1.00 95.94 772 GLN A N 1
ATOM 6028 C CA . GLN A 1 772 ? -0.435 -10.866 21.083 1.00 95.94 772 GLN A CA 1
ATOM 6029 C C . GLN A 1 772 ? -1.899 -10.415 21.234 1.00 95.94 772 GLN A C 1
ATOM 6031 O O . GLN A 1 772 ? -2.180 -9.271 21.592 1.00 95.94 772 GLN A O 1
ATOM 6036 N N . ILE A 1 773 ? -2.838 -11.321 20.948 1.00 97.38 773 ILE A N 1
ATOM 6037 C CA . ILE A 1 773 ? -4.271 -11.014 20.821 1.00 97.38 773 ILE A CA 1
ATOM 6038 C C . ILE A 1 773 ? -4.940 -10.768 22.195 1.00 97.38 773 ILE A C 1
ATOM 6040 O O . ILE A 1 773 ? -4.881 -11.643 23.067 1.00 97.38 773 ILE A O 1
ATOM 6044 N N . PRO A 1 774 ? -5.601 -9.611 22.416 1.00 97.38 774 PRO A N 1
ATOM 6045 C CA . PRO A 1 774 ? -6.427 -9.362 23.598 1.00 97.38 774 PRO A CA 1
ATOM 6046 C C . PRO A 1 774 ? -7.723 -10.184 23.591 1.00 97.38 774 PRO A C 1
ATOM 6048 O O . PRO A 1 774 ? -8.221 -10.574 22.536 1.00 97.38 774 PRO A O 1
ATOM 6051 N N . SER A 1 775 ? -8.325 -10.396 24.762 1.00 97.38 775 SER A N 1
ATOM 6052 C CA . SER A 1 775 ? -9.590 -11.134 24.874 1.00 97.38 775 SER A CA 1
ATOM 6053 C C . SER A 1 775 ? -10.502 -10.594 25.973 1.00 97.38 775 SER A C 1
ATOM 6055 O O . SER A 1 775 ? -10.049 -10.028 26.972 1.00 97.38 775 SER A O 1
ATOM 6057 N N . VAL A 1 776 ? -11.810 -10.749 25.771 1.00 97.94 776 VAL A N 1
ATOM 6058 C CA . VAL A 1 776 ? -12.886 -10.176 26.591 1.00 97.94 776 VAL A CA 1
ATOM 6059 C C . VAL A 1 776 ? -13.981 -11.198 26.888 1.00 97.94 776 VAL A C 1
ATOM 6061 O O . VAL A 1 776 ? -14.169 -12.161 26.152 1.00 97.94 776 VAL A O 1
ATOM 6064 N N . LYS A 1 777 ? -14.769 -10.959 27.937 1.00 96.50 777 LYS A N 1
ATOM 6065 C CA . LYS A 1 777 ? -15.972 -11.737 28.275 1.00 96.50 777 LYS A CA 1
ATOM 6066 C C . LYS A 1 777 ? -17.186 -10.833 28.472 1.00 96.50 777 LYS A C 1
ATOM 6068 O O . LYS A 1 777 ? -17.070 -9.681 28.887 1.00 96.50 777 LYS A O 1
ATOM 6073 N N . GLY A 1 778 ? -18.372 -11.363 28.198 1.00 95.94 778 GLY A N 1
ATOM 6074 C CA . GLY A 1 778 ? -19.635 -10.630 28.323 1.00 95.94 778 GLY A CA 1
ATOM 6075 C C . GLY A 1 778 ? -20.610 -11.296 29.285 1.00 95.94 778 GLY A C 1
ATOM 6076 O O . GLY A 1 778 ? -20.542 -12.506 29.532 1.00 95.94 778 GLY A O 1
ATOM 6077 N N . TYR A 1 779 ? -21.535 -10.487 29.797 1.00 96.75 779 TYR A N 1
ATOM 6078 C CA . TYR A 1 779 ? -22.521 -10.898 30.789 1.00 96.75 779 TYR A CA 1
ATOM 6079 C C . TYR A 1 779 ? -23.937 -10.963 30.202 1.00 96.75 779 TYR A C 1
ATOM 6081 O O . TYR A 1 779 ? -24.307 -10.213 29.292 1.00 96.75 779 TYR A O 1
ATOM 6089 N N . LEU A 1 780 ? -24.739 -11.858 30.767 1.00 95.75 780 LEU A N 1
ATOM 6090 C CA . LEU A 1 780 ? -26.170 -12.030 30.561 1.00 95.75 780 LEU A CA 1
ATOM 6091 C C . LEU A 1 780 ? -26.807 -12.054 31.949 1.00 95.75 780 LEU A C 1
ATOM 6093 O O . LEU A 1 780 ? -26.199 -12.569 32.877 1.00 95.75 780 LEU A O 1
ATOM 6097 N N . VAL A 1 781 ? -28.033 -11.557 32.091 1.00 95.19 781 VAL A N 1
ATOM 6098 C CA . VAL A 1 781 ? -28.776 -11.643 33.358 1.00 95.19 781 VAL A CA 1
ATOM 6099 C C . VAL A 1 781 ? -30.092 -12.402 33.192 1.00 95.19 781 VAL A C 1
ATOM 6101 O O . VAL A 1 781 ? -30.655 -12.494 32.095 1.00 95.19 781 VAL A O 1
ATOM 6104 N N . GLU A 1 782 ? -30.598 -12.939 34.299 1.00 94.62 782 GLU A N 1
ATOM 6105 C CA . GLU A 1 782 ? -31.935 -13.523 34.404 1.00 94.62 782 GLU A CA 1
ATOM 6106 C C . GLU A 1 782 ? -32.843 -12.642 35.276 1.00 94.62 782 GLU A C 1
ATOM 6108 O O . GLU A 1 782 ? -32.414 -12.039 36.259 1.00 94.62 782 GLU A O 1
ATOM 6113 N N . LEU A 1 783 ? -34.125 -12.581 34.915 1.00 96.00 783 LEU A N 1
ATOM 6114 C CA . LEU A 1 783 ? -35.179 -11.960 35.710 1.00 96.00 783 LEU A CA 1
ATOM 6115 C C . LEU A 1 783 ? -36.222 -13.007 36.090 1.00 96.00 783 LEU A C 1
ATOM 6117 O O . LEU A 1 783 ? -36.978 -13.441 35.224 1.00 96.00 783 LEU A O 1
ATOM 6121 N N . GLU A 1 784 ? -36.355 -13.308 37.381 1.00 96.31 784 GLU A N 1
ATOM 6122 C CA . GLU A 1 784 ? -37.476 -14.092 37.910 1.00 96.31 784 GLU A CA 1
ATOM 6123 C C . GLU A 1 784 ? -38.377 -13.256 38.833 1.00 96.31 784 GLU A C 1
ATOM 6125 O O . GLU A 1 784 ? -37.903 -12.434 39.621 1.00 96.31 784 GLU A O 1
ATOM 6130 N N . PHE A 1 785 ? -39.697 -13.461 38.757 1.00 96.31 785 PHE A N 1
ATOM 6131 C CA . PHE A 1 785 ? -40.668 -12.857 39.679 1.00 96.31 785 PHE A CA 1
ATOM 6132 C C . PHE A 1 785 ? -41.973 -13.663 39.774 1.00 96.31 785 PHE A C 1
ATOM 6134 O O . PHE A 1 785 ? -42.255 -14.542 38.959 1.00 96.31 785 PHE A O 1
ATOM 6141 N N . SER A 1 786 ? -42.796 -13.354 40.781 1.00 96.44 786 SER A N 1
ATOM 6142 C CA . SER A 1 786 ? -44.091 -14.002 41.014 1.00 96.44 786 SER A CA 1
ATOM 6143 C C . SER A 1 786 ? -45.268 -13.111 40.593 1.00 96.44 786 SER A C 1
ATOM 6145 O O . SER A 1 786 ? -45.397 -11.956 41.004 1.00 96.44 786 SER A O 1
ATOM 6147 N N . LYS A 1 787 ? -46.166 -13.656 39.776 1.00 95.94 787 LYS A N 1
ATOM 6148 C CA . LYS A 1 787 ? -47.459 -13.082 39.408 1.00 95.94 787 LYS A CA 1
ATOM 6149 C C . LYS A 1 787 ? -48.512 -13.527 40.420 1.00 95.94 787 LYS A C 1
ATOM 6151 O O . LYS A 1 787 ? -48.825 -14.712 40.512 1.00 95.94 787 LYS A O 1
ATOM 6156 N N . GLN A 1 788 ? -49.084 -12.569 41.147 1.00 95.19 788 GLN A N 1
ATOM 6157 C CA . GLN A 1 788 ? -50.047 -12.847 42.217 1.00 95.19 788 GLN A CA 1
ATOM 6158 C C . GLN A 1 788 ? -51.325 -12.003 42.113 1.00 95.19 788 GLN A C 1
ATOM 6160 O O . GLN A 1 788 ? -51.414 -11.063 41.311 1.00 95.19 788 GLN A O 1
ATOM 6165 N N . ASP A 1 789 ? -52.311 -12.346 42.938 1.00 91.38 789 ASP A N 1
ATOM 6166 C CA . ASP A 1 789 ? -53.487 -11.538 43.263 1.00 91.38 789 ASP A CA 1
ATOM 6167 C C . ASP A 1 789 ? -53.272 -10.711 44.563 1.00 91.38 789 ASP A C 1
ATOM 6169 O O . ASP A 1 789 ? -52.203 -10.804 45.175 1.00 91.38 789 ASP A O 1
ATOM 6173 N N . PRO A 1 790 ? -54.230 -9.880 45.029 1.00 88.75 790 PRO A N 1
ATOM 6174 C CA . PRO A 1 790 ? -54.056 -9.071 46.241 1.00 88.75 790 PRO A CA 1
ATOM 6175 C C . PRO A 1 790 ? -54.078 -9.882 47.549 1.00 88.75 790 PRO A C 1
ATOM 6177 O O . PRO A 1 790 ? -53.808 -9.321 48.610 1.00 88.75 790 PRO A O 1
ATOM 6180 N N . HIS A 1 791 ? -54.410 -11.175 47.488 1.00 89.25 791 HIS A N 1
ATOM 6181 C CA . HIS A 1 791 ? -54.425 -12.113 48.610 1.00 89.25 791 HIS A CA 1
ATOM 6182 C C . HIS A 1 791 ? -53.189 -13.036 48.617 1.00 89.25 791 HIS A C 1
ATOM 6184 O O . HIS A 1 791 ? -53.072 -13.882 49.503 1.00 89.25 791 HIS A O 1
ATOM 6190 N N . GLY A 1 792 ? -52.272 -12.875 47.654 1.00 88.94 792 GLY A N 1
ATOM 6191 C CA . GLY A 1 792 ? -51.058 -13.682 47.506 1.00 88.94 792 GLY A CA 1
ATOM 6192 C C . GLY A 1 792 ? -51.255 -15.007 46.762 1.00 88.94 792 GLY A C 1
ATOM 6193 O O . GLY A 1 792 ? -50.368 -15.856 46.801 1.00 88.94 792 GLY A O 1
ATOM 6194 N N . GLN A 1 793 ? -52.396 -15.216 46.096 1.00 92.19 793 GLN A N 1
ATOM 6195 C CA . GLN A 1 793 ? -52.617 -16.404 45.266 1.00 92.19 793 GLN A CA 1
ATOM 6196 C C . GLN A 1 793 ? -51.896 -16.263 43.923 1.00 92.19 793 GLN A C 1
ATOM 6198 O O . GLN A 1 793 ? -51.842 -15.169 43.362 1.00 92.19 793 GLN A O 1
ATOM 6203 N N . ALA A 1 794 ? -51.360 -17.369 43.404 1.00 95.12 794 ALA A N 1
ATOM 6204 C CA . ALA A 1 794 ? -50.723 -17.428 42.091 1.00 95.12 794 ALA A CA 1
ATOM 6205 C C . ALA A 1 794 ? -51.701 -17.068 40.958 1.00 95.12 794 ALA A C 1
ATOM 6207 O O . ALA A 1 794 ? -52.871 -17.447 40.991 1.00 95.12 794 ALA A O 1
ATOM 6208 N N . VAL A 1 795 ? -51.213 -16.358 39.939 1.00 94.31 795 VAL A N 1
ATOM 6209 C CA . VAL A 1 795 ? -52.003 -15.948 38.768 1.00 94.31 795 VAL A CA 1
ATOM 6210 C C . VAL A 1 795 ? -51.296 -16.406 37.494 1.00 94.31 795 VAL A C 1
ATOM 6212 O O . VAL A 1 795 ? -50.315 -15.798 37.062 1.00 94.31 795 VAL A O 1
ATOM 6215 N N . ALA A 1 796 ? -51.798 -17.486 36.899 1.00 95.75 796 ALA A N 1
ATOM 6216 C CA . ALA A 1 796 ? -51.256 -18.108 35.691 1.00 95.75 796 ALA A CA 1
ATOM 6217 C C . ALA A 1 796 ? -51.700 -17.403 34.393 1.00 95.75 796 ALA A C 1
ATOM 6219 O O . ALA A 1 796 ? -52.726 -16.720 34.350 1.00 95.75 796 ALA A O 1
ATOM 6220 N N . GLY A 1 797 ? -50.949 -17.602 33.308 1.00 95.25 797 GLY A N 1
ATOM 6221 C CA . GLY A 1 797 ? -51.324 -17.184 31.953 1.00 95.25 797 GLY A CA 1
ATOM 6222 C C . GLY A 1 797 ? -51.199 -15.685 31.648 1.00 95.25 797 GLY A C 1
ATOM 6223 O O . GLY A 1 797 ? -51.680 -15.249 30.595 1.00 95.25 797 GLY A O 1
ATOM 6224 N N . ALA A 1 798 ? -50.575 -14.901 32.534 1.00 96.19 798 ALA A N 1
ATOM 6225 C CA . ALA A 1 798 ? -50.285 -13.486 32.310 1.00 96.19 798 ALA A CA 1
ATOM 6226 C C . ALA A 1 798 ? -49.030 -13.352 31.439 1.00 96.19 798 ALA A C 1
ATOM 6228 O O . ALA A 1 798 ? -47.984 -13.886 31.797 1.00 96.19 798 ALA A O 1
ATOM 6229 N N . GLU A 1 799 ? -49.121 -12.658 30.304 1.00 97.38 799 GLU A N 1
ATOM 6230 C CA . GLU A 1 799 ? -47.973 -12.431 29.416 1.00 97.38 799 GLU A CA 1
ATOM 6231 C C . GLU A 1 799 ? -47.294 -11.104 29.755 1.00 97.38 799 GLU A C 1
ATOM 6233 O O . GLU A 1 799 ? -47.961 -10.074 29.902 1.00 97.38 799 GLU A O 1
ATOM 6238 N N . PHE A 1 800 ? -45.967 -11.125 29.803 1.00 97.38 800 PHE A N 1
ATOM 6239 C CA . PHE A 1 800 ? -45.118 -9.947 29.883 1.00 97.38 800 PHE A CA 1
ATOM 6240 C C . PHE A 1 800 ? -44.289 -9.803 28.617 1.00 97.38 800 PHE A C 1
ATOM 6242 O O . PHE A 1 800 ? -43.782 -10.785 28.076 1.00 97.38 800 PHE A O 1
ATOM 6249 N N . THR A 1 801 ? -44.097 -8.557 28.195 1.00 97.38 801 THR A N 1
ATOM 6250 C CA . THR A 1 801 ? -43.140 -8.181 27.155 1.00 97.38 801 THR A CA 1
ATOM 6251 C C . THR A 1 801 ? -42.036 -7.338 27.788 1.00 97.38 801 THR A C 1
ATOM 6253 O O . THR A 1 801 ? -42.327 -6.356 28.478 1.00 97.38 801 THR A O 1
ATOM 6256 N N . LEU A 1 802 ? -40.786 -7.737 27.555 1.00 97.44 802 LEU A N 1
ATOM 6257 C CA . LEU A 1 802 ? -39.568 -7.018 27.919 1.00 97.44 802 LEU A CA 1
ATOM 6258 C C . LEU A 1 802 ? -38.982 -6.410 26.639 1.00 97.44 802 LEU A C 1
ATOM 6260 O O . LEU A 1 802 ? -38.527 -7.141 25.760 1.00 97.44 802 LEU A O 1
ATOM 6264 N N . SER A 1 803 ? -39.014 -5.084 26.538 1.00 95.56 803 SER A N 1
ATOM 6265 C CA . SER A 1 803 ? -38.552 -4.325 25.368 1.00 95.56 803 SER A CA 1
ATOM 6266 C C . SER A 1 803 ? -37.273 -3.555 25.682 1.00 95.56 803 SER A C 1
ATOM 6268 O O . SER A 1 803 ? -37.101 -3.108 26.815 1.00 95.56 803 SER A O 1
ATOM 6270 N N . HIS A 1 804 ? -36.398 -3.340 24.698 1.00 94.88 804 HIS A N 1
ATOM 6271 C CA . HIS A 1 804 ? -35.239 -2.452 24.856 1.00 94.88 804 HIS A CA 1
ATOM 6272 C C . HIS A 1 804 ? -35.705 -0.993 25.047 1.00 94.88 804 HIS A C 1
ATOM 6274 O O . HIS A 1 804 ? -36.566 -0.519 24.303 1.00 94.88 804 HIS A O 1
ATOM 6280 N N . ASP A 1 805 ? -35.180 -0.273 26.044 1.00 91.56 805 ASP A N 1
ATOM 6281 C CA . ASP A 1 805 ? -35.527 1.134 26.282 1.00 91.56 805 ASP A CA 1
ATOM 6282 C C . ASP A 1 805 ? -34.617 2.052 25.457 1.00 91.56 805 ASP A C 1
ATOM 6284 O O . ASP A 1 805 ? -33.570 2.544 25.895 1.00 91.56 805 ASP A O 1
ATOM 6288 N N . THR A 1 806 ? -35.041 2.274 24.214 1.00 88.00 806 THR A N 1
ATOM 6289 C CA . THR A 1 806 ? -34.286 3.018 23.200 1.00 88.00 806 THR A CA 1
ATOM 6290 C C . THR A 1 806 ? -34.196 4.525 23.455 1.00 88.00 806 THR A C 1
ATOM 6292 O O . THR A 1 806 ? -33.539 5.247 22.706 1.00 88.00 806 THR A O 1
ATOM 6295 N N . GLU A 1 807 ? -34.838 5.038 24.507 1.00 85.25 807 GLU A N 1
ATOM 6296 C CA . GLU A 1 807 ? -34.654 6.420 24.959 1.00 85.25 807 GLU A CA 1
ATOM 6297 C C . GLU A 1 807 ? -33.537 6.555 25.996 1.00 85.25 807 GLU A C 1
ATOM 6299 O O . GLU A 1 807 ? -32.983 7.646 26.144 1.00 85.25 807 GLU A O 1
ATOM 6304 N N . LYS A 1 808 ? -33.187 5.465 26.693 1.00 82.81 808 LYS A N 1
ATOM 6305 C CA . LYS A 1 808 ? -32.112 5.433 27.693 1.00 82.81 808 LYS A CA 1
ATOM 6306 C C . LYS A 1 808 ? -30.824 4.791 27.191 1.00 82.81 808 LYS A C 1
ATOM 6308 O O . LYS A 1 808 ? -29.758 5.299 27.515 1.00 82.81 808 LYS A O 1
ATOM 6313 N N . CYS A 1 809 ? -30.895 3.762 26.350 1.00 84.44 809 CYS A N 1
ATOM 6314 C CA . CYS A 1 809 ? -29.713 3.088 25.793 1.00 84.44 809 CYS A CA 1
ATOM 6315 C C . CYS A 1 809 ? -29.174 3.761 24.510 1.00 84.44 809 CYS A C 1
ATOM 6317 O O . CYS A 1 809 ? -28.698 3.095 23.602 1.00 84.44 809 CYS A O 1
ATOM 6319 N N . ARG A 1 810 ? -29.283 5.090 24.367 1.00 80.56 810 ARG A N 1
ATOM 6320 C CA . ARG A 1 810 ? -29.024 5.770 23.077 1.00 80.56 810 ARG A CA 1
ATOM 6321 C C . ARG A 1 810 ? -27.582 5.723 22.566 1.00 80.56 810 ARG A C 1
ATOM 6323 O O . ARG A 1 810 ? -27.384 6.066 21.411 1.00 80.56 810 ARG A O 1
ATOM 6330 N N . LEU A 1 811 ? -26.627 5.342 23.414 1.00 83.56 811 LEU A N 1
ATOM 6331 C CA . LEU A 1 811 ? -25.192 5.329 23.113 1.00 83.56 811 LEU A CA 1
ATOM 6332 C C . LEU A 1 811 ? -24.574 3.919 23.205 1.00 83.56 811 LEU A C 1
ATOM 6334 O O . LEU A 1 811 ? -23.379 3.764 22.973 1.00 83.56 811 LEU A O 1
ATOM 6338 N N . CYS A 1 812 ? -25.353 2.887 23.563 1.00 86.69 812 CYS A N 1
ATOM 6339 C CA . CYS A 1 812 ? -24.833 1.564 23.952 1.00 86.69 812 CYS A CA 1
ATOM 6340 C C . CYS A 1 812 ? -24.359 0.674 22.780 1.00 86.69 812 CYS A C 1
ATOM 6342 O O . CYS A 1 812 ? -24.127 -0.522 22.957 1.00 86.69 812 CYS A O 1
ATOM 6344 N N . HIS A 1 813 ? -24.193 1.262 21.591 1.00 90.81 813 HIS A N 1
ATOM 6345 C CA . HIS A 1 813 ? -23.478 0.668 20.461 1.00 90.81 813 HIS A CA 1
ATOM 6346 C C . HIS A 1 813 ? -21.990 1.090 20.392 1.00 90.81 813 HIS A C 1
ATOM 6348 O O . HIS A 1 813 ? -21.193 0.405 19.764 1.00 90.81 813 HIS A O 1
ATOM 6354 N N . GLY A 1 814 ? -21.584 2.178 21.066 1.00 87.75 814 GLY A N 1
ATOM 6355 C CA . GLY A 1 814 ? -20.181 2.633 21.135 1.00 87.75 814 GLY A CA 1
ATOM 6356 C C . GLY A 1 814 ? -19.772 3.721 20.128 1.00 87.75 814 GLY A C 1
ATOM 6357 O O . GLY A 1 814 ? -18.788 4.417 20.367 1.00 87.75 814 GLY A O 1
ATOM 6358 N N . ASP A 1 815 ? -20.561 3.930 19.072 1.00 88.44 815 ASP A N 1
ATOM 6359 C CA . ASP A 1 815 ? -20.458 5.014 18.070 1.00 88.44 815 ASP A CA 1
ATOM 6360 C C . ASP A 1 815 ? -21.451 6.169 18.319 1.00 88.44 815 ASP A C 1
ATOM 6362 O O . ASP A 1 815 ? -21.762 6.953 17.425 1.00 88.44 815 ASP A O 1
ATOM 6366 N N . GLY A 1 816 ? -22.035 6.234 19.518 1.00 86.25 816 GLY A N 1
ATOM 6367 C CA . GLY A 1 816 ? -23.121 7.166 19.830 1.00 86.25 816 GLY A CA 1
ATOM 6368 C C . GLY A 1 816 ? -24.488 6.781 19.245 1.00 86.25 816 GLY A C 1
ATOM 6369 O O . GLY A 1 816 ? -25.431 7.566 19.362 1.00 86.25 816 GLY A O 1
ATOM 6370 N N . THR A 1 817 ? -24.623 5.588 18.653 1.00 89.12 817 THR A N 1
ATOM 6371 C CA . THR A 1 817 ? -25.906 5.015 18.217 1.00 89.12 817 THR A CA 1
ATOM 6372 C C . THR A 1 817 ? -26.363 3.867 19.135 1.00 89.12 817 THR A C 1
ATOM 6374 O O . THR A 1 817 ? -25.883 3.711 20.264 1.00 89.12 817 THR A O 1
ATOM 6377 N N . ILE A 1 818 ? -27.357 3.083 18.693 1.00 88.38 818 ILE A N 1
ATOM 6378 C CA . ILE A 1 818 ? -28.082 2.126 19.531 1.00 88.38 818 ILE A CA 1
ATOM 6379 C C . ILE A 1 818 ? -28.287 0.752 18.877 1.00 88.38 818 ILE A C 1
ATOM 6381 O O . ILE A 1 818 ? -28.897 0.623 17.816 1.00 88.38 818 ILE A O 1
ATOM 6385 N N . THR A 1 819 ? -27.895 -0.293 19.607 1.00 88.62 819 THR A N 1
ATOM 6386 C CA . THR A 1 819 ? -28.206 -1.696 19.308 1.00 88.62 819 THR A CA 1
ATOM 6387 C C . THR A 1 819 ? -29.711 -1.969 19.421 1.00 88.62 819 THR A C 1
ATOM 6389 O O . THR A 1 819 ? -30.336 -1.682 20.447 1.00 88.62 819 THR A O 1
ATOM 6392 N N . VAL A 1 820 ? -30.324 -2.569 18.397 1.00 85.06 820 VAL A N 1
ATOM 6393 C CA . VAL A 1 820 ? -31.755 -2.928 18.416 1.00 85.06 820 VAL A CA 1
ATOM 6394 C C . VAL A 1 820 ? -31.936 -4.366 18.909 1.00 85.06 820 VAL A C 1
ATOM 6396 O O . VAL A 1 820 ? -31.871 -5.314 18.132 1.00 85.06 820 VAL A O 1
ATOM 6399 N N . ILE A 1 821 ? -32.201 -4.528 20.208 1.00 92.50 821 ILE A N 1
ATOM 6400 C CA . ILE A 1 821 ? -32.472 -5.840 20.817 1.00 92.50 821 ILE A CA 1
ATOM 6401 C C . ILE A 1 821 ? -33.966 -6.198 20.660 1.00 92.50 821 ILE A C 1
ATOM 6403 O O . ILE A 1 821 ? -34.821 -5.414 21.089 1.00 92.50 821 ILE A O 1
ATOM 6407 N N . PRO A 1 822 ? -34.319 -7.367 20.082 1.00 92.31 822 PRO A N 1
ATOM 6408 C CA . PRO A 1 822 ? -35.709 -7.804 19.943 1.00 92.31 822 PRO A CA 1
ATOM 6409 C C . PRO A 1 822 ? -36.436 -7.980 21.284 1.00 92.31 822 PRO A C 1
ATOM 6411 O O . PRO A 1 822 ? -35.870 -8.470 22.261 1.00 92.31 822 PRO A O 1
ATOM 6414 N N . ASN A 1 823 ? -37.730 -7.646 21.313 1.00 95.44 823 ASN A N 1
ATOM 6415 C CA . ASN A 1 823 ? -38.558 -7.804 22.511 1.00 95.44 823 ASN A CA 1
ATOM 6416 C C . ASN A 1 823 ? -38.649 -9.281 22.933 1.00 95.44 823 ASN A C 1
ATOM 6418 O O . ASN A 1 823 ? -39.135 -10.119 22.167 1.00 95.44 823 ASN A O 1
ATOM 6422 N N . LYS A 1 824 ? -38.287 -9.590 24.182 1.00 96.44 824 LYS A N 1
ATOM 6423 C CA . LYS A 1 824 ? -38.538 -10.908 24.780 1.00 96.44 824 LYS A CA 1
ATOM 6424 C C . LYS A 1 824 ? -39.954 -10.980 25.349 1.00 96.44 824 LYS A C 1
ATOM 6426 O O . LYS A 1 824 ? -40.532 -9.968 25.751 1.00 96.44 824 LYS A O 1
ATOM 6431 N N . LYS A 1 825 ? -40.499 -12.194 25.439 1.00 97.19 825 LYS A N 1
ATOM 6432 C CA . LYS A 1 825 ? -41.779 -12.479 26.097 1.00 97.19 825 LYS A CA 1
ATOM 6433 C C . LYS A 1 825 ? -41.657 -13.631 27.083 1.00 97.19 825 LYS A C 1
ATOM 6435 O O . LYS A 1 825 ? -40.939 -14.589 26.817 1.00 97.19 825 LYS A O 1
ATOM 6440 N N . ALA A 1 826 ? -42.423 -13.549 28.164 1.00 97.56 826 ALA A N 1
ATOM 6441 C CA . ALA A 1 826 ? -42.594 -14.614 29.144 1.00 97.56 826 ALA A CA 1
ATOM 6442 C C . ALA A 1 826 ? -44.061 -14.683 29.594 1.00 97.56 826 ALA A C 1
ATOM 6444 O O . ALA A 1 826 ? -44.792 -13.694 29.503 1.00 97.56 826 ALA A O 1
ATOM 6445 N N . VAL A 1 827 ? -44.502 -15.846 30.074 1.00 97.56 827 VAL A N 1
ATOM 6446 C CA . VAL A 1 827 ? -45.871 -16.081 30.564 1.00 97.56 827 VAL A CA 1
ATOM 6447 C C . VAL A 1 827 ? -45.798 -16.666 31.970 1.00 97.56 827 VAL A C 1
ATOM 6449 O O . VAL A 1 827 ? -44.921 -17.487 32.227 1.00 97.56 827 VAL A O 1
ATOM 6452 N N . SER A 1 828 ? -46.696 -16.264 32.874 1.00 97.62 828 SER A N 1
ATOM 6453 C CA . SER A 1 828 ? -46.752 -16.856 34.214 1.00 97.62 828 SER A CA 1
ATOM 6454 C C . SER A 1 828 ? -47.250 -18.305 34.189 1.00 97.62 828 SER A C 1
ATOM 6456 O O . SER A 1 828 ? -48.284 -18.606 33.584 1.00 97.62 828 SER A O 1
ATOM 6458 N N . ASP A 1 829 ? -46.515 -19.196 34.855 1.00 97.00 829 ASP A N 1
ATOM 6459 C CA . ASP A 1 829 ? -46.856 -20.617 34.987 1.00 97.00 829 ASP A CA 1
ATOM 6460 C C . ASP A 1 829 ? -48.017 -20.861 35.978 1.00 97.00 829 ASP A C 1
ATOM 6462 O O . ASP A 1 829 ? -48.611 -19.925 36.519 1.00 97.00 829 ASP A O 1
ATOM 6466 N N . GLU A 1 830 ? -48.347 -22.130 36.242 1.00 95.69 830 GLU A N 1
ATOM 6467 C CA . GLU A 1 830 ? -49.393 -22.522 37.204 1.00 95.69 830 GLU A CA 1
ATOM 6468 C C . GLU A 1 830 ? -49.102 -22.066 38.651 1.00 95.69 830 GLU A C 1
ATOM 6470 O O . GLU A 1 830 ? -50.028 -21.873 39.438 1.00 95.69 830 GLU A O 1
ATOM 6475 N N . ASN A 1 831 ? -47.832 -21.823 38.991 1.00 95.44 831 ASN A N 1
ATOM 6476 C CA . ASN A 1 831 ? -47.373 -21.275 40.271 1.00 95.44 831 ASN A CA 1
ATOM 6477 C C . ASN A 1 831 ? -47.289 -19.733 40.252 1.00 95.44 831 ASN A C 1
ATOM 6479 O O . ASN A 1 831 ? -46.867 -19.112 41.231 1.00 95.44 831 ASN A O 1
ATOM 6483 N N . GLY A 1 832 ? -47.668 -19.097 39.139 1.00 94.69 832 GLY A N 1
ATOM 6484 C CA . GLY A 1 832 ? -47.523 -17.666 38.900 1.00 94.69 832 GLY A CA 1
ATOM 6485 C C . GLY A 1 832 ? -46.084 -17.228 38.606 1.00 94.69 832 GLY A C 1
ATOM 6486 O O . GLY A 1 832 ? -45.838 -16.032 38.484 1.00 94.69 832 GLY A O 1
ATOM 6487 N N . LYS A 1 833 ? -45.112 -18.135 38.501 1.00 97.12 833 LYS A N 1
ATOM 6488 C CA . LYS A 1 833 ? -43.708 -17.805 38.238 1.00 97.12 833 LYS A CA 1
ATOM 6489 C C . LYS A 1 833 ? -43.533 -17.302 36.803 1.00 97.12 833 LYS A C 1
ATOM 6491 O O . LYS A 1 833 ? -44.042 -17.907 35.864 1.00 97.12 833 LYS A O 1
ATOM 6496 N N . VAL A 1 834 ? -42.777 -16.220 36.641 1.00 97.69 834 VAL A N 1
ATOM 6497 C CA . VAL A 1 834 ? -42.302 -15.696 35.353 1.00 97.69 834 VAL A CA 1
ATOM 6498 C C . VAL A 1 834 ? -40.774 -15.684 35.386 1.00 97.69 834 VAL A C 1
ATOM 6500 O O . VAL A 1 834 ? -40.208 -15.215 36.373 1.00 97.69 834 VAL A O 1
ATOM 6503 N N . SER A 1 835 ? -40.122 -16.164 34.323 1.00 96.88 835 SER A N 1
ATOM 6504 C CA . SER A 1 835 ? -38.680 -16.003 34.088 1.00 96.88 835 SER A CA 1
ATOM 6505 C C . SER A 1 835 ? -38.424 -15.397 32.702 1.00 96.88 835 SER A C 1
ATOM 6507 O O . SER A 1 835 ? -39.111 -15.733 31.734 1.00 96.88 835 SER A O 1
ATOM 6509 N N . PHE A 1 836 ? -37.434 -14.508 32.615 1.00 97.00 836 PHE A N 1
ATOM 6510 C CA . PHE A 1 836 ? -36.787 -14.079 31.378 1.00 97.00 836 PHE A CA 1
ATOM 6511 C C . PHE A 1 836 ? -35.291 -14.402 31.468 1.00 97.00 836 PHE A C 1
ATOM 6513 O O . PHE A 1 836 ? -34.556 -13.729 32.191 1.00 97.00 836 PHE A O 1
ATOM 6520 N N . THR A 1 837 ? -34.836 -15.390 30.702 1.00 93.44 837 THR A N 1
ATOM 6521 C CA . THR A 1 837 ? -33.427 -15.806 30.639 1.00 93.44 837 THR A CA 1
ATOM 6522 C C . THR A 1 837 ? -32.638 -15.066 29.555 1.00 93.44 837 THR A C 1
ATOM 6524 O O . THR A 1 837 ? -33.205 -14.530 28.591 1.00 93.44 837 THR A O 1
ATOM 6527 N N . ALA A 1 838 ? -31.306 -15.080 29.688 1.00 92.94 838 ALA A N 1
ATOM 6528 C CA . ALA A 1 838 ? -30.347 -14.571 28.705 1.00 92.94 838 ALA A CA 1
ATOM 6529 C C . ALA A 1 838 ? -30.627 -13.121 28.258 1.00 92.94 838 ALA A C 1
ATOM 6531 O O . ALA A 1 838 ? -30.707 -12.840 27.060 1.00 92.94 838 ALA A O 1
ATOM 6532 N N . ILE A 1 839 ? -30.883 -12.212 29.201 1.00 95.56 839 ILE A N 1
ATOM 6533 C CA . ILE A 1 839 ? -31.060 -10.780 28.926 1.00 95.56 839 ILE A CA 1
ATOM 6534 C C . ILE A 1 839 ? -29.662 -10.161 28.739 1.00 95.56 839 ILE A C 1
ATOM 6536 O O . ILE A 1 839 ? -28.870 -10.242 29.676 1.00 95.56 839 ILE A O 1
ATOM 6540 N N . PRO A 1 840 ? -29.337 -9.541 27.589 1.00 96.00 840 PRO A N 1
ATOM 6541 C CA . PRO A 1 840 ? -28.030 -8.911 27.388 1.00 96.00 840 PRO A CA 1
ATOM 6542 C C . PRO A 1 840 ? -27.746 -7.800 28.408 1.00 96.00 840 PRO A C 1
ATOM 6544 O O . PRO A 1 840 ? -28.572 -6.901 28.602 1.00 96.00 840 PRO A O 1
ATOM 6547 N N . SER A 1 841 ? -26.585 -7.879 29.056 1.00 95.62 841 SER A N 1
ATOM 6548 C CA . SER A 1 841 ? -26.053 -6.873 29.984 1.00 95.62 841 SER A CA 1
ATOM 6549 C C . SER A 1 841 ? -25.410 -5.697 29.230 1.00 95.62 841 SER A C 1
ATOM 6551 O O . SER A 1 841 ? -25.058 -5.835 28.061 1.00 95.62 841 SER A O 1
ATOM 6553 N N . GLY A 1 842 ? -25.293 -4.529 29.860 1.00 93.31 842 GLY A N 1
ATOM 6554 C CA . GLY A 1 842 ? -24.912 -3.261 29.220 1.00 93.31 842 GLY A CA 1
ATOM 6555 C C . GLY A 1 842 ? -26.095 -2.468 28.655 1.00 93.31 842 GLY A C 1
ATOM 6556 O O . GLY A 1 842 ? -25.913 -1.485 27.937 1.00 93.31 842 GLY A O 1
ATOM 6557 N N . HIS A 1 843 ? -27.324 -2.885 28.974 1.00 93.88 843 HIS A N 1
ATOM 6558 C CA . HIS A 1 843 ? -28.545 -2.421 28.319 1.00 93.88 843 HIS A CA 1
ATOM 6559 C C . HIS A 1 843 ? -29.654 -2.039 29.313 1.00 93.88 843 HIS A C 1
ATOM 6561 O O . HIS A 1 843 ? -29.740 -2.534 30.442 1.00 93.88 843 HIS A O 1
ATOM 6567 N N . GLN A 1 844 ? -30.546 -1.141 28.880 1.00 93.44 844 GLN A N 1
ATOM 6568 C CA . GLN A 1 844 ? -31.736 -0.750 29.643 1.00 93.44 844 GLN A CA 1
ATOM 6569 C C . GLN A 1 844 ? -33.007 -1.259 28.971 1.00 93.44 844 GLN A C 1
ATOM 6571 O O . GLN A 1 844 ? -33.143 -1.201 27.752 1.00 93.44 844 GLN A O 1
ATOM 6576 N N . TYR A 1 845 ? -33.955 -1.735 29.773 1.00 94.94 845 TYR A N 1
ATOM 6577 C CA . TYR A 1 845 ? -35.174 -2.381 29.296 1.00 94.94 845 TYR A CA 1
ATOM 6578 C C . TYR A 1 845 ? -36.418 -1.874 30.018 1.00 94.94 845 TYR A C 1
ATOM 6580 O O . TYR A 1 845 ? -36.366 -1.337 31.127 1.00 94.94 845 TYR A O 1
ATOM 6588 N N . ARG A 1 846 ? -37.567 -2.120 29.395 1.00 94.19 846 ARG A N 1
ATOM 6589 C CA . ARG A 1 846 ? -38.893 -1.810 29.909 1.00 94.19 846 ARG A CA 1
ATOM 6590 C C . ARG A 1 846 ? -39.763 -3.058 29.874 1.00 94.19 846 ARG A C 1
ATOM 6592 O O . ARG A 1 846 ? -40.075 -3.567 28.800 1.00 94.19 846 ARG A O 1
ATOM 6599 N N . MET A 1 847 ? -40.178 -3.537 31.043 1.00 95.19 847 MET A N 1
ATOM 6600 C CA . MET A 1 847 ? -41.128 -4.642 31.164 1.00 95.19 847 MET A CA 1
ATOM 6601 C C . MET A 1 847 ? -42.554 -4.116 31.352 1.00 95.19 847 MET A C 1
ATOM 6603 O O . MET A 1 847 ? -42.810 -3.234 32.177 1.00 95.19 847 MET A O 1
ATOM 6607 N N . THR A 1 848 ? -43.492 -4.701 30.609 1.00 93.88 848 THR A N 1
ATOM 6608 C CA . THR A 1 848 ? -44.931 -4.413 30.680 1.00 93.88 848 THR A CA 1
ATOM 6609 C C . THR A 1 848 ? -45.744 -5.707 30.656 1.00 93.88 848 THR A C 1
ATOM 6611 O O . THR A 1 848 ? -45.333 -6.686 30.037 1.00 93.88 848 THR A O 1
ATOM 6614 N N . GLU A 1 849 ? -46.900 -5.726 31.323 1.00 95.62 849 GLU A N 1
ATOM 6615 C CA . GLU A 1 849 ? -47.871 -6.821 31.198 1.00 95.62 849 GLU A CA 1
ATOM 6616 C C . GLU A 1 849 ? -48.659 -6.643 29.889 1.00 95.62 849 GLU A C 1
ATOM 6618 O O . GLU A 1 849 ? -49.508 -5.757 29.775 1.00 95.62 849 GLU A O 1
ATOM 6623 N N . SER A 1 850 ? -48.352 -7.461 28.882 1.00 94.12 850 SER A N 1
ATOM 6624 C CA . SER A 1 850 ? -48.940 -7.399 27.540 1.00 94.12 850 SER A CA 1
ATOM 6625 C C . SER A 1 850 ? -50.242 -8.191 27.410 1.00 94.12 850 SER A C 1
ATOM 6627 O O . SER A 1 850 ? -51.063 -7.872 26.548 1.00 94.12 850 SER A O 1
ATOM 6629 N N . LYS A 1 851 ? -50.483 -9.177 28.285 1.00 95.06 851 LYS A N 1
ATOM 6630 C CA . LYS A 1 851 ? -51.755 -9.915 28.362 1.00 95.06 851 LYS A CA 1
ATOM 6631 C C . LYS A 1 851 ? -52.153 -10.159 29.812 1.00 95.06 851 LYS A C 1
ATOM 6633 O O . LYS A 1 851 ? -51.509 -10.924 30.522 1.00 95.06 851 LYS A O 1
ATOM 6638 N N . VAL A 1 852 ? -53.276 -9.571 30.209 1.00 93.44 852 VAL A N 1
ATOM 6639 C CA . VAL A 1 852 ? -53.940 -9.860 31.486 1.00 93.44 852 VAL A CA 1
ATOM 6640 C C . VAL A 1 852 ? -54.771 -11.145 31.340 1.00 93.44 852 VAL A C 1
ATOM 6642 O O . VAL A 1 852 ? -55.469 -11.273 30.329 1.00 93.44 852 VAL A O 1
ATOM 6645 N N . PRO A 1 853 ? -54.752 -12.076 32.312 1.00 92.44 853 PRO A N 1
ATOM 6646 C CA . PRO A 1 853 ? -55.628 -13.246 32.299 1.00 92.44 853 PRO A CA 1
ATOM 6647 C C . PRO A 1 853 ? -57.122 -12.894 32.358 1.00 92.44 853 PRO A C 1
ATOM 6649 O O . PRO A 1 853 ? -57.522 -11.795 32.761 1.00 92.44 853 PRO A O 1
ATOM 6652 N N . GLU A 1 854 ? -57.954 -13.862 31.980 1.00 84.25 854 GLU A N 1
ATOM 6653 C CA . GLU A 1 854 ? -59.400 -13.804 32.209 1.00 84.25 854 GLU A CA 1
ATOM 6654 C C . GLU A 1 854 ? -59.696 -13.701 33.717 1.00 84.25 854 GLU A C 1
ATOM 6656 O O . GLU A 1 854 ? -58.879 -14.099 34.540 1.00 84.25 854 GLU A O 1
ATOM 6661 N N . ASP A 1 855 ? -60.801 -13.055 34.087 1.00 87.75 855 ASP A N 1
ATOM 6662 C CA . ASP A 1 855 ? -61.160 -12.725 35.478 1.00 87.75 855 ASP A CA 1
ATOM 6663 C C . ASP A 1 855 ? -60.180 -11.854 36.291 1.00 87.75 855 ASP A C 1
ATOM 6665 O O . ASP A 1 855 ? -60.413 -11.601 37.473 1.00 87.75 855 ASP A O 1
ATOM 6669 N N . TYR A 1 856 ? -59.183 -11.230 35.651 1.00 90.62 856 TYR A N 1
ATOM 6670 C CA . TYR A 1 856 ? -58.309 -10.225 36.278 1.00 90.62 856 TYR A CA 1
ATOM 6671 C C . TYR A 1 856 ? -58.362 -8.841 35.604 1.00 90.62 856 TYR A C 1
ATOM 6673 O O . TYR A 1 856 ? -58.866 -8.665 34.485 1.00 90.62 856 TYR A O 1
ATOM 6681 N N . TYR A 1 857 ? -57.830 -7.834 36.306 1.00 88.25 857 TYR A N 1
ATOM 6682 C CA . TYR A 1 857 ? -57.379 -6.560 35.746 1.00 88.25 857 TYR A CA 1
ATOM 6683 C C . TYR A 1 857 ? -55.981 -6.181 36.266 1.00 88.25 857 TYR A C 1
ATOM 6685 O O . TYR A 1 857 ? -55.672 -6.330 37.451 1.00 88.25 857 TYR A O 1
ATOM 6693 N N . SER A 1 858 ? -55.132 -5.682 35.363 1.00 86.00 858 SER A N 1
ATOM 6694 C CA . SER A 1 858 ? -53.769 -5.243 35.686 1.00 86.00 858 SER A CA 1
ATOM 6695 C C . SER A 1 858 ? -53.759 -4.043 36.630 1.00 86.00 858 SER A C 1
ATOM 6697 O O . SER A 1 858 ? -54.590 -3.135 36.501 1.00 86.00 858 SER A O 1
ATOM 6699 N N . ASN A 1 859 ? -52.750 -3.955 37.500 1.00 82.31 859 ASN A N 1
ATOM 6700 C CA . ASN A 1 859 ? -52.425 -2.690 38.163 1.00 82.31 859 ASN A CA 1
ATOM 6701 C C . ASN A 1 859 ? -51.955 -1.621 37.140 1.00 82.31 859 ASN A C 1
ATOM 6703 O O . ASN A 1 859 ? -52.270 -0.442 37.302 1.00 82.31 859 ASN A O 1
ATOM 6707 N N . GLY A 1 860 ? -51.365 -2.030 36.010 1.00 82.88 860 GLY A N 1
ATOM 6708 C CA . GLY A 1 860 ? -50.872 -1.176 34.924 1.00 82.88 860 GLY A CA 1
ATOM 6709 C C . GLY A 1 860 ? -49.570 -0.428 35.228 1.00 82.88 860 GLY A C 1
ATOM 6710 O O . GLY A 1 860 ? -49.237 0.512 34.510 1.00 82.88 860 GLY A O 1
ATOM 6711 N N . ASN A 1 861 ? -48.850 -0.816 36.278 1.00 88.62 861 ASN A N 1
ATOM 6712 C CA . ASN A 1 861 ? -47.475 -0.384 36.494 1.00 88.62 861 ASN A CA 1
ATOM 6713 C C . ASN A 1 861 ? -46.580 -0.931 35.369 1.00 88.62 861 ASN A C 1
ATOM 6715 O O . ASN A 1 861 ? -46.857 -1.983 34.789 1.00 88.62 861 ASN A O 1
ATOM 6719 N N . GLN A 1 862 ? -45.487 -0.229 35.092 1.00 91.00 862 GLN A N 1
ATOM 6720 C CA . GLN A 1 862 ? -44.400 -0.720 34.247 1.00 91.00 862 GLN A CA 1
ATOM 6721 C C . GLN A 1 862 ? -43.123 -0.809 35.081 1.00 91.00 862 GLN A C 1
ATOM 6723 O O . GLN A 1 862 ? -43.038 -0.252 36.180 1.00 91.00 862 GLN A O 1
ATOM 6728 N N . TYR A 1 863 ? -42.110 -1.476 34.543 1.00 91.75 863 TYR A N 1
ATOM 6729 C CA . TYR A 1 863 ? -40.839 -1.668 35.231 1.00 91.75 863 TYR A CA 1
ATOM 6730 C C . TYR A 1 863 ? -39.703 -1.259 34.303 1.00 91.75 863 TYR A C 1
ATOM 6732 O O . TYR A 1 863 ? -39.669 -1.682 33.150 1.00 91.75 863 TYR A O 1
ATOM 6740 N N . LEU A 1 864 ? -38.806 -0.413 34.801 1.00 92.25 864 LEU A N 1
ATOM 6741 C CA . LEU A 1 864 ? -37.555 -0.048 34.145 1.00 92.25 864 LEU A CA 1
ATOM 6742 C C . LEU A 1 864 ? -36.450 -0.916 34.732 1.00 92.25 864 LEU A C 1
ATOM 6744 O O . LEU A 1 864 ? -36.334 -1.018 35.955 1.00 92.25 864 LEU A O 1
ATOM 6748 N N . LEU A 1 865 ? -35.661 -1.533 33.864 1.00 93.75 865 LEU A N 1
ATOM 6749 C CA . LEU A 1 865 ? -34.597 -2.452 34.226 1.00 93.75 865 LEU A CA 1
ATOM 6750 C C . LEU A 1 865 ? -33.275 -1.939 33.661 1.00 93.75 865 LEU A C 1
ATOM 6752 O O . LEU A 1 865 ? -33.218 -1.450 32.534 1.00 93.75 865 LEU A O 1
ATOM 6756 N N . THR A 1 866 ? -32.216 -2.068 34.444 1.00 93.25 866 THR A N 1
ATOM 6757 C CA . THR A 1 866 ? -30.837 -1.815 34.028 1.00 93.25 866 THR A CA 1
ATOM 6758 C C . THR A 1 866 ? -30.069 -3.099 34.283 1.00 93.25 866 THR A C 1
ATOM 6760 O O . THR A 1 866 ? -29.912 -3.479 35.443 1.00 93.25 866 THR A O 1
ATOM 6763 N N . ALA A 1 867 ? -29.669 -3.775 33.208 1.00 94.75 867 ALA A N 1
ATOM 6764 C CA . ALA A 1 867 ? -28.774 -4.921 33.255 1.00 94.75 867 ALA A CA 1
ATOM 6765 C C . ALA A 1 867 ? -27.359 -4.390 33.014 1.00 94.75 867 ALA A C 1
ATOM 6767 O O . ALA A 1 867 ? -27.110 -3.833 31.944 1.00 94.75 867 ALA A O 1
ATOM 6768 N N . ALA A 1 868 ? -26.480 -4.491 34.008 1.00 93.44 868 ALA A N 1
ATOM 6769 C CA . ALA A 1 868 ? -25.107 -4.015 33.900 1.00 93.44 868 ALA A CA 1
ATOM 6770 C C . ALA A 1 868 ? -24.152 -4.881 34.731 1.00 93.44 868 ALA A C 1
ATOM 6772 O O . ALA A 1 868 ? -24.435 -5.142 35.897 1.00 93.44 868 ALA A O 1
ATOM 6773 N N . TYR A 1 869 ? -23.032 -5.308 34.149 1.00 91.50 869 TYR A N 1
ATOM 6774 C CA . TYR A 1 869 ? -21.971 -6.101 34.784 1.00 91.50 869 TYR A CA 1
ATOM 6775 C C . TYR A 1 869 ? -22.474 -7.314 35.595 1.00 91.50 869 TYR A C 1
ATOM 6777 O O . TYR A 1 869 ? -22.013 -7.576 36.703 1.00 91.50 869 TYR A O 1
ATOM 6785 N N . ASN A 1 870 ? -23.434 -8.058 35.029 1.00 90.19 870 ASN A N 1
ATOM 6786 C CA . ASN A 1 870 ? -24.137 -9.190 35.661 1.00 90.19 870 ASN A CA 1
ATOM 6787 C C . ASN A 1 870 ? -25.059 -8.829 36.856 1.00 90.19 870 ASN A C 1
ATOM 6789 O O . ASN A 1 870 ? -25.602 -9.705 37.526 1.00 90.19 870 ASN A O 1
ATOM 6793 N N . GLU A 1 871 ? -25.312 -7.543 37.109 1.00 90.81 871 GLU A N 1
ATOM 6794 C CA . GLU A 1 871 ? -26.332 -7.076 38.052 1.00 90.81 871 GLU A CA 1
ATOM 6795 C C . GLU A 1 871 ? -27.603 -6.593 37.335 1.00 90.81 871 GLU A C 1
ATOM 6797 O O . GLU A 1 871 ? -27.566 -6.049 36.228 1.00 90.81 871 GLU A O 1
ATOM 6802 N N . LEU A 1 872 ? -28.760 -6.753 37.992 1.00 92.44 872 LEU A N 1
ATOM 6803 C CA . LEU A 1 872 ? -30.064 -6.337 37.467 1.00 92.44 872 LEU A CA 1
ATOM 6804 C C . LEU A 1 872 ? -30.796 -5.400 38.441 1.00 92.44 872 LEU A C 1
ATOM 6806 O O . LEU A 1 872 ? -31.465 -5.829 39.382 1.00 92.44 872 LEU A O 1
ATOM 6810 N N . THR A 1 873 ? -30.724 -4.095 38.180 1.00 92.44 873 THR A N 1
ATOM 6811 C CA . THR A 1 873 ? -31.459 -3.070 38.941 1.00 92.44 873 THR A CA 1
ATOM 6812 C C . THR A 1 873 ? -32.852 -2.843 38.354 1.00 92.44 873 THR A C 1
ATOM 6814 O O . THR A 1 873 ? -32.990 -2.610 37.155 1.00 92.44 873 THR A O 1
ATOM 6817 N N . ILE A 1 874 ? -33.894 -2.842 39.197 1.00 92.44 874 ILE A N 1
ATOM 6818 C CA . ILE A 1 874 ? -35.303 -2.741 38.769 1.00 92.44 874 ILE A CA 1
ATOM 6819 C C . ILE A 1 874 ? -36.022 -1.603 39.505 1.00 92.44 874 ILE A C 1
ATOM 6821 O O . ILE A 1 874 ? -35.994 -1.516 40.733 1.00 92.44 874 ILE A O 1
ATOM 6825 N N . LYS A 1 875 ? -36.708 -0.735 38.752 1.00 90.00 875 LYS A N 1
ATOM 6826 C CA . LYS A 1 875 ? -37.455 0.439 39.239 1.00 90.00 875 LYS A CA 1
ATOM 6827 C C . LYS A 1 875 ? -38.900 0.387 38.736 1.00 90.00 875 LYS A C 1
ATOM 6829 O O . LYS A 1 875 ? -39.133 0.252 37.540 1.00 90.00 875 LYS A O 1
ATOM 6834 N N . THR A 1 876 ? -39.883 0.519 39.629 1.00 89.88 876 THR A N 1
ATOM 6835 C CA . THR A 1 876 ? -41.311 0.516 39.239 1.00 89.88 876 THR A CA 1
ATOM 6836 C C . THR A 1 876 ? -41.801 1.921 38.895 1.00 89.88 876 THR A C 1
ATOM 6838 O O . THR A 1 876 ? -41.568 2.855 39.663 1.00 89.88 876 THR A O 1
ATOM 6841 N N . ILE A 1 877 ? -42.545 2.058 37.796 1.00 88.62 877 ILE A N 1
ATOM 6842 C CA . ILE A 1 877 ? -43.235 3.291 37.397 1.00 88.62 877 ILE A CA 1
ATOM 6843 C C . ILE A 1 877 ? -44.753 3.064 37.270 1.00 88.62 877 ILE A C 1
ATOM 6845 O O . ILE A 1 877 ? -45.205 1.947 37.012 1.00 88.62 877 ILE A O 1
ATOM 6849 N N . ASP A 1 878 ? -45.551 4.112 37.470 1.00 85.44 878 ASP A N 1
ATOM 6850 C CA . ASP A 1 878 ? -47.012 4.065 37.338 1.00 85.44 878 ASP A CA 1
ATOM 6851 C C . ASP A 1 878 ? -47.485 4.077 35.866 1.00 85.44 878 ASP A C 1
ATOM 6853 O O . ASP A 1 878 ? -46.701 4.228 34.927 1.00 85.44 878 ASP A O 1
ATOM 6857 N N . ARG A 1 879 ? -48.808 3.981 35.663 1.00 81.75 879 ARG A N 1
ATOM 6858 C CA . ARG A 1 879 ? -49.477 4.085 34.346 1.00 81.75 879 ARG A CA 1
ATOM 6859 C C . ARG A 1 879 ? -49.179 5.376 33.566 1.00 81.75 879 ARG A C 1
ATOM 6861 O O . ARG A 1 879 ? -49.485 5.436 32.379 1.00 81.75 879 ARG A O 1
ATOM 6868 N N . ASN A 1 880 ? -48.656 6.407 34.225 1.00 81.25 880 ASN A N 1
ATOM 6869 C CA . ASN A 1 880 ? -48.366 7.726 33.666 1.00 81.25 880 ASN A CA 1
ATOM 6870 C C . ASN A 1 880 ? -46.851 7.952 33.468 1.00 81.25 880 ASN A C 1
ATOM 6872 O O . ASN A 1 880 ? -46.459 9.020 33.004 1.00 81.25 880 ASN A O 1
ATOM 6876 N N . GLY A 1 881 ? -46.006 6.976 33.825 1.00 79.69 881 GLY A N 1
ATOM 6877 C CA . GLY A 1 881 ? -44.546 7.055 33.749 1.00 79.69 881 GLY A CA 1
ATOM 6878 C C . GLY A 1 881 ? -43.844 7.597 35.003 1.00 79.69 881 GLY A C 1
ATOM 6879 O O . GLY A 1 881 ? -42.623 7.738 34.990 1.00 79.69 881 GLY A O 1
ATOM 6880 N N . ASN A 1 882 ? -44.565 7.886 36.092 1.00 84.88 882 ASN A N 1
ATOM 6881 C CA . ASN A 1 882 ? -43.975 8.399 37.332 1.00 84.88 882 ASN A CA 1
ATOM 6882 C C . ASN A 1 882 ? -43.295 7.279 38.129 1.00 84.88 882 ASN A C 1
ATOM 6884 O O . ASN A 1 882 ? -43.901 6.235 38.365 1.00 84.88 882 ASN A O 1
ATOM 6888 N N . LEU A 1 883 ? -42.083 7.520 38.630 1.00 84.56 883 LEU A N 1
ATOM 6889 C CA . LEU A 1 883 ? -41.383 6.604 39.534 1.00 84.56 883 LEU A CA 1
ATOM 6890 C C . LEU A 1 883 ? -42.160 6.405 40.846 1.00 84.56 883 LEU A C 1
ATOM 6892 O O . LEU A 1 883 ? -42.497 7.376 41.525 1.00 84.56 883 LEU A O 1
ATOM 6896 N N . LEU A 1 884 ? -42.415 5.151 41.234 1.00 81.75 884 LEU A N 1
ATOM 6897 C CA . LEU A 1 884 ? -43.050 4.843 42.515 1.00 81.75 884 LEU A CA 1
ATOM 6898 C C . LEU A 1 884 ? -42.042 4.984 43.659 1.00 81.75 884 LEU A C 1
ATOM 6900 O O . LEU A 1 884 ? -41.170 4.135 43.855 1.00 81.75 884 LEU A O 1
ATOM 6904 N N . THR A 1 885 ? -42.201 6.043 44.449 1.00 79.50 885 THR A N 1
ATOM 6905 C CA . THR A 1 885 ? -41.335 6.358 45.588 1.00 79.50 885 THR A CA 1
ATOM 6906 C C . THR A 1 885 ? -41.933 5.949 46.938 1.00 79.50 885 THR A C 1
ATOM 6908 O O . THR A 1 885 ? -43.148 5.757 47.100 1.00 79.50 885 THR A O 1
ATOM 6911 N N . ALA A 1 886 ? -41.062 5.741 47.924 1.00 71.12 886 ALA A N 1
ATOM 6912 C CA . ALA A 1 886 ? -41.421 5.643 49.332 1.00 71.12 886 ALA A CA 1
ATOM 6913 C C . ALA A 1 886 ? -41.738 7.040 49.909 1.00 71.12 886 ALA A C 1
ATOM 6915 O O . ALA A 1 886 ? -41.624 8.058 49.227 1.00 71.12 886 ALA A O 1
ATOM 6916 N N . ALA A 1 887 ? -42.188 7.099 51.166 1.00 69.25 887 ALA A N 1
ATOM 6917 C CA . ALA A 1 887 ? -42.644 8.346 51.795 1.00 69.25 887 ALA A CA 1
ATOM 6918 C C . ALA A 1 887 ? -41.521 9.379 52.051 1.00 69.25 887 ALA A C 1
ATOM 6920 O O . ALA A 1 887 ? -41.814 10.535 52.344 1.00 69.25 887 ALA A O 1
ATOM 6921 N N . ASP A 1 888 ? -40.262 8.962 51.926 1.00 70.69 888 ASP A N 1
ATOM 6922 C CA . ASP A 1 888 ? -39.043 9.777 51.998 1.00 70.69 888 ASP A CA 1
ATOM 6923 C C . ASP A 1 888 ? -38.559 10.284 50.621 1.00 70.69 888 ASP A C 1
ATOM 6925 O O . ASP A 1 888 ? -37.607 11.056 50.549 1.00 70.69 888 ASP A O 1
ATOM 6929 N N . GLY A 1 889 ? -39.213 9.875 49.526 1.00 66.56 889 GLY A N 1
ATOM 6930 C CA . GLY A 1 889 ? -38.827 10.209 48.153 1.00 66.56 889 GLY A CA 1
ATOM 6931 C C . GLY A 1 889 ? -37.852 9.228 47.489 1.00 66.56 889 GLY A C 1
ATOM 6932 O O . GLY A 1 889 ? -37.597 9.368 46.294 1.00 66.56 889 GLY A O 1
ATOM 6933 N N . THR A 1 890 ? -37.349 8.211 48.197 1.00 71.38 890 THR A N 1
ATOM 6934 C CA . THR A 1 890 ? -36.505 7.160 47.600 1.00 71.38 890 THR A CA 1
ATOM 6935 C C . THR A 1 890 ? -37.306 6.275 46.641 1.00 71.38 890 THR A C 1
ATOM 6937 O O . THR A 1 890 ? -38.517 6.108 46.798 1.00 71.38 890 THR A O 1
ATOM 6940 N N . ALA A 1 891 ? -36.660 5.692 45.627 1.00 69.00 891 ALA A N 1
ATOM 6941 C CA . ALA A 1 891 ? -37.306 4.701 44.764 1.00 69.00 891 ALA A CA 1
ATOM 6942 C C . ALA A 1 891 ? -37.675 3.455 45.586 1.00 69.00 891 ALA A C 1
ATOM 6944 O O . ALA A 1 891 ? -36.836 2.947 46.329 1.00 69.00 891 ALA A O 1
ATOM 6945 N N . ARG A 1 892 ? -38.905 2.933 45.459 1.00 69.50 892 ARG A N 1
ATOM 6946 C CA . ARG A 1 892 ? -39.266 1.702 46.181 1.00 69.50 892 ARG A CA 1
ATOM 6947 C C . ARG A 1 892 ? -38.425 0.527 45.671 1.00 69.50 892 ARG A C 1
ATOM 6949 O O . ARG A 1 892 ? -38.380 0.338 44.452 1.00 69.50 892 ARG A O 1
ATOM 6956 N N . PRO A 1 893 ? -37.821 -0.284 46.561 1.00 70.00 893 PRO A N 1
ATOM 6957 C CA . PRO A 1 893 ? -37.137 -1.501 46.146 1.00 70.00 893 PRO A CA 1
ATOM 6958 C C . PRO A 1 893 ? -38.123 -2.461 45.473 1.00 70.00 893 PRO A C 1
ATOM 6960 O O . PRO A 1 893 ? -39.307 -2.515 45.822 1.00 70.00 893 PRO A O 1
ATOM 6963 N N . TRP A 1 894 ? -37.623 -3.213 44.496 1.00 84.75 894 TRP A N 1
ATOM 6964 C CA . TRP A 1 894 ? -38.400 -4.220 43.784 1.00 84.75 894 TRP A CA 1
ATOM 6965 C C . TRP A 1 894 ? -38.863 -5.328 44.736 1.00 84.75 894 TRP A C 1
ATOM 6967 O O . TRP A 1 894 ? -38.076 -5.879 45.499 1.00 84.75 894 TRP A O 1
ATOM 6977 N N . SER A 1 895 ? -40.155 -5.656 44.693 1.00 83.44 895 SER A N 1
ATOM 6978 C CA . SER A 1 895 ? -40.779 -6.643 45.581 1.00 83.44 895 SER A CA 1
ATOM 6979 C C . SER A 1 895 ? -40.647 -8.090 45.101 1.00 83.44 895 SER A C 1
ATOM 6981 O O . SER A 1 895 ? -41.074 -8.991 45.818 1.00 83.44 895 SER A O 1
ATOM 6983 N N . GLY A 1 896 ? -40.166 -8.324 43.874 1.00 89.94 896 GLY A N 1
ATOM 6984 C CA . GLY A 1 896 ? -40.236 -9.636 43.219 1.00 89.94 896 GLY A CA 1
ATOM 6985 C C . GLY A 1 896 ? -41.665 -10.111 42.905 1.00 89.94 896 GLY A C 1
ATOM 6986 O O . GLY A 1 896 ? -41.854 -11.279 42.568 1.00 89.94 896 GLY A O 1
ATOM 6987 N N . VAL A 1 897 ? -42.681 -9.242 43.028 1.00 91.25 897 VAL A N 1
ATOM 6988 C CA . VAL A 1 897 ? -44.103 -9.611 42.897 1.00 91.25 897 VAL A CA 1
ATOM 6989 C C . VAL A 1 897 ? -44.888 -8.593 42.066 1.00 91.25 897 VAL A C 1
ATOM 6991 O O . VAL A 1 897 ? -44.920 -7.405 42.395 1.00 91.25 897 VAL A O 1
ATOM 6994 N N . VAL A 1 898 ? -45.606 -9.074 41.043 1.00 92.69 898 VAL A N 1
ATOM 6995 C CA . VAL A 1 898 ? -46.527 -8.283 40.205 1.00 92.69 898 VAL A CA 1
ATOM 6996 C C . VAL A 1 898 ? -47.975 -8.680 40.489 1.00 92.69 898 VAL A C 1
ATOM 6998 O O . VAL A 1 898 ? -48.401 -9.791 40.164 1.00 92.69 898 VAL A O 1
ATOM 7001 N N . THR A 1 899 ? -48.773 -7.760 41.032 1.00 91.69 899 THR A N 1
ATOM 7002 C CA . THR A 1 899 ? -50.158 -8.024 41.465 1.00 91.69 899 THR A CA 1
ATOM 7003 C C . THR A 1 899 ? -51.219 -7.615 40.439 1.00 91.69 899 THR A C 1
ATOM 7005 O O . THR A 1 899 ? -51.235 -6.475 39.977 1.00 91.69 899 THR A O 1
ATOM 7008 N N . ASN A 1 900 ? -52.157 -8.514 40.122 1.00 91.12 900 ASN A N 1
ATOM 7009 C CA . ASN A 1 900 ? -53.409 -8.163 39.432 1.00 91.12 900 ASN A CA 1
ATOM 7010 C C . ASN A 1 900 ? -54.558 -8.214 40.421 1.00 91.12 900 ASN A C 1
ATOM 7012 O O . ASN A 1 900 ? -54.554 -9.039 41.321 1.00 91.12 900 ASN A O 1
ATOM 7016 N N . SER A 1 901 ? -55.562 -7.366 40.248 1.00 86.25 901 SER A N 1
ATOM 7017 C CA 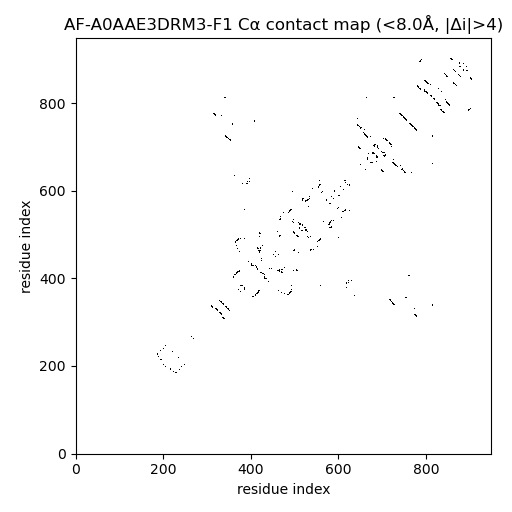. SER A 1 901 ? -56.788 -7.471 41.040 1.00 86.25 901 SER A CA 1
ATOM 7018 C C . SER A 1 901 ? -57.777 -8.399 40.342 1.00 86.25 901 SER A C 1
ATOM 7020 O O . SER A 1 901 ? -57.888 -8.374 39.114 1.00 86.25 901 SER A O 1
ATOM 7022 N N . THR A 1 902 ? -58.491 -9.214 41.114 1.00 83.44 902 THR A N 1
ATOM 7023 C CA . THR A 1 902 ? -59.594 -10.035 40.604 1.00 83.44 902 THR A CA 1
ATOM 7024 C C . THR A 1 902 ? -60.733 -9.147 40.106 1.00 83.44 902 THR A C 1
ATOM 7026 O O . THR A 1 902 ? -60.989 -8.059 40.635 1.00 83.44 902 THR A O 1
ATOM 7029 N N . ARG A 1 903 ? -61.445 -9.596 39.071 1.00 75.19 903 ARG A N 1
ATOM 7030 C CA . ARG A 1 903 ? -62.717 -8.989 38.679 1.00 75.19 903 ARG A CA 1
ATOM 7031 C C . ARG A 1 903 ? -63.741 -9.250 39.773 1.00 75.19 903 ARG A C 1
ATOM 7033 O O . ARG A 1 903 ? -63.753 -10.297 40.412 1.00 75.19 903 ARG A O 1
ATOM 7040 N N . TYR A 1 904 ? -64.581 -8.251 40.007 1.00 61.16 904 TYR A N 1
ATOM 7041 C CA . TYR A 1 904 ? -65.528 -8.271 41.108 1.00 61.16 904 TYR A CA 1
ATOM 7042 C C . TYR A 1 904 ? -66.650 -9.271 40.802 1.00 61.16 904 TYR A C 1
ATOM 7044 O O . TYR A 1 904 ? -67.569 -8.949 40.044 1.00 61.16 904 TYR A O 1
ATOM 7052 N N . GLU A 1 905 ? -66.602 -10.465 41.398 1.00 51.72 905 GLU A N 1
ATOM 7053 C CA . GLU A 1 905 ? -67.802 -11.294 41.500 1.00 51.72 905 GLU A CA 1
ATOM 7054 C C . GLU A 1 905 ? -68.881 -10.467 42.204 1.00 51.72 905 GLU A C 1
ATOM 7056 O O . GLU A 1 905 ? -68.721 -10.041 43.353 1.00 51.72 905 GLU A O 1
ATOM 7061 N N . LEU A 1 906 ? -70.001 -10.221 41.520 1.00 52.03 906 LEU A N 1
ATOM 7062 C CA . LEU A 1 906 ? -71.194 -9.745 42.206 1.00 52.03 906 LEU A CA 1
ATOM 7063 C C . LEU A 1 906 ? -71.579 -10.833 43.214 1.00 52.03 906 LEU A C 1
ATOM 7065 O O . LEU A 1 906 ? -71.824 -11.966 42.794 1.00 52.03 906 LEU A O 1
ATOM 7069 N N . PRO A 1 907 ? -71.630 -10.534 44.525 1.00 44.62 907 PRO A N 1
ATOM 7070 C CA . PRO A 1 907 ? -71.875 -11.562 45.520 1.00 44.62 907 PRO A CA 1
ATOM 7071 C C . PRO A 1 907 ? -73.207 -12.253 45.232 1.00 44.62 907 PRO A C 1
ATOM 7073 O O . PRO A 1 907 ? -74.197 -11.598 44.898 1.00 44.62 907 PRO A O 1
ATOM 7076 N N . SER A 1 908 ? -73.262 -13.572 45.444 1.00 48.50 908 SER A N 1
ATOM 7077 C CA . SER A 1 908 ? -74.480 -14.389 45.306 1.00 48.50 908 SER A CA 1
ATOM 7078 C C . SER A 1 908 ? -75.536 -14.094 46.397 1.00 48.50 908 SER A C 1
ATOM 7080 O O . SER A 1 908 ? -76.304 -14.961 46.816 1.00 48.50 908 SER A O 1
ATOM 7082 N N . THR A 1 909 ? -75.620 -12.846 46.857 1.00 49.19 909 THR A N 1
ATOM 7083 C CA . THR A 1 909 ? -76.620 -12.296 47.773 1.00 49.19 909 THR A CA 1
ATOM 7084 C C . THR A 1 909 ? -77.865 -11.809 47.026 1.00 49.19 909 THR A C 1
ATOM 7086 O O . THR A 1 909 ? -78.499 -10.822 47.404 1.00 49.19 909 THR A O 1
ATOM 7089 N N . GLY A 1 910 ? -78.303 -12.593 46.033 1.00 48.22 910 GLY A N 1
ATOM 7090 C CA . GLY A 1 910 ? -79.679 -12.615 45.525 1.00 48.22 910 GLY A CA 1
ATOM 7091 C C . GLY A 1 910 ? -80.666 -13.131 46.583 1.00 48.22 910 GLY A C 1
ATOM 7092 O O . GLY A 1 910 ? -81.400 -14.089 46.357 1.00 48.22 910 GLY A O 1
ATOM 7093 N N . GLY A 1 911 ? -80.649 -12.528 47.773 1.00 44.72 911 GLY A N 1
ATOM 7094 C CA . GLY A 1 911 ? -81.503 -12.885 48.896 1.00 44.72 911 GLY A CA 1
ATOM 7095 C C . GLY A 1 911 ? -82.974 -12.590 48.605 1.00 44.72 911 GLY A C 1
ATOM 7096 O O . GLY A 1 911 ? -83.314 -11.706 47.818 1.00 44.72 911 GLY A O 1
ATOM 7097 N N . MET A 1 912 ? -83.868 -13.300 49.297 1.00 50.72 912 MET A N 1
ATOM 7098 C CA . MET A 1 912 ? -85.320 -13.326 49.042 1.00 50.72 912 MET A CA 1
ATOM 7099 C C . MET A 1 912 ? -86.085 -12.004 49.315 1.00 50.72 912 MET A C 1
ATOM 7101 O O . MET A 1 912 ? -87.306 -12.012 49.455 1.00 50.72 912 MET A O 1
ATOM 7105 N N . GLY A 1 913 ? -85.409 -10.853 49.380 1.00 54.34 913 GLY A N 1
ATOM 7106 C CA . GLY A 1 913 ? -86.030 -9.537 49.570 1.00 54.34 913 GLY A CA 1
ATOM 7107 C C . GLY A 1 913 ? -86.748 -9.003 48.324 1.00 54.34 913 GLY A C 1
ATOM 7108 O O . GLY A 1 913 ? -87.854 -8.475 48.431 1.00 54.34 913 GLY A O 1
ATOM 7109 N N . ILE A 1 914 ? -86.165 -9.170 47.128 1.00 51.84 914 ILE A N 1
ATOM 7110 C CA . ILE A 1 914 ? -86.686 -8.562 45.883 1.00 51.84 914 ILE A CA 1
ATOM 7111 C C . ILE A 1 914 ? -88.080 -9.108 45.518 1.00 51.84 914 ILE A C 1
ATOM 7113 O O . ILE A 1 914 ? -88.920 -8.366 45.002 1.00 51.84 914 ILE A O 1
ATOM 7117 N N . LEU A 1 915 ? -88.369 -10.371 45.851 1.00 54.69 915 LEU A N 1
ATOM 7118 C CA . LEU A 1 915 ? -89.679 -10.999 45.637 1.00 54.69 915 LEU A CA 1
ATOM 7119 C C . LEU A 1 915 ? -90.820 -10.270 46.363 1.00 54.69 915 LEU A C 1
ATOM 7121 O O . LEU A 1 915 ? -91.899 -10.113 45.793 1.00 54.69 915 LEU A O 1
ATOM 7125 N N . TRP A 1 916 ? -90.598 -9.765 47.578 1.00 56.47 916 TRP A N 1
ATOM 7126 C CA . TRP A 1 916 ? -91.639 -9.052 48.328 1.00 56.47 916 TRP A CA 1
ATOM 7127 C C . TRP A 1 916 ? -91.920 -7.661 47.755 1.00 56.47 916 TRP A C 1
ATOM 7129 O O . TRP A 1 916 ? -93.084 -7.292 47.595 1.00 56.47 916 TRP A O 1
ATOM 7139 N N . TYR A 1 917 ? -90.880 -6.916 47.367 1.00 61.62 917 TYR A N 1
ATOM 7140 C CA . TYR A 1 917 ? -91.047 -5.599 46.742 1.00 61.62 917 TYR A CA 1
ATOM 7141 C C . TYR A 1 917 ? -91.664 -5.686 45.342 1.00 61.62 917 TYR A C 1
ATOM 7143 O O . TYR A 1 917 ? -92.555 -4.902 45.018 1.00 61.62 917 TYR A O 1
ATOM 7151 N N . THR A 1 918 ? -91.261 -6.667 44.529 1.00 64.75 918 THR A N 1
ATOM 7152 C CA . THR A 1 918 ? -91.873 -6.897 43.210 1.00 64.75 918 THR A CA 1
ATOM 7153 C C . THR A 1 918 ? -93.324 -7.359 43.339 1.00 64.75 918 THR A C 1
ATOM 7155 O O . THR A 1 918 ? -94.196 -6.757 42.715 1.00 64.75 918 THR A O 1
ATOM 7158 N N . THR A 1 919 ? -93.630 -8.335 44.200 1.00 66.94 919 THR A N 1
ATOM 7159 C CA . THR A 1 919 ? -95.016 -8.802 44.415 1.00 66.94 919 THR A CA 1
ATOM 7160 C C . THR A 1 919 ? -95.912 -7.691 44.976 1.00 66.94 919 THR A C 1
ATOM 7162 O O . THR A 1 919 ? -97.039 -7.522 44.513 1.00 66.94 919 THR A O 1
ATOM 7165 N N . GLY A 1 920 ? -95.413 -6.869 45.908 1.00 68.50 920 GLY A N 1
ATOM 7166 C CA . GLY A 1 920 ? -96.129 -5.691 46.416 1.00 68.50 920 GLY A CA 1
ATOM 7167 C C . GLY A 1 920 ? -96.345 -4.599 45.356 1.00 68.50 920 GLY A C 1
ATOM 7168 O O . GLY A 1 920 ? -97.420 -3.995 45.298 1.00 68.50 920 GLY A O 1
ATOM 7169 N N . GLY A 1 921 ? -95.368 -4.385 44.470 1.00 70.69 921 GLY A N 1
ATOM 7170 C CA . GLY A 1 921 ? -95.493 -3.491 43.315 1.00 70.69 921 GLY A CA 1
ATOM 7171 C C . GLY A 1 921 ? -96.556 -3.967 42.321 1.00 70.69 921 GLY A C 1
ATOM 7172 O O . GLY A 1 921 ? -97.431 -3.197 41.930 1.00 70.69 921 GLY A O 1
ATOM 7173 N N . TRP A 1 922 ? -96.560 -5.258 41.981 1.00 72.62 922 TRP A N 1
ATOM 7174 C CA . TRP A 1 922 ? -97.603 -5.850 41.139 1.00 72.62 922 TRP A CA 1
ATOM 7175 C C . TRP A 1 922 ? -98.988 -5.765 41.792 1.00 72.62 922 TRP A C 1
ATOM 7177 O O . TRP A 1 922 ? -99.941 -5.368 41.125 1.00 72.62 922 TRP A O 1
ATOM 7187 N N . LEU A 1 923 ? -99.113 -6.049 43.094 1.00 71.31 923 LEU A N 1
ATOM 7188 C CA . LEU A 1 923 ? -100.390 -5.963 43.812 1.00 71.31 923 LEU A CA 1
ATOM 7189 C C . LEU A 1 923 ? -100.948 -4.528 43.831 1.00 71.31 923 LEU A C 1
ATOM 7191 O O . LEU A 1 923 ? -102.136 -4.321 43.580 1.00 71.31 923 LEU A O 1
ATOM 7195 N N . THR A 1 924 ? -100.101 -3.526 44.083 1.00 71.06 924 THR A N 1
ATOM 7196 C CA . THR A 1 924 ? -100.519 -2.112 44.100 1.00 71.06 924 THR A CA 1
ATOM 7197 C C . THR A 1 924 ? -100.894 -1.598 42.707 1.00 71.06 924 THR A C 1
ATOM 7199 O O . THR A 1 924 ? -101.908 -0.910 42.575 1.00 71.06 924 THR A O 1
ATOM 7202 N N . LEU A 1 925 ? -100.178 -2.005 41.652 1.00 70.69 925 LEU A N 1
ATOM 7203 C CA . LEU A 1 925 ? -100.566 -1.738 40.260 1.00 70.69 925 LEU A CA 1
ATOM 7204 C C . LEU A 1 925 ? -101.884 -2.435 39.872 1.00 70.69 925 LEU A C 1
ATOM 7206 O O . LEU A 1 925 ? -102.698 -1.853 39.148 1.00 70.69 925 LEU A O 1
ATOM 7210 N N . PHE A 1 926 ? -102.148 -3.642 40.382 1.00 74.94 926 PHE A N 1
ATOM 7211 C CA . PHE A 1 926 ? -103.408 -4.356 40.144 1.00 74.94 926 PHE A CA 1
ATOM 7212 C C . PHE A 1 926 ? -104.599 -3.664 40.829 1.00 74.94 926 PHE A C 1
ATOM 7214 O O . PHE A 1 926 ? -105.648 -3.468 40.217 1.00 74.94 926 PHE A O 1
ATOM 7221 N N . VAL A 1 927 ? -104.430 -3.195 42.070 1.00 75.94 927 VAL A N 1
ATOM 7222 C CA . VAL A 1 927 ? -105.454 -2.404 42.778 1.00 75.94 927 VAL A CA 1
ATOM 7223 C C . VAL A 1 927 ? -105.693 -1.053 42.089 1.00 75.94 927 VAL A C 1
ATOM 7225 O O . VAL A 1 927 ? -106.845 -0.659 41.897 1.00 75.94 927 VAL A O 1
ATOM 7228 N N . ALA A 1 928 ? -104.637 -0.361 41.652 1.00 71.12 928 ALA A N 1
ATOM 7229 C CA . ALA A 1 928 ? -104.757 0.912 40.938 1.00 71.12 928 ALA A CA 1
ATOM 7230 C C . ALA A 1 928 ? -105.474 0.763 39.582 1.00 71.12 928 ALA A C 1
ATOM 7232 O O . ALA A 1 928 ? -106.350 1.565 39.249 1.00 71.12 928 ALA A O 1
ATOM 7233 N N . SER A 1 929 ? -105.157 -0.283 38.814 1.00 67.50 929 SER A N 1
ATOM 7234 C CA . SER A 1 929 ? -105.813 -0.559 37.529 1.00 67.50 929 SER A CA 1
ATOM 7235 C C . SER A 1 929 ? -107.272 -1.005 37.692 1.00 67.50 929 SER A C 1
ATOM 7237 O O . SER A 1 929 ? -108.121 -0.533 36.934 1.00 67.50 929 SER A O 1
ATOM 7239 N N . LEU A 1 930 ? -107.610 -1.791 38.723 1.00 73.56 930 LEU A N 1
ATOM 7240 C CA . LEU A 1 930 ? -109.004 -2.084 39.090 1.00 73.56 930 LEU A CA 1
ATOM 7241 C C . LEU A 1 930 ? -109.785 -0.817 39.475 1.00 73.56 930 LEU A C 1
ATOM 7243 O O . LEU A 1 930 ? -110.927 -0.647 39.045 1.00 73.56 930 LEU A O 1
ATOM 7247 N N . PHE A 1 931 ? -109.177 0.109 40.224 1.00 71.06 931 PHE A N 1
ATOM 7248 C CA . PHE A 1 931 ? -109.813 1.380 40.591 1.00 71.06 931 PHE A CA 1
ATOM 7249 C C . PHE A 1 931 ? -110.055 2.285 39.369 1.00 71.06 931 PHE A C 1
ATOM 7251 O O . PHE A 1 931 ? -111.115 2.903 39.245 1.00 71.06 931 PHE A O 1
ATOM 7258 N N . LEU A 1 932 ? -109.113 2.318 38.419 1.00 69.62 932 LEU A N 1
ATOM 7259 C CA . LEU A 1 932 ? -109.271 3.020 37.140 1.00 69.62 932 LEU A CA 1
ATOM 7260 C C . LEU A 1 932 ? -110.339 2.368 36.245 1.00 69.62 932 LEU A C 1
ATOM 7262 O O . LEU A 1 932 ? -111.122 3.087 35.622 1.00 69.62 932 LEU A O 1
ATOM 7266 N N . LEU A 1 933 ? -110.434 1.034 36.219 1.00 66.38 933 LEU A N 1
ATOM 7267 C CA . LEU A 1 933 ? -111.504 0.297 35.537 1.00 66.38 933 LEU A CA 1
ATOM 7268 C C . LEU A 1 933 ? -112.880 0.601 36.141 1.00 66.38 933 LEU A C 1
ATOM 7270 O O . LEU A 1 933 ? -113.796 0.942 35.397 1.00 66.38 933 LEU A O 1
ATOM 7274 N N . TYR A 1 934 ? -113.017 0.583 37.469 1.00 69.00 934 TYR A N 1
ATOM 7275 C CA . TYR A 1 934 ? -114.249 0.984 38.159 1.00 69.00 934 TYR A CA 1
ATOM 7276 C C . TYR A 1 934 ? -114.660 2.423 37.802 1.00 69.00 934 TYR A C 1
ATOM 7278 O O . TYR A 1 934 ? -115.813 2.672 37.443 1.00 69.00 934 TYR A O 1
ATOM 7286 N N . LYS A 1 935 ? -113.705 3.364 37.795 1.00 65.19 935 LYS A N 1
ATOM 7287 C CA . LYS A 1 935 ? -113.954 4.761 37.403 1.00 65.19 935 LYS A CA 1
ATOM 7288 C C . LYS A 1 935 ? -114.350 4.897 35.922 1.00 65.19 935 LYS A C 1
ATOM 7290 O O . LYS A 1 935 ? -115.206 5.715 35.600 1.00 65.19 935 LYS A O 1
ATOM 7295 N N . LYS A 1 936 ? -113.784 4.071 35.031 1.00 61.97 936 LYS A N 1
ATOM 7296 C CA . LYS A 1 936 ? -114.087 4.040 33.586 1.00 61.97 936 LYS A CA 1
ATOM 7297 C C . LYS A 1 936 ? -115.414 3.347 33.248 1.00 61.97 936 LYS A C 1
ATOM 7299 O O . LYS A 1 936 ? -116.022 3.687 32.239 1.00 61.97 936 LYS A O 1
ATOM 7304 N N . ILE A 1 937 ? -115.870 2.408 34.079 1.00 63.19 937 ILE A N 1
ATOM 7305 C CA . ILE A 1 937 ? -117.200 1.790 33.968 1.00 63.19 937 ILE A CA 1
ATOM 7306 C C . ILE A 1 937 ? -118.271 2.775 34.448 1.00 63.19 937 ILE A C 1
ATOM 7308 O O . ILE A 1 937 ? -119.234 3.015 33.729 1.00 63.19 937 ILE A O 1
ATOM 7312 N N . LYS A 1 938 ? -118.073 3.413 35.611 1.00 54.88 938 LYS A N 1
ATOM 7313 C CA . LYS A 1 938 ? -119.047 4.367 36.165 1.00 54.88 938 LYS A CA 1
ATOM 7314 C C . LYS A 1 938 ? -119.161 5.670 35.359 1.00 54.88 938 LYS A C 1
ATOM 7316 O O . LYS A 1 938 ? -120.215 6.289 35.350 1.00 54.88 938 LYS A O 1
ATOM 7321 N N . GLY A 1 939 ? -118.110 6.069 34.643 1.00 55.22 939 GLY A N 1
ATOM 7322 C CA . GLY A 1 939 ? -118.118 7.233 33.747 1.00 55.22 939 GLY A CA 1
ATOM 7323 C C . GLY A 1 939 ? -118.783 7.012 32.380 1.00 55.22 939 GLY A C 1
ATOM 7324 O O . GLY A 1 939 ? -118.410 7.707 31.437 1.00 55.22 939 GLY A O 1
ATOM 7325 N N . LYS A 1 940 ? -119.683 6.026 32.229 1.00 50.12 940 LYS A N 1
ATOM 7326 C CA . LYS A 1 940 ? -120.303 5.675 30.935 1.00 50.12 940 LYS A CA 1
ATOM 7327 C C . LYS A 1 940 ? -121.843 5.681 30.914 1.00 50.12 940 LYS A C 1
ATOM 7329 O O . LYS A 1 940 ? -122.408 5.441 29.851 1.00 50.12 940 LYS A O 1
ATOM 7334 N N . ASP A 1 941 ? -122.500 5.986 32.036 1.00 52.06 941 ASP A N 1
ATOM 7335 C CA . ASP A 1 941 ? -123.971 6.075 32.113 1.00 52.06 941 ASP A CA 1
ATOM 7336 C C . ASP A 1 941 ? -124.512 7.505 31.904 1.00 52.06 941 ASP A C 1
ATOM 7338 O O . ASP A 1 941 ? -125.527 7.673 31.225 1.00 52.06 941 ASP A O 1
ATOM 7342 N N . ASP A 1 942 ? -123.816 8.542 32.391 1.00 48.00 942 ASP A N 1
ATOM 7343 C CA . ASP A 1 942 ? -124.243 9.954 32.287 1.00 48.00 942 ASP A CA 1
ATOM 7344 C C . ASP A 1 942 ? -123.937 10.569 30.903 1.00 48.00 942 ASP A C 1
ATOM 7346 O O . ASP A 1 942 ? -123.208 11.547 30.748 1.00 48.00 942 ASP A O 1
ATOM 7350 N N . GLY A 1 943 ? -124.501 9.946 29.866 1.00 44.34 943 GLY A N 1
ATOM 7351 C CA . GLY A 1 943 ? -124.450 10.365 28.464 1.00 44.34 943 GLY A CA 1
ATOM 7352 C C . GLY A 1 943 ? -125.811 10.818 27.927 1.00 44.34 943 GLY A C 1
ATOM 7353 O O . GLY A 1 943 ? -126.220 10.368 26.852 1.00 44.34 943 GLY A O 1
ATOM 7354 N N . ARG A 1 944 ? -126.559 11.634 28.685 1.00 41.72 944 ARG A N 1
ATOM 7355 C CA . ARG A 1 944 ? -127.817 12.260 28.233 1.00 41.72 944 ARG A CA 1
ATOM 7356 C C . ARG A 1 944 ? -128.189 13.477 29.092 1.00 41.72 944 ARG A C 1
ATOM 7358 O O . ARG A 1 944 ? -128.280 13.328 30.304 1.00 41.72 944 ARG A O 1
ATOM 7365 N N . ASN A 1 945 ? -128.469 14.609 28.434 1.00 39.44 945 ASN A N 1
ATOM 7366 C CA . ASN A 1 945 ? -128.792 15.933 28.998 1.00 39.44 945 ASN A CA 1
ATOM 7367 C C . ASN A 1 945 ? -127.595 16.535 29.779 1.00 39.44 945 ASN A C 1
ATOM 7369 O O . ASN A 1 945 ? -127.304 16.103 30.887 1.00 39.44 945 ASN A O 1
ATOM 7373 N N . GLU A 1 946 ? -126.752 17.423 29.242 1.00 42.97 946 GLU A N 1
ATOM 7374 C CA . GLU A 1 946 ? -127.010 18.745 28.622 1.00 42.97 946 GLU A CA 1
ATOM 7375 C C . GLU A 1 946 ? -127.732 19.747 29.540 1.00 42.97 946 GLU A C 1
ATOM 7377 O O . GLU A 1 946 ? -128.958 19.792 29.538 1.00 42.97 946 GLU A O 1
ATOM 7382 N N . GLU A 1 947 ? -126.966 20.583 30.262 1.00 38.88 947 GLU A N 1
ATOM 7383 C CA . GLU A 1 947 ? -127.205 22.038 30.386 1.00 38.88 947 GLU A CA 1
ATOM 7384 C C . GLU A 1 947 ? -126.032 22.779 31.085 1.00 38.88 947 GLU A C 1
ATOM 7386 O O . GLU A 1 947 ? -125.163 22.148 31.687 1.00 38.88 947 GLU A O 1
ATOM 7391 N N . ILE A 1 948 ? -126.085 24.123 31.050 1.00 40.44 948 ILE A N 1
ATOM 7392 C CA . ILE A 1 948 ? -125.221 25.132 31.718 1.00 40.44 948 ILE A CA 1
ATOM 7393 C C . ILE A 1 948 ? -123.883 25.486 31.016 1.00 40.44 948 ILE A C 1
ATOM 7395 O O . ILE A 1 948 ? -123.198 24.641 30.445 1.00 40.44 948 ILE A O 1
ATOM 7399 N N . HIS A 1 949 ? -123.600 26.800 31.037 1.00 37.81 949 HIS A N 1
ATOM 7400 C CA . HIS A 1 949 ? -122.541 27.563 30.350 1.00 37.81 949 HIS A CA 1
ATOM 7401 C C . HIS A 1 949 ? -121.110 27.350 30.869 1.00 37.81 949 HIS A C 1
ATOM 7403 O O . HIS A 1 949 ? -120.948 27.246 32.106 1.00 37.81 949 HIS A O 1
#

Mean predicted aligned error: 21.22 Å

Organism: NCBI:txid2881276

Sequence (949 aa):
MFHKRKERKDCRGSFWRRSLSFLLVLLLVAGCVQVVGNQAEAASEPLSEFQPETQAGMEVLLSETELVTETESEITTEAHSEPVSESESVANSENLPETETETIRATEADFQLETEWETETASDLNPETESESEPGTETETKVETQAETESESETVSEQETESEAETETETESETKTESEIDTEKQHANFVAFQEKLVLFEASGIQDDNWLEAQTLLEEIRKSYEEEGLTEEDYKDLSERLKALLEVYYNRMAERAEGNAWLSLINSGWFQQYSGYAGADAEVEAEGTAVSFQSMEAQMNQRRSARVPQPSDVQVVNQGGSETSEDGVTISKTIQGTDLENVFDITLQVSTPRDILEVYKDPDMAVVIVMDISNTMTNGFGGTTRYQAAMTAAETFLDQFAESSTSQEISKVGYVAFNTDAHEIFGLQSCSSQDQANTLKNTMRTETEKIIDKAGYKDDHSRFTNIEAGLSMGKDMLQGATNKNKYIIFLSDGFPTTYISSGYNGYDPYDSAGTRFKDRVLNKPCTYGTSYSNEAAIRARNKAAEVKASSITIFSIGVDVGGQTIQQYTTQSEKADGFSVVDRTGTTYEIGDAASTEAYKTWLRNSIGSGYYYDSTDLTGLQKAYEEIFAKIRDFNEITAEAQWVANDPLPFSGTASQMVEFIGFYNQTPELVKENLSGAHENGGENTAVYDSDKTTIRWDLKKSGYVETGSGTSQIYTYQLVYRVRLKNEAAGFTENKDYDTNDTTSLTYQIFEGDGDNVTASEPKTMEFQIPSVKGYLVELEFSKQDPHGQAVAGAEFTLSHDTEKCRLCHGDGTITVIPNKKAVSDENGKVSFTAIPSGHQYRMTESKVPEDYYSNGNQYLLTAAYNELTIKTIDRNGNLLTAADGTARPWSGVVTNSTRYELPSTGGMGILWYTTGGWLTLFVASLFLLYKKIKGKDDGRNEEIH

Solvent-accessible surface area (backbone atoms only — not comparable to full-atom values): 56248 Å² total; per-residue (Å²): 131,86,91,81,90,86,84,89,83,89,87,85,87,82,87,86,84,88,81,91,81,88,91,85,88,90,89,84,86,88,80,88,87,87,86,81,88,86,90,89,87,80,89,87,87,85,86,82,90,84,84,86,90,89,86,86,86,86,90,87,86,83,89,83,85,90,85,90,80,90,83,89,85,85,84,90,79,91,79,90,80,87,84,90,85,89,84,89,86,89,82,92,81,92,77,86,82,90,78,84,82,80,83,83,77,84,85,81,80,91,83,84,83,88,79,88,77,87,82,85,77,87,79,93,85,84,82,90,86,88,85,89,83,85,82,84,89,88,80,89,87,80,92,88,89,88,79,91,80,90,84,91,86,83,91,89,80,86,90,81,91,86,81,89,78,93,82,91,77,84,89,82,86,82,82,72,51,71,72,56,54,52,52,53,49,21,51,52,44,50,52,55,52,49,59,59,46,49,54,44,75,72,70,53,62,45,93,86,50,41,66,57,57,53,48,49,50,51,50,50,49,49,35,35,77,68,70,36,31,52,77,67,55,42,45,54,57,48,54,55,52,48,52,46,51,50,54,37,54,48,58,63,54,70,75,60,92,60,69,58,67,61,49,50,61,71,66,51,64,66,72,71,62,75,77,67,89,80,75,91,81,92,80,88,86,82,92,74,93,79,59,72,78,49,54,56,51,51,50,52,54,58,63,71,64,67,79,85,34,71,21,40,84,29,55,75,38,56,37,37,72,54,69,48,98,82,55,43,28,42,32,23,38,58,39,41,28,90,42,55,52,26,36,40,36,38,42,38,40,35,29,67,56,69,70,59,68,72,57,52,32,43,54,28,35,41,28,40,31,36,52,59,18,49,72,28,72,36,81,29,76,90,48,27,44,41,60,31,52,48,54,22,52,44,52,43,39,47,54,44,15,74,40,15,81,43,78,70,50,28,27,44,24,36,32,40,17,12,22,38,36,42,82,66,41,72,75,40,52,34,43,32,73,66,48,24,51,51,48,45,50,43,54,50,58,58,50,45,65,63,57,71,37,91,58,34,89,78,42,75,57,33,40,32,12,55,32,20,28,53,46,54,49,44,60,60,56,67,75,52,88,44,84,36,36,38,33,48,36,36,43,60,71,58,34,26,23,34,64,66,57,86,42,33,32,45,74,39,57,22,68,82,34,84,80,36,20,16,57,74,80,69,19,21,9,52,83,20,47,70,30,17,44,66,20,39,51,44,23,31,53,47,30,47,54,36,46,74,68,66,32,47,30,40,23,38,34,43,61,42,80,75,47,42,56,43,58,47,48,55,48,28,70,74,40,88,80,32,19,30,36,24,34,81,60,95,74,49,81,55,43,56,38,83,37,42,58,23,56,58,51,31,39,14,58,43,47,12,71,64,37,63,44,71,24,70,36,45,68,43,40,36,51,43,45,52,55,49,50,54,50,52,47,48,56,52,52,58,77,40,62,68,47,44,27,37,41,40,29,38,37,74,53,94,89,55,71,61,46,40,39,85,60,27,37,47,49,82,80,76,45,80,36,77,67,66,44,80,41,41,64,37,82,73,40,32,46,23,34,39,75,41,76,92,72,42,24,36,40,34,36,50,83,28,15,13,26,44,78,46,79,56,79,100,57,28,34,39,35,34,71,50,42,34,35,36,29,52,42,54,78,43,80,84,61,57,66,76,42,81,39,57,59,40,43,87,26,36,38,30,37,70,54,76,49,66,71,76,102,54,64,39,77,46,75,83,44,74,49,72,50,43,72,25,23,33,39,45,41,47,36,71,50,71,38,36,28,23,33,90,85,69,46,57,37,44,64,30,28,33,37,40,32,58,32,71,86,76,31,43,43,61,51,69,76,64,39,58,72,88,60,80,66,46,75,35,53,18,38,88,74,1,45,31,62,46,72,76,39,43,38,46,40,34,31,37,38,37,75,75,34,71,36,86,70,46,43,68,73,54,51,34,35,42,35,39,28,43,93,61,39,78,51,58,43,47,22,42,80,84,68,49,73,46,52,45,100,87,67,48,75,42,77,71,79,53,63,52,55,28,43,71,55,83,75,77,71,92,74,82,55,82,61,62,59,57,58,51,52,51,49,54,52,51,51,51,53,52,51,50,51,52,47,53,52,58,59,66,72,65,71,92,79,72,84,91,83,88,135

pLDDT: mean 73.55, std 26.6, range [23.11, 98.81]